Protein AF-0000000066669777 (afdb_homodimer)

Nearest PDB structures (foldseek):
  4wnd-assembly1_A  TM=5.146E-01  e=1.201E-03  Homo sapiens
  5dse-assembly2_C  TM=4.095E-01  e=5.912E-04  Homo sapiens
  5a5b-assembly1_Q  TM=5.653E-01  e=1.405E-02  Saccharomyces cerevisiae
  7t7t-assembly1_A  TM=3.212E-01  e=1.152E-03  Citrus unshiu
  3zpj-assembly1_A  TM=2.318E-01  e=2.222E-02  Thermococcus onnurineus NA1

pLDDT: mean 86.69, std 14.33, range [25.42, 98.75]

InterPro domains:
  IPR001387 Cro/C1-type, helix-turn-helix domain [PS50943] (42-73)
  IPR001387 Cro/C1-type, helix-turn-helix domain [cd00093] (14-67)
  IPR010982 Lambda repressor-like, DNA-binding domain superfamily [G3DSA:1.10.260.40] (5-73)
  IPR010982 Lambda repressor-like, DNA-binding domain superfamily [SSF47413] (9-68)

Organism: Nocardia brasiliensis (strain ATCC 700358 / HUJEG-1) (NCBI:txid1133849)

Secondary structure (DSSP, 8-state):
---HHHHTTT--HHHHHHHHHHHTT--HHHHHHHTT--HHHHHHHHTTSSPPPPHHHHHHHHHHHT-S-THHHH-SS-HHHHHHTS---TTHHHHHHHHH---SSPPPP---HHHHHHHHHHHHHHHHH-SSHHHHHHTTHHHHHHHHHHHHHH--HHHHHHHHHHHHHHHHHHHHHHTTTS-HHHHHHHHHHHHHHHHHHT-HHHHHHHHHHHHHHHHHTT-HHHHHHHHHHHHHHHGGGTTT-HHHHHHHHHHHHHHHHHHHHTT-HHHHHHHHHHHHHHHHHSPTT---TTT--SHHHHHHHHHHHHHHTT-HHHHHHHHTT--GGG---HHHHHHHHHHHHHHHHHTT-HHHHHHHHHHHHHH-HHHHHH-HHHHHHHHHHHHHS-TTTHHHHHHHHHHTT---/---HHHHTTT--HHHHHHHHHHHTT--HHHHHHHTT--HHHHHHHHTTSSPPPPHHHHHHHHHHHT-S-THHHH-SS-HHHHHHTS---TTHHHHHHHHH---SSPPPP---HHHHHHHHHHHHHHHHH-SSHHHHHHTTHHHHHHHHHHHHHH--HHHHHHHHHHHHHHHHHHHHHHTTTS-HHHHHHHHHHHHHHHHHHT-HHHHHHHHHHHHHHHHHTT-HHHHHHHHHHHHHHHGGGTTT-HHHHHHHHHHHHHHHHHHHHTT-HHHHHHHHHHHHHHHHHSPTT---TTT--SHHHHHHHHHHHHHHTT-HHHHHHHHTT--GGG---HHHHHHHHHHHHHHHHHTT-HHHHHHHHHHHHHH-HHHHHH-HHHHHHHHHHHHHS-TTTHHHHHHHHHHTT---

Structure (mmCIF, N/CA/C/O backbone):
data_AF-0000000066669777-model_v1
#
loop_
_entity.id
_entity.type
_entity.pdbx_description
1 polymer 'Helix-turn-helix domain-containing protein'
#
loop_
_atom_site.group_PDB
_atom_site.id
_atom_site.type_symbol
_atom_site.label_atom_id
_atom_site.label_alt_id
_atom_site.label_comp_id
_atom_site.label_asym_id
_atom_site.label_entity_id
_atom_site.label_seq_id
_atom_site.pdbx_PDB_ins_code
_atom_site.Cartn_x
_atom_site.Cartn_y
_atom_site.Cartn_z
_atom_site.occupancy
_atom_site.B_iso_or_equiv
_atom_site.auth_seq_id
_atom_site.auth_comp_id
_atom_site.auth_asym_id
_atom_site.auth_atom_id
_atom_site.pdbx_PDB_model_num
ATOM 1 N N . MET A 1 1 ? -43.781 0.087 17.625 1 25.44 1 MET A N 1
ATOM 2 C CA . MET A 1 1 ? -42.406 0.28 18.062 1 25.44 1 MET A CA 1
ATOM 3 C C . MET A 1 1 ? -41.594 1.016 17.016 1 25.44 1 MET A C 1
ATOM 5 O O . MET A 1 1 ? -41.719 0.732 15.812 1 25.44 1 MET A O 1
ATOM 9 N N . PRO A 1 2 ? -41.094 2.244 17.25 1 32.91 2 PRO A N 1
ATOM 10 C CA . PRO A 1 2 ? -40.531 3.041 16.141 1 32.91 2 PRO A CA 1
ATOM 11 C C . PRO A 1 2 ? -39.469 2.287 15.344 1 32.91 2 PRO A C 1
ATOM 13 O O . PRO A 1 2 ? -38.844 1.383 15.875 1 32.91 2 PRO A O 1
ATOM 16 N N . ASN A 1 3 ? -39.594 2.154 14.125 1 34.84 3 ASN A N 1
ATOM 17 C CA . ASN A 1 3 ? -38.688 1.5 13.188 1 34.84 3 ASN A CA 1
ATOM 18 C C . ASN A 1 3 ? -37.219 1.861 13.461 1 34.84 3 ASN A C 1
ATOM 20 O O . ASN A 1 3 ? -36.875 3.041 13.523 1 34.84 3 ASN A O 1
ATOM 24 N N . PRO A 1 4 ? -36.438 1.028 14.047 1 44.47 4 PRO A N 1
ATOM 25 C CA . PRO A 1 4 ? -35.062 1.267 14.453 1 44.47 4 PRO A CA 1
ATOM 26 C C . PRO A 1 4 ? -34.281 2.131 13.453 1 44.47 4 PRO A C 1
ATOM 28 O O . PRO A 1 4 ? -33.375 2.84 13.836 1 44.47 4 PRO A O 1
ATOM 31 N N . HIS A 1 5 ? -34.531 2.059 12.258 1 47.47 5 HIS A N 1
ATOM 32 C CA . HIS A 1 5 ? -33.938 2.893 11.211 1 47.47 5 HIS A CA 1
ATOM 33 C C . HIS A 1 5 ? -34.281 4.363 11.422 1 47.47 5 HIS A C 1
ATOM 35 O O . HIS A 1 5 ? -33.5 5.246 11.102 1 47.47 5 HIS A O 1
ATOM 41 N N . ASP A 1 6 ? -35.406 4.598 11.961 1 50.78 6 ASP A N 1
ATOM 42 C CA . ASP A 1 6 ? -35.938 5.941 12.172 1 50.78 6 ASP A CA 1
ATOM 43 C C . ASP A 1 6 ? -35.188 6.656 13.289 1 50.78 6 ASP A C 1
ATOM 45 O O . ASP A 1 6 ? -34.969 7.867 13.227 1 50.78 6 ASP A O 1
ATOM 49 N N . GLU A 1 7 ? -34.688 5.973 14.234 1 56.56 7 GLU A N 1
ATOM 50 C CA . GLU A 1 7 ? -34.062 6.578 15.398 1 56.56 7 GLU A CA 1
ATOM 51 C C . GLU A 1 7 ? -32.656 7.062 15.07 1 56.56 7 GLU A C 1
ATOM 53 O O . GLU A 1 7 ? -32.156 8.016 15.68 1 56.56 7 GLU A O 1
ATOM 58 N N . LEU A 1 8 ? -32.062 6.496 14.086 1 57.44 8 LEU A N 1
ATOM 59 C CA . LEU A 1 8 ? -30.672 6.832 13.75 1 57.44 8 LEU A CA 1
ATOM 60 C C . LEU A 1 8 ? -30.625 7.887 12.648 1 57.44 8 LEU A C 1
ATOM 62 O O . LEU A 1 8 ? -29.547 8.352 12.273 1 57.44 8 LEU A O 1
ATOM 66 N N . ALA A 1 9 ? -31.828 8.375 12.336 1 57.28 9 ALA A N 1
ATOM 67 C CA . ALA A 1 9 ? -31.906 9.391 11.289 1 57.28 9 ALA A CA 1
ATOM 68 C C . ALA A 1 9 ? -31.281 10.703 11.758 1 57.28 9 ALA A C 1
ATOM 70 O O . ALA A 1 9 ? -31.547 11.164 12.867 1 57.28 9 ALA A O 1
ATOM 71 N N . GLY A 1 10 ? -30.312 11.258 10.898 1 55.97 10 GLY A N 1
ATOM 72 C CA . GLY A 1 10 ? -29.688 12.531 11.211 1 55.97 10 GLY A CA 1
ATOM 73 C C . GLY A 1 10 ? -28.453 12.391 12.094 1 55.97 10 GLY A C 1
ATOM 74 O O . GLY A 1 10 ? -27.812 13.383 12.43 1 55.97 10 GLY A O 1
ATOM 75 N N . ARG A 1 11 ? -28.109 11.102 12.398 1 65 11 ARG A N 1
ATOM 76 C CA . ARG A 1 11 ? -26.969 10.891 13.289 1 65 11 ARG A CA 1
ATOM 77 C C . ARG A 1 11 ? -25.688 10.688 12.5 1 65 11 ARG A C 1
ATOM 79 O O . ARG A 1 11 ? -25.719 10.156 11.383 1 65 11 ARG A O 1
ATOM 86 N N . SER A 1 12 ? -24.641 11.219 13.062 1 66.88 12 SER A N 1
ATOM 87 C CA . SER A 1 12 ? -23.328 11 12.469 1 66.88 12 SER A CA 1
ATOM 88 C C . SER A 1 12 ? -22.922 9.539 12.562 1 66.88 12 SER A C 1
ATOM 90 O O . SER A 1 12 ? -23.531 8.758 13.297 1 66.88 12 SER A O 1
ATOM 92 N N . ILE A 1 13 ? -21.906 9.133 11.812 1 71.38 13 ILE A N 1
ATOM 93 C CA . ILE A 1 13 ? -21.375 7.777 11.836 1 71.38 13 ILE A CA 1
ATOM 94 C C . ILE A 1 13 ? -20.969 7.41 13.266 1 71.38 13 ILE A C 1
ATOM 96 O O . ILE A 1 13 ? -21.281 6.32 13.742 1 71.38 13 ILE A O 1
ATOM 100 N N . GLY A 1 14 ? -20.297 8.344 13.883 1 75.88 14 GLY A N 1
ATOM 101 C CA . GLY A 1 14 ? -19.891 8.094 15.258 1 75.88 14 GLY A CA 1
ATOM 102 C C . GLY A 1 14 ? -21.062 7.879 16.203 1 75.88 14 GLY A C 1
ATOM 103 O O . GLY A 1 14 ? -21.031 6.961 17.016 1 75.88 14 GLY A O 1
ATOM 104 N N . GLU A 1 15 ? -22.047 8.758 16.031 1 75.81 15 GLU A N 1
ATOM 105 C CA . GLU A 1 15 ? -23.234 8.633 16.875 1 75.81 15 GLU A CA 1
ATOM 106 C C . GLU A 1 15 ? -23.953 7.305 16.609 1 75.81 15 GLU A C 1
ATOM 108 O O . GLU A 1 15 ? -24.453 6.676 17.547 1 75.81 15 GLU A O 1
ATOM 113 N N . ARG A 1 16 ? -23.922 6.992 15.453 1 76.19 16 ARG A N 1
ATOM 114 C CA . ARG A 1 16 ? -24.562 5.73 15.094 1 76.19 16 ARG A CA 1
ATOM 115 C C . ARG A 1 16 ? -23.797 4.543 15.68 1 76.19 16 ARG A C 1
ATOM 117 O O . ARG A 1 16 ? -24.406 3.596 16.188 1 76.19 16 ARG A O 1
ATOM 124 N N . ILE A 1 17 ? -22.547 4.625 15.617 1 81.81 17 ILE A N 1
ATOM 125 C CA . ILE A 1 17 ? -21.719 3.594 16.219 1 81.81 17 ILE A CA 1
ATOM 126 C C . ILE A 1 17 ? -22.016 3.48 17.703 1 81.81 17 ILE A C 1
ATOM 128 O O . ILE A 1 17 ? -22.188 2.377 18.234 1 81.81 17 ILE A O 1
ATOM 132 N N . GLN A 1 18 ? -22.125 4.617 18.234 1 86.12 18 GLN A N 1
ATOM 133 C CA . GLN A 1 18 ? -22.438 4.648 19.672 1 86.12 18 GLN A CA 1
ATOM 134 C C . GLN A 1 18 ? -23.781 4.02 19.969 1 86.12 18 GLN A C 1
ATOM 136 O O . GLN A 1 18 ? -23.922 3.201 20.875 1 86.12 18 GLN A O 1
ATOM 141 N N . MET A 1 19 ? -24.688 4.426 19.234 1 83.94 19 MET A N 1
ATOM 142 C CA . MET A 1 19 ? -26.047 3.947 19.453 1 83.94 19 MET A CA 1
ATOM 143 C C . MET A 1 19 ? -26.141 2.438 19.25 1 83.94 19 MET A C 1
ATOM 145 O O . MET A 1 19 ? -26.766 1.737 20.047 1 83.94 19 MET A O 1
ATOM 149 N N . ILE A 1 20 ? -25.5 2.027 18.297 1 83.88 20 ILE A N 1
ATOM 150 C CA . ILE A 1 20 ? -25.516 0.596 18.016 1 83.88 20 ILE A CA 1
ATOM 151 C C . ILE A 1 20 ? -24.766 -0.159 19.109 1 83.88 20 ILE A C 1
ATOM 153 O O . ILE A 1 20 ? -25.219 -1.199 19.578 1 83.88 20 ILE A O 1
ATOM 157 N N . ARG A 1 21 ? -23.641 0.339 19.438 1 88.25 21 ARG A N 1
ATOM 158 C CA . ARG A 1 21 ? -22.844 -0.26 20.516 1 88.25 21 ARG A CA 1
ATOM 159 C C . ARG A 1 21 ? -23.656 -0.344 21.812 1 88.25 21 ARG A C 1
ATOM 161 O O . ARG A 1 21 ? -23.688 -1.39 22.453 1 88.25 21 ARG A O 1
ATOM 168 N N . THR A 1 22 ? -24.281 0.728 22.109 1 86.94 22 THR A N 1
ATOM 169 C CA . THR A 1 22 ? -25.047 0.794 23.344 1 86.94 22 THR A CA 1
ATOM 170 C C . THR A 1 22 ? -26.266 -0.124 23.266 1 86.94 22 THR A C 1
ATOM 172 O O . THR A 1 22 ? -26.625 -0.764 24.266 1 86.94 22 THR A O 1
ATOM 175 N N . ARG A 1 23 ? -26.875 -0.245 22.156 1 80.31 23 ARG A N 1
ATOM 176 C CA . ARG A 1 23 ? -28.047 -1.102 21.953 1 80.31 23 ARG A CA 1
ATOM 177 C C . ARG A 1 23 ? -27.672 -2.572 22.109 1 80.31 23 ARG A C 1
ATOM 179 O O . ARG A 1 23 ? -28.484 -3.381 22.562 1 80.31 23 ARG A O 1
ATOM 186 N N . THR A 1 24 ? -26.469 -2.84 21.734 1 77.88 24 THR A N 1
ATOM 187 C CA . THR A 1 24 ? -26.047 -4.234 21.766 1 77.88 24 THR A CA 1
ATOM 188 C C . THR A 1 24 ? -25.344 -4.555 23.078 1 77.88 24 THR A C 1
ATOM 190 O O . THR A 1 24 ? -24.844 -5.66 23.266 1 77.88 24 THR A O 1
ATOM 193 N N . GLY A 1 25 ? -25.188 -3.559 23.953 1 80.75 25 GLY A N 1
ATOM 194 C CA . GLY A 1 25 ? -24.656 -3.736 25.297 1 80.75 25 GLY A CA 1
ATOM 195 C C . GLY A 1 25 ? -23.141 -3.902 25.312 1 80.75 25 GLY A C 1
ATOM 196 O O . GLY A 1 25 ? -22.594 -4.453 26.266 1 80.75 25 GLY A O 1
ATOM 197 N N . LYS A 1 26 ? -22.531 -3.557 24.312 1 84.69 26 LYS A N 1
ATOM 198 C CA . LYS A 1 26 ? -21.078 -3.715 24.266 1 84.69 26 LYS A CA 1
ATOM 199 C C . LYS A 1 26 ? -20.375 -2.451 24.734 1 84.69 26 LYS A C 1
ATOM 201 O O . LYS A 1 26 ? -20.844 -1.339 24.484 1 84.69 26 LYS A O 1
ATOM 206 N N . SER A 1 27 ? -19.328 -2.668 25.531 1 86.75 27 SER A N 1
ATOM 207 C CA . SER A 1 27 ? -18.547 -1.527 25.984 1 86.75 27 SER A CA 1
ATOM 208 C C . SER A 1 27 ? -17.609 -1.025 24.891 1 86.75 27 SER A C 1
ATOM 210 O O . SER A 1 27 ? -17.359 -1.732 23.906 1 86.75 27 SER A O 1
ATOM 212 N N . ARG A 1 28 ? -17.172 0.246 25.016 1 87.5 28 ARG A N 1
ATOM 213 C CA . ARG A 1 28 ? -16.188 0.809 24.094 1 87.5 28 ARG A CA 1
ATOM 214 C C . ARG A 1 28 ? -14.922 -0.037 24.047 1 87.5 28 ARG A C 1
ATOM 216 O O . ARG A 1 28 ? -14.336 -0.253 22.984 1 87.5 28 ARG A O 1
ATOM 223 N N . ALA A 1 29 ? -14.602 -0.499 25.203 1 81.56 29 ALA A N 1
ATOM 224 C CA . ALA A 1 29 ? -13.375 -1.284 25.312 1 81.56 29 ALA A CA 1
ATOM 225 C C . ALA A 1 29 ? -13.469 -2.562 24.484 1 81.56 29 ALA A C 1
ATOM 227 O O . ALA A 1 29 ? -12.508 -2.932 23.797 1 81.56 29 ALA A O 1
ATOM 228 N N . VAL A 1 30 ? -14.539 -3.115 24.562 1 77.25 30 VAL A N 1
ATOM 229 C CA . VAL A 1 30 ? -14.742 -4.379 23.859 1 77.25 30 VAL A CA 1
ATOM 230 C C . VAL A 1 30 ? -14.711 -4.148 22.359 1 77.25 30 VAL A C 1
ATOM 232 O O . VAL A 1 30 ? -13.984 -4.836 21.625 1 77.25 30 VAL A O 1
ATOM 235 N N . ILE A 1 31 ? -15.406 -3.205 21.828 1 81.69 31 ILE A N 1
ATOM 236 C CA . ILE A 1 31 ? -15.508 -2.953 20.406 1 81.69 31 ILE A CA 1
ATOM 237 C C . ILE A 1 31 ? -14.164 -2.482 19.859 1 81.69 31 ILE A C 1
ATOM 239 O O . ILE A 1 31 ? -13.695 -2.969 18.828 1 81.69 31 ILE A O 1
ATOM 243 N N . ALA A 1 32 ? -13.648 -1.537 20.562 1 80.94 32 ALA A N 1
ATOM 244 C CA . ALA A 1 32 ? -12.359 -0.993 20.141 1 80.94 32 ALA A CA 1
ATOM 245 C C . ALA A 1 32 ? -11.297 -2.084 20.094 1 80.94 32 ALA A C 1
ATOM 247 O O . ALA A 1 32 ? -10.5 -2.148 19.156 1 80.94 32 ALA A O 1
ATOM 248 N N . GLY A 1 33 ? -11.375 -2.885 21.062 1 71.19 33 GLY A N 1
ATOM 249 C CA . GLY A 1 33 ? -10.453 -4.008 21.109 1 71.19 33 GLY A CA 1
ATOM 250 C C . GLY A 1 33 ? -10.594 -4.934 19.906 1 71.19 33 GLY A C 1
ATOM 251 O O . GLY A 1 33 ? -9.594 -5.371 19.344 1 71.19 33 GLY A O 1
ATOM 252 N N . LEU A 1 34 ? -11.758 -5.172 19.531 1 67 34 LEU A N 1
ATOM 253 C CA . LEU A 1 34 ? -12.055 -6.098 18.438 1 67 34 LEU A CA 1
ATOM 254 C C . LEU A 1 34 ? -11.547 -5.547 17.109 1 67 34 LEU A C 1
ATOM 256 O O . LEU A 1 34 ? -11.305 -6.309 16.172 1 67 34 LEU A O 1
ATOM 260 N N . VAL A 1 35 ? -11.375 -4.266 17.203 1 69.81 35 VAL A N 1
ATOM 261 C CA . VAL A 1 35 ? -10.922 -3.689 15.945 1 69.81 35 VAL A CA 1
ATOM 262 C C . VAL A 1 35 ? -9.5 -3.158 16.094 1 69.81 35 VAL A C 1
ATOM 264 O O . VAL A 1 35 ? -9.031 -2.365 15.273 1 69.81 35 VAL A O 1
ATOM 267 N N . GLY A 1 36 ? -8.914 -3.564 17.219 1 65.12 36 GLY A N 1
ATOM 268 C CA . GLY A 1 36 ? -7.512 -3.262 17.453 1 65.12 36 GLY A CA 1
ATOM 269 C C . GLY A 1 36 ? -7.266 -1.802 17.781 1 65.12 36 GLY A C 1
ATOM 270 O O . GLY A 1 36 ? -6.258 -1.227 17.375 1 65.12 36 GLY A O 1
ATOM 271 N N . ARG A 1 37 ? -8.242 -1.165 18.328 1 72.44 37 ARG A N 1
ATOM 272 C CA . ARG A 1 37 ? -8.141 0.242 18.688 1 72.44 37 ARG A CA 1
ATOM 273 C C . ARG A 1 37 ? -8.375 0.434 20.188 1 72.44 37 ARG A C 1
ATOM 275 O O . ARG A 1 37 ? -8.719 -0.518 20.891 1 72.44 37 ARG A O 1
ATOM 282 N N . SER A 1 38 ? -8.055 1.564 20.688 1 73.5 38 SER A N 1
ATOM 283 C CA . SER A 1 38 ? -8.273 1.898 22.094 1 73.5 38 SER A CA 1
ATOM 284 C C . SER A 1 38 ? -9.703 2.375 22.328 1 73.5 38 SER A C 1
ATOM 286 O O . SER A 1 38 ? -10.375 2.814 21.391 1 73.5 38 SER A O 1
ATOM 288 N N . ASP A 1 39 ? -10.055 2.211 23.656 1 81.75 39 ASP A N 1
ATOM 289 C CA . ASP A 1 39 ? -11.375 2.695 24.047 1 81.75 39 ASP A CA 1
ATOM 290 C C . ASP A 1 39 ? -11.477 4.207 23.859 1 81.75 39 ASP A C 1
ATOM 292 O O . ASP A 1 39 ? -12.531 4.715 23.469 1 81.75 39 ASP A O 1
ATOM 296 N N . VAL A 1 40 ? -10.438 4.855 24.016 1 73.75 40 VAL A N 1
ATOM 297 C CA . VAL A 1 40 ? -10.414 6.305 23.844 1 73.75 40 VAL A CA 1
ATOM 298 C C . VAL A 1 40 ? -10.656 6.641 22.375 1 73.75 40 VAL A C 1
ATOM 300 O O . VAL A 1 40 ? -11.398 7.574 22.047 1 73.75 40 VAL A O 1
ATOM 303 N N . TRP A 1 41 ? -10.117 5.855 21.531 1 77.94 41 TRP A N 1
ATOM 304 C CA . TRP A 1 41 ? -10.297 6.039 20.094 1 77.94 41 TRP A CA 1
ATOM 305 C C . TRP A 1 41 ? -11.773 5.926 19.719 1 77.94 41 TRP A C 1
ATOM 307 O O . TRP A 1 41 ? -12.305 6.781 19 1 77.94 41 TRP A O 1
ATOM 317 N N . LEU A 1 42 ? -12.391 4.883 20.266 1 84.75 42 LEU A N 1
ATOM 318 C CA . LEU A 1 42 ? -13.797 4.676 19.922 1 84.75 42 LEU A CA 1
ATOM 319 C C . LEU A 1 42 ? -14.672 5.766 20.547 1 84.75 42 LEU A C 1
ATOM 321 O O . LEU A 1 42 ? -15.633 6.223 19.922 1 84.75 42 LEU A O 1
ATOM 325 N N . ARG A 1 43 ? -14.344 6.156 21.688 1 82.12 43 ARG A N 1
ATOM 326 C CA . ARG A 1 43 ? -15.055 7.262 22.328 1 82.12 43 ARG A CA 1
ATOM 327 C C . ARG A 1 43 ? -15 8.516 21.469 1 82.12 43 ARG A C 1
ATOM 329 O O . ARG A 1 43 ? -16.016 9.18 21.266 1 82.12 43 ARG A O 1
ATOM 336 N N . ASP A 1 44 ? -13.891 8.727 20.938 1 75.69 44 ASP A N 1
ATOM 337 C CA . ASP A 1 44 ? -13.711 9.93 20.125 1 75.69 44 ASP A CA 1
ATOM 338 C C . ASP A 1 44 ? -14.492 9.844 18.828 1 75.69 44 ASP A C 1
ATOM 340 O O . ASP A 1 44 ? -15.055 10.844 18.359 1 75.69 44 ASP A O 1
ATOM 344 N N . ILE A 1 45 ? -14.477 8.719 18.266 1 75 45 ILE A N 1
ATOM 345 C CA . ILE A 1 45 ? -15.273 8.5 17.062 1 75 45 ILE A CA 1
ATOM 346 C C . ILE A 1 45 ? -16.75 8.703 17.375 1 75 45 ILE A C 1
ATOM 348 O O . ILE A 1 45 ? -17.453 9.406 16.641 1 75 45 ILE A O 1
ATOM 352 N N . GLU A 1 46 ? -17.125 8.117 18.453 1 84.12 46 GLU A N 1
ATOM 353 C CA . GLU A 1 46 ? -18.531 8.156 18.844 1 84.12 46 GLU A CA 1
ATOM 354 C C . GLU A 1 46 ? -18.969 9.578 19.156 1 84.12 46 GLU A C 1
ATOM 356 O O . GLU A 1 46 ? -20.109 9.961 18.859 1 84.12 46 GLU A O 1
ATOM 361 N N . LYS A 1 47 ? -18.078 10.312 19.672 1 75 47 LYS A N 1
ATOM 362 C CA . LYS A 1 47 ? -18.391 11.664 20.125 1 75 47 LYS A CA 1
ATOM 363 C C . LYS A 1 47 ? -18.094 12.688 19.031 1 75 47 LYS A C 1
ATOM 365 O O . LYS A 1 47 ? -18.203 13.898 19.25 1 75 47 LYS A O 1
ATOM 370 N N . GLY A 1 48 ? -17.672 12.188 17.859 1 62.44 48 GLY A N 1
ATOM 371 C CA . GLY A 1 48 ? -17.406 13.078 16.734 1 62.44 48 GLY A CA 1
ATOM 372 C C . GLY A 1 48 ? -16.125 13.883 16.906 1 62.44 48 GLY A C 1
ATOM 373 O O . GLY A 1 48 ? -15.945 14.914 16.266 1 62.44 48 GLY A O 1
ATOM 374 N N . ARG A 1 49 ? -15.398 13.438 17.734 1 57.12 49 ARG A N 1
ATOM 375 C CA . ARG A 1 49 ? -14.141 14.133 18 1 57.12 49 ARG A CA 1
ATOM 376 C C . ARG A 1 49 ? -13.07 13.719 16.984 1 57.12 49 ARG A C 1
ATOM 378 O O . ARG A 1 49 ? -12.062 14.406 16.828 1 57.12 49 ARG A O 1
ATOM 385 N N . SER A 1 50 ? -13.312 12.5 16.438 1 59.25 50 SER A N 1
ATOM 386 C CA . SER A 1 50 ? -12.461 12.008 15.367 1 59.25 50 SER A CA 1
ATOM 387 C C . SER A 1 50 ? -13.266 11.75 14.094 1 59.25 50 SER A C 1
ATOM 389 O O . SER A 1 50 ? -14.469 11.508 14.156 1 59.25 50 SER A O 1
ATOM 391 N N . GLN A 1 51 ? -12.547 11.953 13.023 1 55.06 51 GLN A N 1
ATOM 392 C CA . GLN A 1 51 ? -13.211 11.656 11.758 1 55.06 51 GLN A CA 1
ATOM 393 C C . GLN A 1 51 ? -13.703 10.211 11.727 1 55.06 51 GLN A C 1
ATOM 395 O O . GLN A 1 51 ? -13.102 9.328 12.352 1 55.06 51 GLN A O 1
ATOM 400 N N . ALA A 1 52 ? -14.766 10.094 11.008 1 61.81 52 ALA A N 1
ATOM 401 C CA . ALA A 1 52 ? -15.281 8.742 10.828 1 61.81 52 ALA A CA 1
ATOM 402 C C . ALA A 1 52 ? -14.234 7.836 10.188 1 61.81 52 ALA A C 1
ATOM 404 O O . ALA A 1 52 ? -13.492 8.258 9.297 1 61.81 52 ALA A O 1
ATOM 405 N N . PRO A 1 53 ? -14.164 6.77 10.867 1 62.75 53 PRO A N 1
ATOM 406 C CA . PRO A 1 53 ? -13.188 5.832 10.312 1 62.75 53 PRO A CA 1
ATOM 407 C C . PRO A 1 53 ? -13.414 5.539 8.828 1 62.75 53 PRO A C 1
ATOM 409 O O . PRO A 1 53 ? -14.523 5.742 8.32 1 62.75 53 PRO A O 1
ATOM 412 N N . GLY A 1 54 ? -12.312 5.281 8.125 1 57.12 54 GLY A N 1
ATOM 413 C CA . GLY A 1 54 ? -12.445 4.871 6.738 1 57.12 54 GLY A CA 1
ATOM 414 C C . GLY A 1 54 ? -13.273 3.613 6.562 1 57.12 54 GLY A C 1
ATOM 415 O O . GLY A 1 54 ? -13.68 2.992 7.543 1 57.12 54 GLY A O 1
ATOM 416 N N . LEU A 1 55 ? -13.531 3.33 5.336 1 57.09 55 LEU A N 1
ATOM 417 C CA . LEU A 1 55 ? -14.461 2.256 5.008 1 57.09 55 LEU A CA 1
ATOM 418 C C . LEU A 1 55 ? -14.016 0.939 5.633 1 57.09 55 LEU A C 1
ATOM 420 O O . LEU A 1 55 ? -14.828 0.204 6.199 1 57.09 55 LEU A O 1
ATOM 424 N N . GLU A 1 56 ? -12.75 0.761 5.523 1 59.16 56 GLU A N 1
ATOM 425 C CA . GLU A 1 56 ? -12.25 -0.496 6.07 1 59.16 56 GLU A CA 1
ATOM 426 C C . GLU A 1 56 ? -12.508 -0.586 7.57 1 59.16 56 GLU A C 1
ATOM 428 O O . GLU A 1 56 ? -12.953 -1.623 8.07 1 59.16 56 GLU A O 1
ATOM 433 N N . MET A 1 57 ? -12.211 0.472 8.227 1 66.75 57 MET A N 1
ATOM 434 C CA . MET A 1 57 ? -12.445 0.495 9.664 1 66.75 57 MET A CA 1
ATOM 435 C C . MET A 1 57 ? -13.938 0.471 9.977 1 66.75 57 MET A C 1
ATOM 437 O O . MET A 1 57 ? -14.367 -0.176 10.93 1 66.75 57 MET A O 1
ATOM 441 N N . LEU A 1 58 ? -14.648 1.131 9.125 1 69.75 58 LEU A N 1
ATOM 442 C CA . LEU A 1 58 ? -16.094 1.108 9.344 1 69.75 58 LEU A CA 1
ATOM 443 C C . LEU A 1 58 ? -16.641 -0.303 9.18 1 69.75 58 LEU A C 1
ATOM 445 O O . LEU A 1 58 ? -17.562 -0.708 9.906 1 69.75 58 LEU A O 1
ATOM 449 N N . LEU A 1 59 ? -16.031 -0.893 8.281 1 63.81 59 LEU A N 1
ATOM 450 C CA . LEU A 1 59 ? -16.453 -2.275 8.07 1 63.81 59 LEU A CA 1
ATOM 451 C C . LEU A 1 59 ? -16.094 -3.139 9.273 1 63.81 59 LEU A C 1
ATOM 453 O O . LEU A 1 59 ? -16.906 -3.941 9.734 1 63.81 59 LEU A O 1
ATOM 457 N N . ARG A 1 60 ? -14.93 -2.98 9.805 1 71.25 60 ARG A N 1
ATOM 458 C CA . ARG A 1 60 ? -14.508 -3.713 10.992 1 71.25 60 ARG A CA 1
ATOM 459 C C . ARG A 1 60 ? -15.391 -3.361 12.188 1 71.25 60 ARG A C 1
ATOM 461 O O . ARG A 1 60 ? -15.781 -4.238 12.961 1 71.25 60 ARG A O 1
ATOM 468 N N . LEU A 1 61 ? -15.625 -2.121 12.273 1 75.44 61 LEU A N 1
ATOM 469 C CA . LEU A 1 61 ? -16.5 -1.676 13.344 1 75.44 61 LEU A CA 1
ATOM 470 C C . LEU A 1 61 ? -17.906 -2.275 13.188 1 75.44 61 LEU A C 1
ATOM 472 O O . LEU A 1 61 ? -18.516 -2.693 14.172 1 75.44 61 LEU A O 1
ATOM 476 N N . GLY A 1 62 ? -18.266 -2.225 11.945 1 72.94 62 GLY A N 1
ATOM 477 C CA . GLY A 1 62 ? -19.562 -2.83 11.695 1 72.94 62 GLY A CA 1
ATOM 478 C C . GLY A 1 62 ? -19.641 -4.285 12.125 1 72.94 62 GLY A C 1
ATOM 479 O O . GLY A 1 62 ? -20.609 -4.703 12.758 1 72.94 62 GLY A O 1
ATOM 480 N N . GLN A 1 63 ? -18.641 -4.992 11.828 1 69.44 63 GLN A N 1
ATOM 481 C CA . GLN A 1 63 ? -18.562 -6.395 12.227 1 69.44 63 GLN A CA 1
ATOM 482 C C . GLN A 1 63 ? -18.531 -6.531 13.75 1 69.44 63 GLN A C 1
ATOM 484 O O . GLN A 1 63 ? -19.25 -7.367 14.312 1 69.44 63 GLN A O 1
ATOM 489 N N . ALA A 1 64 ? -17.719 -5.816 14.336 1 74.69 64 ALA A N 1
ATOM 490 C CA . ALA A 1 64 ? -17.594 -5.855 15.789 1 74.69 64 ALA A CA 1
ATOM 491 C C . ALA A 1 64 ? -18.906 -5.5 16.469 1 74.69 64 ALA A C 1
ATOM 493 O O . ALA A 1 64 ? -19.234 -6.027 17.531 1 74.69 64 ALA A O 1
ATOM 494 N N . LEU A 1 65 ? -19.609 -4.664 15.766 1 80.38 65 LEU A N 1
ATOM 495 C CA . LEU A 1 65 ? -20.875 -4.18 16.328 1 80.38 65 LEU A CA 1
ATOM 496 C C . LEU A 1 65 ? -22.031 -5.105 15.945 1 80.38 65 LEU A C 1
ATOM 498 O O . LEU A 1 65 ? -23.125 -4.996 16.5 1 80.38 65 LEU A O 1
ATOM 502 N N . GLY A 1 66 ? -21.703 -5.945 15.039 1 69.94 66 GLY A N 1
ATOM 503 C CA . GLY A 1 66 ? -22.703 -6.914 14.625 1 69.94 66 GLY A CA 1
ATOM 504 C C . GLY A 1 66 ? -23.75 -6.332 13.695 1 69.94 66 GLY A C 1
ATOM 505 O O . GLY A 1 66 ? -24.922 -6.73 13.727 1 69.94 66 GLY A O 1
ATOM 506 N N . VAL A 1 67 ? -23.297 -5.32 13.039 1 69.88 67 VAL A N 1
ATOM 507 C CA . VAL A 1 67 ? -24.281 -4.73 12.125 1 69.88 67 VAL A CA 1
ATOM 508 C C . VAL A 1 67 ? -24.266 -5.492 10.797 1 69.88 67 VAL A C 1
ATOM 510 O O . VAL A 1 67 ? -23.203 -5.926 10.336 1 69.88 67 VAL A O 1
ATOM 513 N N . ARG A 1 68 ? -25.375 -5.781 10.328 1 56.88 68 ARG A N 1
ATOM 514 C CA . ARG A 1 68 ? -25.516 -6.535 9.086 1 56.88 68 ARG A CA 1
ATOM 515 C C . ARG A 1 68 ? -25.375 -5.625 7.871 1 56.88 68 ARG A C 1
ATOM 517 O O . ARG A 1 68 ? -24.953 -6.074 6.801 1 56.88 68 ARG A O 1
ATOM 524 N N . ASP A 1 69 ? -25.75 -4.375 8.047 1 56.03 69 ASP A N 1
ATOM 525 C CA . ASP A 1 69 ? -25.734 -3.32 7.035 1 56.03 69 ASP A CA 1
ATOM 526 C C . ASP A 1 69 ? -24.922 -2.117 7.512 1 56.03 69 ASP A C 1
ATOM 528 O O . ASP A 1 69 ? -25.25 -1.496 8.523 1 56.03 69 ASP A O 1
ATOM 532 N N . LEU A 1 70 ? -23.828 -1.896 6.711 1 62.38 70 LEU A N 1
ATOM 533 C CA . LEU A 1 70 ? -22.938 -0.809 7.125 1 62.38 70 LEU A CA 1
ATOM 534 C C . LEU A 1 70 ? -23.688 0.52 7.141 1 62.38 70 LEU A C 1
ATOM 536 O O . LEU A 1 70 ? -23.281 1.46 7.824 1 62.38 70 LEU A O 1
ATOM 540 N N . THR A 1 71 ? -24.781 0.521 6.367 1 60.5 71 THR A N 1
ATOM 541 C CA . THR A 1 71 ? -25.562 1.749 6.359 1 60.5 71 THR A CA 1
ATOM 542 C C . THR A 1 71 ? -26.125 2.039 7.742 1 60.5 71 THR A C 1
ATOM 544 O O . THR A 1 71 ? -26.531 3.168 8.031 1 60.5 71 THR A O 1
ATOM 547 N N . GLU A 1 72 ? -26.297 1.021 8.477 1 68.88 72 GLU A N 1
ATOM 548 C CA . GLU A 1 72 ? -26.703 1.257 9.859 1 68.88 72 GLU A CA 1
ATOM 549 C C . GLU A 1 72 ? -25.703 2.164 10.578 1 68.88 72 GLU A C 1
ATOM 551 O O . GLU A 1 72 ? -26.078 2.916 11.477 1 68.88 72 GLU A O 1
ATOM 556 N N . ILE A 1 73 ? -24.5 1.959 10.203 1 69.12 73 ILE A N 1
ATOM 557 C CA . ILE A 1 73 ? -23.438 2.762 10.805 1 69.12 73 ILE A CA 1
ATOM 558 C C . ILE A 1 73 ? -23.281 4.062 10.023 1 69.12 73 ILE A C 1
ATOM 560 O O . ILE A 1 73 ? -23.125 5.137 10.609 1 69.12 73 ILE A O 1
ATOM 564 N N . THR A 1 74 ? -23.297 3.955 8.789 1 62.38 74 THR A N 1
ATOM 565 C CA . THR A 1 74 ? -22.938 5.098 7.953 1 62.38 74 THR A CA 1
ATOM 566 C C . THR A 1 74 ? -24.172 5.969 7.672 1 62.38 74 THR A C 1
ATOM 568 O O . THR A 1 74 ? -24.031 7.125 7.273 1 62.38 74 THR A O 1
ATOM 571 N N . GLY A 1 75 ? -25.5 5.551 8.164 1 52.41 75 GLY A N 1
ATOM 572 C CA . GLY A 1 75 ? -26.719 6.234 7.754 1 52.41 75 GLY A CA 1
ATOM 573 C C . GLY A 1 75 ? -26.906 6.266 6.246 1 52.41 75 GLY A C 1
ATOM 574 O O . GLY A 1 75 ? -26.234 5.531 5.52 1 52.41 75 GLY A O 1
ATOM 575 N N . ASP A 1 76 ? -28.125 6.867 5.957 1 44.78 76 ASP A N 1
ATOM 576 C CA . ASP A 1 76 ? -28.312 7.145 4.535 1 44.78 76 ASP A CA 1
ATOM 577 C C . ASP A 1 76 ? -27.141 7.934 3.969 1 44.78 76 ASP A C 1
ATOM 579 O O . ASP A 1 76 ? -27.109 8.25 2.777 1 44.78 76 ASP A O 1
ATOM 583 N N . HIS A 1 77 ? -26.469 8.508 4.805 1 40.41 77 HIS A N 1
ATOM 584 C CA . HIS A 1 77 ? -25.344 9.336 4.402 1 40.41 77 HIS A CA 1
ATOM 585 C C . HIS A 1 77 ? -24.344 8.539 3.562 1 40.41 77 HIS A C 1
ATOM 587 O O . HIS A 1 77 ? -24.141 7.352 3.807 1 40.41 77 HIS A O 1
ATOM 593 N N . GLU A 1 78 ? -23.953 8.992 2.404 1 39.84 78 GLU A N 1
ATOM 594 C CA . GLU A 1 78 ? -23.266 8.461 1.224 1 39.84 78 GLU A CA 1
ATOM 595 C C . GLU A 1 78 ? -21.953 7.785 1.598 1 39.84 78 GLU A C 1
ATOM 597 O O . GLU A 1 78 ? -21.016 8.445 2.053 1 39.84 78 GLU A O 1
ATOM 602 N N . LEU A 1 79 ? -21.922 6.762 2.365 1 42.41 79 LEU A N 1
ATOM 603 C CA . LEU A 1 79 ? -20.734 5.934 2.273 1 42.41 79 LEU A CA 1
ATOM 604 C C . LEU A 1 79 ? -19.859 6.359 1.093 1 42.41 79 LEU A C 1
ATOM 606 O O . LEU A 1 79 ? -18.625 6.359 1.188 1 42.41 79 LEU A O 1
ATOM 610 N N . LEU A 1 80 ? -20.656 6.582 -0.005 1 39.97 80 LEU A N 1
ATOM 611 C CA . LEU A 1 80 ? -20.094 7.066 -1.26 1 39.97 80 LEU A CA 1
ATOM 612 C C . LEU A 1 80 ? -19.422 8.422 -1.069 1 39.97 80 LEU A C 1
ATOM 614 O O . LEU A 1 80 ? -18.438 8.742 -1.74 1 39.97 80 LEU A O 1
ATOM 618 N N . VAL A 1 81 ? -19.969 9.273 -0.285 1 37.72 81 VAL A N 1
ATOM 619 C CA . VAL A 1 81 ? -19.453 10.625 -0.107 1 37.72 81 VAL A CA 1
ATOM 620 C C . VAL A 1 81 ? -18.062 10.562 0.525 1 37.72 81 VAL A C 1
ATOM 622 O O . VAL A 1 81 ? -17.156 11.305 0.126 1 37.72 81 VAL A O 1
ATOM 625 N N . GLY A 1 82 ? -17.906 9.906 1.589 1 40.31 82 GLY A N 1
ATOM 626 C CA . GLY A 1 82 ? -16.562 9.805 2.145 1 40.31 82 GLY A CA 1
ATOM 627 C C . GLY A 1 82 ? -15.547 9.289 1.149 1 40.31 82 GLY A C 1
ATOM 628 O O . GLY A 1 82 ? -14.398 9.734 1.147 1 40.31 82 GLY A O 1
ATOM 629 N N . LEU A 1 83 ? -15.883 8.164 0.453 1 43.06 83 LEU A N 1
ATOM 630 C CA . LEU A 1 83 ? -15.039 7.605 -0.599 1 43.06 83 LEU A CA 1
ATOM 631 C C . LEU A 1 83 ? -14.867 8.602 -1.74 1 43.06 83 LEU A C 1
ATOM 633 O O . LEU A 1 83 ? -13.812 8.641 -2.381 1 43.06 83 LEU A O 1
ATOM 637 N N . SER A 1 84 ? -16.078 9.305 -2.129 1 40.69 84 SER A N 1
ATOM 638 C CA . SER A 1 84 ? -16.078 10.328 -3.172 1 40.69 84 SER A CA 1
ATOM 639 C C . SER A 1 84 ? -15.141 11.477 -2.807 1 40.69 84 SER A C 1
ATOM 641 O O . SER A 1 84 ? -14.844 12.328 -3.643 1 40.69 84 SER A O 1
ATOM 643 N N . ARG A 1 85 ? -14.836 11.562 -1.488 1 46.91 85 ARG A N 1
ATOM 644 C CA . ARG A 1 85 ? -14.211 12.82 -1.1 1 46.91 85 ARG A CA 1
ATOM 645 C C . ARG A 1 85 ? -12.734 12.844 -1.502 1 46.91 85 ARG A C 1
ATOM 647 O O . ARG A 1 85 ? -12.055 13.852 -1.305 1 46.91 85 ARG A O 1
ATOM 654 N N . ARG A 1 86 ? -12.281 11.703 -1.968 1 54.81 86 ARG A N 1
ATOM 655 C CA . ARG A 1 86 ? -10.938 11.977 -2.459 1 54.81 86 ARG A CA 1
ATOM 656 C C . ARG A 1 86 ? -10.977 12.586 -3.857 1 54.81 86 ARG A C 1
ATOM 658 O O . ARG A 1 86 ? -11.594 12.023 -4.766 1 54.81 86 ARG A O 1
ATOM 665 N N . ALA A 1 87 ? -10.75 13.898 -3.949 1 57.28 87 ALA A N 1
ATOM 666 C CA . ALA A 1 87 ? -10.57 14.562 -5.234 1 57.28 87 ALA A CA 1
ATOM 667 C C . ALA A 1 87 ? -9.406 13.953 -6.016 1 57.28 87 ALA A C 1
ATOM 669 O O . ALA A 1 87 ? -8.312 13.781 -5.48 1 57.28 87 ALA A O 1
ATOM 670 N N . GLY A 1 88 ? -9.742 12.945 -6.934 1 71.94 88 GLY A N 1
ATOM 671 C CA . GLY A 1 88 ? -8.664 12.578 -7.84 1 71.94 88 GLY A CA 1
ATOM 672 C C . GLY A 1 88 ? -7.91 13.773 -8.391 1 71.94 88 GLY A C 1
ATOM 673 O O . GLY A 1 88 ? -8.289 14.922 -8.148 1 71.94 88 GLY A O 1
ATOM 674 N N . HIS A 1 89 ? -6.703 13.727 -8.656 1 87.69 89 HIS A N 1
ATOM 675 C CA . HIS A 1 89 ? -5.926 14.742 -9.352 1 87.69 89 HIS A CA 1
ATOM 676 C C . HIS A 1 89 ? -5.309 14.188 -10.633 1 87.69 89 HIS A C 1
ATOM 678 O O . HIS A 1 89 ? -4.836 13.047 -10.656 1 87.69 89 HIS A O 1
ATOM 684 N N . PRO A 1 90 ? -5.301 14.938 -11.68 1 89.5 90 PRO A N 1
ATOM 685 C CA . PRO A 1 90 ? -4.863 14.445 -12.984 1 89.5 90 PRO A CA 1
ATOM 686 C C . PRO A 1 90 ? -3.41 13.984 -12.992 1 89.5 90 PRO A C 1
ATOM 688 O O . PRO A 1 90 ? -3 13.227 -13.875 1 89.5 90 PRO A O 1
ATOM 691 N N . VAL A 1 91 ? -2.645 14.391 -12.008 1 93.5 91 VAL A N 1
ATOM 692 C CA . VAL A 1 91 ? -1.22 14.07 -12.008 1 93.5 91 VAL A CA 1
ATOM 693 C C . VAL A 1 91 ? -1.004 12.672 -11.438 1 93.5 91 VAL A C 1
ATOM 695 O O . VAL A 1 91 ? 0.077 12.094 -11.586 1 93.5 91 VAL A O 1
ATOM 698 N N . VAL A 1 92 ? -1.944 12.07 -10.812 1 91.31 92 VAL A N 1
ATOM 699 C CA . VAL A 1 92 ? -1.777 10.875 -9.992 1 91.31 92 VAL A CA 1
ATOM 700 C C . VAL A 1 92 ? -1.411 9.688 -10.875 1 91.31 92 VAL A C 1
ATOM 702 O O . VAL A 1 92 ? -0.465 8.953 -10.578 1 91.31 92 VAL A O 1
ATOM 705 N N . PRO A 1 93 ? -2.018 9.492 -12.07 1 88.06 93 PRO A N 1
ATOM 706 C CA . PRO A 1 93 ? -1.727 8.297 -12.859 1 88.06 93 PRO A CA 1
ATOM 707 C C . PRO A 1 93 ? -0.274 8.234 -13.328 1 88.06 93 PRO A C 1
ATOM 709 O O . PRO A 1 93 ? 0.362 7.184 -13.242 1 88.06 93 PRO A O 1
ATOM 712 N N . ALA A 1 94 ? 0.241 9.32 -13.766 1 93.81 94 ALA A N 1
ATOM 713 C CA . ALA A 1 94 ? 1.614 9.344 -14.258 1 93.81 94 ALA A CA 1
ATOM 714 C C . ALA A 1 94 ? 2.609 9.102 -13.133 1 93.81 94 ALA A C 1
ATOM 716 O O . ALA A 1 94 ? 3.619 8.422 -13.312 1 93.81 94 ALA A O 1
ATOM 717 N N . ILE A 1 95 ? 2.336 9.672 -11.969 1 96.81 95 ILE A N 1
ATOM 718 C CA . ILE A 1 95 ? 3.195 9.477 -10.805 1 96.81 95 ILE A CA 1
ATOM 719 C C . ILE A 1 95 ? 3.135 8.016 -10.367 1 96.81 95 ILE A C 1
ATOM 721 O O . ILE A 1 95 ? 4.164 7.406 -10.07 1 96.81 95 ILE A O 1
ATOM 725 N N . ARG A 1 96 ? 1.925 7.469 -10.391 1 92.06 96 ARG A N 1
ATOM 726 C CA . ARG A 1 96 ? 1.742 6.059 -10.055 1 92.06 96 ARG A CA 1
ATOM 727 C C . ARG A 1 96 ? 2.58 5.164 -10.969 1 92.06 96 ARG A C 1
ATOM 729 O O . ARG A 1 96 ? 3.299 4.285 -10.484 1 92.06 96 ARG A O 1
ATOM 736 N N . GLU A 1 97 ? 2.508 5.391 -12.227 1 91.5 97 GLU A N 1
ATOM 737 C CA . GLU A 1 97 ? 3.246 4.59 -13.195 1 91.5 97 GLU A CA 1
ATOM 738 C C . GLU A 1 97 ? 4.75 4.668 -12.945 1 91.5 97 GLU A C 1
ATOM 740 O O . GLU A 1 97 ? 5.441 3.648 -12.977 1 91.5 97 GLU A O 1
ATOM 745 N N . ALA A 1 98 ? 5.219 5.809 -12.672 1 96.25 98 ALA A N 1
ATOM 746 C CA . ALA A 1 98 ? 6.652 5.996 -12.445 1 96.25 98 ALA A CA 1
ATOM 747 C C . ALA A 1 98 ? 7.113 5.25 -11.203 1 96.25 98 ALA A C 1
ATOM 749 O O . ALA A 1 98 ? 8.211 4.688 -11.18 1 96.25 98 ALA A O 1
ATOM 750 N N . ILE A 1 99 ? 6.289 5.277 -10.188 1 95.69 99 ILE A N 1
ATOM 751 C CA . ILE A 1 99 ? 6.652 4.66 -8.914 1 95.69 99 ILE A CA 1
ATOM 752 C C . ILE A 1 99 ? 6.551 3.141 -9.031 1 95.69 99 ILE A C 1
ATOM 754 O O . ILE A 1 99 ? 7.449 2.418 -8.602 1 95.69 99 ILE A O 1
ATOM 758 N N . GLU A 1 100 ? 5.535 2.609 -9.688 1 90.62 100 GLU A N 1
ATOM 759 C CA . GLU A 1 100 ? 5.191 1.19 -9.625 1 90.62 100 GLU A CA 1
ATOM 760 C C . GLU A 1 100 ? 5.84 0.418 -10.773 1 90.62 100 GLU A C 1
ATOM 762 O O . GLU A 1 100 ? 5.902 -0.813 -10.742 1 90.62 100 GLU A O 1
ATOM 767 N N . SER A 1 101 ? 6.332 1.159 -11.766 1 89.88 101 SER A N 1
ATOM 768 C CA . SER A 1 101 ? 6.895 0.471 -12.922 1 89.88 101 SER A CA 1
ATOM 769 C C . SER A 1 101 ? 8.117 -0.357 -12.539 1 89.88 101 SER A C 1
ATOM 771 O O . SER A 1 101 ? 8.781 -0.06 -11.547 1 89.88 101 SER A O 1
ATOM 773 N N . VAL A 1 102 ? 8.312 -1.467 -13.227 1 90.38 102 VAL A N 1
ATOM 774 C CA . VAL A 1 102 ? 9.453 -2.359 -13.031 1 90.38 102 VAL A CA 1
ATOM 775 C C . VAL A 1 102 ? 10.32 -2.367 -14.289 1 90.38 102 VAL A C 1
ATOM 777 O O . VAL A 1 102 ? 9.805 -2.502 -15.406 1 90.38 102 VAL A O 1
ATOM 780 N N . ASP A 1 103 ? 11.562 -2.107 -14.109 1 86.19 103 ASP A N 1
ATOM 781 C CA . ASP A 1 103 ? 12.539 -2.203 -15.188 1 86.19 103 ASP A CA 1
ATOM 782 C C . ASP A 1 103 ? 13.57 -3.293 -14.898 1 86.19 103 ASP A C 1
ATOM 784 O O . ASP A 1 103 ? 14.477 -3.102 -14.086 1 86.19 103 ASP A O 1
ATOM 788 N N . LEU A 1 104 ? 13.461 -4.418 -15.625 1 88.56 104 LEU A N 1
ATOM 789 C CA . LEU A 1 104 ? 14.289 -5.586 -15.336 1 88.56 104 LEU A CA 1
ATOM 790 C C . LEU A 1 104 ? 15.672 -5.449 -15.977 1 88.56 104 LEU A C 1
ATOM 792 O O . LEU A 1 104 ? 16.609 -6.168 -15.609 1 88.56 104 LEU A O 1
ATOM 796 N N . ALA A 1 105 ? 15.797 -4.574 -16.953 1 84 105 ALA A N 1
ATOM 797 C CA . ALA A 1 105 ? 17.062 -4.363 -17.641 1 84 105 ALA A CA 1
ATOM 798 C C . ALA A 1 105 ? 17.312 -2.881 -17.906 1 84 105 ALA A C 1
ATOM 800 O O . ALA A 1 105 ? 17.25 -2.422 -19.047 1 84 105 ALA A O 1
ATOM 801 N N . PRO A 1 106 ? 17.719 -2.23 -16.812 1 76.62 106 PRO A N 1
ATOM 802 C CA . PRO A 1 106 ? 17.891 -0.789 -17 1 76.62 106 PRO A CA 1
ATOM 803 C C . PRO A 1 106 ? 19.125 -0.445 -17.828 1 76.62 106 PRO A C 1
ATOM 805 O O . PRO A 1 106 ? 20.156 -1.127 -17.719 1 76.62 106 PRO A O 1
ATOM 808 N N . VAL A 1 107 ? 18.875 0.512 -18.641 1 80.88 107 VAL A N 1
ATOM 809 C CA . VAL A 1 107 ? 20.016 1.043 -19.391 1 80.88 107 VAL A CA 1
ATOM 810 C C . VAL A 1 107 ? 20.812 2.002 -18.516 1 80.88 107 VAL A C 1
ATOM 812 O O . VAL A 1 107 ? 20.266 2.578 -17.562 1 80.88 107 VAL A O 1
ATOM 815 N N . ALA A 1 108 ? 22.094 2.152 -18.797 1 83.56 108 ALA A N 1
ATOM 816 C CA . ALA A 1 108 ? 22.953 3.025 -18.016 1 83.56 108 ALA A CA 1
ATOM 817 C C . ALA A 1 108 ? 22.422 4.457 -18 1 83.56 108 ALA A C 1
ATOM 819 O O . ALA A 1 108 ? 21.984 4.973 -19.031 1 83.56 108 ALA A O 1
ATOM 820 N N . SER A 1 109 ? 22.453 5.004 -16.812 1 77.06 109 SER A N 1
ATOM 821 C CA . SER A 1 109 ? 21.922 6.355 -16.641 1 77.06 109 SER A CA 1
ATOM 822 C C . SER A 1 109 ? 22.922 7.398 -17.125 1 77.06 109 SER A C 1
ATOM 824 O O . SER A 1 109 ? 24.078 7.402 -16.719 1 77.06 109 SER A O 1
ATOM 826 N N . PRO A 1 110 ? 22.422 8.195 -17.953 1 80.62 110 PRO A N 1
ATOM 827 C CA . PRO A 1 110 ? 23.312 9.281 -18.391 1 80.62 110 PRO A CA 1
ATOM 828 C C . PRO A 1 110 ? 23.281 10.484 -17.453 1 80.62 110 PRO A C 1
ATOM 830 O O . PRO A 1 110 ? 24.062 11.43 -17.625 1 80.62 110 PRO A O 1
ATOM 833 N N . ILE A 1 111 ? 22.609 10.328 -16.312 1 86.38 111 ILE A N 1
ATOM 834 C CA . ILE A 1 111 ? 22.344 11.555 -15.57 1 86.38 111 ILE A CA 1
ATOM 835 C C . ILE A 1 111 ? 23.359 11.719 -14.453 1 86.38 111 ILE A C 1
ATOM 837 O O . ILE A 1 111 ? 23.656 10.766 -13.727 1 86.38 111 ILE A O 1
ATOM 841 N N . ASP A 1 112 ? 23.828 12.945 -14.352 1 94 112 ASP A N 1
ATOM 842 C CA . ASP A 1 112 ? 24.656 13.367 -13.234 1 94 112 ASP A CA 1
ATOM 843 C C . ASP A 1 112 ? 23.844 13.516 -11.953 1 94 112 ASP A C 1
ATOM 845 O O . ASP A 1 112 ? 22.859 14.258 -11.922 1 94 112 ASP A O 1
ATOM 849 N N . PRO A 1 113 ? 24.281 12.797 -10.914 1 95.88 113 PRO A N 1
ATOM 850 C CA . PRO A 1 113 ? 23.516 12.852 -9.664 1 95.88 113 PRO A CA 1
ATOM 851 C C . PRO A 1 113 ? 23.344 14.273 -9.133 1 95.88 113 PRO A C 1
ATOM 853 O O . PRO A 1 113 ? 22.312 14.586 -8.539 1 95.88 113 PRO A O 1
ATOM 856 N N . THR A 1 114 ? 24.312 15.109 -9.32 1 95.94 114 THR A N 1
ATOM 857 C CA . THR A 1 114 ? 24.219 16.5 -8.875 1 95.94 114 THR A CA 1
ATOM 858 C C . THR A 1 114 ? 23.141 17.234 -9.68 1 95.94 114 THR A C 1
ATOM 860 O O . THR A 1 114 ? 22.422 18.062 -9.133 1 95.94 114 THR A O 1
ATOM 863 N N . GLU A 1 115 ? 23.125 16.938 -10.898 1 96.94 115 GLU A N 1
ATOM 864 C CA . GLU A 1 115 ? 22.078 17.516 -11.734 1 96.94 115 GLU A CA 1
ATOM 865 C C . GLU A 1 115 ? 20.703 17.016 -11.312 1 96.94 115 GLU A C 1
ATOM 867 O O . GLU A 1 115 ? 19.734 17.797 -11.297 1 96.94 115 GLU A O 1
ATOM 872 N N . LEU A 1 116 ? 20.594 15.75 -11.047 1 97.56 116 LEU A N 1
ATOM 873 C CA . LEU A 1 116 ? 19.344 15.188 -10.562 1 97.56 116 LEU A CA 1
ATOM 874 C C . LEU A 1 116 ? 18.875 15.891 -9.289 1 97.56 116 LEU A C 1
ATOM 876 O O . LEU A 1 116 ? 17.703 16.25 -9.156 1 97.56 116 LEU A O 1
ATOM 880 N N . GLN A 1 117 ? 19.828 16.141 -8.406 1 97.25 117 GLN A N 1
ATOM 881 C CA . GLN A 1 117 ? 19.516 16.828 -7.16 1 97.25 117 GLN A CA 1
ATOM 882 C C . GLN A 1 117 ? 19 18.234 -7.426 1 97.25 117 GLN A C 1
ATOM 884 O O . GLN A 1 117 ? 18.047 18.672 -6.797 1 97.25 117 GLN A O 1
ATOM 889 N N . ALA A 1 118 ? 19.641 18.891 -8.305 1 97.62 118 ALA A N 1
ATOM 890 C CA . ALA A 1 118 ? 19.234 20.25 -8.648 1 97.62 118 ALA A CA 1
ATOM 891 C C . ALA A 1 118 ? 17.812 20.266 -9.203 1 97.62 118 ALA A C 1
ATOM 893 O O . ALA A 1 118 ? 17.031 21.172 -8.914 1 97.62 118 ALA A O 1
ATOM 894 N N . ARG A 1 119 ? 17.469 19.312 -10.008 1 98 119 ARG A N 1
ATOM 895 C CA . ARG A 1 119 ? 16.125 19.203 -10.578 1 98 119 ARG A CA 1
ATOM 896 C C . ARG A 1 119 ? 15.094 18.938 -9.492 1 98 119 ARG A C 1
ATOM 898 O O . ARG A 1 119 ? 13.992 19.484 -9.531 1 98 119 ARG A O 1
ATOM 905 N N . VAL A 1 120 ? 15.43 18.094 -8.547 1 98.38 120 VAL A N 1
ATOM 906 C CA . VAL A 1 120 ? 14.539 17.797 -7.426 1 98.38 120 VAL A CA 1
ATOM 907 C C . VAL A 1 120 ? 14.336 19.062 -6.59 1 98.38 120 VAL A C 1
ATOM 909 O O . VAL A 1 120 ? 13.211 19.391 -6.199 1 98.38 120 VAL A O 1
ATOM 912 N N . ASP A 1 121 ? 15.422 19.812 -6.348 1 97.25 121 ASP A N 1
ATOM 913 C CA . ASP A 1 121 ? 15.336 21.078 -5.609 1 97.25 121 ASP A CA 1
ATOM 914 C C . ASP A 1 121 ? 14.406 22.062 -6.316 1 97.25 121 ASP A C 1
ATOM 916 O O . ASP A 1 121 ? 13.641 22.766 -5.664 1 97.25 121 ASP A O 1
ATOM 920 N N . ARG A 1 122 ? 14.469 22.078 -7.582 1 97.94 122 ARG A N 1
ATOM 921 C CA . ARG A 1 122 ? 13.602 22.953 -8.359 1 97.94 122 ARG A CA 1
ATOM 922 C C . ARG A 1 122 ? 12.141 22.547 -8.227 1 97.94 122 ARG A C 1
ATOM 924 O O . ARG A 1 122 ? 11.266 23.406 -8.117 1 97.94 122 ARG A O 1
ATOM 931 N N . ALA A 1 123 ? 11.891 21.297 -8.242 1 98.5 123 ALA A N 1
ATOM 932 C CA . ALA A 1 123 ? 10.523 20.812 -8.078 1 98.5 123 ALA A CA 1
ATOM 933 C C . ALA A 1 123 ? 9.969 21.203 -6.711 1 98.5 123 ALA A C 1
ATOM 935 O O . ALA A 1 123 ? 8.812 21.625 -6.602 1 98.5 123 ALA A O 1
ATOM 936 N N . TRP A 1 124 ? 10.773 21.078 -5.703 1 97.81 124 TRP A N 1
ATOM 937 C CA . TRP A 1 124 ? 10.359 21.484 -4.363 1 97.81 124 TRP A CA 1
ATOM 938 C C . TRP A 1 124 ? 10.102 22.984 -4.301 1 97.81 124 TRP A C 1
ATOM 940 O O . TRP A 1 124 ? 9.148 23.438 -3.656 1 97.81 124 TRP A O 1
ATOM 950 N N . ALA A 1 125 ? 10.961 23.75 -4.93 1 97 125 ALA A N 1
ATOM 951 C CA . ALA A 1 125 ? 10.75 25.188 -4.98 1 97 125 ALA A CA 1
ATOM 952 C C . ALA A 1 125 ? 9.414 25.531 -5.633 1 97 125 ALA A C 1
ATOM 954 O O . ALA A 1 125 ? 8.68 26.406 -5.156 1 97 125 ALA A O 1
ATOM 955 N N . ILE A 1 126 ? 9.094 24.828 -6.641 1 98 126 ILE A N 1
ATOM 956 C CA . ILE A 1 126 ? 7.832 25.047 -7.348 1 98 126 ILE A CA 1
ATOM 957 C C . ILE A 1 126 ? 6.664 24.641 -6.445 1 98 126 ILE A C 1
ATOM 959 O O . ILE A 1 126 ? 5.648 25.344 -6.387 1 98 126 ILE A O 1
ATOM 963 N N . TRP A 1 127 ? 6.785 23.578 -5.766 1 97.69 127 TRP A N 1
ATOM 964 C CA . TRP A 1 127 ? 5.777 23.156 -4.805 1 97.69 127 TRP A CA 1
ATOM 965 C C . TRP A 1 127 ? 5.441 24.266 -3.83 1 97.69 127 TRP A C 1
ATOM 967 O O . TRP A 1 127 ? 4.273 24.5 -3.508 1 97.69 127 TRP A O 1
ATOM 977 N N . HIS A 1 128 ? 6.43 25 -3.387 1 96.38 128 HIS A N 1
ATOM 978 C CA . HIS A 1 128 ? 6.238 26.016 -2.354 1 96.38 128 HIS A CA 1
ATOM 979 C C . HIS A 1 128 ? 5.75 27.328 -2.951 1 96.38 128 HIS A C 1
ATOM 981 O O . HIS A 1 128 ? 5.059 28.094 -2.283 1 96.38 128 HIS A O 1
ATOM 987 N N . ARG A 1 129 ? 5.973 27.562 -4.191 1 95.94 129 ARG A N 1
ATOM 988 C CA . ARG A 1 129 ? 5.75 28.906 -4.715 1 95.94 129 ARG A CA 1
ATOM 989 C C . ARG A 1 129 ? 4.504 28.938 -5.598 1 95.94 129 ARG A C 1
ATOM 991 O O . ARG A 1 129 ? 3.906 30 -5.781 1 95.94 129 ARG A O 1
ATOM 998 N N . SER A 1 130 ? 4.145 27.828 -6.078 1 97.06 130 SER A N 1
ATOM 999 C CA . SER A 1 130 ? 3.061 27.781 -7.055 1 97.06 130 SER A CA 1
ATOM 1000 C C . SER A 1 130 ? 1.702 27.906 -6.371 1 97.06 130 SER A C 1
ATOM 1002 O O . SER A 1 130 ? 1.514 27.422 -5.254 1 97.06 130 SER A O 1
ATOM 1004 N N . LYS A 1 131 ? 0.753 28.484 -7.074 1 96.06 131 LYS A N 1
ATOM 1005 C CA . LYS A 1 131 ? -0.636 28.531 -6.629 1 96.06 131 LYS A CA 1
ATOM 1006 C C . LYS A 1 131 ? -1.352 27.219 -6.918 1 96.06 131 LYS A C 1
ATOM 1008 O O . LYS A 1 131 ? -2.43 26.953 -6.379 1 96.06 131 LYS A O 1
ATOM 1013 N N . THR A 1 132 ? -0.753 26.469 -7.848 1 97.12 132 THR A N 1
ATOM 1014 C CA . THR A 1 132 ? -1.212 25.125 -8.156 1 97.12 132 THR A CA 1
ATOM 1015 C C . THR A 1 132 ? -0.094 24.109 -7.938 1 97.12 132 THR A C 1
ATOM 1017 O O . THR A 1 132 ? 0.344 23.438 -8.883 1 97.12 132 THR A O 1
ATOM 1020 N N . PRO A 1 133 ? 0.271 23.969 -6.723 1 97.12 133 PRO A N 1
ATOM 1021 C CA . PRO A 1 133 ? 1.484 23.219 -6.41 1 97.12 133 PRO A CA 1
ATOM 1022 C C . PRO A 1 133 ? 1.41 21.766 -6.879 1 97.12 133 PRO A C 1
ATOM 1024 O O . PRO A 1 133 ? 2.398 21.219 -7.383 1 97.12 133 PRO A O 1
ATOM 1027 N N . ARG A 1 134 ? 0.313 21.109 -6.805 1 96.62 134 ARG A N 1
ATOM 1028 C CA . ARG A 1 134 ? 0.202 19.719 -7.203 1 96.62 134 ARG A CA 1
ATOM 1029 C C . ARG A 1 134 ? 0.339 19.562 -8.719 1 96.62 134 ARG A C 1
ATOM 1031 O O . ARG A 1 134 ? 1.075 18.703 -9.195 1 96.62 134 ARG A O 1
ATOM 1038 N N . ALA A 1 135 ? -0.363 20.438 -9.406 1 97.12 135 ALA A N 1
ATOM 1039 C CA . ALA A 1 135 ? -0.287 20.391 -10.867 1 97.12 135 ALA A CA 1
ATOM 1040 C C . ALA A 1 135 ? 1.134 20.656 -11.352 1 97.12 135 ALA A C 1
ATOM 1042 O O . ALA A 1 135 ? 1.67 19.906 -12.172 1 97.12 135 ALA A O 1
ATOM 1043 N N . ASP A 1 136 ? 1.742 21.688 -10.789 1 98.12 136 ASP A N 1
ATOM 1044 C CA . ASP A 1 136 ? 3.014 22.188 -11.305 1 98.12 136 ASP A CA 1
ATOM 1045 C C . ASP A 1 136 ? 4.172 21.297 -10.867 1 98.12 136 ASP A C 1
ATOM 1047 O O . ASP A 1 136 ? 4.953 20.828 -11.703 1 98.12 136 ASP A O 1
ATOM 1051 N N . ALA A 1 137 ? 4.32 21.047 -9.633 1 98.06 137 ALA A N 1
ATOM 1052 C CA . ALA A 1 137 ? 5.395 20.188 -9.148 1 98.06 137 ALA A CA 1
ATOM 1053 C C . ALA A 1 137 ? 5.141 18.734 -9.523 1 98.06 137 ALA A C 1
ATOM 1055 O O . ALA A 1 137 ? 6.078 18 -9.836 1 98.06 137 ALA A O 1
ATOM 1056 N N . GLY A 1 138 ? 3.85 18.297 -9.508 1 98.06 138 GLY A N 1
ATOM 1057 C CA . GLY A 1 138 ? 3.484 16.922 -9.836 1 98.06 138 GLY A CA 1
ATOM 1058 C C . GLY A 1 138 ? 3.859 16.531 -11.258 1 98.06 138 GLY A C 1
ATOM 1059 O O . GLY A 1 138 ? 4.195 15.383 -11.523 1 98.06 138 GLY A O 1
ATOM 1060 N N . ALA A 1 139 ? 3.812 17.438 -12.141 1 97.88 139 ALA A N 1
ATOM 1061 C CA . ALA A 1 139 ? 4.125 17.188 -13.547 1 97.88 139 ALA A CA 1
ATOM 1062 C C . ALA A 1 139 ? 5.594 16.828 -13.727 1 97.88 139 ALA A C 1
ATOM 1064 O O . ALA A 1 139 ? 5.961 16.156 -14.695 1 97.88 139 ALA A O 1
ATOM 1065 N N . MET A 1 140 ? 6.43 17.156 -12.789 1 98.38 140 MET A N 1
ATOM 1066 C CA . MET A 1 140 ? 7.871 16.938 -12.891 1 98.38 140 MET A CA 1
ATOM 1067 C C . MET A 1 140 ? 8.266 15.586 -12.312 1 98.38 140 MET A C 1
ATOM 1069 O O . MET A 1 140 ? 9.344 15.062 -12.609 1 98.38 140 MET A O 1
ATOM 1073 N N . LEU A 1 141 ? 7.449 15.016 -11.508 1 98.62 141 LEU A N 1
ATOM 1074 C CA . LEU A 1 141 ? 7.84 13.922 -10.625 1 98.62 141 LEU A CA 1
ATOM 1075 C C . LEU A 1 141 ? 8.055 12.641 -11.422 1 98.62 141 LEU A C 1
ATOM 1077 O O . LEU A 1 141 ? 9 11.891 -11.156 1 98.62 141 LEU A O 1
ATOM 1081 N N . PRO A 1 142 ? 7.191 12.328 -12.484 1 98.06 142 PRO A N 1
ATOM 1082 C CA . PRO A 1 142 ? 7.395 11.055 -13.188 1 98.06 142 PRO A CA 1
ATOM 1083 C C . PRO A 1 142 ? 8.805 10.93 -13.773 1 98.06 142 PRO A C 1
ATOM 1085 O O . PRO A 1 142 ? 9.461 9.898 -13.586 1 98.06 142 PRO A O 1
ATOM 1088 N N . GLU A 1 143 ? 9.289 11.945 -14.383 1 97.5 143 GLU A N 1
ATOM 1089 C CA . GLU A 1 143 ? 10.625 11.906 -14.984 1 97.5 143 GLU A CA 1
ATOM 1090 C C . GLU A 1 143 ? 11.711 11.867 -13.906 1 97.5 143 GLU A C 1
ATOM 1092 O O . GLU A 1 143 ? 12.695 11.141 -14.047 1 97.5 143 GLU A O 1
ATOM 1097 N N . LEU A 1 144 ? 11.562 12.656 -12.852 1 98.25 144 LEU A N 1
ATOM 1098 C CA . LEU A 1 144 ? 12.531 12.672 -11.758 1 98.25 144 LEU A CA 1
ATOM 1099 C C . LEU A 1 144 ? 12.672 11.289 -11.125 1 98.25 144 LEU A C 1
ATOM 1101 O O . LEU A 1 144 ? 13.781 10.844 -10.828 1 98.25 144 LEU A O 1
ATOM 1105 N N . ILE A 1 145 ? 11.523 10.609 -10.953 1 98 145 ILE A N 1
ATOM 1106 C CA . ILE A 1 145 ? 11.516 9.289 -10.336 1 98 145 ILE A CA 1
ATOM 1107 C C . ILE A 1 145 ? 12.195 8.281 -11.258 1 98 145 ILE A C 1
ATOM 1109 O O . ILE A 1 145 ? 13.07 7.523 -10.82 1 98 145 ILE A O 1
ATOM 1113 N N . ARG A 1 146 ? 11.844 8.281 -12.555 1 95.88 146 ARG A N 1
ATOM 1114 C CA . ARG A 1 146 ? 12.43 7.344 -13.5 1 95.88 146 ARG A CA 1
ATOM 1115 C C . ARG A 1 146 ? 13.945 7.539 -13.602 1 95.88 146 ARG A C 1
ATOM 1117 O O . ARG A 1 146 ? 14.703 6.57 -13.555 1 95.88 146 ARG A O 1
ATOM 1124 N N . ASP A 1 147 ? 14.367 8.766 -13.695 1 96.5 147 ASP A N 1
ATOM 1125 C CA . ASP A 1 147 ? 15.789 9.078 -13.789 1 96.5 147 ASP A CA 1
ATOM 1126 C C . ASP A 1 147 ? 16.516 8.695 -12.508 1 96.5 147 ASP A C 1
ATOM 1128 O O . ASP A 1 147 ? 17.625 8.148 -12.555 1 96.5 147 ASP A O 1
ATOM 1132 N N . GLY A 1 148 ? 15.914 9.078 -11.383 1 97.38 148 GLY A N 1
ATOM 1133 C CA . GLY A 1 148 ? 16.516 8.742 -10.109 1 97.38 148 GLY A CA 1
ATOM 1134 C C . GLY A 1 148 ? 16.688 7.246 -9.906 1 97.38 148 GLY A C 1
ATOM 1135 O O . GLY A 1 148 ? 17.734 6.785 -9.461 1 97.38 148 GLY A O 1
ATOM 1136 N N . ARG A 1 149 ? 15.625 6.492 -10.219 1 95.38 149 ARG A N 1
ATOM 1137 C CA . ARG A 1 149 ? 15.68 5.039 -10.086 1 95.38 149 ARG A CA 1
ATOM 1138 C C . ARG A 1 149 ? 16.766 4.445 -10.984 1 95.38 149 ARG A C 1
ATOM 1140 O O . ARG A 1 149 ? 17.516 3.564 -10.555 1 95.38 149 ARG A O 1
ATOM 1147 N N . ARG A 1 150 ? 16.859 4.902 -12.219 1 94.06 150 ARG A N 1
ATOM 1148 C CA . ARG A 1 150 ? 17.891 4.438 -13.141 1 94.06 150 ARG A CA 1
ATOM 1149 C C . ARG A 1 150 ? 19.281 4.758 -12.617 1 94.06 150 ARG A C 1
ATOM 1151 O O . ARG A 1 150 ? 20.188 3.914 -12.664 1 94.06 150 ARG A O 1
ATOM 1158 N N . ALA A 1 151 ? 19.469 5.941 -12.125 1 95.62 151 ALA A N 1
ATOM 1159 C CA . ALA A 1 151 ? 20.766 6.367 -11.594 1 95.62 151 ALA A CA 1
ATOM 1160 C C . ALA A 1 151 ? 21.188 5.492 -10.414 1 95.62 151 ALA A C 1
ATOM 1162 O O . ALA A 1 151 ? 22.328 5.004 -10.375 1 95.62 151 ALA A O 1
ATOM 1163 N N . VAL A 1 152 ? 20.281 5.277 -9.5 1 94.31 152 VAL A N 1
ATOM 1164 C CA . VAL A 1 152 ? 20.594 4.492 -8.312 1 94.31 152 VAL A CA 1
ATOM 1165 C C . VAL A 1 152 ? 20.938 3.059 -8.711 1 94.31 152 VAL A C 1
ATOM 1167 O O . VAL A 1 152 ? 21.812 2.428 -8.102 1 94.31 152 VAL A O 1
ATOM 1170 N N . ARG A 1 153 ? 20.281 2.59 -9.734 1 90.94 153 ARG A N 1
ATOM 1171 C CA . ARG A 1 153 ? 20.469 1.217 -10.188 1 90.94 153 ARG A CA 1
ATOM 1172 C C . ARG A 1 153 ? 21.797 1.053 -10.906 1 90.94 153 ARG A C 1
ATOM 1174 O O . ARG A 1 153 ? 22.406 -0.023 -10.867 1 90.94 153 ARG A O 1
ATOM 1181 N N . THR A 1 154 ? 22.297 2.08 -11.562 1 91.56 154 THR A N 1
ATOM 1182 C CA . THR A 1 154 ? 23.406 1.88 -12.492 1 91.56 154 THR A CA 1
ATOM 1183 C C . THR A 1 154 ? 24.672 2.543 -11.969 1 91.56 154 THR A C 1
ATOM 1185 O O . THR A 1 154 ? 25.781 2.23 -12.422 1 91.56 154 THR A O 1
ATOM 1188 N N . LEU A 1 155 ? 24.547 3.465 -11.047 1 91.88 155 LEU A N 1
ATOM 1189 C CA . LEU A 1 155 ? 25.719 4.133 -10.492 1 91.88 155 LEU A CA 1
ATOM 1190 C C . LEU A 1 155 ? 26.234 3.395 -9.266 1 91.88 155 LEU A C 1
ATOM 1192 O O . LEU A 1 155 ? 25.562 2.512 -8.734 1 91.88 155 LEU A O 1
ATOM 1196 N N . ASP A 1 156 ? 27.484 3.777 -8.859 1 88.62 156 ASP A N 1
ATOM 1197 C CA . ASP A 1 156 ? 28.109 3.141 -7.699 1 88.62 156 ASP A CA 1
ATOM 1198 C C . ASP A 1 156 ? 28.719 4.18 -6.77 1 88.62 156 ASP A C 1
ATOM 1200 O O . ASP A 1 156 ? 28.828 5.355 -7.125 1 88.62 156 ASP A O 1
ATOM 1204 N N . GLY A 1 157 ? 29.078 3.742 -5.531 1 89.5 157 GLY A N 1
ATOM 1205 C CA . GLY A 1 157 ? 29.828 4.574 -4.602 1 89.5 157 GLY A CA 1
ATOM 1206 C C . GLY A 1 157 ? 29.094 5.844 -4.215 1 89.5 157 GLY A C 1
ATOM 1207 O O . GLY A 1 157 ? 27.891 5.816 -3.953 1 89.5 157 GLY A O 1
ATOM 1208 N N . GLN A 1 158 ? 29.828 6.902 -4.199 1 93.31 158 GLN A N 1
ATOM 1209 C CA . GLN A 1 158 ? 29.297 8.18 -3.736 1 93.31 158 GLN A CA 1
ATOM 1210 C C . GLN A 1 158 ? 28.266 8.734 -4.719 1 93.31 158 GLN A C 1
ATOM 1212 O O . GLN A 1 158 ? 27.297 9.367 -4.312 1 93.31 158 GLN A O 1
ATOM 1217 N N . GLU A 1 159 ? 28.484 8.469 -6 1 94.69 159 GLU A N 1
ATOM 1218 C CA . GLU A 1 159 ? 27.531 8.922 -7 1 94.69 159 GLU A CA 1
ATOM 1219 C C . GLU A 1 159 ? 26.172 8.266 -6.797 1 94.69 159 GLU A C 1
ATOM 1221 O O . GLU A 1 159 ? 25.125 8.914 -6.926 1 94.69 159 GLU A O 1
ATOM 1226 N N . ARG A 1 160 ? 26.188 7.012 -6.461 1 93.94 160 ARG A N 1
ATOM 1227 C CA . ARG A 1 160 ? 24.953 6.293 -6.172 1 93.94 160 ARG A CA 1
ATOM 1228 C C . ARG A 1 160 ? 24.266 6.855 -4.93 1 93.94 160 ARG A C 1
ATOM 1230 O O . ARG A 1 160 ? 23.047 7.035 -4.918 1 93.94 160 ARG A O 1
ATOM 1237 N N . ARG A 1 161 ? 25.062 7.176 -3.943 1 95.25 161 ARG A N 1
ATOM 1238 C CA . ARG A 1 161 ? 24.516 7.723 -2.703 1 95.25 161 ARG A CA 1
ATOM 1239 C C . ARG A 1 161 ? 23.875 9.086 -2.941 1 95.25 161 ARG A C 1
ATOM 1241 O O . ARG A 1 161 ? 22.797 9.367 -2.418 1 95.25 161 ARG A O 1
ATOM 1248 N N . THR A 1 162 ? 24.547 9.859 -3.754 1 97.12 162 THR A N 1
ATOM 1249 C CA . THR A 1 162 ? 24 11.18 -4.086 1 97.12 162 THR A CA 1
ATOM 1250 C C . THR A 1 162 ? 22.719 11.047 -4.883 1 97.12 162 THR A C 1
ATOM 1252 O O . THR A 1 162 ? 21.75 11.766 -4.625 1 97.12 162 THR A O 1
ATOM 1255 N N . ALA A 1 163 ? 22.688 10.125 -5.82 1 97.62 163 ALA A N 1
ATOM 1256 C CA . ALA A 1 163 ? 21.484 9.867 -6.598 1 97.62 163 ALA A CA 1
ATOM 1257 C C . ALA A 1 163 ? 20.344 9.375 -5.703 1 97.62 163 ALA A C 1
ATOM 1259 O O . ALA A 1 163 ? 19.188 9.75 -5.895 1 97.62 163 ALA A O 1
ATOM 1260 N N . ALA A 1 164 ? 20.703 8.562 -4.766 1 97.56 164 ALA A N 1
ATOM 1261 C CA . ALA A 1 164 ? 19.719 8.016 -3.842 1 97.56 164 ALA A CA 1
ATOM 1262 C C . ALA A 1 164 ? 19.109 9.117 -2.975 1 97.56 164 ALA A C 1
ATOM 1264 O O . ALA A 1 164 ? 17.906 9.117 -2.709 1 97.56 164 ALA A O 1
ATOM 1265 N N . ALA A 1 165 ? 19.922 10.023 -2.533 1 98 165 ALA A N 1
ATOM 1266 C CA . ALA A 1 165 ? 19.422 11.164 -1.766 1 98 165 ALA A CA 1
ATOM 1267 C C . ALA A 1 165 ? 18.453 12.008 -2.598 1 98 165 ALA A C 1
ATOM 1269 O O . ALA A 1 165 ? 17.391 12.406 -2.115 1 98 165 ALA A O 1
ATOM 1270 N N . ALA A 1 166 ? 18.844 12.227 -3.832 1 98.31 166 ALA A N 1
ATOM 1271 C CA . ALA A 1 166 ? 17.984 12.977 -4.738 1 98.31 166 ALA A CA 1
ATOM 1272 C C . ALA A 1 166 ? 16.656 12.242 -4.973 1 98.31 166 ALA A C 1
ATOM 1274 O O . ALA A 1 166 ? 15.594 12.852 -4.945 1 98.31 166 ALA A O 1
ATOM 1275 N N . LEU A 1 167 ? 16.75 10.938 -5.195 1 98.38 167 LEU A N 1
ATOM 1276 C CA . LEU A 1 167 ? 15.555 10.117 -5.414 1 98.38 167 LEU A CA 1
ATOM 1277 C C . LEU A 1 167 ? 14.648 10.141 -4.188 1 98.38 167 LEU A C 1
ATOM 1279 O O . LEU A 1 167 ? 13.43 10.195 -4.316 1 98.38 167 LEU A O 1
ATOM 1283 N N . SER A 1 168 ? 15.25 10.07 -3.002 1 98.5 168 SER A N 1
ATOM 1284 C CA . SER A 1 168 ? 14.477 10.195 -1.77 1 98.5 168 SER A CA 1
ATOM 1285 C C . SER A 1 168 ? 13.703 11.508 -1.734 1 98.5 168 SER A C 1
ATOM 1287 O O . SER A 1 168 ? 12.531 11.531 -1.344 1 98.5 168 SER A O 1
ATOM 1289 N N . GLY A 1 169 ? 14.375 12.57 -2.166 1 98.56 169 GLY A N 1
ATOM 1290 C CA . GLY A 1 169 ? 13.703 13.859 -2.23 1 98.56 169 GLY A CA 1
ATOM 1291 C C . GLY A 1 169 ? 12.539 13.883 -3.199 1 98.56 169 GLY A C 1
ATOM 1292 O O . GLY A 1 169 ? 11.508 14.5 -2.924 1 98.56 169 GLY A O 1
ATOM 1293 N N . ALA A 1 170 ? 12.688 13.188 -4.305 1 98.75 170 ALA A N 1
ATOM 1294 C CA . ALA A 1 170 ? 11.609 13.102 -5.281 1 98.75 170 ALA A CA 1
ATOM 1295 C C . ALA A 1 170 ? 10.422 12.328 -4.715 1 98.75 170 ALA A C 1
ATOM 1297 O O . ALA A 1 170 ? 9.266 12.711 -4.914 1 98.75 170 ALA A O 1
ATOM 1298 N N . TYR A 1 171 ? 10.695 11.25 -4.02 1 98.69 171 TYR A N 1
ATOM 1299 C CA . TYR A 1 171 ? 9.625 10.477 -3.395 1 98.69 171 TYR A CA 1
ATOM 1300 C C . TYR A 1 171 ? 8.961 11.266 -2.273 1 98.69 171 TYR A C 1
ATOM 1302 O O . TYR A 1 171 ? 7.75 11.164 -2.068 1 98.69 171 TYR A O 1
ATOM 1310 N N . ALA A 1 172 ? 9.727 12.016 -1.528 1 98.56 172 ALA A N 1
ATOM 1311 C CA . ALA A 1 172 ? 9.172 12.875 -0.488 1 98.56 172 ALA A CA 1
ATOM 1312 C C . ALA A 1 172 ? 8.164 13.859 -1.072 1 98.56 172 ALA A C 1
ATOM 1314 O O . ALA A 1 172 ? 7.062 14.016 -0.544 1 98.56 172 ALA A O 1
ATOM 1315 N N . LEU A 1 173 ? 8.609 14.484 -2.137 1 98.69 173 LEU A N 1
ATOM 1316 C CA . LEU A 1 173 ? 7.711 15.43 -2.795 1 98.69 173 LEU A CA 1
ATOM 1317 C C . LEU A 1 173 ? 6.48 14.711 -3.348 1 98.69 173 LEU A C 1
ATOM 1319 O O . LEU A 1 173 ? 5.375 15.25 -3.318 1 98.69 173 LEU A O 1
ATOM 1323 N N . SER A 1 174 ? 6.668 13.484 -3.857 1 98.56 174 SER A N 1
ATOM 1324 C CA . SER A 1 174 ? 5.539 12.688 -4.34 1 98.56 174 SER A CA 1
ATOM 1325 C C . SER A 1 174 ? 4.52 12.453 -3.23 1 98.56 174 SER A C 1
ATOM 1327 O O . SER A 1 174 ? 3.311 12.5 -3.473 1 98.56 174 SER A O 1
ATOM 1329 N N . GLU A 1 175 ? 5.055 12.141 -2.082 1 97.38 175 GLU A N 1
ATOM 1330 C CA . GLU A 1 175 ? 4.152 11.953 -0.948 1 97.38 175 GLU A CA 1
ATOM 1331 C C . GLU A 1 175 ? 3.311 13.203 -0.708 1 97.38 175 GLU A C 1
ATOM 1333 O O . GLU A 1 175 ? 2.104 13.117 -0.478 1 97.38 175 GLU A O 1
ATOM 1338 N N . GLN A 1 176 ? 3.9 14.422 -0.749 1 97.06 176 GLN A N 1
ATOM 1339 C CA . GLN A 1 176 ? 3.16 15.664 -0.568 1 97.06 176 GLN A CA 1
ATOM 1340 C C . GLN A 1 176 ? 2.1 15.836 -1.652 1 97.06 176 GLN A C 1
ATOM 1342 O O . GLN A 1 176 ? 0.953 16.188 -1.357 1 97.06 176 GLN A O 1
ATOM 1347 N N . VAL A 1 177 ? 2.445 15.57 -2.871 1 97.25 177 VAL A N 1
ATOM 1348 C CA . VAL A 1 177 ? 1.567 15.758 -4.02 1 97.25 177 VAL A CA 1
ATOM 1349 C C . VAL A 1 177 ? 0.407 14.766 -3.955 1 97.25 177 VAL A C 1
ATOM 1351 O O . VAL A 1 177 ? -0.732 15.117 -4.273 1 97.25 177 VAL A O 1
ATOM 1354 N N . LEU A 1 178 ? 0.697 13.586 -3.498 1 94.25 178 LEU A N 1
ATOM 1355 C CA . LEU A 1 178 ? -0.275 12.5 -3.537 1 94.25 178 LEU A CA 1
ATOM 1356 C C . LEU A 1 178 ? -1.201 12.555 -2.326 1 94.25 178 LEU A C 1
ATOM 1358 O O . LEU A 1 178 ? -2.275 11.953 -2.332 1 94.25 178 LEU A O 1
ATOM 1362 N N . ALA A 1 179 ? -0.755 13.219 -1.321 1 91.19 179 ALA A N 1
ATOM 1363 C CA . ALA A 1 179 ? -1.561 13.297 -0.105 1 91.19 179 ALA A CA 1
ATOM 1364 C C . ALA A 1 179 ? -2.986 13.742 -0.415 1 91.19 179 ALA A C 1
ATOM 1366 O O . ALA A 1 179 ? -3.191 14.727 -1.13 1 91.19 179 ALA A O 1
ATOM 1367 N N . TRP A 1 180 ? -3.986 12.961 -0.01 1 82.56 180 TRP A N 1
ATOM 1368 C CA . TRP A 1 180 ? -5.422 13.219 -0.039 1 82.56 180 TRP A CA 1
ATOM 1369 C C . TRP A 1 180 ? -5.988 13 -1.438 1 82.56 180 TRP A C 1
ATOM 1371 O O . TRP A 1 180 ? -7.207 12.969 -1.623 1 82.56 180 TRP A O 1
ATOM 1381 N N . VAL A 1 181 ? -5.125 12.898 -2.441 1 86 181 VAL A N 1
ATOM 1382 C CA . VAL A 1 181 ? -5.695 12.789 -3.781 1 86 181 VAL A CA 1
ATOM 1383 C C . VAL A 1 181 ? -5.418 11.398 -4.348 1 86 181 VAL A C 1
ATOM 1385 O O . VAL A 1 181 ? -5.926 11.047 -5.414 1 86 181 VAL A O 1
ATOM 1388 N N . ALA A 1 182 ? -4.562 10.648 -3.707 1 83.75 182 ALA A N 1
ATOM 1389 C CA . ALA A 1 182 ? -4.262 9.281 -4.117 1 83.75 182 ALA A CA 1
ATOM 1390 C C . ALA A 1 182 ? -4.746 8.281 -3.074 1 83.75 182 ALA A C 1
ATOM 1392 O O . ALA A 1 182 ? -5.07 8.656 -1.944 1 83.75 182 ALA A O 1
ATOM 1393 N N . ASP A 1 183 ? -4.805 7.031 -3.5 1 74.94 183 ASP A N 1
ATOM 1394 C CA . ASP A 1 183 ? -5.191 5.973 -2.572 1 74.94 183 ASP A CA 1
ATOM 1395 C C . ASP A 1 183 ? -4.066 5.672 -1.583 1 74.94 183 ASP A C 1
ATOM 1397 O O . ASP A 1 183 ? -2.91 6.023 -1.823 1 74.94 183 ASP A O 1
ATOM 1401 N N . ALA A 1 184 ? -4.434 5.047 -0.475 1 75.94 184 ALA A N 1
ATOM 1402 C CA . ALA A 1 184 ? -3.512 4.801 0.63 1 75.94 184 ALA A CA 1
ATOM 1403 C C . ALA A 1 184 ? -2.336 3.938 0.181 1 75.94 184 ALA A C 1
ATOM 1405 O O . ALA A 1 184 ? -1.186 4.219 0.523 1 75.94 184 ALA A O 1
ATOM 1406 N N . PRO A 1 185 ? -2.486 2.893 -0.653 1 77.69 185 PRO A N 1
ATOM 1407 C CA . PRO A 1 185 ? -1.352 2.066 -1.071 1 77.69 185 PRO A CA 1
ATOM 1408 C C . PRO A 1 185 ? -0.282 2.863 -1.814 1 77.69 185 PRO A C 1
ATOM 1410 O O . PRO A 1 185 ? 0.912 2.688 -1.561 1 77.69 185 PRO A O 1
ATOM 1413 N N . LEU A 1 186 ? -0.726 3.715 -2.721 1 86.81 186 LEU A N 1
ATOM 1414 C CA . LEU A 1 186 ? 0.241 4.512 -3.469 1 86.81 186 LEU A CA 1
ATOM 1415 C C . LEU A 1 186 ? 0.972 5.484 -2.547 1 86.81 186 LEU A C 1
ATOM 1417 O O . LEU A 1 186 ? 2.18 5.691 -2.691 1 86.81 186 LEU A O 1
ATOM 1421 N N . LEU A 1 187 ? 0.232 6.102 -1.638 1 88.94 187 LEU A N 1
ATOM 1422 C CA . LEU A 1 187 ? 0.837 7.016 -0.675 1 88.94 187 LEU A CA 1
ATOM 1423 C C . LEU A 1 187 ? 1.871 6.293 0.184 1 88.94 187 LEU A C 1
ATOM 1425 O O . LEU A 1 187 ? 2.98 6.797 0.38 1 88.94 187 LEU A O 1
ATOM 1429 N N . TRP A 1 188 ? 1.552 5.102 0.648 1 87.94 188 TRP A N 1
ATOM 1430 C CA . TRP A 1 188 ? 2.457 4.285 1.449 1 87.94 188 TRP A CA 1
ATOM 1431 C C . TRP A 1 188 ? 3.703 3.91 0.652 1 87.94 188 TRP A C 1
ATOM 1433 O O . TRP A 1 188 ? 4.816 3.936 1.179 1 87.94 188 TRP A O 1
ATOM 1443 N N . LEU A 1 189 ? 3.451 3.555 -0.539 1 92.88 189 LEU A N 1
ATOM 1444 C CA . LEU A 1 189 ? 4.562 3.146 -1.388 1 92.88 189 LEU A CA 1
ATOM 1445 C C . LEU A 1 189 ? 5.539 4.301 -1.604 1 92.88 189 LEU A C 1
ATOM 1447 O O . LEU A 1 189 ? 6.754 4.109 -1.552 1 92.88 189 LEU A O 1
ATOM 1451 N N . ALA A 1 190 ? 5.016 5.496 -1.842 1 95.69 190 ALA A N 1
ATOM 1452 C CA . ALA A 1 190 ? 5.871 6.668 -2.02 1 95.69 190 ALA A CA 1
ATOM 1453 C C . ALA A 1 190 ? 6.719 6.922 -0.777 1 95.69 190 ALA A C 1
ATOM 1455 O O . ALA A 1 190 ? 7.922 7.176 -0.879 1 95.69 190 ALA A O 1
ATOM 1456 N N . ALA A 1 191 ? 6.098 6.852 0.358 1 96.25 191 ALA A N 1
ATOM 1457 C CA . ALA A 1 191 ? 6.805 7.074 1.617 1 96.25 191 ALA A CA 1
ATOM 1458 C C . ALA A 1 191 ? 7.84 5.98 1.867 1 96.25 191 ALA A C 1
ATOM 1460 O O . ALA A 1 191 ? 8.961 6.262 2.301 1 96.25 191 ALA A O 1
ATOM 1461 N N . ASP A 1 192 ? 7.457 4.766 1.577 1 95.31 192 ASP A N 1
ATOM 1462 C CA . ASP A 1 192 ? 8.359 3.633 1.771 1 95.31 192 ASP A CA 1
ATOM 1463 C C . ASP A 1 192 ? 9.57 3.732 0.851 1 95.31 192 ASP A C 1
ATOM 1465 O O . ASP A 1 192 ? 10.703 3.469 1.274 1 95.31 192 ASP A O 1
ATOM 1469 N N . ARG A 1 193 ? 9.336 4.059 -0.405 1 96.88 193 ARG A N 1
ATOM 1470 C CA . ARG A 1 193 ? 10.422 4.23 -1.362 1 96.88 193 ARG A CA 1
ATOM 1471 C C . ARG A 1 193 ? 11.32 5.395 -0.964 1 96.88 193 ARG A C 1
ATOM 1473 O O . ARG A 1 193 ? 12.531 5.359 -1.2 1 96.88 193 ARG A O 1
ATOM 1480 N N . CYS A 1 194 ? 10.719 6.391 -0.4 1 98.12 194 CYS A N 1
ATOM 1481 C CA . CYS A 1 194 ? 11.5 7.512 0.123 1 98.12 194 CYS A CA 1
ATOM 1482 C C . CYS A 1 194 ? 12.508 7.035 1.163 1 98.12 194 CYS A C 1
ATOM 1484 O O . CYS A 1 194 ? 13.695 7.344 1.069 1 98.12 194 CYS A O 1
ATOM 1486 N N . MET A 1 195 ? 12.031 6.234 2.08 1 96.88 195 MET A N 1
ATOM 1487 C CA . MET A 1 195 ? 12.898 5.723 3.139 1 96.88 195 MET A CA 1
ATOM 1488 C C . MET A 1 195 ? 13.938 4.758 2.574 1 96.88 195 MET A C 1
ATOM 1490 O O . MET A 1 195 ? 15.109 4.801 2.963 1 96.88 195 MET A O 1
ATOM 1494 N N . SER A 1 196 ? 13.539 3.902 1.653 1 95.06 196 SER A N 1
ATOM 1495 C CA . SER A 1 196 ? 14.469 2.957 1.044 1 95.06 196 SER A CA 1
ATOM 1496 C C . SER A 1 196 ? 15.617 3.68 0.348 1 95.06 196 SER A C 1
ATOM 1498 O O . SER A 1 196 ? 16.781 3.295 0.493 1 95.06 196 SER A O 1
ATOM 1500 N N . ALA A 1 197 ? 15.281 4.703 -0.392 1 97.06 197 ALA A N 1
ATOM 1501 C CA . ALA A 1 197 ? 16.312 5.504 -1.048 1 97.06 197 ALA A CA 1
ATOM 1502 C C . ALA A 1 197 ? 17.203 6.195 -0.022 1 97.06 197 ALA A C 1
ATOM 1504 O O . ALA A 1 197 ? 18.422 6.281 -0.204 1 97.06 197 ALA A O 1
ATOM 1505 N N . ALA A 1 198 ? 16.594 6.676 1.044 1 97.75 198 ALA A N 1
ATOM 1506 C CA . ALA A 1 198 ? 17.359 7.324 2.109 1 97.75 198 ALA A CA 1
ATOM 1507 C C . ALA A 1 198 ? 18.344 6.355 2.754 1 97.75 198 ALA A C 1
ATOM 1509 O O . ALA A 1 198 ? 19.453 6.738 3.113 1 97.75 198 ALA A O 1
ATOM 1510 N N . GLU A 1 199 ? 17.938 5.125 2.91 1 94 199 GLU A N 1
ATOM 1511 C CA . GLU A 1 199 ? 18.797 4.102 3.498 1 94 199 GLU A CA 1
ATOM 1512 C C . GLU A 1 199 ? 20 3.824 2.609 1 94 199 GLU A C 1
ATOM 1514 O O . GLU A 1 199 ? 21.094 3.533 3.109 1 94 199 GLU A O 1
ATOM 1519 N N . ILE A 1 200 ? 19.828 3.93 1.309 1 92.44 200 ILE A N 1
ATOM 1520 C CA . ILE A 1 200 ? 20.922 3.768 0.37 1 92.44 200 ILE A CA 1
ATOM 1521 C C . ILE A 1 200 ? 21.859 4.973 0.459 1 92.44 200 ILE A C 1
ATOM 1523 O O . ILE A 1 200 ? 23.078 4.82 0.44 1 92.44 200 ILE A O 1
ATOM 1527 N N . ALA A 1 201 ? 21.281 6.141 0.543 1 95.12 201 ALA A N 1
ATOM 1528 C CA . ALA A 1 201 ? 22.094 7.344 0.704 1 95.12 201 ALA A CA 1
ATOM 1529 C C . ALA A 1 201 ? 22.906 7.285 1.997 1 95.12 201 ALA A C 1
ATOM 1531 O O . ALA A 1 201 ? 24.062 7.707 2.031 1 95.12 201 ALA A O 1
ATOM 1532 N N . ASP A 1 202 ? 22.219 6.789 3.025 1 92.44 202 ASP A N 1
ATOM 1533 C CA . ASP A 1 202 ? 22.812 6.492 4.328 1 92.44 202 ASP A CA 1
ATOM 1534 C C . ASP A 1 202 ? 23.422 7.742 4.949 1 92.44 202 ASP A C 1
ATOM 1536 O O . ASP A 1 202 ? 24.562 7.707 5.426 1 92.44 202 ASP A O 1
ATOM 1540 N N . GLU A 1 203 ? 22.766 8.836 4.824 1 94.06 203 GLU A N 1
ATOM 1541 C CA . GLU A 1 203 ? 23.094 10.094 5.5 1 94.06 203 GLU A CA 1
ATOM 1542 C C . GLU A 1 203 ? 22.031 10.461 6.527 1 94.06 203 GLU A C 1
ATOM 1544 O O . GLU A 1 203 ? 20.828 10.336 6.262 1 94.06 203 GLU A O 1
ATOM 1549 N N . PRO A 1 204 ? 22.469 10.906 7.664 1 94.88 204 PRO A N 1
ATOM 1550 C CA . PRO A 1 204 ? 21.516 11.195 8.734 1 94.88 204 PRO A CA 1
ATOM 1551 C C . PRO A 1 204 ? 20.438 12.203 8.312 1 94.88 204 PRO A C 1
ATOM 1553 O O . PRO A 1 204 ? 19.266 12.039 8.648 1 94.88 204 PRO A O 1
ATOM 1556 N N . ILE A 1 205 ? 20.812 13.195 7.586 1 95.19 205 ILE A N 1
ATOM 1557 C CA . ILE A 1 205 ? 19.859 14.234 7.184 1 95.19 205 ILE A CA 1
ATOM 1558 C C . ILE A 1 205 ? 18.812 13.633 6.258 1 95.19 205 ILE A C 1
ATOM 1560 O O . ILE A 1 205 ? 17.609 13.922 6.398 1 95.19 205 ILE A O 1
ATOM 1564 N N . THR A 1 206 ? 19.281 12.781 5.281 1 96.56 206 THR A N 1
ATOM 1565 C CA . THR A 1 206 ? 18.359 12.148 4.352 1 96.56 206 THR A CA 1
ATOM 1566 C C . THR A 1 206 ? 17.438 11.164 5.078 1 96.56 206 THR A C 1
ATOM 1568 O O . THR A 1 206 ? 16.234 11.102 4.801 1 96.56 206 THR A O 1
ATOM 1571 N N . LEU A 1 207 ? 17.984 10.469 6.02 1 97.19 207 LEU A N 1
ATOM 1572 C CA . LEU A 1 207 ? 17.219 9.516 6.809 1 97.19 207 LEU A CA 1
ATOM 1573 C C . LEU A 1 207 ? 16.172 10.227 7.66 1 97.19 207 LEU A C 1
ATOM 1575 O O . LEU A 1 207 ? 15.023 9.781 7.742 1 97.19 207 LEU A O 1
ATOM 1579 N N . ALA A 1 208 ? 16.562 11.289 8.281 1 97.56 208 ALA A N 1
ATOM 1580 C CA . ALA A 1 208 ? 15.625 12.055 9.102 1 97.56 208 ALA A CA 1
ATOM 1581 C C . ALA A 1 208 ? 14.516 12.664 8.25 1 97.56 208 ALA A C 1
ATOM 1583 O O . ALA A 1 208 ? 13.352 12.664 8.641 1 97.56 208 ALA A O 1
ATOM 1584 N N . GLY A 1 209 ? 14.906 13.188 7.109 1 97.62 209 GLY A N 1
ATOM 1585 C CA . GLY A 1 209 ? 13.906 13.688 6.184 1 97.62 209 GLY A CA 1
ATOM 1586 C C . GLY A 1 209 ? 12.906 12.625 5.766 1 97.62 209 GLY A C 1
ATOM 1587 O O . GLY A 1 209 ? 11.695 12.883 5.738 1 97.62 209 GLY A O 1
ATOM 1588 N N . ALA A 1 210 ? 13.391 11.461 5.414 1 98.12 210 ALA A N 1
ATOM 1589 C CA . ALA A 1 210 ? 12.516 10.352 5.043 1 98.12 210 ALA A CA 1
ATOM 1590 C C . ALA A 1 210 ? 11.617 9.945 6.207 1 98.12 210 ALA A C 1
ATOM 1592 O O . ALA A 1 210 ? 10.461 9.562 6.004 1 98.12 210 ALA A O 1
ATOM 1593 N N . SER A 1 211 ? 12.125 10.008 7.422 1 97.81 211 SER A N 1
ATOM 1594 C CA . SER A 1 211 ? 11.328 9.711 8.609 1 97.81 211 SER A CA 1
ATOM 1595 C C . SER A 1 211 ? 10.172 10.695 8.758 1 97.81 211 SER A C 1
ATOM 1597 O O . SER A 1 211 ? 9.07 10.312 9.156 1 97.81 211 SER A O 1
ATOM 1599 N N . TRP A 1 212 ? 10.477 11.938 8.477 1 97.62 212 TRP A N 1
ATOM 1600 C CA . TRP A 1 212 ? 9.445 12.969 8.469 1 97.62 212 TRP A CA 1
ATOM 1601 C C . TRP A 1 212 ? 8.328 12.617 7.492 1 97.62 212 TRP A C 1
ATOM 1603 O O . TRP A 1 212 ? 7.148 12.711 7.828 1 97.62 212 TRP A O 1
ATOM 1613 N N . VAL A 1 213 ? 8.664 12.102 6.359 1 97.81 213 VAL A N 1
ATOM 1614 C CA . VAL A 1 213 ? 7.723 11.75 5.297 1 97.81 213 VAL A CA 1
ATOM 1615 C C . VAL A 1 213 ? 6.926 10.516 5.707 1 97.81 213 VAL A C 1
ATOM 1617 O O . VAL A 1 213 ? 5.695 10.508 5.621 1 97.81 213 VAL A O 1
ATOM 1620 N N . VAL A 1 214 ? 7.633 9.453 6.129 1 97.25 214 VAL A N 1
ATOM 1621 C CA . VAL A 1 214 ? 6.969 8.227 6.562 1 97.25 214 VAL A CA 1
ATOM 1622 C C . VAL A 1 214 ? 6.035 8.531 7.734 1 97.25 214 VAL A C 1
ATOM 1624 O O . VAL A 1 214 ? 4.918 8.016 7.793 1 97.25 214 VAL A O 1
ATOM 1627 N N . GLY A 1 215 ? 6.504 9.359 8.648 1 96.31 215 GLY A N 1
ATOM 1628 C CA . GLY A 1 215 ? 5.68 9.773 9.773 1 96.31 215 GLY A CA 1
ATOM 1629 C C . GLY A 1 215 ? 4.379 10.422 9.352 1 96.31 215 GLY A C 1
ATOM 1630 O O . GLY A 1 215 ? 3.334 10.188 9.969 1 96.31 215 GLY A O 1
ATOM 1631 N N . ASN A 1 216 ? 4.41 11.266 8.344 1 95.69 216 ASN A N 1
ATOM 1632 C CA . ASN A 1 216 ? 3.199 11.891 7.812 1 95.69 216 ASN A CA 1
ATOM 1633 C C . ASN A 1 216 ? 2.182 10.844 7.367 1 95.69 216 ASN A C 1
ATOM 1635 O O . ASN A 1 216 ? 0.995 10.953 7.68 1 95.69 216 ASN A O 1
ATOM 1639 N N . VAL A 1 217 ? 2.646 9.875 6.691 1 92.12 217 VAL A N 1
ATOM 1640 C CA . VAL A 1 217 ? 1.763 8.859 6.129 1 92.12 217 VAL A CA 1
ATOM 1641 C C . VAL A 1 217 ? 1.198 7.992 7.25 1 92.12 217 VAL A C 1
ATOM 1643 O O . VAL A 1 217 ? 0.008 7.668 7.254 1 92.12 217 VAL A O 1
ATOM 1646 N N . TRP A 1 218 ? 2.086 7.605 8.195 1 89.69 218 TRP A N 1
ATOM 1647 C CA . TRP A 1 218 ? 1.626 6.809 9.328 1 89.69 218 TRP A CA 1
ATOM 1648 C C . TRP A 1 218 ? 0.579 7.566 10.141 1 89.69 218 TRP A C 1
ATOM 1650 O O . TRP A 1 218 ? -0.462 7.012 10.492 1 89.69 218 TRP A O 1
ATOM 1660 N N . ARG A 1 219 ? 0.812 8.805 10.352 1 88.69 219 ARG A N 1
ATOM 1661 C CA . ARG A 1 219 ? -0.164 9.609 11.078 1 88.69 219 ARG A CA 1
ATOM 1662 C C . ARG A 1 219 ? -1.49 9.672 10.328 1 88.69 219 ARG A C 1
ATOM 1664 O O . ARG A 1 219 ? -2.557 9.547 10.938 1 88.69 219 ARG A O 1
ATOM 1671 N N . ALA A 1 220 ? -1.429 9.836 9.039 1 79.75 220 ALA A N 1
ATOM 1672 C CA . ALA A 1 220 ? -2.617 9.984 8.203 1 79.75 220 ALA A CA 1
ATOM 1673 C C . ALA A 1 220 ? -3.377 8.664 8.086 1 79.75 220 ALA A C 1
ATOM 1675 O O . ALA A 1 220 ? -4.547 8.648 7.691 1 79.75 220 ALA A O 1
ATOM 1676 N N . THR A 1 221 ? -2.705 7.594 8.414 1 71.31 221 THR A N 1
ATOM 1677 C CA . THR A 1 221 ? -3.332 6.285 8.281 1 71.31 221 THR A CA 1
ATOM 1678 C C . THR A 1 221 ? -3.512 5.629 9.641 1 71.31 221 THR A C 1
ATOM 1680 O O . THR A 1 221 ? -3.412 4.406 9.773 1 71.31 221 THR A O 1
ATOM 1683 N N . SER A 1 222 ? -3.537 6.441 10.711 1 71.25 222 SER A N 1
ATOM 1684 C CA . SER A 1 222 ? -3.939 6.074 12.062 1 71.25 222 SER A CA 1
ATOM 1685 C C . SER A 1 222 ? -2.836 5.297 12.773 1 71.25 222 SER A C 1
ATOM 1687 O O . SER A 1 222 ? -3.117 4.391 13.562 1 71.25 222 SER A O 1
ATOM 1689 N N . ARG A 1 223 ? -1.718 5.492 12.422 1 82.31 223 ARG A N 1
ATOM 1690 C CA . ARG A 1 223 ? -0.555 4.938 13.109 1 82.31 223 ARG A CA 1
ATOM 1691 C C . ARG A 1 223 ? 0.241 6.031 13.812 1 82.31 223 ARG A C 1
ATOM 1693 O O . ARG A 1 223 ? 1.454 6.145 13.617 1 82.31 223 ARG A O 1
ATOM 1700 N N . GLU A 1 224 ? -0.434 6.758 14.656 1 87.31 224 GLU A N 1
ATOM 1701 C CA . GLU A 1 224 ? 0.112 7.961 15.281 1 87.31 224 GLU A CA 1
ATOM 1702 C C . GLU A 1 224 ? 1.25 7.617 16.234 1 87.31 224 GLU A C 1
ATOM 1704 O O . GLU A 1 224 ? 2.268 8.312 16.281 1 87.31 224 GLU A O 1
ATOM 1709 N N . GLU A 1 225 ? 1.071 6.535 17.031 1 89.44 225 GLU A N 1
ATOM 1710 C CA . GLU A 1 225 ? 2.105 6.172 17.984 1 89.44 225 GLU A CA 1
ATOM 1711 C C . GLU A 1 225 ? 3.424 5.852 17.281 1 89.44 225 GLU A C 1
ATOM 1713 O O . GLU A 1 225 ? 4.484 6.312 17.719 1 89.44 225 GLU A O 1
ATOM 1718 N N . GLU A 1 226 ? 3.305 5.051 16.234 1 90.81 226 GLU A N 1
ATOM 1719 C CA . GLU A 1 226 ? 4.492 4.703 15.453 1 90.81 226 GLU A CA 1
ATOM 1720 C C . GLU A 1 226 ? 5.105 5.938 14.797 1 90.81 226 GLU A C 1
ATOM 1722 O O . GLU A 1 226 ? 6.328 6.082 14.758 1 90.81 226 GLU A O 1
ATOM 1727 N N . ALA A 1 227 ? 4.277 6.797 14.297 1 94.69 227 ALA A N 1
ATOM 1728 C CA . ALA A 1 227 ? 4.742 8.039 13.695 1 94.69 227 ALA A CA 1
ATOM 1729 C C . ALA A 1 227 ? 5.508 8.891 14.703 1 94.69 227 ALA A C 1
ATOM 1731 O O . ALA A 1 227 ? 6.578 9.422 14.398 1 94.69 227 ALA A O 1
ATOM 1732 N N . TYR A 1 228 ? 4.93 9.023 15.914 1 96.12 228 TYR A N 1
ATOM 1733 C CA . TYR A 1 228 ? 5.559 9.805 16.969 1 96.12 228 TYR A CA 1
ATOM 1734 C C . TYR A 1 228 ? 6.93 9.234 17.312 1 96.12 228 TYR A C 1
ATOM 1736 O O . TYR A 1 228 ? 7.918 9.977 17.391 1 96.12 228 TYR A O 1
ATOM 1744 N N . ARG A 1 229 ? 7.008 7.938 17.484 1 95.62 229 ARG A N 1
ATOM 1745 C CA . ARG A 1 229 ? 8.266 7.281 17.844 1 95.62 229 ARG A CA 1
ATOM 1746 C C . ARG A 1 229 ? 9.305 7.457 16.75 1 95.62 229 ARG A C 1
ATOM 1748 O O . ARG A 1 229 ? 10.469 7.742 17.031 1 95.62 229 ARG A O 1
ATOM 1755 N N . LEU A 1 230 ? 8.914 7.27 15.531 1 96.75 230 LEU A N 1
ATOM 1756 C CA . LEU A 1 230 ? 9.836 7.395 14.406 1 96.75 230 LEU A CA 1
ATOM 1757 C C . LEU A 1 230 ? 10.422 8.805 14.344 1 96.75 230 LEU A C 1
ATOM 1759 O O . LEU A 1 230 ? 11.625 8.969 14.094 1 96.75 230 LEU A O 1
ATOM 1763 N N . THR A 1 231 ? 9.609 9.805 14.508 1 96.44 231 THR A N 1
ATOM 1764 C CA . THR A 1 231 ? 10.102 11.18 14.461 1 96.44 231 THR A CA 1
ATOM 1765 C C . THR A 1 231 ? 11.023 11.461 15.641 1 96.44 231 THR A C 1
ATOM 1767 O O . THR A 1 231 ? 11.977 12.234 15.523 1 96.44 231 THR A O 1
ATOM 1770 N N . GLN A 1 232 ? 10.711 10.844 16.781 1 96.56 232 GLN A N 1
ATOM 1771 C CA . GLN A 1 232 ? 11.617 10.969 17.922 1 96.56 232 GLN A CA 1
ATOM 1772 C C . GLN A 1 232 ? 12.969 10.336 17.609 1 96.56 232 GLN A C 1
ATOM 1774 O O . GLN A 1 232 ? 14.016 10.875 17.984 1 96.56 232 GLN A O 1
ATOM 1779 N N . ASP A 1 233 ? 12.945 9.211 16.984 1 96.94 233 ASP A N 1
ATOM 1780 C CA . ASP A 1 233 ? 14.188 8.562 16.562 1 96.94 233 ASP A CA 1
ATOM 1781 C C . ASP A 1 233 ? 14.977 9.453 15.609 1 96.94 233 ASP A C 1
ATOM 1783 O O . ASP A 1 233 ? 16.203 9.5 15.664 1 96.94 233 ASP A O 1
ATOM 1787 N N . ALA A 1 234 ? 14.297 10.133 14.719 1 97.62 234 ALA A N 1
ATOM 1788 C CA . ALA A 1 234 ? 14.938 11.039 13.773 1 97.62 234 ALA A CA 1
ATOM 1789 C C . ALA A 1 234 ? 15.594 12.211 14.492 1 97.62 234 ALA A C 1
ATOM 1791 O O . ALA A 1 234 ? 16.703 12.625 14.141 1 97.62 234 ALA A O 1
ATOM 1792 N N . VAL A 1 235 ? 14.891 12.758 15.477 1 97.5 235 VAL A N 1
ATOM 1793 C CA . VAL A 1 235 ? 15.438 13.828 16.297 1 97.5 235 VAL A CA 1
ATOM 1794 C C . VAL A 1 235 ? 16.75 13.367 16.938 1 97.5 235 VAL A C 1
ATOM 1796 O O . VAL A 1 235 ? 17.766 14.07 16.875 1 97.5 235 VAL A O 1
ATOM 1799 N N . ALA A 1 236 ? 16.719 12.195 17.547 1 97 236 ALA A N 1
ATOM 1800 C CA . ALA A 1 236 ? 17.906 11.648 18.203 1 97 236 ALA A CA 1
ATOM 1801 C C . ALA A 1 236 ? 19.047 11.461 17.203 1 97 236 ALA A C 1
ATOM 1803 O O . ALA A 1 236 ? 20.203 11.719 17.516 1 97 236 ALA A O 1
ATOM 1804 N N . LEU A 1 237 ? 18.719 11.055 16.031 1 96.56 237 LEU A N 1
ATOM 1805 C CA . LEU A 1 237 ? 19.688 10.812 14.969 1 96.56 237 LEU A CA 1
ATOM 1806 C C . LEU A 1 237 ? 20.406 12.109 14.586 1 96.56 237 LEU A C 1
ATOM 1808 O O . LEU A 1 237 ? 21.594 12.094 14.234 1 96.56 237 LEU A O 1
ATOM 1812 N N . LEU A 1 238 ? 19.734 13.234 14.68 1 97 238 LEU A N 1
ATOM 1813 C CA . LEU A 1 238 ? 20.25 14.508 14.203 1 97 238 LEU A CA 1
ATOM 1814 C C . LEU A 1 238 ? 21.031 15.219 15.305 1 97 238 LEU A C 1
ATOM 1816 O O . LEU A 1 238 ? 21.797 16.141 15.031 1 97 238 LEU A O 1
ATOM 1820 N N . GLU A 1 239 ? 20.938 14.844 16.531 1 96.38 239 GLU A N 1
ATOM 1821 C CA . GLU A 1 239 ? 21.453 15.555 17.703 1 96.38 239 GLU A CA 1
ATOM 1822 C C . GLU A 1 239 ? 22.953 15.781 17.578 1 96.38 239 GLU A C 1
ATOM 1824 O O . GLU A 1 239 ? 23.438 16.891 17.812 1 96.38 239 GLU A O 1
ATOM 1829 N N . PRO A 1 240 ? 23.734 14.766 17.141 1 95.69 240 PRO A N 1
ATOM 1830 C CA . PRO A 1 240 ? 25.188 14.953 17.062 1 95.69 240 PRO A CA 1
ATOM 1831 C C . PRO A 1 240 ? 25.594 15.992 16.016 1 95.69 240 PRO A C 1
ATOM 1833 O O . PRO A 1 240 ? 26.734 16.484 16.047 1 95.69 240 PRO A O 1
ATOM 1836 N N . ARG A 1 241 ? 24.672 16.391 15.203 1 95 241 ARG A N 1
ATOM 1837 C CA . ARG A 1 241 ? 25.031 17.25 14.078 1 95 241 ARG A CA 1
ATOM 1838 C C . ARG A 1 241 ? 24.516 18.672 14.297 1 95 241 ARG A C 1
ATOM 1840 O O . ARG A 1 241 ? 24.766 19.547 13.469 1 95 241 ARG A O 1
ATOM 1847 N N . LEU A 1 242 ? 23.922 18.969 15.328 1 94.06 242 LEU A N 1
ATOM 1848 C CA . LEU A 1 242 ? 23.234 20.25 15.539 1 94.06 242 LEU A CA 1
ATOM 1849 C C . LEU A 1 242 ? 24.25 21.375 15.695 1 94.06 242 LEU A C 1
ATOM 1851 O O . LEU A 1 242 ? 23.953 22.531 15.359 1 94.06 242 LEU A O 1
ATOM 1855 N N . ALA A 1 243 ? 25.375 21.047 16.125 1 91.62 243 ALA A N 1
ATOM 1856 C CA . ALA A 1 243 ? 26.359 22.094 16.422 1 91.62 243 ALA A CA 1
ATOM 1857 C C . ALA A 1 243 ? 26.953 22.656 15.133 1 91.62 243 ALA A C 1
ATOM 1859 O O . ALA A 1 243 ? 27.344 23.828 15.086 1 91.62 243 ALA A O 1
ATOM 1860 N N . SER A 1 244 ? 26.938 21.906 14.047 1 90.38 244 SER A N 1
ATOM 1861 C CA . SER A 1 244 ? 27.75 22.328 12.906 1 90.38 244 SER A CA 1
ATOM 1862 C C . SER A 1 244 ? 26.922 22.359 11.625 1 90.38 244 SER A C 1
ATOM 1864 O O . SER A 1 244 ? 27.406 22.766 10.57 1 90.38 244 SER A O 1
ATOM 1866 N N . ASP A 1 245 ? 25.641 21.984 11.664 1 91.69 245 ASP A N 1
ATOM 1867 C CA . ASP A 1 245 ? 24.875 21.797 10.438 1 91.69 245 ASP A CA 1
ATOM 1868 C C . ASP A 1 245 ? 23.5 22.438 10.539 1 91.69 245 ASP A C 1
ATOM 1870 O O . ASP A 1 245 ? 22.594 21.906 11.172 1 91.69 245 ASP A O 1
ATOM 1874 N N . SER A 1 246 ? 23.328 23.484 9.789 1 91.88 246 SER A N 1
ATOM 1875 C CA . SER A 1 246 ? 22.078 24.25 9.844 1 91.88 246 SER A CA 1
ATOM 1876 C C . SER A 1 246 ? 20.922 23.453 9.25 1 91.88 246 SER A C 1
ATOM 1878 O O . SER A 1 246 ? 19.781 23.594 9.68 1 91.88 246 SER A O 1
ATOM 1880 N N . GLU A 1 247 ? 21.219 22.625 8.32 1 91.81 247 GLU A N 1
ATOM 1881 C CA . GLU A 1 247 ? 20.172 21.781 7.758 1 91.81 247 GLU A CA 1
ATOM 1882 C C . GLU A 1 247 ? 19.656 20.781 8.789 1 91.81 247 GLU A C 1
ATOM 1884 O O . GLU A 1 247 ? 18.453 20.5 8.859 1 91.81 247 GLU A O 1
ATOM 1889 N N . ALA A 1 248 ? 20.609 20.234 9.547 1 94.56 248 ALA A N 1
ATOM 1890 C CA . ALA A 1 248 ? 20.234 19.328 10.633 1 94.56 248 ALA A CA 1
ATOM 1891 C C . ALA A 1 248 ? 19.391 20.047 11.68 1 94.56 248 ALA A C 1
ATOM 1893 O O . ALA A 1 248 ? 18.422 19.484 12.195 1 94.56 248 ALA A O 1
ATOM 1894 N N . GLN A 1 249 ? 19.766 21.266 11.953 1 95.31 249 GLN A N 1
ATOM 1895 C CA . GLN A 1 249 ? 19 22.062 12.906 1 95.31 249 GLN A CA 1
ATOM 1896 C C . GLN A 1 249 ? 17.578 22.281 12.414 1 95.31 249 GLN A C 1
ATOM 1898 O O . GLN A 1 249 ? 16.625 22.078 13.172 1 95.31 249 GLN A O 1
ATOM 1903 N N . ALA A 1 250 ? 17.453 22.641 11.164 1 94.94 250 ALA A N 1
ATOM 1904 C CA . ALA A 1 250 ? 16.125 22.891 10.578 1 94.94 250 ALA A CA 1
ATOM 1905 C C . ALA A 1 250 ? 15.273 21.625 10.602 1 94.94 250 ALA A C 1
ATOM 1907 O O . ALA A 1 250 ? 14.102 21.672 10.992 1 94.94 250 ALA A O 1
ATOM 1908 N N . LEU A 1 251 ? 15.844 20.547 10.195 1 95.94 251 LEU A N 1
ATOM 1909 C CA . LEU A 1 251 ? 15.094 19.297 10.148 1 95.94 251 LEU A CA 1
ATOM 1910 C C . LEU A 1 251 ? 14.773 18.812 11.555 1 95.94 251 LEU A C 1
ATOM 1912 O O . LEU A 1 251 ? 13.711 18.219 11.781 1 95.94 251 LEU A O 1
ATOM 1916 N N . TRP A 1 252 ? 15.695 19 12.492 1 96.88 252 TRP A N 1
ATOM 1917 C CA . TRP A 1 252 ? 15.438 18.688 13.898 1 96.88 252 TRP A CA 1
ATOM 1918 C C . TRP A 1 252 ? 14.211 19.438 14.406 1 96.88 252 TRP A C 1
ATOM 1920 O O . TRP A 1 252 ? 13.328 18.828 15.023 1 96.88 252 TRP A O 1
ATOM 1930 N N . GLY A 1 253 ? 14.141 20.688 14.164 1 96.56 253 GLY A N 1
ATOM 1931 C CA . GLY A 1 253 ? 12.969 21.484 14.516 1 96.56 253 GLY A CA 1
ATOM 1932 C C . GLY A 1 253 ? 11.695 21.016 13.828 1 96.56 253 GLY A C 1
ATOM 1933 O O . GLY A 1 253 ? 10.648 20.906 14.461 1 96.56 253 GLY A O 1
ATOM 1934 N N . ALA A 1 254 ? 11.805 20.734 12.516 1 96.75 254 ALA A N 1
ATOM 1935 C CA . ALA A 1 254 ? 10.656 20.266 11.75 1 96.75 254 ALA A CA 1
ATOM 1936 C C . ALA A 1 254 ? 10.117 18.953 12.32 1 96.75 254 ALA A C 1
ATOM 1938 O O . ALA A 1 254 ? 8.906 18.734 12.352 1 96.75 254 ALA A O 1
ATOM 1939 N N . CYS A 1 255 ? 11.023 18.031 12.711 1 97.75 255 CYS A N 1
ATOM 1940 C CA . CYS A 1 255 ? 10.609 16.766 13.305 1 97.75 255 CYS A CA 1
ATOM 1941 C C . CYS A 1 255 ? 9.898 16.984 14.633 1 97.75 255 CYS A C 1
ATOM 1943 O O . CYS A 1 255 ? 8.945 16.266 14.953 1 97.75 255 CYS A O 1
ATOM 1945 N N . HIS A 1 256 ? 10.32 17.969 15.391 1 97.88 256 HIS A N 1
ATOM 1946 C CA . HIS A 1 256 ? 9.625 18.297 16.625 1 97.88 256 HIS A CA 1
ATOM 1947 C C . HIS A 1 256 ? 8.219 18.828 16.344 1 97.88 256 HIS A C 1
ATOM 1949 O O . HIS A 1 256 ? 7.273 18.484 17.062 1 97.88 256 HIS A O 1
ATOM 1955 N N . LEU A 1 257 ? 8.125 19.672 15.352 1 97.19 257 LEU A N 1
ATOM 1956 C CA . LEU A 1 257 ? 6.801 20.156 14.984 1 97.19 257 LEU A CA 1
ATOM 1957 C C . LEU A 1 257 ? 5.906 19 14.539 1 97.19 257 LEU A C 1
ATOM 1959 O O . LEU A 1 257 ? 4.727 18.953 14.898 1 97.19 257 LEU A O 1
ATOM 1963 N N . HIS A 1 258 ? 6.48 18.109 13.742 1 97.12 258 HIS A N 1
ATOM 1964 C CA . HIS A 1 258 ? 5.77 16.922 13.312 1 97.12 258 HIS A CA 1
ATOM 1965 C C . HIS A 1 258 ? 5.27 16.109 14.508 1 97.12 258 HIS A C 1
ATOM 1967 O O . HIS A 1 258 ? 4.105 15.719 14.555 1 97.12 258 HIS A O 1
ATOM 1973 N N . SER A 1 259 ? 6.156 15.898 15.5 1 97.25 259 SER A N 1
ATOM 1974 C CA . SER A 1 259 ? 5.801 15.172 16.703 1 97.25 259 SER A CA 1
ATOM 1975 C C . SER A 1 259 ? 4.715 15.898 17.5 1 97.25 259 SER A C 1
ATOM 1977 O O . SER A 1 259 ? 3.852 15.258 18.109 1 97.25 259 SER A O 1
ATOM 1979 N N . ALA A 1 260 ? 4.762 17.172 17.469 1 97.69 260 ALA A N 1
ATOM 1980 C CA . ALA A 1 260 ? 3.787 17.969 18.203 1 97.69 260 ALA A CA 1
ATOM 1981 C C . ALA A 1 260 ? 2.383 17.766 17.641 1 97.69 260 ALA A C 1
ATOM 1983 O O . ALA A 1 260 ? 1.432 17.547 18.391 1 97.69 260 ALA A O 1
ATOM 1984 N N . ILE A 1 261 ? 2.293 17.844 16.344 1 96.5 261 ILE A N 1
ATOM 1985 C CA . ILE A 1 261 ? 1.002 17.656 15.688 1 96.5 261 ILE A CA 1
ATOM 1986 C C . ILE A 1 261 ? 0.494 16.234 15.984 1 96.5 261 ILE A C 1
ATOM 1988 O O . ILE A 1 261 ? -0.688 16.047 16.266 1 96.5 261 ILE A O 1
ATOM 1992 N N . THR A 1 262 ? 1.391 15.281 15.867 1 94.88 262 THR A N 1
ATOM 1993 C CA . THR A 1 262 ? 1.027 13.891 16.109 1 94.88 262 THR A CA 1
ATOM 1994 C C . THR A 1 262 ? 0.561 13.695 17.547 1 94.88 262 THR A C 1
ATOM 1996 O O . THR A 1 262 ? -0.456 13.039 17.797 1 94.88 262 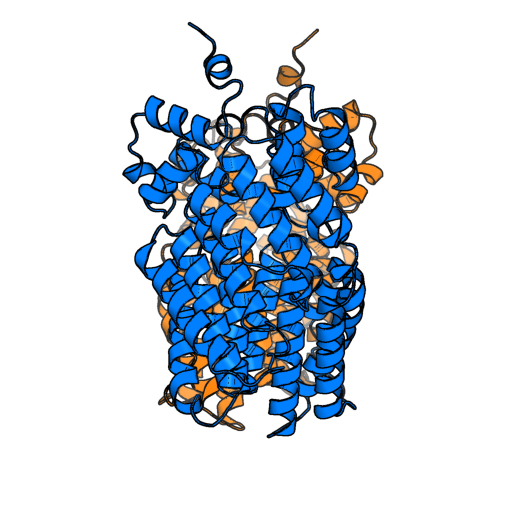THR A O 1
ATOM 1999 N N . ALA A 1 263 ? 1.275 14.25 18.5 1 95.25 263 ALA A N 1
ATOM 2000 C CA . ALA A 1 263 ? 0.906 14.18 19.906 1 95.25 263 ALA A CA 1
ATOM 2001 C C . ALA A 1 263 ? -0.447 14.836 20.156 1 95.25 263 ALA A C 1
ATOM 2003 O O . ALA A 1 263 ? -1.261 14.328 20.938 1 95.25 263 ALA A O 1
ATOM 2004 N N . ALA A 1 264 ? -0.672 15.953 19.531 1 92.75 264 ALA A N 1
ATOM 2005 C CA . ALA A 1 264 ? -1.952 16.641 19.672 1 92.75 264 ALA A CA 1
ATOM 2006 C C . ALA A 1 264 ? -3.104 15.766 19.188 1 92.75 264 ALA A C 1
ATOM 2008 O O . ALA A 1 264 ? -4.148 15.688 19.828 1 92.75 264 ALA A O 1
ATOM 2009 N N . LYS A 1 265 ? -2.869 15.141 18.078 1 86.5 265 LYS A N 1
ATOM 2010 C CA . LYS A 1 265 ? -3.885 14.25 17.516 1 86.5 265 LYS A CA 1
ATOM 2011 C C . LYS A 1 265 ? -4.188 13.102 18.484 1 86.5 265 LYS A C 1
ATOM 2013 O O . LYS A 1 265 ? -5.32 12.625 18.547 1 86.5 265 LYS A O 1
ATOM 2018 N N . MET A 1 266 ? -3.156 12.742 19.234 1 83.81 266 MET A N 1
ATOM 2019 C CA . MET A 1 266 ? -3.312 11.656 20.203 1 83.81 266 MET A CA 1
ATOM 2020 C C . MET A 1 266 ? -3.83 12.18 21.531 1 83.81 266 MET A C 1
ATOM 2022 O O . MET A 1 266 ? -3.994 11.414 22.484 1 83.81 266 MET A O 1
ATOM 2026 N N . GLY A 1 267 ? -3.977 13.508 21.688 1 84.94 267 GLY A N 1
ATOM 2027 C CA . GLY A 1 267 ? -4.496 14.117 22.906 1 84.94 267 GLY A CA 1
ATOM 2028 C C . GLY A 1 267 ? -3.436 14.32 23.969 1 84.94 267 GLY A C 1
ATOM 2029 O O . GLY A 1 267 ? -3.758 14.602 25.125 1 84.94 267 GLY A O 1
ATOM 2030 N N . ARG A 1 268 ? -2.285 14.094 23.625 1 93.06 268 ARG A N 1
ATOM 2031 C CA . ARG A 1 268 ? -1.186 14.297 24.562 1 93.06 268 ARG A CA 1
ATOM 2032 C C . ARG A 1 268 ? -0.73 15.75 24.562 1 93.06 268 ARG A C 1
ATOM 2034 O O . ARG A 1 268 ? 0.339 16.078 24.047 1 93.06 268 ARG A O 1
ATOM 2041 N N . GLU A 1 269 ? -1.416 16.547 25.234 1 93.25 269 GLU A N 1
ATOM 2042 C CA . GLU A 1 269 ? -1.231 17.984 25.219 1 93.25 269 GLU A CA 1
ATOM 2043 C C . GLU A 1 269 ? 0.176 18.375 25.656 1 93.25 269 GLU A C 1
ATOM 2045 O O . GLU A 1 269 ? 0.833 19.203 25.031 1 93.25 269 GLU A O 1
ATOM 2050 N N . GLY A 1 270 ? 0.602 17.797 26.719 1 96.81 270 GLY A N 1
ATOM 2051 C CA . GLY A 1 270 ? 1.931 18.109 27.219 1 96.81 270 GLY A CA 1
ATOM 2052 C C . GLY A 1 270 ? 3.025 17.875 26.203 1 96.81 270 GLY A C 1
ATOM 2053 O O . GLY A 1 270 ? 3.859 18.75 25.969 1 96.81 270 GLY A O 1
ATOM 2054 N N . ASP A 1 271 ? 3.014 16.672 25.594 1 96.56 271 ASP A N 1
ATOM 2055 C CA . ASP A 1 271 ? 3.984 16.328 24.562 1 96.56 271 ASP A CA 1
ATOM 2056 C C . ASP A 1 271 ? 3.883 17.281 23.375 1 96.56 271 ASP A C 1
ATOM 2058 O O . ASP A 1 271 ? 4.902 17.672 22.797 1 96.56 271 ASP A O 1
ATOM 2062 N N . ALA A 1 272 ? 2.688 17.609 22.984 1 97.25 272 ALA A N 1
ATOM 2063 C CA . ALA A 1 272 ? 2.457 18.5 21.844 1 97.25 272 ALA A CA 1
ATOM 2064 C C . ALA A 1 272 ? 3.068 19.875 22.078 1 97.25 272 ALA A C 1
ATOM 2066 O O . ALA A 1 272 ? 3.838 20.375 21.25 1 97.25 272 ALA A O 1
ATOM 2067 N N . LEU A 1 273 ? 2.764 20.469 23.234 1 97 273 LEU A N 1
ATOM 2068 C CA . LEU A 1 273 ? 3.229 21.812 23.531 1 97 273 LEU A CA 1
ATOM 2069 C C . LEU A 1 273 ? 4.738 21.828 23.75 1 97 273 LEU A C 1
ATOM 2071 O O . LEU A 1 273 ? 5.41 22.797 23.375 1 97 273 LEU A O 1
ATOM 2075 N N . ARG A 1 274 ? 5.27 20.797 24.344 1 97.31 274 ARG A N 1
ATOM 2076 C CA . ARG A 1 274 ? 6.719 20.688 24.484 1 97.31 274 ARG A CA 1
ATOM 2077 C C . ARG A 1 274 ? 7.402 20.641 23.125 1 97.31 274 ARG A C 1
ATOM 2079 O O . ARG A 1 274 ? 8.461 21.25 22.938 1 97.31 274 ARG A O 1
ATOM 2086 N N . GLY A 1 275 ? 6.863 19.859 22.219 1 97.75 275 GLY A N 1
ATOM 2087 C CA . GLY A 1 275 ? 7.398 19.812 20.875 1 97.75 275 GLY A CA 1
ATOM 2088 C C . GLY A 1 275 ? 7.414 21.172 20.188 1 97.75 275 GLY A C 1
ATOM 2089 O O . GLY A 1 275 ? 8.398 21.531 19.547 1 97.75 275 GLY A O 1
ATOM 2090 N N . VAL A 1 276 ? 6.363 21.938 20.328 1 97.19 276 VAL A N 1
ATOM 2091 C CA . VAL A 1 276 ? 6.273 23.281 19.75 1 97.19 276 VAL A CA 1
ATOM 2092 C C . VAL A 1 276 ? 7.348 24.172 20.359 1 97.19 276 VAL A C 1
ATOM 2094 O O . VAL A 1 276 ? 8.031 24.906 19.656 1 97.19 276 VAL A O 1
ATOM 2097 N N . ASP A 1 277 ? 7.48 24.062 21.656 1 97.19 277 ASP A N 1
ATOM 2098 C CA . ASP A 1 277 ? 8.453 24.906 22.359 1 97.19 277 ASP A CA 1
ATOM 2099 C C . ASP A 1 277 ? 9.875 24.609 21.875 1 97.19 277 ASP A C 1
ATOM 2101 O O . ASP A 1 277 ? 10.664 25.516 21.656 1 97.19 277 ASP A O 1
ATOM 2105 N N . GLN A 1 278 ? 10.195 23.359 21.797 1 97 278 GLN A N 1
ATOM 2106 C CA . GLN A 1 278 ? 11.508 22.953 21.312 1 97 278 GLN A CA 1
ATOM 2107 C C . GLN A 1 278 ? 11.766 23.453 19.906 1 97 278 GLN A C 1
ATOM 2109 O O . GLN A 1 278 ? 12.852 23.969 19.594 1 97 278 GLN A O 1
ATOM 2114 N N . ALA A 1 279 ? 10.789 23.344 19.062 1 96.88 279 ALA A N 1
ATOM 2115 C CA . ALA A 1 279 ? 10.914 23.781 17.688 1 96.88 279 ALA A CA 1
ATOM 2116 C C . ALA A 1 279 ? 11.086 25.297 17.609 1 96.88 279 ALA A C 1
ATOM 2118 O O . ALA A 1 279 ? 11.906 25.797 16.844 1 96.88 279 ALA A O 1
ATOM 2119 N N . LEU A 1 280 ? 10.297 26.016 18.375 1 95 280 LEU A N 1
ATOM 2120 C CA . LEU A 1 280 ? 10.398 27.484 18.391 1 95 280 LEU A CA 1
ATOM 2121 C C . LEU A 1 280 ? 11.773 27.922 18.891 1 95 280 LEU A C 1
ATOM 2123 O O . LEU A 1 280 ? 12.344 28.875 18.359 1 95 280 LEU A O 1
ATOM 2127 N N . GLY A 1 281 ? 12.266 27.281 19.953 1 95.75 281 GLY A N 1
ATOM 2128 C CA . GLY A 1 281 ? 13.617 27.562 20.422 1 95.75 281 GLY A CA 1
ATOM 2129 C C . GLY A 1 281 ? 14.664 27.391 19.328 1 95.75 281 GLY A C 1
ATOM 2130 O O . GLY A 1 281 ? 15.523 28.266 19.156 1 95.75 281 GLY A O 1
ATOM 2131 N N . MET A 1 282 ? 14.555 26.344 18.562 1 95.62 282 MET A N 1
ATOM 2132 C CA . MET A 1 282 ? 15.477 26.078 17.469 1 95.62 282 MET A CA 1
ATOM 2133 C C . MET A 1 282 ? 15.312 27.109 16.359 1 95.62 282 MET A C 1
ATOM 2135 O O . MET A 1 282 ? 16.297 27.578 15.789 1 95.62 282 MET A O 1
ATOM 2139 N N . ALA A 1 283 ? 14.094 27.438 16.016 1 93.69 283 ALA A N 1
ATOM 2140 C CA . ALA A 1 283 ? 13.812 28.391 14.938 1 93.69 283 ALA A CA 1
ATOM 2141 C C . ALA A 1 283 ? 14.453 29.75 15.219 1 93.69 283 ALA A C 1
ATOM 2143 O O . ALA A 1 283 ? 14.977 30.391 14.312 1 93.69 283 ALA A O 1
ATOM 2144 N N . ARG A 1 284 ? 14.445 30.125 16.422 1 92.31 284 ARG A N 1
ATOM 2145 C CA . ARG A 1 284 ? 15 31.406 16.812 1 92.31 284 ARG A CA 1
ATOM 2146 C C . ARG A 1 284 ? 16.531 31.391 16.75 1 92.31 284 ARG A C 1
ATOM 2148 O O . ARG A 1 284 ? 17.156 32.438 16.531 1 92.31 284 ARG A O 1
ATOM 2155 N N . ALA A 1 285 ? 17.078 30.25 16.906 1 91.75 285 ALA A N 1
ATOM 2156 C CA . ALA A 1 285 ? 18.531 30.109 16.906 1 91.75 285 ALA A CA 1
ATOM 2157 C C . ALA A 1 285 ? 19.062 29.984 15.484 1 91.75 285 ALA A C 1
ATOM 2159 O O . ALA A 1 285 ? 20.25 30.188 15.242 1 91.75 285 ALA A O 1
ATOM 2160 N N . LEU A 1 286 ? 18.203 29.656 14.547 1 91.06 286 LEU A N 1
ATOM 2161 C CA . LEU A 1 286 ? 18.625 29.453 13.164 1 91.06 286 LEU A CA 1
ATOM 2162 C C . LEU A 1 286 ? 18.922 30.797 12.5 1 91.06 286 LEU A C 1
ATOM 2164 O O . LEU A 1 286 ? 18.25 31.797 12.758 1 91.06 286 LEU A O 1
ATOM 2168 N N . PRO A 1 287 ? 20.016 30.781 11.688 1 83.81 287 PRO A N 1
ATOM 2169 C CA . PRO A 1 287 ? 20.25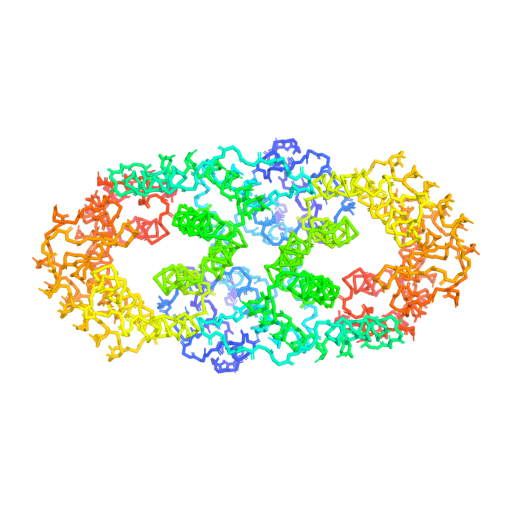 32 10.922 1 83.81 287 PRO A CA 1
ATOM 2170 C C . PRO A 1 287 ? 19.062 32.406 10.062 1 83.81 287 PRO A C 1
ATOM 2172 O O . PRO A 1 287 ? 18.344 31.562 9.547 1 83.81 287 PRO A O 1
ATOM 2175 N N . ALA A 1 288 ? 18.969 33.719 9.891 1 76.19 288 ALA A N 1
ATOM 2176 C CA . ALA A 1 288 ? 17.875 34.25 9.086 1 76.19 288 ALA A CA 1
ATOM 2177 C C . ALA A 1 288 ? 17.938 33.719 7.656 1 76.19 288 ALA A C 1
ATOM 2179 O O . ALA A 1 288 ? 19.016 33.625 7.066 1 76.19 288 ALA A O 1
ATOM 2180 N N . GLY A 1 289 ? 16.953 33.219 7.199 1 72.25 289 GLY A N 1
ATOM 2181 C CA . GLY A 1 289 ? 16.891 32.781 5.816 1 72.25 289 GLY A CA 1
ATOM 2182 C C . GLY A 1 289 ? 17.125 31.297 5.66 1 72.25 289 GLY A C 1
ATOM 2183 O O . GLY A 1 289 ? 16.969 30.75 4.57 1 72.25 289 GLY A O 1
ATOM 2184 N N . SER A 1 290 ? 17.578 30.703 6.695 1 77.25 290 SER A N 1
ATOM 2185 C CA . SER A 1 290 ? 17.828 29.266 6.613 1 77.25 290 SER A CA 1
ATOM 2186 C C . SER A 1 290 ? 16.516 28.484 6.582 1 77.25 290 SER A C 1
ATOM 2188 O O . SER A 1 290 ? 15.57 28.828 7.285 1 77.25 290 SER A O 1
ATOM 2190 N N . ALA A 1 291 ? 16.422 27.688 5.434 1 78.88 291 ALA A N 1
ATOM 2191 C CA . ALA A 1 291 ? 15.234 26.844 5.387 1 78.88 291 ALA A CA 1
ATOM 2192 C C . ALA A 1 291 ? 15.539 25.516 4.719 1 78.88 291 ALA A C 1
ATOM 2194 O O . ALA A 1 291 ? 16.281 25.453 3.729 1 78.88 291 ALA A O 1
ATOM 2195 N N . HIS A 1 292 ? 15.164 24.516 5.441 1 85.31 292 HIS A N 1
ATOM 2196 C CA . HIS A 1 292 ? 15.219 23.219 4.762 1 85.31 292 HIS A CA 1
ATOM 2197 C C . HIS A 1 292 ? 14.328 23.203 3.527 1 85.31 292 HIS A C 1
ATOM 2199 O O . HIS A 1 292 ? 13.18 23.656 3.58 1 85.31 292 HIS A O 1
ATOM 2205 N N . PRO A 1 293 ? 14.797 22.719 2.457 1 87.12 293 PRO A N 1
ATOM 2206 C CA . PRO A 1 293 ? 14.062 22.859 1.194 1 87.12 293 PRO A CA 1
ATOM 2207 C C . PRO A 1 293 ? 12.703 22.156 1.221 1 87.12 293 PRO A C 1
ATOM 2209 O O . PRO A 1 293 ? 11.789 22.578 0.504 1 87.12 293 PRO A O 1
ATOM 2212 N N . TRP A 1 294 ? 12.523 21.109 2.002 1 92.88 294 TRP A N 1
ATOM 2213 C CA . TRP A 1 294 ? 11.258 20.375 2.037 1 92.88 294 TRP A CA 1
ATOM 2214 C C . TRP A 1 294 ? 10.273 21.031 3.004 1 92.88 294 TRP A C 1
ATOM 2216 O O . TRP A 1 294 ? 9.125 21.297 2.645 1 92.88 294 TRP A O 1
ATOM 2226 N N . THR A 1 295 ? 10.773 21.328 4.164 1 91.81 295 THR A N 1
ATOM 2227 C CA . THR A 1 295 ? 9.883 21.672 5.273 1 91.81 295 THR A CA 1
ATOM 2228 C C . THR A 1 295 ? 9.758 23.188 5.422 1 91.81 295 THR A C 1
ATOM 2230 O O . THR A 1 295 ? 8.82 23.672 6.051 1 91.81 295 THR A O 1
ATOM 2233 N N . LEU A 1 296 ? 10.82 23.953 4.973 1 90.88 296 LEU A N 1
ATOM 2234 C CA . LEU A 1 296 ? 10.914 25.406 5.133 1 90.88 296 LEU A CA 1
ATOM 2235 C C . LEU A 1 296 ? 10.758 25.797 6.598 1 90.88 296 LEU A C 1
ATOM 2237 O O . LEU A 1 296 ? 10.047 26.75 6.914 1 90.88 296 LEU A O 1
ATOM 2241 N N . PHE A 1 297 ? 11.398 24.984 7.41 1 93.62 297 PHE A N 1
ATOM 2242 C CA . PHE A 1 297 ? 11.336 25.234 8.844 1 93.62 297 PHE A CA 1
ATOM 2243 C C . PHE A 1 297 ? 11.914 26.609 9.188 1 93.62 297 PHE A C 1
ATOM 2245 O O . PHE A 1 297 ? 12.977 26.984 8.688 1 93.62 297 PHE A O 1
ATOM 2252 N N . GLY A 1 298 ? 11.273 27.25 10.062 1 91.19 298 GLY A N 1
ATOM 2253 C CA . GLY A 1 298 ? 11.594 28.562 10.594 1 91.19 298 GLY A CA 1
ATOM 2254 C C . GLY A 1 298 ? 10.562 29.094 11.578 1 91.19 298 GLY A C 1
ATOM 2255 O O . GLY A 1 298 ? 9.656 28.359 11.977 1 91.19 298 GLY A O 1
ATOM 2256 N N . THR A 1 299 ? 10.688 30.281 11.906 1 89.38 299 THR A N 1
ATOM 2257 C CA . THR A 1 299 ? 9.812 30.859 12.922 1 89.38 299 THR A CA 1
ATOM 2258 C C . THR A 1 299 ? 8.375 30.922 12.422 1 89.38 299 THR A C 1
ATOM 2260 O O . THR A 1 299 ? 7.441 30.547 13.141 1 89.38 299 THR A O 1
ATOM 2263 N N . ALA A 1 300 ? 8.227 31.344 11.211 1 88.5 300 ALA A N 1
ATOM 2264 C CA . ALA A 1 300 ? 6.875 31.438 10.656 1 88.5 300 ALA A CA 1
ATOM 2265 C C . ALA A 1 300 ? 6.195 30.078 10.609 1 88.5 300 ALA A C 1
ATOM 2267 O O . ALA A 1 300 ? 5.023 29.953 10.969 1 88.5 300 ALA A O 1
ATOM 2268 N N . ASN A 1 301 ? 6.867 29.109 10.141 1 90 301 ASN A N 1
ATOM 2269 C CA . ASN A 1 301 ? 6.332 27.75 10.07 1 90 301 ASN A CA 1
ATOM 2270 C C . ASN A 1 301 ? 5.996 27.219 11.461 1 90 301 ASN A C 1
ATOM 2272 O O . ASN A 1 301 ? 4.98 26.531 11.641 1 90 301 ASN A O 1
ATOM 2276 N N . ALA A 1 302 ? 6.879 27.453 12.414 1 92.12 302 ALA A N 1
ATOM 2277 C CA . ALA A 1 302 ? 6.648 27 13.789 1 92.12 302 ALA A CA 1
ATOM 2278 C C . ALA A 1 302 ? 5.414 27.656 14.383 1 92.12 302 ALA A C 1
ATOM 2280 O O . ALA A 1 302 ? 4.613 27 15.055 1 92.12 302 ALA A O 1
ATOM 2281 N N . ASP A 1 303 ? 5.273 28.922 14.125 1 91.88 303 ASP A N 1
ATOM 2282 C CA . ASP A 1 303 ? 4.102 29.656 14.609 1 91.88 303 ASP A CA 1
ATOM 2283 C C . ASP A 1 303 ? 2.818 29.094 14 1 91.88 303 ASP A C 1
ATOM 2285 O O . ASP A 1 303 ? 1.825 28.891 14.703 1 91.88 303 ASP A O 1
ATOM 2289 N N . MET A 1 304 ? 2.896 28.859 12.797 1 91.69 304 MET A N 1
ATOM 2290 C CA . MET A 1 304 ? 1.727 28.312 12.117 1 91.69 304 MET A CA 1
ATOM 2291 C C . MET A 1 304 ? 1.37 26.938 12.68 1 91.69 304 MET A C 1
ATOM 2293 O O . MET A 1 304 ? 0.193 26.625 12.867 1 91.69 304 MET A O 1
ATOM 2297 N N . THR A 1 305 ? 2.402 26.125 12.812 1 93.62 305 THR A N 1
ATOM 2298 C CA . THR A 1 305 ? 2.17 24.781 13.32 1 93.62 305 THR A CA 1
ATOM 2299 C C . THR A 1 305 ? 1.597 24.828 14.734 1 93.62 305 THR A C 1
ATOM 2301 O O . THR A 1 305 ? 0.79 23.984 15.117 1 93.62 305 THR A O 1
ATOM 2304 N N . SER A 1 306 ? 1.968 25.875 15.492 1 95 306 SER A N 1
ATOM 2305 C CA . SER A 1 306 ? 1.403 26.047 16.828 1 95 306 SER A CA 1
ATOM 2306 C C . SER A 1 306 ? -0.11 26.234 16.766 1 95 306 SER A C 1
ATOM 2308 O O . SER A 1 306 ? -0.835 25.688 17.609 1 95 306 SER A O 1
ATOM 2310 N N . VAL A 1 307 ? -0.561 26.969 15.805 1 95.31 307 VAL A N 1
ATOM 2311 C CA . VAL A 1 307 ? -1.995 27.141 15.609 1 95.31 307 VAL A CA 1
ATOM 2312 C C . VAL A 1 307 ? -2.652 25.797 15.32 1 95.31 307 VAL A C 1
ATOM 2314 O O . VAL A 1 307 ? -3.67 25.453 15.922 1 95.31 307 VAL A O 1
ATOM 2317 N N . SER A 1 308 ? -2.02 25.062 14.461 1 95 308 SER A N 1
ATOM 2318 C CA . SER A 1 308 ? -2.541 23.75 14.094 1 95 308 SER A CA 1
ATOM 2319 C C . SER A 1 308 ? -2.637 22.844 15.305 1 95 308 SER A C 1
ATOM 2321 O O . SER A 1 308 ? -3.619 22.109 15.461 1 95 308 SER A O 1
ATOM 2323 N N . VAL A 1 309 ? -1.626 22.828 16.125 1 96.31 309 VAL A N 1
ATOM 2324 C CA . VAL A 1 309 ? -1.571 21.984 17.312 1 96.31 309 VAL A CA 1
ATOM 2325 C C . VAL A 1 309 ? -2.717 22.359 18.25 1 96.31 309 VAL A C 1
ATOM 2327 O O . VAL A 1 309 ? -3.408 21.469 18.766 1 96.31 309 VAL A O 1
ATOM 2330 N N . LEU A 1 310 ? -2.98 23.609 18.422 1 96 310 LEU A N 1
ATOM 2331 C CA . LEU A 1 310 ? -4.02 24.078 19.328 1 96 310 LEU A CA 1
ATOM 2332 C C . LEU A 1 310 ? -5.406 23.734 18.797 1 96 310 LEU A C 1
ATOM 2334 O O . LEU A 1 310 ? -6.297 23.375 19.562 1 96 310 LEU A O 1
ATOM 2338 N N . VAL A 1 311 ? -5.539 23.859 17.516 1 93.56 311 VAL A N 1
ATOM 2339 C CA . VAL A 1 311 ? -6.809 23.469 16.906 1 93.56 311 VAL A CA 1
ATOM 2340 C C . VAL A 1 311 ? -7.035 21.969 17.094 1 93.56 311 VAL A C 1
ATOM 2342 O O . VAL A 1 311 ? -8.141 21.531 17.438 1 93.56 311 VAL A O 1
ATOM 2345 N N . GLU A 1 312 ? -5.957 21.172 16.891 1 89 312 GLU A N 1
ATOM 2346 C CA . GLU A 1 312 ? -6.051 19.734 17.062 1 89 312 GLU A CA 1
ATOM 2347 C C . GLU A 1 312 ? -6.395 19.375 18.5 1 89 312 GLU A C 1
ATOM 2349 O O . GLU A 1 312 ? -7.094 18.391 18.75 1 89 312 GLU A O 1
ATOM 2354 N N . LEU A 1 313 ? -5.98 20.219 19.422 1 89.69 313 LEU A N 1
ATOM 2355 C CA . LEU A 1 313 ? -6.242 20.016 20.844 1 89.69 313 LEU A CA 1
ATOM 2356 C C . LEU A 1 313 ? -7.609 20.578 21.234 1 89.69 313 LEU A C 1
ATOM 2358 O O . LEU A 1 313 ? -8 20.516 22.406 1 89.69 313 LEU A O 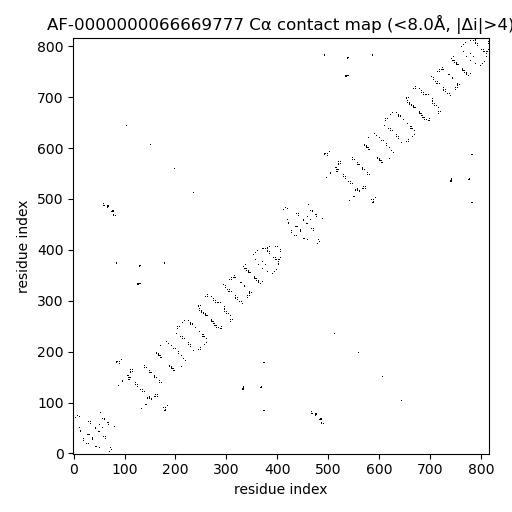1
ATOM 2362 N N . ARG A 1 314 ? -8.297 21.203 20.312 1 87.75 314 ARG A N 1
ATOM 2363 C CA . ARG A 1 314 ? -9.625 21.781 20.5 1 87.75 314 ARG A CA 1
ATOM 2364 C C . ARG A 1 314 ? -9.57 22.969 21.469 1 87.75 314 ARG A C 1
ATOM 2366 O O . ARG A 1 314 ? -10.445 23.109 22.312 1 87.75 314 ARG A O 1
ATOM 2373 N N . LYS A 1 315 ? -8.562 23.562 21.406 1 93.44 315 LYS A N 1
ATOM 2374 C CA . LYS A 1 315 ? -8.398 24.812 22.156 1 93.44 315 LYS A CA 1
ATOM 2375 C C . LYS A 1 315 ? -8.516 26.016 21.219 1 93.44 315 LYS A C 1
ATOM 2377 O O . LYS A 1 315 ? -7.551 26.766 21.031 1 93.44 315 LYS A O 1
ATOM 2382 N N . SER A 1 316 ? -9.711 26.172 20.75 1 93.06 316 SER A N 1
ATOM 2383 C CA . SER A 1 316 ? -9.977 27.109 19.672 1 93.06 316 SER A CA 1
ATOM 2384 C C . SER A 1 316 ? -9.656 28.547 20.094 1 93.06 316 SER A C 1
ATOM 2386 O O . SER A 1 316 ? -9.141 29.328 19.312 1 93.06 316 SER A O 1
ATOM 2388 N N . GLY A 1 317 ? -10.008 28.922 21.281 1 94.69 317 GLY A N 1
ATOM 2389 C CA . GLY A 1 317 ? -9.672 30.266 21.75 1 94.69 317 GLY A CA 1
ATOM 2390 C C . GLY A 1 317 ? -8.18 30.547 21.703 1 94.69 317 GLY A C 1
ATOM 2391 O O . GLY A 1 317 ? -7.762 31.562 21.141 1 94.69 317 GLY A O 1
ATOM 2392 N N . ASN A 1 318 ? -7.402 29.641 22.266 1 95.44 318 ASN A N 1
ATOM 2393 C CA . ASN A 1 318 ? -5.949 29.75 22.234 1 95.44 318 ASN A CA 1
ATOM 2394 C C . ASN A 1 318 ? -5.418 29.75 20.797 1 95.44 318 ASN A C 1
ATOM 2396 O O . ASN A 1 318 ? -4.445 30.453 20.5 1 95.44 318 ASN A O 1
ATOM 2400 N N . ALA A 1 319 ? -5.98 28.922 19.953 1 95.88 319 ALA A N 1
ATOM 2401 C CA . ALA A 1 319 ? -5.562 28.828 18.562 1 95.88 319 ALA A CA 1
ATOM 2402 C C . ALA A 1 319 ? -5.746 30.156 17.828 1 95.88 319 ALA A C 1
ATOM 2404 O O . ALA A 1 319 ? -4.844 30.609 17.125 1 95.88 319 ALA A O 1
ATOM 2405 N N . LEU A 1 320 ? -6.898 30.75 18.016 1 95.88 320 LEU A N 1
ATOM 2406 C CA . LEU A 1 320 ? -7.199 32.031 17.359 1 95.88 320 LEU A CA 1
ATOM 2407 C C . LEU A 1 320 ? -6.328 33.156 17.922 1 95.88 320 LEU A C 1
ATOM 2409 O O . LEU A 1 320 ? -5.934 34.062 17.188 1 95.88 320 LEU A O 1
ATOM 2413 N N . GLU A 1 321 ? -6.086 33.094 19.188 1 95.62 321 GLU A N 1
ATOM 2414 C CA . GLU A 1 321 ? -5.152 34.062 19.781 1 95.62 321 GLU A CA 1
ATOM 2415 C C . GLU A 1 321 ? -3.752 33.875 19.188 1 95.62 321 GLU A C 1
ATOM 2417 O O . GLU A 1 321 ? -3.107 34.875 18.828 1 95.62 321 GLU A O 1
ATOM 2422 N N . ALA A 1 322 ? -3.238 32.688 19.141 1 94.19 322 ALA A N 1
ATOM 2423 C CA . ALA A 1 322 ? -1.931 32.375 18.562 1 94.19 322 ALA A CA 1
ATOM 2424 C C . ALA A 1 322 ? -1.864 32.844 17.094 1 94.19 322 ALA A C 1
ATOM 2426 O O . ALA A 1 322 ? -0.817 33.281 16.625 1 94.19 322 ALA A O 1
ATOM 2427 N N . ALA A 1 323 ? -2.934 32.688 16.391 1 94.12 323 ALA A N 1
ATOM 2428 C CA . ALA A 1 323 ? -3.002 33.031 14.969 1 94.12 323 ALA A CA 1
ATOM 2429 C C . ALA A 1 323 ? -2.771 34.531 14.766 1 94.12 323 ALA A C 1
ATOM 2431 O O . ALA A 1 323 ? -2.279 34.969 13.719 1 94.12 323 ALA A O 1
ATOM 2432 N N . THR A 1 324 ? -3.131 35.344 15.734 1 91.75 324 THR A N 1
ATOM 2433 C CA . THR A 1 324 ? -2.965 36.781 15.625 1 91.75 324 THR A CA 1
ATOM 2434 C C . THR A 1 324 ? -1.485 37.156 15.555 1 91.75 324 THR A C 1
ATOM 2436 O O . THR A 1 324 ? -1.131 38.219 15.062 1 91.75 324 THR A O 1
ATOM 2439 N N . ALA A 1 325 ? -0.694 36.281 16.016 1 87.38 325 ALA A N 1
ATOM 2440 C CA . ALA A 1 325 ? 0.743 36.531 16.031 1 87.38 325 ALA A CA 1
ATOM 2441 C C . ALA A 1 325 ? 1.398 36.094 14.734 1 87.38 325 ALA A C 1
ATOM 2443 O O . ALA A 1 325 ? 2.557 36.406 14.469 1 87.38 325 ALA A O 1
ATOM 2444 N N . VAL A 1 326 ? 0.699 35.344 13.891 1 90.62 326 VAL A N 1
ATOM 2445 C CA . VAL A 1 326 ? 1.26 34.812 12.664 1 90.62 326 VAL A CA 1
ATOM 2446 C C . VAL A 1 326 ? 1.109 35.812 11.531 1 90.62 326 VAL A C 1
ATOM 2448 O O . VAL A 1 326 ? 0.025 36.375 11.32 1 90.62 326 VAL A O 1
ATOM 2451 N N . ASP A 1 327 ? 2.18 36.094 10.867 1 89.62 327 ASP A N 1
ATOM 2452 C CA . ASP A 1 327 ? 2.137 36.844 9.625 1 89.62 327 ASP A CA 1
ATOM 2453 C C . ASP A 1 327 ? 2.082 35.938 8.414 1 89.62 327 ASP A C 1
ATOM 2455 O O . ASP A 1 327 ? 3.107 35.375 7.988 1 89.62 327 ASP A O 1
ATOM 2459 N N . PRO A 1 328 ? 0.923 35.75 7.801 1 86.19 328 PRO A N 1
ATOM 2460 C CA . PRO A 1 328 ? 0.802 34.812 6.688 1 86.19 328 PRO A CA 1
ATOM 2461 C C . PRO A 1 328 ? 1.75 35.125 5.535 1 86.19 328 PRO A C 1
ATOM 2463 O O . PRO A 1 328 ? 2.197 34.219 4.828 1 86.19 328 PRO A O 1
ATOM 2466 N N . ASP A 1 329 ? 2.111 36.375 5.359 1 84.75 329 ASP A N 1
ATOM 2467 C CA . ASP A 1 329 ? 2.971 36.781 4.25 1 84.75 329 ASP A CA 1
ATOM 2468 C C . ASP A 1 329 ? 4.422 36.375 4.512 1 84.75 329 ASP A C 1
ATOM 2470 O O . ASP A 1 329 ? 5.238 36.375 3.588 1 84.75 329 ASP A O 1
ATOM 2474 N N . ALA A 1 330 ? 4.711 36.125 5.73 1 85.06 330 ALA A N 1
ATOM 2475 C CA . ALA A 1 330 ? 6.062 35.719 6.09 1 85.06 330 ALA A CA 1
ATOM 2476 C C . ALA A 1 330 ? 6.25 34.219 5.852 1 85.06 330 ALA A C 1
ATOM 2478 O O . ALA A 1 330 ? 7.379 33.719 5.844 1 85.06 330 ALA A O 1
ATOM 2479 N N . VAL A 1 331 ? 5.199 33.5 5.578 1 84.31 331 VAL A N 1
ATOM 2480 C CA . VAL A 1 331 ? 5.281 32.062 5.277 1 84.31 331 VAL A CA 1
ATOM 2481 C C . VAL A 1 331 ? 5.691 31.875 3.82 1 84.31 331 VAL A C 1
ATOM 2483 O O . VAL A 1 331 ? 4.957 32.25 2.904 1 84.31 331 VAL A O 1
ATOM 2486 N N . PRO A 1 332 ? 6.77 31.328 3.637 1 85.12 332 PRO A N 1
ATOM 2487 C CA . PRO A 1 332 ? 7.301 31.281 2.273 1 85.12 332 PRO A CA 1
ATOM 2488 C C . PRO A 1 332 ? 6.547 30.312 1.374 1 85.12 332 PRO A C 1
ATOM 2490 O O . PRO A 1 332 ? 6.617 30.406 0.147 1 85.12 332 PRO A O 1
ATOM 2493 N N . SER A 1 333 ? 5.832 29.422 1.844 1 93.06 333 SER A N 1
ATOM 2494 C CA . SER A 1 333 ? 5.113 28.438 1.052 1 93.06 333 SER A CA 1
ATOM 2495 C C . SER A 1 333 ? 3.656 28.844 0.851 1 93.06 333 SER A C 1
ATOM 2497 O O . SER A 1 333 ? 2.936 29.078 1.819 1 93.06 333 SER A O 1
ATOM 2499 N N . VAL A 1 334 ? 3.232 28.875 -0.367 1 94.88 334 VAL A N 1
ATOM 2500 C CA . VAL A 1 334 ? 1.857 29.234 -0.703 1 94.88 334 VAL A CA 1
ATOM 2501 C C . VAL A 1 334 ? 0.898 28.203 -0.112 1 94.88 334 VAL A C 1
ATOM 2503 O O . VAL A 1 334 ? -0.118 28.562 0.486 1 94.88 334 VAL A O 1
ATOM 2506 N N . ASP A 1 335 ? 1.275 27 -0.286 1 93.88 335 ASP A N 1
ATOM 2507 C CA . ASP A 1 335 ? 0.448 25.922 0.253 1 93.88 335 ASP A CA 1
ATOM 2508 C C . ASP A 1 335 ? 0.302 26.047 1.768 1 93.88 335 ASP A C 1
ATOM 2510 O O . ASP A 1 335 ? -0.792 25.875 2.309 1 93.88 335 ASP A O 1
ATOM 2514 N N . ARG A 1 336 ? 1.355 26.344 2.439 1 92.31 336 ARG A N 1
ATOM 2515 C CA . ARG A 1 336 ? 1.326 26.453 3.893 1 92.31 336 ARG A CA 1
ATOM 2516 C C . ARG A 1 336 ? 0.556 27.703 4.328 1 92.31 336 ARG A C 1
ATOM 2518 O O . ARG A 1 336 ? -0.105 27.688 5.367 1 92.31 336 ARG A O 1
ATOM 2525 N N . ARG A 1 337 ? 0.656 28.75 3.559 1 94.06 337 ARG A N 1
ATOM 2526 C CA . ARG A 1 337 ? -0.143 29.938 3.834 1 94.06 337 ARG A CA 1
ATOM 2527 C C . ARG A 1 337 ? -1.634 29.625 3.771 1 94.06 337 ARG A C 1
ATOM 2529 O O . ARG A 1 337 ? -2.402 30.062 4.633 1 94.06 337 ARG A O 1
ATOM 2536 N N . ALA A 1 338 ? -1.975 28.906 2.787 1 95.69 338 ALA A N 1
ATOM 2537 C CA . ALA A 1 338 ? -3.371 28.484 2.674 1 95.69 338 ALA A CA 1
ATOM 2538 C C . ALA A 1 338 ? -3.785 27.625 3.861 1 95.69 338 ALA A C 1
ATOM 2540 O O . ALA A 1 338 ? -4.887 27.781 4.395 1 95.69 338 ALA A O 1
ATOM 2541 N N . ARG A 1 339 ? -2.918 26.812 4.293 1 93.12 339 ARG A N 1
ATOM 2542 C CA . ARG A 1 339 ? -3.215 25.875 5.375 1 93.12 339 ARG A CA 1
ATOM 2543 C C . ARG A 1 339 ? -3.398 26.609 6.695 1 93.12 339 ARG A C 1
ATOM 2545 O O . ARG A 1 339 ? -4.195 26.203 7.539 1 93.12 339 ARG A O 1
ATOM 2552 N N . VAL A 1 340 ? -2.631 27.656 6.922 1 92.94 340 VAL A N 1
ATOM 2553 C CA . VAL A 1 340 ? -2.809 28.422 8.148 1 92.94 340 VAL A CA 1
ATOM 2554 C C . VAL A 1 340 ? -4.227 28.984 8.211 1 92.94 340 VAL A C 1
ATOM 2556 O O . VAL A 1 340 ? -4.887 28.922 9.25 1 92.94 340 VAL A O 1
ATOM 2559 N N . TRP A 1 341 ? -4.684 29.469 7.137 1 96.06 341 TRP A N 1
ATOM 2560 C CA . TRP A 1 341 ? -6.031 30.031 7.09 1 96.06 341 TRP A CA 1
ATOM 2561 C C . TRP A 1 341 ? -7.078 28.938 7.27 1 96.06 341 TRP A C 1
ATOM 2563 O O . TRP A 1 341 ? -8.133 29.172 7.859 1 96.06 341 TRP A O 1
ATOM 2573 N N . LEU A 1 342 ? -6.73 27.828 6.75 1 96.19 342 LEU A N 1
ATOM 2574 C CA . LEU A 1 342 ? -7.633 26.719 6.984 1 96.19 342 LEU A CA 1
ATOM 2575 C C . LEU A 1 342 ? -7.719 26.391 8.477 1 96.19 342 LEU A C 1
ATOM 2577 O O . LEU A 1 342 ? -8.805 26.125 8.992 1 96.19 342 LEU A O 1
ATOM 2581 N N . GLU A 1 343 ? -6.578 26.375 9.125 1 95.06 343 GLU A N 1
ATOM 2582 C CA . GLU A 1 343 ? -6.566 26.094 10.555 1 95.06 343 GLU A CA 1
ATOM 2583 C C . GLU A 1 343 ? -7.32 27.172 11.336 1 95.06 343 GLU A C 1
ATOM 2585 O O . GLU A 1 343 ? -8.023 26.859 12.297 1 95.06 343 GLU A O 1
ATOM 2590 N N . VAL A 1 344 ? -7.199 28.375 10.938 1 96.38 344 VAL A N 1
ATOM 2591 C CA . VAL A 1 344 ? -7.949 29.469 11.539 1 96.38 344 VAL A CA 1
ATOM 2592 C C . VAL A 1 344 ? -9.445 29.25 11.328 1 96.38 344 VAL A C 1
ATOM 2594 O O . VAL A 1 344 ? -10.242 29.406 12.266 1 96.38 344 VAL A O 1
ATOM 2597 N N . ALA A 1 345 ? -9.797 28.906 10.18 1 97.25 345 ALA A N 1
ATOM 2598 C CA . ALA A 1 345 ? -11.195 28.625 9.875 1 97.25 345 ALA A CA 1
ATOM 2599 C C . ALA A 1 345 ? -11.742 27.516 10.781 1 97.25 345 ALA A C 1
ATOM 2601 O O . ALA A 1 345 ? -12.859 27.609 11.281 1 97.25 345 ALA A O 1
ATOM 2602 N N . ARG A 1 346 ? -10.961 26.531 10.898 1 94.44 346 ARG A N 1
ATOM 2603 C CA . ARG A 1 346 ? -11.359 25.438 11.766 1 94.44 346 ARG A CA 1
ATOM 2604 C C . ARG A 1 346 ? -11.492 25.891 13.211 1 94.44 346 ARG A C 1
ATOM 2606 O O . ARG A 1 346 ? -12.375 25.438 13.945 1 94.44 346 ARG A O 1
ATOM 2613 N N . GLY A 1 347 ? -10.586 26.781 13.648 1 95.19 347 GLY A N 1
ATOM 2614 C CA . GLY A 1 347 ? -10.719 27.375 14.969 1 95.19 347 GLY A CA 1
ATOM 2615 C C . GLY A 1 347 ? -12.047 28.078 15.172 1 95.19 347 GLY A C 1
ATOM 2616 O O . GLY A 1 347 ? -12.711 27.891 16.188 1 95.19 347 GLY A O 1
ATOM 2617 N N . TYR A 1 348 ? -12.477 28.859 14.188 1 96.81 348 TYR A N 1
ATOM 2618 C CA . TYR A 1 348 ? -13.758 29.547 14.227 1 96.81 348 TYR A CA 1
ATOM 2619 C C . TYR A 1 348 ? -14.914 28.547 14.234 1 96.81 348 TYR A C 1
ATOM 2621 O O . TYR A 1 348 ? -15.898 28.75 14.953 1 96.81 348 TYR A O 1
ATOM 2629 N N . GLU A 1 349 ? -14.742 27.562 13.398 1 93.69 349 GLU A N 1
ATOM 2630 C CA . GLU A 1 349 ? -15.781 26.531 13.344 1 93.69 349 GLU A CA 1
ATOM 2631 C C . GLU A 1 349 ? -15.992 25.875 14.703 1 93.69 349 GLU A C 1
ATOM 2633 O O . GLU A 1 349 ? -17.125 25.609 15.094 1 93.69 349 GLU A O 1
ATOM 2638 N N . GLN A 1 350 ? -14.945 25.609 15.391 1 89.12 350 GLN A N 1
ATOM 2639 C CA . GLN A 1 350 ? -15.016 24.969 16.703 1 89.12 350 GLN A CA 1
ATOM 2640 C C . GLN A 1 350 ? -15.75 25.859 17.703 1 89.12 350 GLN A C 1
ATOM 2642 O O . GLN A 1 350 ? -16.344 25.359 18.656 1 89.12 350 GLN A O 1
ATOM 2647 N N . GLN A 1 351 ? -15.797 27.141 17.453 1 94.12 351 GLN A N 1
ATOM 2648 C CA . GLN A 1 351 ? -16.516 28.094 18.297 1 94.12 351 GLN A CA 1
ATOM 2649 C C . GLN A 1 351 ? -17.906 28.375 17.719 1 94.12 351 GLN A C 1
ATOM 2651 O O . GLN A 1 351 ? -18.625 29.266 18.219 1 94.12 351 GLN A O 1
ATOM 2656 N N . ARG A 1 352 ? -18.203 27.797 16.609 1 91.31 352 ARG A N 1
ATOM 2657 C CA . ARG A 1 352 ? -19.453 27.984 15.883 1 91.31 352 ARG A CA 1
ATOM 2658 C C . ARG A 1 352 ? -19.609 29.422 15.398 1 91.31 352 ARG A C 1
ATOM 2660 O O . ARG A 1 352 ? -20.719 29.953 15.352 1 91.31 352 ARG A O 1
ATOM 2667 N N . ASP A 1 353 ? -18.516 30 15.281 1 95.81 353 ASP A N 1
ATOM 2668 C CA . ASP A 1 353 ? -18.469 31.297 14.609 1 95.81 353 ASP A CA 1
ATOM 2669 C C . ASP A 1 353 ? -18.391 31.125 13.094 1 95.81 353 ASP A C 1
ATOM 2671 O O . ASP A 1 353 ? -17.312 31.203 12.516 1 95.81 353 ASP A O 1
ATOM 2675 N N . TRP A 1 354 ? -19.516 31.094 12.477 1 94.62 354 TRP A N 1
ATOM 2676 C CA . TRP A 1 354 ? -19.609 30.734 11.062 1 94.62 354 TRP A CA 1
ATOM 2677 C C . TRP A 1 354 ? -19.172 31.875 10.164 1 94.62 354 TRP A C 1
ATOM 2679 O O . TRP A 1 354 ? -18.641 31.641 9.078 1 94.62 354 TRP A O 1
ATOM 2689 N N . ILE A 1 355 ? -19.375 33.062 10.617 1 95.81 355 ILE A N 1
ATOM 2690 C CA . ILE A 1 355 ? -18.922 34.219 9.852 1 95.81 355 ILE A CA 1
ATOM 2691 C C . ILE A 1 355 ? -17.406 34.219 9.742 1 95.81 355 ILE A C 1
ATOM 2693 O O . ILE A 1 355 ? -16.844 34.375 8.656 1 95.81 355 ILE A O 1
ATOM 2697 N N . GLY A 1 356 ? -16.75 34 10.898 1 97.06 356 GLY A N 1
ATOM 2698 C CA . GLY A 1 356 ? -15.297 33.875 10.891 1 97.06 356 GLY A CA 1
ATOM 2699 C C . GLY A 1 356 ? -14.789 32.719 10.062 1 97.06 356 GLY A C 1
ATOM 2700 O O . GLY A 1 356 ? -13.805 32.844 9.336 1 97.06 356 GLY A O 1
ATOM 2701 N N . ALA A 1 357 ? -15.445 31.609 10.141 1 97.38 357 ALA A N 1
ATOM 2702 C CA . ALA A 1 357 ? -15.047 30.391 9.43 1 97.38 357 ALA A CA 1
ATOM 2703 C C . ALA A 1 357 ? -15.117 30.594 7.922 1 97.38 357 ALA A C 1
ATOM 2705 O O . ALA A 1 357 ? -14.18 30.234 7.195 1 97.38 357 ALA A O 1
ATOM 2706 N N . VAL A 1 358 ? -16.188 31.156 7.469 1 97 358 VAL A N 1
ATOM 2707 C CA . VAL A 1 358 ? -16.359 31.375 6.035 1 97 358 VAL A CA 1
ATOM 2708 C C . VAL A 1 358 ? -15.305 32.344 5.535 1 97 358 VAL A C 1
ATOM 2710 O O . VAL A 1 358 ? -14.719 32.156 4.469 1 97 358 VAL A O 1
ATOM 2713 N N . GLY A 1 359 ? -15.125 33.438 6.281 1 97.5 359 GLY A N 1
ATOM 2714 C CA . GLY A 1 359 ? -14.125 34.406 5.902 1 97.5 359 GLY A CA 1
ATOM 2715 C C . GLY A 1 359 ? -12.727 33.812 5.793 1 97.5 359 GLY A C 1
ATOM 2716 O O . GLY A 1 359 ? -12.023 34.062 4.812 1 97.5 359 GLY A O 1
ATOM 2717 N N . ALA A 1 360 ? -12.336 33.062 6.766 1 97.69 360 ALA A N 1
ATOM 2718 C CA . ALA A 1 360 ? -11.008 32.438 6.793 1 97.69 360 ALA A CA 1
ATOM 2719 C C . ALA A 1 360 ? -10.859 31.422 5.672 1 97.69 360 ALA A C 1
ATOM 2721 O O . ALA A 1 360 ? -9.828 31.359 5.004 1 97.69 360 ALA A O 1
ATOM 2722 N N . LEU A 1 361 ? -11.828 30.578 5.441 1 97.62 361 LEU A N 1
ATOM 2723 C CA . LEU A 1 361 ? -11.758 29.578 4.391 1 97.62 361 LEU A CA 1
ATOM 2724 C C . LEU A 1 361 ? -11.719 30.219 3.014 1 97.62 361 LEU A C 1
ATOM 2726 O O . LEU A 1 361 ? -11.047 29.719 2.107 1 97.62 361 LEU A O 1
ATOM 2730 N N . LYS A 1 362 ? -12.492 31.312 2.84 1 97.75 362 LYS A N 1
ATOM 2731 C CA . LYS A 1 362 ? -12.438 32.094 1.6 1 97.75 362 LYS A CA 1
ATOM 2732 C C . LYS A 1 362 ? -11.031 32.594 1.332 1 97.75 362 LYS A C 1
ATOM 2734 O O . LYS A 1 362 ? -10.547 32.562 0.198 1 97.75 362 LYS A O 1
ATOM 2739 N N . THR A 1 363 ? -10.453 33.125 2.367 1 97.31 363 THR A N 1
ATOM 2740 C CA . THR A 1 363 ? -9.086 33.625 2.246 1 97.31 363 THR A CA 1
ATOM 2741 C C . THR A 1 363 ? -8.141 32.5 1.876 1 97.31 363 THR A C 1
ATOM 2743 O O . THR A 1 363 ? -7.293 32.625 0.992 1 97.31 363 THR A O 1
ATOM 2746 N N . ALA A 1 364 ? -8.227 31.312 2.555 1 97.5 364 ALA A N 1
ATOM 2747 C CA . ALA A 1 364 ? -7.41 30.141 2.242 1 97.5 364 ALA A CA 1
ATOM 2748 C C . ALA A 1 364 ? -7.551 29.75 0.774 1 97.5 364 ALA A C 1
ATOM 2750 O O . ALA A 1 364 ? -6.551 29.5 0.093 1 97.5 364 ALA A O 1
ATOM 2751 N N . THR A 1 365 ? -8.805 29.719 0.316 1 97.44 365 THR A N 1
ATOM 2752 C CA . THR A 1 365 ? -9.102 29.344 -1.061 1 97.44 365 THR A CA 1
ATOM 2753 C C . THR A 1 365 ? -8.523 30.359 -2.037 1 97.44 365 THR A C 1
ATOM 2755 O O . THR A 1 365 ? -8.07 30 -3.127 1 97.44 365 THR A O 1
ATOM 2758 N N . GLY A 1 366 ? -8.562 31.609 -1.641 1 96.94 366 GLY A N 1
ATOM 2759 C CA . GLY A 1 366 ? -7.965 32.656 -2.449 1 96.94 366 GLY A CA 1
ATOM 2760 C C . GLY A 1 366 ? -6.461 32.531 -2.59 1 96.94 366 GLY A C 1
ATOM 2761 O O . GLY A 1 366 ? -5.891 32.875 -3.623 1 96.94 366 GLY A O 1
ATOM 2762 N N . VAL A 1 367 ? -5.82 32 -1.594 1 96.31 367 VAL A N 1
ATOM 2763 C CA . VAL A 1 367 ? -4.375 31.797 -1.616 1 96.31 367 VAL A CA 1
ATOM 2764 C C . VAL A 1 367 ? -4.035 30.656 -2.568 1 96.31 367 VAL A C 1
ATOM 2766 O O . VAL A 1 367 ? -3.164 30.797 -3.43 1 96.31 367 VAL A O 1
ATOM 2769 N N . SER A 1 368 ? -4.758 29.547 -2.453 1 97 368 SER A N 1
ATOM 2770 C CA . SER A 1 368 ? -4.598 28.406 -3.348 1 97 368 SER A CA 1
ATOM 2771 C C . SER A 1 368 ? -5.879 27.578 -3.434 1 97 368 SER A C 1
ATOM 2773 O O . SER A 1 368 ? -6.156 26.766 -2.555 1 97 368 SER A O 1
ATOM 2775 N N . ALA A 1 369 ? -6.52 27.734 -4.465 1 96.06 369 ALA A N 1
ATOM 2776 C CA . ALA A 1 369 ? -7.766 27.016 -4.684 1 96.06 369 ALA A CA 1
ATOM 2777 C C . ALA A 1 369 ? -7.512 25.516 -4.828 1 96.06 369 ALA A C 1
ATOM 2779 O O . ALA A 1 369 ? -8.273 24.688 -4.316 1 96.06 369 ALA A O 1
ATOM 2780 N N . GLU A 1 370 ? -6.453 25.156 -5.457 1 95.25 370 GLU A N 1
ATOM 2781 C CA . GLU A 1 370 ? -6.125 23.75 -5.648 1 95.25 370 GLU A CA 1
ATOM 2782 C C . GLU A 1 370 ? -5.867 23.062 -4.312 1 95.25 370 GLU A C 1
ATOM 2784 O O . GLU A 1 370 ? -6.41 21.984 -4.051 1 95.25 370 GLU A O 1
ATOM 2789 N N . SER A 1 371 ? -5.027 23.703 -3.463 1 95.31 371 SER A N 1
ATOM 2790 C CA . SER A 1 371 ? -4.699 23.109 -2.174 1 95.31 371 SER A CA 1
ATOM 2791 C C . SER A 1 371 ? -5.953 22.891 -1.333 1 95.31 371 SER A C 1
ATOM 2793 O O . SER A 1 371 ? -6.105 21.844 -0.7 1 95.31 371 SER A O 1
ATOM 2795 N N . MET A 1 372 ? -6.852 23.828 -1.381 1 94.5 372 MET A N 1
ATOM 2796 C CA . MET A 1 372 ? -8.055 23.75 -0.559 1 94.5 372 MET A CA 1
ATOM 2797 C C . MET A 1 372 ? -9.047 22.75 -1.142 1 94.5 372 MET A C 1
ATOM 2799 O O . MET A 1 372 ? -9.75 22.062 -0.399 1 94.5 372 MET A O 1
ATOM 2803 N N . SER A 1 373 ? -9.055 22.641 -2.441 1 91.88 373 SER A N 1
ATOM 2804 C CA . SER A 1 373 ? -9.961 21.703 -3.08 1 91.88 373 SER A CA 1
ATOM 2805 C C . SER A 1 373 ? -9.508 20.266 -2.852 1 91.88 373 SER A C 1
ATOM 2807 O O . SER A 1 373 ? -10.328 19.344 -2.84 1 91.88 373 SER A O 1
ATOM 2809 N N . CYS A 1 374 ? -8.258 20.094 -2.629 1 89.5 374 CYS A N 1
ATOM 2810 C CA . CYS A 1 374 ? -7.711 18.75 -2.451 1 89.5 374 CYS A CA 1
ATOM 2811 C C . CYS A 1 374 ? -7.727 18.344 -0.981 1 89.5 374 CYS A C 1
ATOM 2813 O O . CYS A 1 374 ? -7.699 17.156 -0.659 1 89.5 374 CYS A O 1
ATOM 2815 N N . HIS A 1 375 ? -7.789 19.281 -0.104 1 89.75 375 HIS A N 1
ATOM 2816 C CA . HIS A 1 375 ? -7.691 19.031 1.328 1 89.75 375 HIS A CA 1
ATOM 2817 C C . HIS A 1 375 ? -9.039 18.625 1.908 1 89.75 375 HIS A C 1
ATOM 2819 O O . HIS A 1 375 ? -10 19.391 1.864 1 89.75 375 HIS A O 1
ATOM 2825 N N . PRO A 1 376 ? -9.141 17.484 2.52 1 82.75 376 PRO A N 1
ATOM 2826 C CA . PRO A 1 376 ? -10.438 17 3.002 1 82.75 376 PRO A CA 1
ATOM 2827 C C . PRO A 1 376 ? -11.039 17.906 4.082 1 82.75 376 PRO A C 1
ATOM 2829 O O . PRO A 1 376 ? -12.258 18.094 4.117 1 82.75 376 PRO A O 1
ATOM 2832 N N . LEU A 1 377 ? -10.25 18.453 4.938 1 85.06 377 LEU A N 1
ATOM 2833 C CA . LEU A 1 377 ? -10.773 19.297 6 1 85.06 377 LEU A CA 1
ATOM 2834 C C . LEU A 1 377 ? -11.398 20.562 5.422 1 85.06 377 LEU A C 1
ATOM 2836 O O . LEU A 1 377 ? -12.375 21.094 5.965 1 85.06 377 LEU A O 1
ATOM 2840 N N . SER A 1 378 ? -10.789 21.031 4.379 1 90.94 378 SER A N 1
ATOM 2841 C CA . SER A 1 378 ? -11.352 22.188 3.691 1 90.94 378 SER A CA 1
ATOM 2842 C C . SER A 1 378 ? -12.703 21.875 3.076 1 90.94 378 SER A C 1
ATOM 2844 O O . SER A 1 378 ? -13.672 22.609 3.264 1 90.94 378 SER A O 1
ATOM 2846 N N . ARG A 1 379 ? -12.766 20.812 2.42 1 84.81 379 ARG A N 1
ATOM 2847 C CA . ARG A 1 379 ? -14.008 20.406 1.776 1 84.81 379 ARG A CA 1
ATOM 2848 C C . ARG A 1 379 ? -15.094 20.125 2.811 1 84.81 379 ARG A C 1
ATOM 2850 O O . ARG A 1 379 ? -16.25 20.516 2.625 1 84.81 379 ARG A O 1
ATOM 2857 N N . ASN A 1 380 ? -14.688 19.484 3.854 1 80.25 380 ASN A N 1
ATOM 2858 C CA . ASN A 1 380 ? -15.641 19.203 4.922 1 80.25 380 ASN A CA 1
ATOM 2859 C C . ASN A 1 380 ? -16.172 20.484 5.555 1 80.25 380 ASN A C 1
ATOM 2861 O O . ASN A 1 380 ? -17.359 20.594 5.859 1 80.25 380 ASN A O 1
ATOM 2865 N N . LEU A 1 381 ? -15.297 21.344 5.77 1 88 381 LEU A N 1
ATOM 2866 C CA . LEU A 1 381 ? -15.695 22.609 6.371 1 88 381 LEU A CA 1
ATOM 2867 C C . LEU A 1 381 ? -16.641 23.375 5.445 1 88 381 LEU A C 1
ATOM 2869 O O . LEU A 1 381 ? -17.609 23.984 5.91 1 88 381 LEU A O 1
ATOM 2873 N N . ALA A 1 382 ? -16.375 23.375 4.184 1 88.62 382 ALA A N 1
ATOM 2874 C CA . ALA A 1 382 ? -17.266 24.031 3.221 1 88.62 382 ALA A CA 1
ATOM 2875 C C . ALA A 1 382 ? -18.656 23.422 3.277 1 88.62 382 ALA A C 1
ATOM 2877 O O . ALA A 1 382 ? -19.656 24.156 3.254 1 88.62 382 ALA A O 1
ATOM 2878 N N . ALA A 1 383 ? -18.672 22.156 3.344 1 80.88 383 ALA A N 1
ATOM 2879 C CA . ALA A 1 383 ? -19.953 21.484 3.455 1 80.88 383 ALA A CA 1
ATOM 2880 C C . ALA A 1 383 ? -20.672 21.859 4.746 1 80.88 383 ALA A C 1
ATOM 2882 O O . ALA A 1 383 ? -21.891 22.078 4.754 1 80.88 383 ALA A O 1
ATOM 2883 N N . GLU A 1 384 ? -19.953 21.938 5.809 1 81.31 384 GLU A N 1
ATOM 2884 C CA . GLU A 1 384 ? -20.484 22.297 7.113 1 81.31 384 GLU A CA 1
ATOM 2885 C C . GLU A 1 384 ? -21.062 23.719 7.102 1 81.31 384 GLU A C 1
ATOM 2887 O O . GLU A 1 384 ? -22.078 23.984 7.727 1 81.31 384 GLU A O 1
ATOM 2892 N N . LEU A 1 385 ? -20.438 24.562 6.445 1 88.88 385 LEU A N 1
ATOM 2893 C CA . LEU A 1 385 ? -20.875 25.953 6.352 1 88.88 385 LEU A CA 1
ATOM 2894 C C . LEU A 1 385 ? -22.219 26.062 5.625 1 88.88 385 LEU A C 1
ATOM 2896 O O . LEU A 1 385 ? -23.062 26.875 5.992 1 88.88 385 LEU A O 1
ATOM 2900 N N . VAL A 1 386 ? -22.375 25.234 4.664 1 83.31 386 VAL A N 1
ATOM 2901 C CA . VAL A 1 386 ? -23.641 25.234 3.92 1 83.31 386 VAL A CA 1
ATOM 2902 C C . VAL A 1 386 ? -24.75 24.672 4.797 1 83.31 386 VAL A C 1
ATOM 2904 O O . VAL A 1 386 ? -25.875 25.203 4.793 1 83.31 386 VAL A O 1
ATOM 2907 N N . THR A 1 387 ? -24.391 23.719 5.516 1 79.56 387 THR A N 1
ATOM 2908 C CA . THR A 1 387 ? -25.391 23 6.293 1 79.56 387 THR A CA 1
ATOM 2909 C C . THR A 1 387 ? -25.734 23.766 7.566 1 79.56 387 THR A C 1
ATOM 2911 O O . THR A 1 387 ? -26.906 23.844 7.949 1 79.56 387 THR A O 1
ATOM 2914 N N . ASN A 1 388 ? -24.766 24.453 8.188 1 82.88 388 ASN A N 1
ATOM 2915 C CA . ASN A 1 388 ? -24.984 24.969 9.539 1 82.88 388 ASN A CA 1
ATOM 2916 C C . ASN A 1 388 ? -24.734 26.469 9.617 1 82.88 388 ASN A C 1
ATOM 2918 O O . ASN A 1 388 ? -24.984 27.094 10.641 1 82.88 388 ASN A O 1
ATOM 2922 N N . GLY A 1 389 ? -24.234 27.062 8.633 1 87.25 389 GLY A N 1
ATOM 2923 C CA . GLY A 1 389 ? -23.766 28.438 8.68 1 87.25 389 GLY A CA 1
ATOM 2924 C C . GLY A 1 389 ? -24.906 29.438 8.867 1 87.25 389 GLY A C 1
ATOM 2925 O O . GLY A 1 389 ? -24.672 30.547 9.359 1 87.25 389 GLY A O 1
ATOM 2926 N N . GLY A 1 390 ? -26.172 29.016 8.461 1 88.56 390 GLY A N 1
ATOM 2927 C CA . GLY A 1 390 ? -27.297 29.938 8.578 1 88.56 390 GLY A CA 1
ATOM 2928 C C . GLY A 1 390 ? -27.438 30.844 7.375 1 88.56 390 GLY A C 1
ATOM 2929 O O . GLY A 1 390 ? -26.656 30.766 6.426 1 88.56 390 GLY A O 1
ATOM 2930 N N . ARG A 1 391 ? -28.391 31.734 7.414 1 89.69 391 ARG A N 1
ATOM 2931 C CA . ARG A 1 391 ? -28.781 32.562 6.273 1 89.69 391 ARG A CA 1
ATOM 2932 C C . ARG A 1 391 ? -27.75 33.625 5.988 1 89.69 391 ARG A C 1
ATOM 2934 O O . ARG A 1 391 ? -27.531 34 4.832 1 89.69 391 ARG A O 1
ATOM 2941 N N . MET A 1 392 ? -27.109 34.094 7.016 1 91.12 392 MET A N 1
ATOM 2942 C CA . MET A 1 392 ? -26.172 35.188 6.898 1 91.12 392 MET A CA 1
ATOM 2943 C C . MET A 1 392 ? -25 34.812 6.004 1 91.12 392 MET A C 1
ATOM 2945 O O . MET A 1 392 ? -24.453 35.656 5.293 1 91.12 392 MET A O 1
ATOM 2949 N N . VAL A 1 393 ? -24.531 33.531 6.043 1 93 393 VAL A N 1
ATOM 2950 C CA . VAL A 1 393 ? -23.344 33.156 5.289 1 93 393 VAL A CA 1
ATOM 2951 C C . VAL A 1 393 ? -23.734 32.188 4.168 1 93 393 VAL A C 1
ATOM 2953 O O . VAL A 1 393 ? -22.859 31.672 3.469 1 93 393 VAL A O 1
ATOM 2956 N N . GLU A 1 394 ? -24.938 32 3.959 1 91.12 394 GLU A N 1
ATOM 2957 C CA . GLU A 1 394 ? -25.453 30.969 3.057 1 91.12 394 GLU A CA 1
ATOM 2958 C C . GLU A 1 394 ? -24.891 31.156 1.648 1 91.12 394 GLU A C 1
ATOM 2960 O O . GLU A 1 394 ? -24.391 30.203 1.047 1 91.12 394 GLU A O 1
ATOM 2965 N N . ARG A 1 395 ? -25 32.344 1.128 1 92.75 395 ARG A N 1
ATOM 2966 C CA . ARG A 1 395 ? -24.547 32.594 -0.236 1 92.75 395 ARG A CA 1
ATOM 2967 C C . ARG A 1 395 ? -23.062 32.312 -0.378 1 92.75 395 ARG A C 1
ATOM 2969 O O . ARG A 1 395 ? -22.641 31.625 -1.298 1 92.75 395 ARG A O 1
ATOM 2976 N N . ASP A 1 396 ? -22.297 32.906 0.536 1 94.12 396 ASP A N 1
ATOM 2977 C CA . ASP A 1 396 ? -20.844 32.688 0.498 1 94.12 396 ASP A CA 1
ATOM 2978 C C . ASP A 1 396 ? -20.484 31.219 0.689 1 94.12 396 ASP A C 1
ATOM 2980 O O . ASP A 1 396 ? -19.562 30.719 0.048 1 94.12 396 ASP A O 1
ATOM 2984 N N . ALA A 1 397 ? -21.172 30.578 1.54 1 92.69 397 ALA A N 1
ATOM 2985 C CA . ALA A 1 397 ? -20.938 29.156 1.809 1 92.69 397 ALA A CA 1
ATOM 2986 C C . ALA A 1 397 ? -21.188 28.312 0.562 1 92.69 397 ALA A C 1
ATOM 2988 O O . ALA A 1 397 ? -20.391 27.422 0.242 1 92.69 397 ALA A O 1
ATOM 2989 N N . ARG A 1 398 ? -22.172 28.609 -0.143 1 89.81 398 ARG A N 1
ATOM 2990 C CA . ARG A 1 398 ? -22.516 27.859 -1.342 1 89.81 398 ARG A CA 1
ATOM 2991 C C . ARG A 1 398 ? -21.5 28.094 -2.451 1 89.81 398 ARG A C 1
ATOM 2993 O O . ARG A 1 398 ? -21.141 27.172 -3.176 1 89.81 398 ARG A O 1
ATOM 3000 N N . VAL A 1 399 ? -21.109 29.328 -2.564 1 92.81 399 VAL A N 1
ATOM 3001 C CA . VAL A 1 399 ? -20.094 29.656 -3.564 1 92.81 399 VAL A CA 1
ATOM 3002 C C . VAL A 1 399 ? -18.797 28.922 -3.262 1 92.81 399 VAL A C 1
ATOM 3004 O O . VAL A 1 399 ? -18.188 28.328 -4.156 1 92.81 399 VAL A O 1
ATOM 3007 N N . LEU A 1 400 ? -18.406 28.906 -2.01 1 93.88 400 LEU A N 1
ATOM 3008 C CA . LEU A 1 400 ? -17.188 28.234 -1.588 1 93.88 400 LEU A CA 1
ATOM 3009 C C . LEU A 1 400 ? -17.281 26.734 -1.811 1 93.88 400 LEU A C 1
ATOM 3011 O O . LEU A 1 400 ? -16.328 26.109 -2.266 1 93.88 400 LEU A O 1
ATOM 3015 N N . ALA A 1 401 ? -18.375 26.188 -1.463 1 87.81 401 ALA A N 1
ATOM 3016 C CA . ALA A 1 401 ? -18.594 24.75 -1.676 1 87.81 401 ALA A CA 1
ATOM 3017 C C . ALA A 1 401 ? -18.469 24.391 -3.152 1 87.81 401 ALA A C 1
ATOM 3019 O O . ALA A 1 401 ? -17.828 23.391 -3.5 1 87.81 401 ALA A O 1
ATOM 3020 N N . GLY A 1 402 ? -19.031 25.203 -3.982 1 87.25 402 GLY A N 1
ATOM 3021 C CA . GLY A 1 402 ? -18.891 25 -5.414 1 87.25 402 GLY A CA 1
ATOM 3022 C C . GLY A 1 402 ? -17.469 25.078 -5.898 1 87.25 402 GLY A C 1
ATOM 3023 O O . GLY A 1 402 ? -17.031 24.234 -6.699 1 87.25 402 GLY A O 1
ATOM 3024 N N . GLN A 1 403 ? -16.781 26.047 -5.371 1 91 403 GLN A N 1
ATOM 3025 C CA . GLN A 1 403 ? -15.391 26.234 -5.746 1 91 403 GLN A CA 1
ATOM 3026 C C . GLN A 1 403 ? -14.539 25.031 -5.312 1 91 403 GLN A C 1
ATOM 3028 O O . GLN A 1 403 ? -13.57 24.688 -5.984 1 91 403 GLN A O 1
ATOM 3033 N N . LEU A 1 404 ? -14.938 24.422 -4.23 1 89.5 404 LEU A N 1
ATOM 3034 C CA . LEU A 1 404 ? -14.133 23.359 -3.654 1 89.5 404 LEU A CA 1
ATOM 3035 C C . LEU A 1 404 ? -14.664 21.984 -4.078 1 89.5 404 LEU A C 1
ATOM 3037 O O . LEU A 1 404 ? -14.188 20.953 -3.596 1 89.5 404 LEU A O 1
ATOM 3041 N N . GLY A 1 405 ? -15.656 22.016 -4.949 1 79.19 405 GLY A N 1
ATOM 3042 C CA . GLY A 1 405 ? -16.156 20.797 -5.535 1 79.19 405 GLY A CA 1
ATOM 3043 C C . GLY A 1 405 ? -17.047 20 -4.594 1 79.19 405 GLY A C 1
ATOM 3044 O O . GLY A 1 405 ? -17.094 18.766 -4.652 1 79.19 405 GLY A O 1
ATOM 3045 N N . VAL A 1 406 ? -17.594 20.656 -3.709 1 74.88 406 VAL A N 1
ATOM 3046 C CA . VAL A 1 406 ? -18.5 20.031 -2.752 1 74.88 406 VAL A CA 1
ATOM 3047 C C . VAL A 1 406 ? -19.938 20.281 -3.164 1 74.88 406 VAL A C 1
ATOM 3049 O O . VAL A 1 406 ? -20.297 21.375 -3.578 1 74.88 406 VAL A O 1
ATOM 3052 N N . THR A 1 407 ? -20.688 19.172 -3.533 1 60.31 407 THR A N 1
ATOM 3053 C CA . THR A 1 407 ? -22.078 19.375 -3.912 1 60.31 407 THR A CA 1
ATOM 3054 C C . THR A 1 407 ? -22.906 19.859 -2.721 1 60.31 407 THR A C 1
ATOM 3056 O O . THR A 1 407 ? -22.781 19.312 -1.618 1 60.31 407 THR A O 1
ATOM 3059 N N . ALA A 1 408 ? -23.484 21 -2.9 1 51.28 408 ALA A N 1
ATOM 3060 C CA . ALA A 1 408 ? -24.391 21.641 -1.948 1 51.28 408 ALA A CA 1
ATOM 3061 C C . ALA A 1 408 ? -25.766 20.984 -1.979 1 51.28 408 ALA A C 1
ATOM 3063 O O . ALA A 1 408 ? -26.203 20.5 -3.021 1 51.28 408 ALA A O 1
ATOM 3064 N N . MET B 1 1 ? -46.906 0.588 -6.098 1 25.42 1 MET B N 1
ATOM 3065 C CA . MET B 1 1 ? -45.688 0.345 -6.891 1 25.42 1 MET B CA 1
ATOM 3066 C C . MET B 1 1 ? -44.656 -0.426 -6.082 1 25.42 1 MET B C 1
ATOM 3068 O O . MET B 1 1 ? -44.469 -0.156 -4.895 1 25.42 1 MET B O 1
ATOM 3072 N N . PRO B 1 2 ? -44.25 -1.67 -6.422 1 31.39 2 PRO B N 1
ATOM 3073 C CA . PRO B 1 2 ? -43.438 -2.475 -5.508 1 31.39 2 PRO B CA 1
ATOM 3074 C C . PRO B 1 2 ? -42.188 -1.733 -5.02 1 31.39 2 PRO B C 1
ATOM 3076 O O . PRO B 1 2 ? -41.688 -0.838 -5.703 1 31.39 2 PRO B O 1
ATOM 3079 N N . ASN B 1 3 ? -42 -1.588 -3.779 1 34.53 3 ASN B N 1
ATOM 3080 C CA . ASN B 1 3 ? -40.875 -0.946 -3.121 1 34.53 3 ASN B CA 1
ATOM 3081 C C . ASN B 1 3 ? -39.531 -1.344 -3.77 1 34.53 3 ASN B C 1
ATOM 3083 O O . ASN B 1 3 ? -39.25 -2.533 -3.916 1 34.53 3 ASN B O 1
ATOM 3087 N N . PRO B 1 4 ? -38.938 -0.526 -4.566 1 43.69 4 PRO B N 1
ATOM 3088 C CA . PRO B 1 4 ? -37.688 -0.797 -5.32 1 43.69 4 PRO B CA 1
ATOM 3089 C C . PRO B 1 4 ? -36.719 -1.668 -4.547 1 43.69 4 PRO B C 1
ATOM 3091 O O . PRO B 1 4 ? -35.906 -2.365 -5.152 1 43.69 4 PRO B O 1
ATOM 3094 N N . HIS B 1 5 ? -36.625 -1.602 -3.324 1 46.5 5 HIS B N 1
ATOM 3095 C CA . HIS B 1 5 ? -35.781 -2.436 -2.461 1 46.5 5 HIS B CA 1
ATOM 3096 C C . HIS B 1 5 ? -36.188 -3.904 -2.568 1 46.5 5 HIS B C 1
ATOM 3098 O O . HIS B 1 5 ? -35.344 -4.793 -2.451 1 46.5 5 HIS B O 1
ATOM 3104 N N . ASP B 1 6 ? -37.406 -4.156 -2.834 1 50.66 6 ASP B N 1
ATOM 3105 C CA . ASP B 1 6 ? -37.969 -5.504 -2.904 1 50.66 6 ASP B CA 1
ATOM 3106 C C . ASP B 1 6 ? -37.5 -6.23 -4.164 1 50.66 6 ASP B C 1
ATOM 3108 O O . ASP B 1 6 ? -37.281 -7.441 -4.148 1 50.66 6 ASP B O 1
ATOM 3112 N N . GLU B 1 7 ? -37.281 -5.598 -5.246 1 56.41 7 GLU B N 1
ATOM 3113 C CA . GLU B 1 7 ? -36.938 -6.23 -6.516 1 56.41 7 GLU B CA 1
ATOM 3114 C C . GLU B 1 7 ? -35.5 -6.699 -6.523 1 56.41 7 GLU B C 1
ATOM 3116 O O . GLU B 1 7 ? -35.156 -7.652 -7.227 1 56.41 7 GLU B O 1
ATOM 3121 N N . LEU B 1 8 ? -34.719 -6.105 -5.738 1 58.06 8 LEU B N 1
ATOM 3122 C CA . LEU B 1 8 ? -33.281 -6.41 -5.727 1 58.06 8 LEU B CA 1
ATOM 3123 C C . LEU B 1 8 ? -32.969 -7.445 -4.652 1 58.06 8 LEU B C 1
ATOM 3125 O O . LEU B 1 8 ? -31.812 -7.898 -4.543 1 58.06 8 LEU B O 1
ATOM 3129 N N . ALA B 1 9 ? -34.094 -7.918 -4.035 1 55.19 9 ALA B N 1
ATOM 3130 C CA . ALA B 1 9 ? -33.938 -8.938 -3 1 55.19 9 ALA B CA 1
ATOM 3131 C C . ALA B 1 9 ? -33.469 -10.258 -3.6 1 55.19 9 ALA B C 1
ATOM 3133 O O . ALA B 1 9 ? -34.031 -10.711 -4.609 1 55.19 9 ALA B O 1
ATOM 3134 N N . GLY B 1 10 ? -32.25 -10.82 -3.029 1 57.19 10 GLY B N 1
ATOM 3135 C CA . GLY B 1 10 ? -31.734 -12.102 -3.467 1 57.19 10 GLY B CA 1
ATOM 3136 C C . GLY B 1 10 ? -30.766 -11.984 -4.629 1 57.19 10 GLY B C 1
ATOM 3137 O O . GLY B 1 10 ? -30.234 -12.992 -5.094 1 57.19 10 GLY B O 1
ATOM 3138 N N . ARG B 1 11 ? -30.531 -10.773 -5.023 1 64.62 11 ARG B N 1
ATOM 3139 C CA . ARG B 1 11 ? -29.656 -10.594 -6.176 1 64.62 11 ARG B CA 1
ATOM 3140 C C . ARG B 1 11 ? -28.203 -10.383 -5.742 1 64.62 11 ARG B C 1
ATOM 3142 O O . ARG B 1 11 ? -27.953 -9.836 -4.668 1 64.62 11 ARG B O 1
ATOM 3149 N N . SER B 1 12 ? -27.344 -10.938 -6.57 1 66.19 12 SER B N 1
ATOM 3150 C CA . SER B 1 12 ? -25.906 -10.727 -6.332 1 66.19 12 SER B CA 1
ATOM 3151 C C . SER B 1 12 ? -25.531 -9.266 -6.535 1 66.19 12 SER B C 1
ATOM 3153 O O . SER B 1 12 ? -26.297 -8.492 -7.098 1 66.19 12 SER B O 1
ATOM 3155 N N . ILE B 1 13 ? -24.375 -8.906 -6.062 1 70.88 13 ILE B N 1
ATOM 3156 C CA . ILE B 1 13 ? -23.859 -7.551 -6.234 1 70.88 13 ILE B CA 1
ATOM 3157 C C . ILE B 1 13 ? -23.812 -7.199 -7.723 1 70.88 13 ILE B C 1
ATOM 3159 O O . ILE B 1 13 ? -24.234 -6.109 -8.117 1 70.88 13 ILE B O 1
ATOM 3163 N N . GLY B 1 14 ? -23.344 -8.141 -8.461 1 75.88 14 GLY B N 1
ATOM 3164 C CA . GLY B 1 14 ? -23.297 -7.91 -9.898 1 75.88 14 GLY B CA 1
ATOM 3165 C C . GLY B 1 14 ? -24.672 -7.684 -10.508 1 75.88 14 GLY B C 1
ATOM 3166 O O . GLY B 1 14 ? -24.844 -6.773 -11.32 1 75.88 14 GLY B O 1
ATOM 3167 N N . GLU B 1 15 ? -25.562 -8.547 -10.102 1 75.31 15 GLU B N 1
ATOM 3168 C CA . GLU B 1 15 ? -26.922 -8.406 -10.602 1 75.31 15 GLU B CA 1
ATOM 3169 C C . GLU B 1 15 ? -27.531 -7.074 -10.18 1 75.31 15 GLU B C 1
ATOM 3171 O O . GLU B 1 15 ? -28.266 -6.445 -10.961 1 75.31 15 GLU B O 1
ATOM 3176 N N . ARG B 1 16 ? -27.203 -6.746 -9.07 1 75.19 16 ARG B N 1
ATOM 3177 C CA . ARG B 1 16 ? -27.719 -5.473 -8.578 1 75.19 16 ARG B CA 1
ATOM 3178 C C . ARG B 1 16 ? -27.125 -4.301 -9.352 1 75.19 16 ARG B C 1
ATOM 3180 O O . ARG B 1 16 ? -27.828 -3.35 -9.688 1 75.19 16 ARG B O 1
ATOM 3187 N N . ILE B 1 17 ? -25.922 -4.406 -9.609 1 81.62 17 ILE B N 1
ATOM 3188 C CA . ILE B 1 17 ? -25.25 -3.391 -10.414 1 81.62 17 ILE B CA 1
ATOM 3189 C C . ILE B 1 17 ? -25.922 -3.287 -11.781 1 81.62 17 ILE B C 1
ATOM 3191 O O . ILE B 1 17 ? -26.203 -2.186 -12.25 1 81.62 17 ILE B O 1
ATOM 3195 N N . GLN B 1 18 ? -26.172 -4.434 -12.266 1 85.81 18 GLN B N 1
ATOM 3196 C CA . GLN B 1 18 ? -26.828 -4.473 -13.562 1 85.81 18 GLN B CA 1
ATOM 3197 C C . GLN B 1 18 ? -28.203 -3.82 -13.508 1 85.81 18 GLN B C 1
ATOM 3199 O O . GLN B 1 18 ? -28.547 -3.01 -14.375 1 85.81 18 GLN B O 1
ATOM 3204 N N . MET B 1 19 ? -28.875 -4.211 -12.57 1 83.5 19 MET B N 1
ATOM 3205 C CA . MET B 1 19 ? -30.234 -3.715 -12.438 1 83.5 19 MET B CA 1
ATOM 3206 C C . MET B 1 19 ? -30.25 -2.203 -12.242 1 83.5 19 MET B C 1
ATOM 3208 O O . MET B 1 19 ? -31.062 -1.498 -12.852 1 83.5 19 MET B O 1
ATOM 3212 N N . ILE B 1 20 ? -29.375 -1.783 -11.484 1 83.5 20 ILE B N 1
ATOM 3213 C CA . ILE B 1 20 ? -29.312 -0.35 -11.219 1 83.5 20 ILE B CA 1
ATOM 3214 C C . ILE B 1 20 ? -28.859 0.385 -12.484 1 83.5 20 ILE B C 1
ATOM 3216 O O . ILE B 1 20 ? -29.422 1.426 -12.836 1 83.5 20 ILE B O 1
ATOM 3220 N N . ARG B 1 21 ? -27.859 -0.142 -13.086 1 88.25 21 ARG B N 1
ATOM 3221 C CA . ARG B 1 21 ? -27.375 0.438 -14.328 1 88.25 21 ARG B CA 1
ATOM 3222 C C . ARG B 1 21 ? -28.484 0.522 -15.375 1 88.25 21 ARG B C 1
ATOM 3224 O O . ARG B 1 21 ? -28.656 1.562 -16 1 88.25 21 ARG B O 1
ATOM 3231 N N . THR B 1 22 ? -29.172 -0.546 -15.492 1 86.81 22 THR B N 1
ATOM 3232 C CA . THR B 1 22 ? -30.234 -0.609 -16.484 1 86.81 22 THR B CA 1
ATOM 3233 C C . THR B 1 22 ? -31.391 0.326 -16.125 1 86.81 22 THR B C 1
ATOM 3235 O O . THR B 1 22 ? -31.984 0.961 -17 1 86.81 22 THR B O 1
ATOM 3238 N N . ARG B 1 23 ? -31.672 0.454 -14.883 1 80.06 23 ARG B N 1
ATOM 3239 C CA . ARG B 1 23 ? -32.75 1.325 -14.406 1 80.06 23 ARG B CA 1
ATOM 3240 C C . ARG B 1 23 ? -32.406 2.791 -14.656 1 80.06 23 ARG B C 1
ATOM 3242 O O . ARG B 1 23 ? -33.312 3.604 -14.906 1 80.06 23 ARG B O 1
ATOM 3249 N N . THR B 1 24 ? -31.156 3.053 -14.609 1 77.62 24 THR B N 1
ATOM 3250 C CA . THR B 1 24 ? -30.734 4.441 -14.773 1 77.62 24 THR B CA 1
ATOM 3251 C C . THR B 1 24 ? -30.406 4.73 -16.234 1 77.62 24 THR B C 1
ATOM 3253 O O . THR B 1 24 ? -29.938 5.828 -16.562 1 77.62 24 THR B O 1
ATOM 3256 N N . GLY B 1 25 ? -30.484 3.713 -17.109 1 80.38 25 GLY B N 1
ATOM 3257 C CA . GLY B 1 25 ? -30.312 3.861 -18.531 1 80.38 25 GLY B CA 1
ATOM 3258 C C . GLY B 1 25 ? -28.859 4.008 -18.953 1 80.38 25 GLY B C 1
ATOM 3259 O O . GLY B 1 25 ? -28.547 4.535 -20.016 1 80.38 25 GLY B O 1
ATOM 3260 N N . LYS B 1 26 ? -28.016 3.678 -18.141 1 84.62 26 LYS B N 1
ATOM 3261 C CA . LYS B 1 26 ? -26.594 3.811 -18.453 1 84.62 26 LYS B CA 1
ATOM 3262 C C . LYS B 1 26 ? -26.047 2.531 -19.078 1 84.62 26 LYS B C 1
ATOM 3264 O O . LYS B 1 26 ? -26.453 1.429 -18.703 1 84.62 26 LYS B O 1
ATOM 3269 N N . SER B 1 27 ? -25.25 2.705 -20.109 1 86.94 27 SER B N 1
ATOM 3270 C CA . SER B 1 27 ? -24.609 1.547 -20.734 1 86.94 27 SER B CA 1
ATOM 3271 C C . SER B 1 27 ? -23.438 1.043 -19.906 1 86.94 27 SER B C 1
ATOM 3273 O O . SER B 1 27 ? -22.922 1.758 -19.047 1 86.94 27 SER B O 1
ATOM 3275 N N . ARG B 1 28 ? -23.062 -0.23 -20.125 1 87.75 28 ARG B N 1
ATOM 3276 C CA . ARG B 1 28 ? -21.891 -0.801 -19.484 1 87.75 28 ARG B CA 1
ATOM 3277 C C . ARG B 1 28 ? -20.641 0.027 -19.781 1 87.75 28 ARG B C 1
ATOM 3279 O O . ARG B 1 28 ? -19.797 0.244 -18.906 1 87.75 28 ARG B O 1
ATOM 3286 N N . ALA B 1 29 ? -20.609 0.464 -21 1 81.62 29 ALA B N 1
ATOM 3287 C CA . ALA B 1 29 ? -19.453 1.226 -21.422 1 81.62 29 ALA B CA 1
ATOM 3288 C C . ALA B 1 29 ? -19.297 2.512 -20.625 1 81.62 29 ALA B C 1
ATOM 3290 O O . ALA B 1 29 ? -18.188 2.869 -20.203 1 81.62 29 ALA B O 1
ATOM 3291 N N . VAL B 1 30 ? -20.344 3.08 -20.422 1 77.19 30 VAL B N 1
ATOM 3292 C CA . VAL B 1 30 ? -20.344 4.355 -19.719 1 77.19 30 VAL B CA 1
ATOM 3293 C C . VAL B 1 30 ? -19.922 4.137 -18.266 1 77.19 30 VAL B C 1
ATOM 3295 O O . VAL B 1 30 ? -19.031 4.82 -17.766 1 77.19 30 VAL B O 1
ATOM 3298 N N . ILE B 1 31 ? -20.484 3.207 -17.562 1 81.88 31 ILE B N 1
ATOM 3299 C CA . ILE B 1 31 ? -20.219 2.971 -16.141 1 81.88 31 ILE B CA 1
ATOM 3300 C C . ILE B 1 31 ? -18.797 2.482 -15.961 1 81.88 31 ILE B C 1
ATOM 3302 O O . ILE B 1 31 ? -18.062 2.971 -15.094 1 81.88 31 ILE B O 1
ATOM 3306 N N . ALA B 1 32 ? -18.5 1.532 -16.766 1 81 32 ALA B N 1
ATOM 3307 C CA . ALA B 1 32 ? -17.141 0.972 -16.688 1 81 32 ALA B CA 1
ATOM 3308 C C . ALA B 1 32 ? -16.094 2.045 -16.938 1 81 32 ALA B C 1
ATOM 3310 O O . ALA B 1 32 ? -15.086 2.104 -16.219 1 81 32 ALA B O 1
ATOM 3311 N N . GLY B 1 33 ? -16.406 2.83 -17.859 1 71.69 33 GLY B N 1
ATOM 3312 C CA . GLY B 1 33 ? -15.508 3.936 -18.141 1 71.69 33 GLY B CA 1
ATOM 3313 C C . GLY B 1 33 ? -15.328 4.875 -16.953 1 71.69 33 GLY B C 1
ATOM 3314 O O . GLY B 1 33 ? -14.211 5.301 -16.672 1 71.69 33 GLY B O 1
ATOM 3315 N N . LEU B 1 34 ? -16.344 5.133 -16.297 1 66.88 34 LEU B N 1
ATOM 3316 C CA . LEU B 1 34 ? -16.328 6.074 -15.18 1 66.88 34 LEU B CA 1
ATOM 3317 C C . LEU B 1 34 ? -15.516 5.527 -14.016 1 66.88 34 LEU B C 1
ATOM 3319 O O . LEU B 1 34 ? -15.031 6.293 -13.172 1 66.88 34 LEU B O 1
ATOM 3323 N N . VAL B 1 35 ? -15.391 4.242 -14.141 1 70.25 35 VAL B N 1
ATOM 3324 C CA . VAL B 1 35 ? -14.633 3.67 -13.031 1 70.25 35 VAL B CA 1
ATOM 3325 C C . VAL B 1 35 ? -13.312 3.109 -13.539 1 70.25 35 VAL B C 1
ATOM 3327 O O . VAL B 1 35 ? -12.656 2.318 -12.859 1 70.25 35 VAL B O 1
ATOM 3330 N N . GLY B 1 36 ? -13.023 3.498 -14.773 1 65 36 GLY B N 1
ATOM 3331 C CA . GLY B 1 36 ? -11.734 3.17 -15.359 1 65 36 GLY B CA 1
ATOM 3332 C C . GLY B 1 36 ? -11.602 1.705 -15.727 1 65 36 GLY B C 1
ATOM 3333 O O . GLY B 1 36 ? -10.531 1.118 -15.578 1 65 36 GLY B O 1
ATOM 3334 N N . ARG B 1 37 ? -12.695 1.086 -15.984 1 73 37 ARG B N 1
ATOM 3335 C CA . ARG B 1 37 ? -12.703 -0.325 -16.359 1 73 37 ARG B CA 1
ATOM 3336 C C . ARG B 1 37 ? -13.328 -0.524 -17.734 1 73 37 ARG B C 1
ATOM 3338 O O . ARG B 1 37 ? -13.836 0.424 -18.344 1 73 37 ARG B O 1
ATOM 3345 N N . SER B 1 38 ? -13.164 -1.672 -18.281 1 73.62 38 SER B N 1
ATOM 3346 C CA . SER B 1 38 ? -13.75 -2.016 -19.562 1 73.62 38 SER B CA 1
ATOM 3347 C C . SER B 1 38 ? -15.195 -2.469 -19.422 1 73.62 38 SER B C 1
ATOM 3349 O O . SER B 1 38 ? -15.617 -2.887 -18.328 1 73.62 38 SER B O 1
ATOM 3351 N N . ASP B 1 39 ? -15.875 -2.32 -20.625 1 82.06 39 ASP B N 1
ATOM 3352 C CA . ASP B 1 39 ? -17.266 -2.787 -20.656 1 82.06 39 ASP B CA 1
ATOM 3353 C C . ASP B 1 39 ? -17.344 -4.293 -20.422 1 82.06 39 ASP B C 1
ATOM 3355 O O . ASP B 1 39 ? -18.266 -4.781 -19.766 1 82.06 39 ASP B O 1
ATOM 3359 N N . VAL B 1 40 ? -16.375 -4.957 -20.844 1 73.88 40 VAL B N 1
ATOM 3360 C CA . VAL B 1 40 ? -16.328 -6.402 -20.656 1 73.88 40 VAL B CA 1
ATOM 3361 C C . VAL B 1 40 ? -16.188 -6.723 -19.156 1 73.88 40 VAL B C 1
ATOM 3363 O O . VAL B 1 40 ? -16.844 -7.641 -18.656 1 73.88 40 VAL B O 1
ATOM 3366 N N . TRP B 1 41 ? -15.422 -5.934 -18.5 1 77.81 41 TRP B N 1
ATOM 3367 C CA . TRP B 1 41 ? -15.227 -6.102 -17.062 1 77.81 41 TRP B CA 1
ATOM 3368 C C . TRP B 1 41 ? -16.547 -5.957 -16.312 1 77.81 41 TRP B C 1
ATOM 3370 O O . TRP B 1 41 ? -16.891 -6.801 -15.484 1 77.81 41 TRP B O 1
ATOM 3380 N N . LEU B 1 42 ? -17.281 -4.91 -16.703 1 84.44 42 LEU B N 1
ATOM 3381 C CA . LEU B 1 42 ? -18.547 -4.676 -16.016 1 84.44 42 LEU B CA 1
ATOM 3382 C C . LEU B 1 42 ? -19.562 -5.758 -16.375 1 84.44 42 LEU B C 1
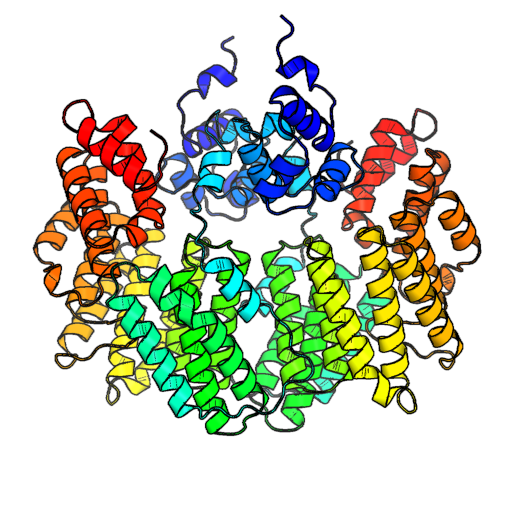ATOM 3384 O O . LEU B 1 42 ? -20.344 -6.191 -15.516 1 84.44 42 LEU B O 1
ATOM 3388 N N . ARG B 1 43 ? -19.562 -6.168 -17.547 1 82.25 43 ARG B N 1
ATOM 3389 C CA . ARG B 1 43 ? -20.422 -7.266 -17.969 1 82.25 43 ARG B CA 1
ATOM 3390 C C . ARG B 1 43 ? -20.156 -8.516 -17.141 1 82.25 43 ARG B C 1
ATOM 3392 O O . ARG B 1 43 ? -21.094 -9.164 -16.672 1 82.25 43 ARG B O 1
ATOM 3399 N N . ASP B 1 44 ? -18.969 -8.711 -16.922 1 75.75 44 ASP B N 1
ATOM 3400 C CA . ASP B 1 44 ? -18.594 -9.922 -16.188 1 75.75 44 ASP B CA 1
ATOM 3401 C C . ASP B 1 44 ? -19.016 -9.812 -14.727 1 75.75 44 ASP B C 1
ATOM 3403 O O . ASP B 1 44 ? -19.453 -10.797 -14.125 1 75.75 44 ASP B O 1
ATOM 3407 N N . ILE B 1 45 ? -18.844 -8.68 -14.18 1 74.44 45 ILE B N 1
ATOM 3408 C CA . ILE B 1 45 ? -19.297 -8.438 -12.812 1 74.44 45 ILE B CA 1
ATOM 3409 C C . ILE B 1 45 ? -20.797 -8.617 -12.734 1 74.44 45 ILE B C 1
ATOM 3411 O O . ILE B 1 45 ? -21.297 -9.305 -11.844 1 74.44 45 ILE B O 1
ATOM 3415 N N . GLU B 1 46 ? -21.422 -8.031 -13.68 1 84.38 46 GLU B N 1
ATOM 3416 C CA . GLU B 1 46 ? -22.891 -8.047 -13.695 1 84.38 46 GLU B CA 1
ATOM 3417 C C . GLU B 1 46 ? -23.422 -9.461 -13.867 1 84.38 46 GLU B C 1
ATOM 3419 O O . GLU B 1 46 ? -24.453 -9.82 -13.289 1 84.38 46 GLU B O 1
ATOM 3424 N N . LYS B 1 47 ? -22.703 -10.211 -14.594 1 74.88 47 LYS B N 1
ATOM 3425 C CA . LYS B 1 47 ? -23.141 -11.562 -14.922 1 74.88 47 LYS B CA 1
ATOM 3426 C C . LYS B 1 47 ? -22.578 -12.578 -13.938 1 74.88 47 LYS B C 1
ATOM 3428 O O . LYS B 1 47 ? -22.766 -13.789 -14.109 1 74.88 47 LYS B O 1
ATOM 3433 N N . GLY B 1 48 ? -21.875 -12.078 -12.922 1 62.72 48 GLY B N 1
ATOM 3434 C CA . GLY B 1 48 ? -21.344 -12.961 -11.898 1 62.72 48 GLY B CA 1
ATOM 3435 C C . GLY B 1 48 ? -20.172 -13.789 -12.375 1 62.72 48 GLY B C 1
ATOM 3436 O O . GLY B 1 48 ? -19.844 -14.82 -11.789 1 62.72 48 GLY B O 1
ATOM 3437 N N . ARG B 1 49 ? -19.672 -13.367 -13.398 1 56.94 49 ARG B N 1
ATOM 3438 C CA . ARG B 1 49 ? -18.531 -14.086 -13.961 1 56.94 49 ARG B CA 1
ATOM 3439 C C . ARG B 1 49 ? -17.234 -13.688 -13.273 1 56.94 49 ARG B C 1
ATOM 3441 O O . ARG B 1 49 ? -16.219 -14.383 -13.375 1 56.94 49 ARG B O 1
ATOM 3448 N N . SER B 1 50 ? -17.312 -12.453 -12.68 1 59.06 50 SER B N 1
ATOM 3449 C CA . SER B 1 50 ? -16.203 -11.977 -11.867 1 59.06 50 SER B CA 1
ATOM 3450 C C . SER B 1 50 ? -16.641 -11.695 -10.438 1 59.06 50 SER B C 1
ATOM 3452 O O . SER B 1 50 ? -17.812 -11.43 -10.18 1 59.06 50 SER B O 1
ATOM 3454 N N . GLN B 1 51 ? -15.664 -11.883 -9.586 1 54.78 51 GLN B N 1
ATOM 3455 C CA . GLN B 1 51 ? -15.969 -11.562 -8.195 1 54.78 51 GLN B CA 1
ATOM 3456 C C . GLN B 1 51 ? -16.422 -10.109 -8.055 1 54.78 51 GLN B C 1
ATOM 3458 O O . GLN B 1 51 ? -16 -9.242 -8.828 1 54.78 51 GLN B O 1
ATOM 3463 N N . ALA B 1 52 ? -17.266 -9.977 -7.102 1 61.25 52 ALA B N 1
ATOM 3464 C CA . ALA B 1 52 ? -17.703 -8.609 -6.809 1 61.25 52 ALA B CA 1
ATOM 3465 C C . ALA B 1 52 ? -16.531 -7.711 -6.477 1 61.25 52 ALA B C 1
ATOM 3467 O O . ALA B 1 52 ? -15.586 -8.133 -5.793 1 61.25 52 ALA B O 1
ATOM 3468 N N . PRO B 1 53 ? -16.609 -6.652 -7.172 1 62.47 53 PRO B N 1
ATOM 3469 C CA . PRO B 1 53 ? -15.508 -5.723 -6.898 1 62.47 53 PRO B CA 1
ATOM 3470 C C . PRO B 1 53 ? -15.352 -5.414 -5.41 1 62.47 53 PRO B C 1
ATOM 3472 O O . PRO B 1 53 ? -16.297 -5.59 -4.637 1 62.47 53 PRO B O 1
ATOM 3475 N N . GLY B 1 54 ? -14.109 -5.172 -5.023 1 57.16 54 GLY B N 1
ATOM 3476 C CA . GLY B 1 54 ? -13.867 -4.754 -3.652 1 57.16 54 GLY B CA 1
ATOM 3477 C C . GLY B 1 54 ? -14.609 -3.48 -3.281 1 57.16 54 GLY B C 1
ATOM 3478 O O . GLY B 1 54 ? -15.25 -2.857 -4.129 1 57.16 54 GLY B O 1
ATOM 3479 N N . LEU B 1 55 ? -14.539 -3.191 -2.029 1 56.62 55 LEU B N 1
ATOM 3480 C CA . LEU B 1 55 ? -15.344 -2.098 -1.488 1 56.62 55 LEU B CA 1
ATOM 3481 C C . LEU B 1 55 ? -15.047 -0.795 -2.227 1 56.62 55 LEU B C 1
ATOM 3483 O O . LEU B 1 55 ? -15.969 -0.056 -2.576 1 56.62 55 LEU B O 1
ATOM 3487 N N . GLU B 1 56 ? -13.812 -0.643 -2.445 1 58.94 56 GLU B N 1
ATOM 3488 C CA . GLU B 1 56 ? -13.445 0.602 -3.119 1 58.94 56 GLU B CA 1
ATOM 3489 C C . GLU B 1 56 ? -14.086 0.685 -4.504 1 58.94 56 GLU B C 1
ATOM 3491 O O . GLU B 1 56 ? -14.625 1.725 -4.883 1 58.94 56 GLU B O 1
ATOM 3496 N N . MET B 1 57 ? -13.977 -0.378 -5.195 1 66.94 57 MET B N 1
ATOM 3497 C CA . MET B 1 57 ? -14.578 -0.41 -6.527 1 66.94 57 MET B CA 1
ATOM 3498 C C . MET B 1 57 ? -16.094 -0.365 -6.441 1 66.94 57 MET B C 1
ATOM 3500 O O . MET B 1 57 ? -16.75 0.281 -7.266 1 66.94 57 MET B O 1
ATOM 3504 N N . LEU B 1 58 ? -16.578 -1.01 -5.441 1 69.62 58 LEU B N 1
ATOM 3505 C CA . LEU B 1 58 ? -18.016 -0.968 -5.281 1 69.62 58 LEU B CA 1
ATOM 3506 C C . LEU B 1 58 ? -18.5 0.452 -4.992 1 69.62 58 LEU B C 1
ATOM 3508 O O . LEU B 1 58 ? -19.562 0.866 -5.469 1 69.62 58 LEU B O 1
ATOM 3512 N N . LEU B 1 59 ? -17.656 1.038 -4.281 1 63.25 59 LEU B N 1
ATOM 3513 C CA . LEU B 1 59 ? -17.984 2.428 -3.988 1 63.25 59 LEU B CA 1
ATOM 3514 C C . LEU B 1 59 ? -17.922 3.279 -5.254 1 63.25 59 LEU B C 1
ATOM 3516 O O . LEU B 1 59 ? -18.828 4.086 -5.5 1 63.25 59 LEU B O 1
ATOM 3520 N N . ARG B 1 60 ? -16.953 3.107 -6.059 1 70.94 60 ARG B N 1
ATOM 3521 C CA . ARG B 1 60 ? -16.844 3.828 -7.324 1 70.94 60 ARG B CA 1
ATOM 3522 C C . ARG B 1 60 ? -18 3.48 -8.25 1 70.94 60 ARG B C 1
ATOM 3524 O O . ARG B 1 60 ? -18.562 4.363 -8.906 1 70.94 60 ARG B O 1
ATOM 3531 N N . LEU B 1 61 ? -18.266 2.25 -8.266 1 75.56 61 LEU B N 1
ATOM 3532 C CA . LEU B 1 61 ? -19.406 1.81 -9.07 1 75.56 61 LEU B CA 1
ATOM 3533 C C . LEU B 1 61 ? -20.703 2.43 -8.57 1 75.56 61 LEU B C 1
ATOM 3535 O O . LEU B 1 61 ? -21.547 2.852 -9.367 1 75.56 61 LEU B O 1
ATOM 3539 N N . GLY B 1 62 ? -20.734 2.385 -7.27 1 72.69 62 GLY B N 1
ATOM 3540 C CA . GLY B 1 62 ? -21.922 3.01 -6.703 1 72.69 62 GLY B CA 1
ATOM 3541 C C . GLY B 1 62 ? -22.078 4.465 -7.109 1 72.69 62 GLY B C 1
ATOM 3542 O O . GLY B 1 62 ? -23.172 4.895 -7.473 1 72.69 62 GLY B O 1
ATOM 3543 N N . GLN B 1 63 ? -21.031 5.168 -7.078 1 69.25 63 GLN B N 1
ATOM 3544 C CA . GLN B 1 63 ? -21.031 6.562 -7.5 1 69.25 63 GLN B CA 1
ATOM 3545 C C . GLN B 1 63 ? -21.391 6.691 -8.977 1 69.25 63 GLN B C 1
ATOM 3547 O O . GLN B 1 63 ? -22.219 7.531 -9.352 1 69.25 63 GLN B O 1
ATOM 3552 N N . ALA B 1 64 ? -20.766 5.949 -9.758 1 74.94 64 ALA B N 1
ATOM 3553 C CA . ALA B 1 64 ? -21.016 5.977 -11.195 1 74.94 64 ALA B CA 1
ATOM 3554 C C . ALA B 1 64 ? -22.484 5.637 -11.5 1 74.94 64 ALA B C 1
ATOM 3556 O O . ALA B 1 64 ? -23.062 6.164 -12.453 1 74.94 64 ALA B O 1
ATOM 3557 N N . LEU B 1 65 ? -22.984 4.828 -10.633 1 80.44 65 LEU B N 1
ATOM 3558 C CA . LEU B 1 65 ? -24.359 4.363 -10.844 1 80.44 65 LEU B CA 1
ATOM 3559 C C . LEU B 1 65 ? -25.359 5.309 -10.188 1 80.44 65 LEU B C 1
ATOM 3561 O O . LEU B 1 65 ? -26.562 5.211 -10.438 1 80.44 65 LEU B O 1
ATOM 3565 N N . GLY B 1 66 ? -24.781 6.141 -9.383 1 69.31 66 GLY B N 1
ATOM 3566 C CA . GLY B 1 66 ? -25.641 7.125 -8.734 1 69.31 66 GLY B CA 1
ATOM 3567 C C . GLY B 1 66 ? -26.422 6.566 -7.562 1 69.31 66 GLY B C 1
ATOM 3568 O O . GLY B 1 66 ? -27.547 6.988 -7.301 1 69.31 66 GLY B O 1
ATOM 3569 N N . VAL B 1 67 ? -25.844 5.551 -7.051 1 69.56 67 VAL B N 1
ATOM 3570 C CA . VAL B 1 67 ? -26.578 4.992 -5.91 1 69.56 67 VAL B CA 1
ATOM 3571 C C . VAL B 1 67 ? -26.219 5.773 -4.645 1 69.56 67 VAL B C 1
ATOM 3573 O O . VAL B 1 67 ? -25.078 6.203 -4.469 1 69.56 67 VAL B O 1
ATOM 3576 N N . ARG B 1 68 ? -27.172 6.023 -3.912 1 56.97 68 ARG B N 1
ATOM 3577 C CA . ARG B 1 68 ? -26.984 6.801 -2.691 1 56.97 68 ARG B CA 1
ATOM 3578 C C . ARG B 1 68 ? -26.547 5.914 -1.534 1 56.97 68 ARG B C 1
ATOM 3580 O O . ARG B 1 68 ? -25.875 6.383 -0.607 1 56.97 68 ARG B O 1
ATOM 3587 N N . ASP B 1 69 ? -26.953 4.676 -1.557 1 56.72 69 ASP B N 1
ATOM 3588 C CA . ASP B 1 69 ? -26.688 3.633 -0.573 1 56.72 69 ASP B CA 1
ATOM 3589 C C . ASP B 1 69 ? -26.031 2.418 -1.229 1 56.72 69 ASP B C 1
ATOM 3591 O O . ASP B 1 69 ? -26.625 1.788 -2.109 1 56.72 69 ASP B O 1
ATOM 3595 N N . LEU B 1 70 ? -24.766 2.225 -0.762 1 61.84 70 LEU B N 1
ATOM 3596 C CA . LEU B 1 70 ? -24.031 1.12 -1.37 1 61.84 70 LEU B CA 1
ATOM 3597 C C . LEU B 1 70 ? -24.781 -0.198 -1.176 1 61.84 70 LEU B C 1
ATOM 3599 O O . LEU B 1 70 ? -24.578 -1.149 -1.934 1 61.84 70 LEU B O 1
ATOM 3603 N N . THR B 1 71 ? -25.641 -0.204 -0.179 1 60.25 71 THR B N 1
ATOM 3604 C CA . THR B 1 71 ? -26.422 -1.421 0.041 1 60.25 71 THR B CA 1
ATOM 3605 C C . THR B 1 71 ? -27.312 -1.709 -1.154 1 60.25 71 THR B C 1
ATOM 3607 O O . THR B 1 71 ? -27.797 -2.834 -1.321 1 60.25 71 THR B O 1
ATOM 3610 N N . GLU B 1 72 ? -27.641 -0.682 -1.823 1 68.69 72 GLU B N 1
ATOM 3611 C CA . GLU B 1 72 ? -28.391 -0.925 -3.055 1 68.69 72 GLU B CA 1
ATOM 3612 C C . GLU B 1 72 ? -27.625 -1.852 -3.992 1 68.69 72 GLU B C 1
ATOM 3614 O O . GLU B 1 72 ? -28.219 -2.605 -4.758 1 68.69 72 GLU B O 1
ATOM 3619 N N . ILE B 1 73 ? -26.375 -1.655 -3.945 1 68.81 73 ILE B N 1
ATOM 3620 C CA . ILE B 1 73 ? -25.516 -2.479 -4.785 1 68.81 73 ILE B CA 1
ATOM 3621 C C . ILE B 1 73 ? -25.156 -3.771 -4.051 1 68.81 73 ILE B C 1
ATOM 3623 O O . ILE B 1 73 ? -25.172 -4.852 -4.645 1 68.81 73 ILE B O 1
ATOM 3627 N N . THR B 1 74 ? -24.891 -3.648 -2.861 1 62.16 74 THR B N 1
ATOM 3628 C CA . THR B 1 74 ? -24.344 -4.789 -2.133 1 62.16 74 THR B CA 1
ATOM 3629 C C . THR B 1 74 ? -25.469 -5.637 -1.537 1 62.16 74 THR B C 1
ATOM 3631 O O . THR B 1 74 ? -25.25 -6.793 -1.173 1 62.16 74 THR B O 1
ATOM 3634 N N . GLY B 1 75 ? -26.891 -5.18 -1.707 1 52.47 75 GLY B N 1
ATOM 3635 C CA . GLY B 1 75 ? -27.969 -5.836 -0.989 1 52.47 75 GLY B CA 1
ATOM 3636 C C . GLY B 1 75 ? -27.766 -5.836 0.515 1 52.47 75 GLY B C 1
ATOM 3637 O O . GLY B 1 75 ? -26.922 -5.113 1.034 1 52.47 75 GLY B O 1
ATOM 3638 N N . ASP B 1 76 ? -28.906 -6.406 1.12 1 44.34 76 ASP B N 1
ATOM 3639 C CA . ASP B 1 76 ? -28.75 -6.656 2.549 1 44.34 76 ASP B CA 1
ATOM 3640 C C . ASP B 1 76 ? -27.469 -7.445 2.83 1 44.34 76 ASP B C 1
ATOM 3642 O O . ASP B 1 76 ? -27.156 -7.742 3.984 1 44.34 76 ASP B O 1
ATOM 3646 N N . HIS B 1 77 ? -27.047 -8.062 1.835 1 40.41 77 HIS B N 1
ATOM 3647 C CA . HIS B 1 77 ? -25.859 -8.898 1.957 1 40.41 77 HIS B CA 1
ATOM 3648 C C . HIS B 1 77 ? -24.672 -8.094 2.482 1 40.41 77 HIS B C 1
ATOM 3650 O O . HIS B 1 77 ? -24.516 -6.918 2.152 1 40.41 77 HIS B O 1
ATOM 3656 N N . GLU B 1 78 ? -23.984 -8.531 3.508 1 39.53 78 GLU B N 1
ATOM 3657 C CA . GLU B 1 78 ? -23.016 -7.996 4.469 1 39.53 78 GLU B CA 1
ATOM 3658 C C . GLU B 1 78 ? -21.844 -7.348 3.762 1 39.53 78 GLU B C 1
ATOM 3660 O O . GLU B 1 78 ? -21.078 -8.023 3.074 1 39.53 78 GLU B O 1
ATOM 3665 N N . LEU B 1 79 ? -21.969 -6.34 2.984 1 42.16 79 LEU B N 1
ATOM 3666 C CA . LEU B 1 79 ? -20.766 -5.551 2.771 1 42.16 79 LEU B CA 1
ATOM 3667 C C . LEU B 1 79 ? -19.641 -6.012 3.697 1 42.16 79 LEU B C 1
ATOM 3669 O O . LEU B 1 79 ? -18.484 -6.039 3.299 1 42.16 79 LEU B O 1
ATOM 3673 N N . LEU B 1 80 ? -20.141 -6.258 4.961 1 39.69 80 LEU B N 1
ATOM 3674 C CA . LEU B 1 80 ? -19.312 -6.789 6.031 1 39.69 80 LEU B CA 1
ATOM 3675 C C . LEU B 1 80 ? -18.781 -8.172 5.668 1 39.69 80 LEU B C 1
ATOM 3677 O O . LEU B 1 80 ? -17.672 -8.539 6.07 1 39.69 80 LEU B O 1
ATOM 3681 N N . VAL B 1 81 ? -19.531 -9 5.035 1 37.53 81 VAL B N 1
ATOM 3682 C CA . VAL B 1 81 ? -19.125 -10.375 4.73 1 37.53 81 VAL B CA 1
ATOM 3683 C C . VAL B 1 81 ? -17.938 -10.375 3.775 1 37.53 81 VAL B C 1
ATOM 3685 O O . VAL B 1 81 ? -17 -11.164 3.936 1 37.53 81 VAL B O 1
ATOM 3688 N N . GLY B 1 82 ? -18.016 -9.711 2.701 1 40.53 82 GLY B N 1
ATOM 3689 C CA . GLY B 1 82 ? -16.844 -9.664 1.846 1 40.53 82 GLY B CA 1
ATOM 3690 C C . GLY B 1 82 ? -15.594 -9.211 2.574 1 40.53 82 GLY B C 1
ATOM 3691 O O . GLY B 1 82 ? -14.5 -9.711 2.311 1 40.53 82 GLY B O 1
ATOM 3692 N N . LEU B 1 83 ? -15.703 -8.102 3.338 1 43.25 83 LEU B N 1
ATOM 3693 C CA . LEU B 1 83 ? -14.617 -7.621 4.188 1 43.25 83 LEU B CA 1
ATOM 3694 C C . LEU B 1 83 ? -14.242 -8.664 5.238 1 43.25 83 LEU B C 1
ATOM 3696 O O . LEU B 1 83 ? -13.078 -8.773 5.629 1 43.25 83 LEU B O 1
ATOM 3700 N N . SER B 1 84 ? -15.43 -9.305 5.906 1 40.44 84 SER B N 1
ATOM 3701 C CA . SER B 1 84 ? -15.203 -10.359 6.891 1 40.44 84 SER B CA 1
ATOM 3702 C C . SER B 1 84 ? -14.438 -11.523 6.285 1 40.44 84 SER B C 1
ATOM 3704 O O . SER B 1 84 ? -14.023 -12.445 7 1 40.44 84 SER B O 1
ATOM 3706 N N . ARG B 1 85 ? -14.516 -11.578 4.945 1 45.78 85 ARG B N 1
ATOM 3707 C CA . ARG B 1 85 ? -14 -12.812 4.363 1 45.78 85 ARG B CA 1
ATOM 3708 C C . ARG B 1 85 ? -12.477 -12.852 4.422 1 45.78 85 ARG B C 1
ATOM 3710 O O . ARG B 1 85 ? -11.859 -13.867 4.09 1 45.78 85 ARG B O 1
ATOM 3717 N N . ARG B 1 86 ? -11.859 -11.797 4.656 1 54.09 86 ARG B N 1
ATOM 3718 C CA . ARG B 1 86 ? -10.438 -12.078 4.82 1 54.09 86 ARG B CA 1
ATOM 3719 C C . ARG B 1 86 ? -10.156 -12.703 6.184 1 54.09 86 ARG B C 1
ATOM 3721 O O . ARG B 1 86 ? -10.516 -12.141 7.219 1 54.09 86 ARG B O 1
ATOM 3728 N N . ALA B 1 87 ? -9.969 -14.031 6.199 1 58.09 87 ALA B N 1
ATOM 3729 C CA . ALA B 1 87 ? -9.508 -14.719 7.402 1 58.09 87 ALA B CA 1
ATOM 3730 C C . ALA B 1 87 ? -8.172 -14.141 7.883 1 58.09 87 ALA B C 1
ATOM 3732 O O . ALA B 1 87 ? -7.25 -13.953 7.086 1 58.09 87 ALA B O 1
ATOM 3733 N N . GLY B 1 88 ? -8.266 -13.172 8.859 1 72.25 88 GLY B N 1
ATOM 3734 C CA . GLY B 1 88 ? -6.988 -12.828 9.469 1 72.25 88 GLY B CA 1
ATOM 3735 C C . GLY B 1 88 ? -6.16 -14.039 9.852 1 72.25 88 GLY B C 1
ATOM 3736 O O . GLY B 1 88 ? -6.625 -15.172 9.742 1 72.25 88 GLY B O 1
ATOM 3737 N N . HIS B 1 89 ? -4.918 -14.039 9.836 1 87.94 89 HIS B N 1
ATOM 3738 C CA . HIS B 1 89 ? -4.023 -15.078 10.344 1 87.94 89 HIS B CA 1
ATOM 3739 C C . HIS B 1 89 ? -3.109 -14.539 11.438 1 87.94 89 HIS B C 1
ATOM 3741 O O . HIS B 1 89 ? -2.617 -13.406 11.336 1 87.94 89 HIS B O 1
ATOM 3747 N N . PRO B 1 90 ? -2.869 -15.297 12.453 1 89.56 90 PRO B N 1
ATOM 3748 C CA . PRO B 1 90 ? -2.125 -14.812 13.617 1 89.56 90 PRO B CA 1
ATOM 3749 C C . PRO B 1 90 ? -0.698 -14.391 13.273 1 89.56 90 PRO B C 1
ATOM 3751 O O . PRO B 1 90 ? -0.068 -13.656 14.039 1 89.56 90 PRO B O 1
ATOM 3754 N N . VAL B 1 91 ? -0.193 -14.82 12.148 1 93.62 91 VAL B N 1
ATOM 3755 C CA . VAL B 1 91 ? 1.199 -14.547 11.812 1 93.62 91 VAL B CA 1
ATOM 3756 C C . VAL B 1 91 ? 1.315 -13.148 11.211 1 93.62 91 VAL B C 1
ATOM 3758 O O . VAL B 1 91 ? 2.416 -12.602 11.094 1 93.62 91 VAL B O 1
ATOM 3761 N N . VAL B 1 92 ? 0.274 -12.523 10.812 1 91.44 92 VAL B N 1
ATOM 3762 C CA . VAL B 1 92 ? 0.277 -11.328 9.977 1 91.44 92 VAL B CA 1
ATOM 3763 C C . VAL B 1 92 ? 0.877 -10.156 10.742 1 91.44 92 VAL B C 1
ATOM 3765 O O . VAL B 1 92 ? 1.748 -9.445 10.227 1 91.44 92 VAL B O 1
ATOM 3768 N N . PRO B 1 93 ? 0.574 -9.945 12.039 1 88.06 93 PRO B N 1
ATOM 3769 C CA . PRO B 1 93 ? 1.076 -8.758 12.734 1 88.06 93 PRO B CA 1
ATOM 3770 C C . PRO B 1 93 ? 2.6 -8.742 12.844 1 88.06 93 PRO B C 1
ATOM 3772 O O . PRO B 1 93 ? 3.229 -7.703 12.609 1 88.06 93 PRO B O 1
ATOM 3775 N N . ALA B 1 94 ? 3.174 -9.836 13.156 1 94 94 ALA B N 1
ATOM 3776 C CA . ALA B 1 94 ? 4.625 -9.898 13.312 1 94 94 ALA B CA 1
ATOM 3777 C C . ALA B 1 94 ? 5.332 -9.688 11.977 1 94 94 ALA B C 1
ATOM 3779 O O . ALA B 1 94 ? 6.375 -9.031 11.914 1 94 94 ALA B O 1
ATOM 3780 N N . ILE B 1 95 ? 4.777 -10.25 10.922 1 96.88 95 ILE B N 1
ATOM 3781 C CA . ILE B 1 95 ? 5.344 -10.07 9.586 1 96.88 95 ILE B CA 1
ATOM 3782 C C . ILE B 1 95 ? 5.219 -8.609 9.164 1 96.88 95 ILE B C 1
ATOM 3784 O O . ILE B 1 95 ? 6.168 -8.031 8.625 1 96.88 95 ILE B O 1
ATOM 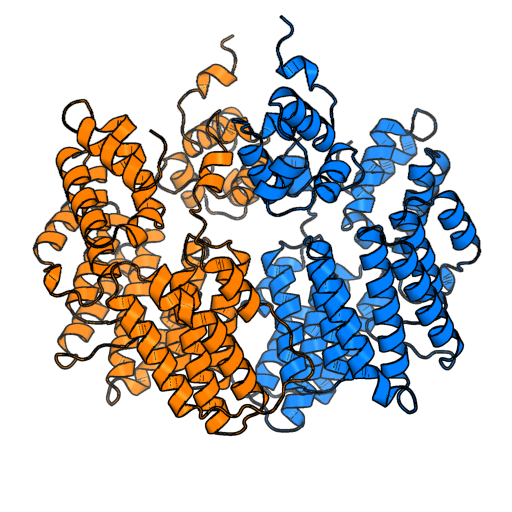3788 N N . ARG B 1 96 ? 4.062 -8.031 9.469 1 92.19 96 ARG B N 1
ATOM 3789 C CA . ARG B 1 96 ? 3.846 -6.613 9.18 1 92.19 96 ARG B CA 1
ATOM 3790 C C . ARG B 1 96 ? 4.902 -5.75 9.859 1 92.19 96 ARG B C 1
ATOM 3792 O O . ARG B 1 96 ? 5.512 -4.891 9.219 1 92.19 96 ARG B O 1
ATOM 3799 N N . GLU B 1 97 ? 5.121 -5.973 11.109 1 91.56 97 GLU B N 1
ATOM 3800 C CA . GLU B 1 97 ? 6.094 -5.199 11.875 1 91.56 97 GLU B CA 1
ATOM 3801 C C . GLU B 1 97 ? 7.492 -5.32 11.273 1 91.56 97 GLU B C 1
ATOM 3803 O O . GLU B 1 97 ? 8.203 -4.324 11.133 1 91.56 97 GLU B O 1
ATOM 3808 N N . ALA B 1 98 ? 7.855 -6.477 10.898 1 96.31 98 ALA B N 1
ATOM 3809 C CA . ALA B 1 98 ? 9.188 -6.707 10.344 1 96.31 98 ALA B CA 1
ATOM 3810 C C . ALA B 1 98 ? 9.359 -5.965 9.023 1 96.31 98 ALA B C 1
ATOM 3812 O O . ALA B 1 98 ? 10.438 -5.434 8.734 1 96.31 98 ALA B O 1
ATOM 3813 N N . ILE B 1 99 ? 8.328 -5.957 8.234 1 95.81 99 ILE B N 1
ATOM 3814 C CA . ILE B 1 99 ? 8.391 -5.344 6.914 1 95.81 99 ILE B CA 1
ATOM 3815 C C . ILE B 1 99 ? 8.367 -3.822 7.047 1 95.81 99 ILE B C 1
ATOM 3817 O O . ILE B 1 99 ? 9.148 -3.119 6.41 1 95.81 99 ILE B O 1
ATOM 3821 N N . GLU B 1 100 ? 7.547 -3.264 7.918 1 90.69 100 GLU B N 1
ATOM 3822 C CA . GLU B 1 100 ? 7.242 -1.837 7.934 1 90.69 100 GLU B CA 1
ATOM 3823 C C . GLU B 1 100 ? 8.164 -1.085 8.891 1 90.69 100 GLU B C 1
ATOM 3825 O O . GLU B 1 100 ? 8.25 0.144 8.844 1 90.69 100 GLU B O 1
ATOM 3830 N N . SER B 1 101 ? 8.852 -1.843 9.75 1 90 101 SER B N 1
ATOM 3831 C CA . SER B 1 101 ? 9.695 -1.178 10.734 1 90 101 SER B CA 1
ATOM 3832 C C . SER B 1 101 ? 10.812 -0.385 10.07 1 90 101 SER B C 1
ATOM 3834 O O . SER B 1 101 ? 11.219 -0.699 8.953 1 90 101 SER B O 1
ATOM 3836 N N . VAL B 1 102 ? 11.203 0.706 10.695 1 90.56 102 VAL B N 1
ATOM 3837 C CA . VAL B 1 102 ? 12.289 1.562 10.242 1 90.56 102 VAL B CA 1
ATOM 3838 C C . VAL B 1 102 ? 13.43 1.538 11.25 1 90.56 102 VAL B C 1
ATOM 3840 O O . VAL B 1 102 ? 13.203 1.683 12.453 1 90.56 102 VAL B O 1
ATOM 3843 N N . ASP B 1 103 ? 14.586 1.251 10.789 1 86.62 103 ASP B N 1
ATOM 3844 C CA . ASP B 1 103 ? 15.797 1.312 11.602 1 86.62 103 ASP B CA 1
ATOM 3845 C C . ASP B 1 103 ? 16.766 2.369 11.07 1 86.62 103 ASP B C 1
ATOM 3847 O O . ASP B 1 103 ? 17.438 2.148 10.062 1 86.62 103 ASP B O 1
ATOM 3851 N N . LEU B 1 104 ? 16.875 3.49 11.797 1 88.81 104 LEU B N 1
ATOM 3852 C CA . LEU B 1 104 ? 17.641 4.629 11.305 1 88.81 104 LEU B CA 1
ATOM 3853 C C . LEU B 1 104 ? 19.125 4.449 11.602 1 88.81 104 LEU B C 1
ATOM 3855 O O . LEU B 1 104 ? 19.969 5.141 11.016 1 88.81 104 LEU B O 1
ATOM 3859 N N . ALA B 1 105 ? 19.453 3.564 12.531 1 84.12 105 ALA B N 1
ATOM 3860 C CA . ALA B 1 105 ? 20.844 3.32 12.906 1 84.12 105 ALA B CA 1
ATOM 3861 C C . ALA B 1 105 ?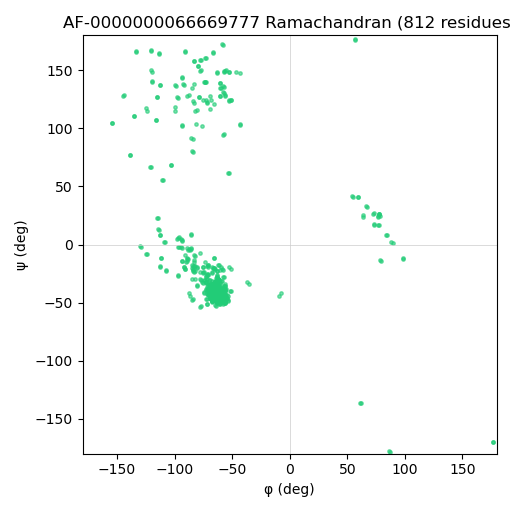 21.109 1.828 13.102 1 84.12 105 ALA B C 1
ATOM 3863 O O . ALA B 1 105 ? 21.297 1.368 14.227 1 84.12 105 ALA B O 1
ATOM 3864 N N . PRO B 1 106 ? 21.219 1.178 11.93 1 77.12 106 PRO B N 1
ATOM 3865 C CA . PRO B 1 106 ? 21.375 -0.269 12.078 1 77.12 106 PRO B CA 1
ATOM 3866 C C . PRO B 1 106 ? 22.766 -0.653 12.578 1 77.12 106 PRO B C 1
ATOM 3868 O O . PRO B 1 106 ? 23.766 -0.005 12.227 1 77.12 106 PRO B O 1
ATOM 3871 N N . VAL B 1 107 ? 22.703 -1.61 13.445 1 81.06 107 VAL B N 1
ATOM 3872 C CA . VAL B 1 107 ? 23.969 -2.176 13.906 1 81.06 107 VAL B CA 1
ATOM 3873 C C . VAL B 1 107 ? 24.5 -3.156 12.859 1 81.06 107 VAL B C 1
ATOM 3875 O O . VAL B 1 107 ? 23.734 -3.717 12.078 1 81.06 107 VAL B O 1
ATOM 3878 N N . ALA B 1 108 ? 25.797 -3.338 12.836 1 83.56 108 ALA B N 1
ATOM 3879 C CA . ALA B 1 108 ? 26.422 -4.234 11.867 1 83.56 108 ALA B CA 1
ATOM 3880 C C . ALA B 1 108 ? 25.859 -5.648 11.992 1 83.56 108 ALA B C 1
ATOM 3882 O O . ALA B 1 108 ? 25.672 -6.152 13.102 1 83.56 108 ALA B O 1
ATOM 3883 N N . SER B 1 109 ? 25.594 -6.199 10.828 1 77.38 109 SER B N 1
ATOM 3884 C CA . SER B 1 109 ? 25 -7.531 10.797 1 77.38 109 SER B CA 1
ATOM 3885 C C . SER B 1 109 ? 26.062 -8.609 11.039 1 77.38 109 SER B C 1
ATOM 3887 O O . SER B 1 109 ? 27.078 -8.648 10.359 1 77.38 109 SER B O 1
ATOM 3889 N N . PRO B 1 110 ? 25.75 -9.398 11.977 1 81.06 110 PRO B N 1
ATOM 3890 C CA . PRO B 1 110 ? 26.688 -10.508 12.195 1 81.06 110 PRO B CA 1
ATOM 3891 C C . PRO B 1 110 ? 26.391 -11.703 11.289 1 81.06 110 PRO B C 1
ATOM 3893 O O . PRO B 1 110 ? 27.156 -12.672 11.281 1 81.06 110 PRO B O 1
ATOM 3896 N N . ILE B 1 111 ? 25.5 -11.516 10.352 1 86.56 111 ILE B N 1
ATOM 3897 C CA . ILE B 1 111 ? 25.016 -12.727 9.695 1 86.56 111 ILE B CA 1
ATOM 3898 C C . ILE B 1 111 ? 25.734 -12.922 8.359 1 86.56 111 ILE B C 1
ATOM 3900 O O . ILE B 1 111 ? 25.875 -11.969 7.59 1 86.56 111 ILE B O 1
ATOM 3904 N N . ASP B 1 112 ? 26.094 -14.164 8.148 1 94.06 112 ASP B N 1
ATOM 3905 C CA . ASP B 1 112 ? 26.641 -14.602 6.867 1 94.06 112 ASP B CA 1
ATOM 3906 C C . ASP B 1 112 ? 25.531 -14.719 5.82 1 94.06 112 ASP B C 1
ATOM 3908 O O . ASP B 1 112 ? 24.547 -15.43 6.027 1 94.06 112 ASP B O 1
ATOM 3912 N N . PRO B 1 113 ? 25.719 -14.016 4.711 1 95.94 113 PRO B N 1
ATOM 3913 C CA . PRO B 1 113 ? 24.688 -14.039 3.682 1 95.94 113 PRO B CA 1
ATOM 3914 C C . PRO B 1 113 ? 24.344 -15.453 3.211 1 95.94 113 PRO B C 1
ATOM 3916 O O . PRO B 1 113 ? 23.188 -15.734 2.877 1 95.94 113 PRO B O 1
ATOM 3919 N N . THR B 1 114 ? 25.312 -16.312 3.152 1 96 114 THR B N 1
ATOM 3920 C CA . THR B 1 114 ? 25.062 -17.703 2.752 1 96 114 THR B CA 1
ATOM 3921 C C . THR B 1 114 ? 24.203 -18.406 3.783 1 96 114 THR B C 1
ATOM 3923 O O . THR B 1 114 ? 23.328 -19.219 3.428 1 96 114 THR B O 1
ATOM 3926 N N . GLU B 1 115 ? 24.484 -18.125 4.977 1 97 115 GLU B N 1
ATOM 3927 C CA . GLU B 1 115 ? 23.656 -18.672 6.039 1 97 115 GLU B CA 1
ATOM 3928 C C . GLU B 1 115 ? 22.219 -18.141 5.953 1 97 115 GLU B C 1
ATOM 3930 O O . GLU B 1 115 ? 21.266 -18.891 6.168 1 97 115 GLU B O 1
ATOM 3935 N N . LEU B 1 116 ? 22.094 -16.859 5.719 1 97.62 116 LEU B N 1
ATOM 3936 C CA . LEU B 1 116 ? 20.781 -16.266 5.551 1 97.62 116 LEU B CA 1
ATOM 3937 C C . LEU B 1 116 ? 20.016 -16.953 4.426 1 97.62 116 LEU B C 1
ATOM 3939 O O . LEU B 1 116 ? 18.828 -17.266 4.578 1 97.62 116 LEU B O 1
ATOM 3943 N N . GLN B 1 117 ? 20.719 -17.203 3.342 1 97.25 117 GLN B N 1
ATOM 3944 C CA . GLN B 1 117 ? 20.109 -17.891 2.203 1 97.25 117 GLN B CA 1
ATOM 3945 C C . GLN B 1 117 ? 19.625 -19.281 2.584 1 97.25 117 GLN B C 1
ATOM 3947 O O . GLN B 1 117 ? 18.531 -19.688 2.207 1 97.25 117 GLN B O 1
ATOM 3952 N N . ALA B 1 118 ? 20.422 -19.953 3.291 1 97.62 118 ALA B N 1
ATOM 3953 C CA . ALA B 1 118 ? 20.062 -21.297 3.727 1 97.62 118 ALA B CA 1
ATOM 3954 C C . ALA B 1 118 ? 18.828 -21.281 4.609 1 97.62 118 ALA B C 1
ATOM 3956 O O . ALA B 1 118 ? 17.969 -22.156 4.512 1 97.62 118 ALA B O 1
ATOM 3957 N N . ARG B 1 119 ? 18.719 -20.312 5.465 1 98 119 ARG B N 1
ATOM 3958 C CA . ARG B 1 119 ? 17.547 -20.188 6.336 1 98 119 ARG B CA 1
ATOM 3959 C C . ARG B 1 119 ? 16.297 -19.875 5.527 1 98 119 ARG B C 1
ATOM 3961 O O . ARG B 1 119 ? 15.219 -20.391 5.824 1 98 119 ARG B O 1
ATOM 3968 N N . VAL B 1 120 ? 16.422 -19.031 4.527 1 98.38 120 VAL B N 1
ATOM 3969 C CA . VAL B 1 120 ? 15.297 -18.719 3.654 1 98.38 120 VAL B CA 1
ATOM 3970 C C . VAL B 1 120 ? 14.867 -19.969 2.889 1 98.38 120 VAL B C 1
ATOM 3972 O O . VAL B 1 120 ? 13.672 -20.25 2.777 1 98.38 120 VAL B O 1
ATOM 3975 N N . ASP B 1 121 ? 15.844 -20.734 2.398 1 97.25 121 ASP B N 1
ATOM 3976 C CA . ASP B 1 121 ? 15.547 -22 1.705 1 97.25 121 ASP B CA 1
ATOM 3977 C C . ASP B 1 121 ? 14.789 -22.953 2.613 1 97.25 121 ASP B C 1
ATOM 3979 O O . ASP B 1 121 ? 13.859 -23.641 2.166 1 97.25 121 ASP B O 1
ATOM 3983 N N . ARG B 1 122 ? 15.141 -22.984 3.824 1 97.94 122 ARG B N 1
ATOM 3984 C CA . ARG B 1 122 ? 14.461 -23.844 4.789 1 97.94 122 ARG B CA 1
ATOM 3985 C C . ARG B 1 122 ? 13.023 -23.391 4.996 1 97.94 122 ARG B C 1
ATOM 3987 O O . ARG B 1 122 ? 12.117 -24.219 5.105 1 97.94 122 ARG B O 1
ATOM 3994 N N . ALA B 1 123 ? 12.82 -22.125 5.086 1 98.56 123 ALA B N 1
ATOM 3995 C CA . ALA B 1 123 ? 11.461 -21.609 5.246 1 98.56 123 ALA B CA 1
ATOM 3996 C C . ALA B 1 123 ? 10.586 -21.969 4.051 1 98.56 123 ALA B C 1
ATOM 3998 O O . ALA B 1 123 ? 9.43 -22.359 4.219 1 98.56 123 ALA B O 1
ATOM 3999 N N . TRP B 1 124 ? 11.141 -21.859 2.877 1 97.88 124 TRP B N 1
ATOM 4000 C CA . TRP B 1 124 ? 10.406 -22.25 1.676 1 97.88 124 TRP B CA 1
ATOM 4001 C C . TRP B 1 124 ? 10.102 -23.75 1.685 1 97.88 124 TRP B C 1
ATOM 4003 O O . TRP B 1 124 ? 9.008 -24.172 1.285 1 97.88 124 TRP B O 1
ATOM 4013 N N . ALA B 1 125 ? 11.062 -24.547 2.094 1 97.06 125 ALA B N 1
ATOM 4014 C CA . ALA B 1 125 ? 10.82 -25.984 2.199 1 97.06 125 ALA B CA 1
ATOM 4015 C C . ALA B 1 125 ? 9.672 -26.281 3.152 1 97.06 125 ALA B C 1
ATOM 4017 O O . ALA B 1 125 ? 8.82 -27.125 2.865 1 97.06 125 ALA B O 1
ATOM 4018 N N . ILE B 1 126 ? 9.625 -25.578 4.203 1 98 126 ILE B N 1
ATOM 4019 C CA . ILE B 1 126 ? 8.562 -25.75 5.188 1 98 126 ILE B CA 1
ATOM 4020 C C . ILE B 1 126 ? 7.227 -25.328 4.586 1 98 126 ILE B C 1
ATOM 4022 O O . ILE B 1 126 ? 6.211 -26 4.766 1 98 126 ILE B O 1
ATOM 4026 N N . TRP B 1 127 ? 7.207 -24.25 3.898 1 97.75 127 TRP B N 1
ATOM 4027 C CA . TRP B 1 127 ? 6.012 -23.797 3.201 1 97.75 127 TRP B CA 1
ATOM 4028 C C . TRP B 1 127 ? 5.422 -24.906 2.336 1 97.75 127 TRP B C 1
ATOM 4030 O O . TRP B 1 127 ? 4.203 -25.094 2.307 1 97.75 127 TRP B O 1
ATOM 4040 N N . HIS B 1 128 ? 6.254 -25.656 1.681 1 96.38 128 HIS B N 1
ATOM 4041 C CA . HIS B 1 128 ? 5.797 -26.656 0.726 1 96.38 128 HIS B CA 1
ATOM 4042 C C . HIS B 1 128 ? 5.426 -27.953 1.43 1 96.38 128 HIS B C 1
ATOM 4044 O O . HIS B 1 128 ? 4.574 -28.703 0.949 1 96.38 128 HIS B O 1
ATOM 4050 N N . ARG B 1 129 ? 5.93 -28.203 2.578 1 96.06 129 ARG B N 1
ATOM 4051 C CA . ARG B 1 129 ? 5.797 -29.531 3.148 1 96.06 129 ARG B CA 1
ATOM 4052 C C . ARG B 1 129 ? 4.797 -29.547 4.301 1 96.06 129 ARG B C 1
ATOM 4054 O O . ARG B 1 129 ? 4.238 -30.594 4.637 1 96.06 129 ARG B O 1
ATOM 4061 N N . SER B 1 130 ? 4.609 -28.422 4.848 1 97.12 130 SER B N 1
ATOM 4062 C CA . SER B 1 130 ? 3.783 -28.344 6.047 1 97.12 130 SER B CA 1
ATOM 4063 C C . SER B 1 130 ? 2.299 -28.438 5.703 1 97.12 130 SER B C 1
ATOM 4065 O O . SER B 1 130 ? 1.867 -27.938 4.664 1 97.12 130 SER B O 1
ATOM 4067 N N . LYS B 1 131 ? 1.523 -28.984 6.621 1 96.12 131 LYS B N 1
ATOM 4068 C CA . LYS B 1 131 ? 0.067 -28.984 6.516 1 96.12 131 LYS B CA 1
ATOM 4069 C C . LYS B 1 131 ? -0.52 -27.656 6.961 1 96.12 131 LYS B C 1
ATOM 4071 O O . LYS B 1 131 ? -1.686 -27.359 6.688 1 96.12 131 LYS B O 1
ATOM 4076 N N . THR B 1 132 ? 0.293 -26.938 7.727 1 97.12 132 THR B N 1
ATOM 4077 C CA . THR B 1 132 ? -0.04 -25.578 8.133 1 97.12 132 THR B CA 1
ATOM 4078 C C . THR B 1 132 ? 1.023 -24.594 7.652 1 97.12 132 THR B C 1
ATOM 4080 O O . THR B 1 132 ? 1.69 -23.938 8.461 1 97.12 132 THR B O 1
ATOM 4083 N N . PRO B 1 133 ? 1.099 -24.453 6.375 1 97.12 133 PRO B N 1
ATOM 4084 C CA . PRO B 1 133 ? 2.225 -23.719 5.781 1 97.12 133 PRO B CA 1
ATOM 4085 C C . PRO B 1 133 ? 2.307 -22.281 6.25 1 97.12 133 PRO B C 1
ATOM 4087 O O . PRO B 1 133 ? 3.4 -21.766 6.504 1 97.12 133 PRO B O 1
ATOM 4090 N N . ARG B 1 134 ? 1.254 -21.594 6.43 1 96.62 134 ARG B N 1
ATOM 4091 C CA . ARG B 1 134 ? 1.279 -20.188 6.84 1 96.62 134 ARG B CA 1
ATOM 4092 C C . ARG B 1 134 ? 1.774 -20.047 8.273 1 96.62 134 ARG B C 1
ATOM 4094 O O . ARG B 1 134 ? 2.625 -19.203 8.562 1 96.62 134 ARG B O 1
ATOM 4101 N N . ALA B 1 135 ? 1.227 -20.906 9.117 1 97.19 135 ALA B N 1
ATOM 4102 C CA . ALA B 1 135 ? 1.649 -20.859 10.516 1 97.19 135 ALA B CA 1
ATOM 4103 C C . ALA B 1 135 ? 3.137 -21.172 10.648 1 97.19 135 ALA B C 1
ATOM 4105 O O . ALA B 1 135 ? 3.875 -20.453 11.312 1 97.19 135 ALA B O 1
ATOM 4106 N N . ASP B 1 136 ? 3.562 -22.234 9.961 1 98.19 136 ASP B N 1
ATOM 4107 C CA . ASP B 1 136 ? 4.906 -22.781 10.164 1 98.19 136 ASP B CA 1
ATOM 4108 C C . ASP B 1 136 ? 5.953 -21.922 9.461 1 98.19 136 ASP B C 1
ATOM 4110 O O . ASP B 1 136 ? 6.922 -21.484 10.086 1 98.19 136 ASP B O 1
ATOM 4114 N N . ALA B 1 137 ? 5.809 -21.656 8.234 1 98.12 137 ALA B N 1
ATOM 4115 C CA . ALA B 1 137 ? 6.762 -20.828 7.5 1 98.12 137 ALA B CA 1
ATOM 4116 C C . ALA B 1 137 ? 6.648 -19.375 7.918 1 98.12 137 ALA B C 1
ATOM 4118 O O . ALA B 1 137 ? 7.656 -18.656 8 1 98.12 137 ALA B O 1
ATOM 4119 N N . GLY B 1 138 ? 5.402 -18.891 8.203 1 98.12 138 GLY B N 1
ATOM 4120 C CA . GLY B 1 138 ? 5.168 -17.516 8.609 1 98.12 138 GLY B CA 1
ATOM 4121 C C . GLY B 1 138 ? 5.883 -17.141 9.898 1 98.12 138 GLY B C 1
ATOM 4122 O O . GLY B 1 138 ? 6.305 -16 10.07 1 98.12 138 GLY B O 1
ATOM 4123 N N . ALA B 1 139 ? 6.02 -18.062 10.766 1 97.88 139 ALA B N 1
ATOM 4124 C CA . ALA B 1 139 ? 6.66 -17.828 12.055 1 97.88 139 ALA B CA 1
ATOM 4125 C C . ALA B 1 139 ? 8.141 -17.5 11.883 1 97.88 139 ALA B C 1
ATOM 4127 O O . ALA B 1 139 ? 8.75 -16.859 12.734 1 97.88 139 ALA B O 1
ATOM 4128 N N . MET B 1 140 ? 8.719 -17.844 10.766 1 98.38 140 MET B N 1
ATOM 4129 C CA . MET B 1 140 ? 10.148 -17.672 10.531 1 98.38 140 MET B CA 1
ATOM 4130 C C . MET B 1 140 ? 10.43 -16.328 9.867 1 98.38 140 MET B C 1
ATOM 4132 O O . MET B 1 140 ? 11.555 -15.836 9.906 1 98.38 140 MET B O 1
ATOM 4136 N N . LEU B 1 141 ? 9.469 -15.742 9.281 1 98.62 141 LEU B N 1
ATOM 4137 C CA . LEU B 1 141 ? 9.672 -14.656 8.328 1 98.62 141 LEU B CA 1
ATOM 4138 C C . LEU B 1 141 ? 10.102 -13.375 9.039 1 98.62 141 LEU B C 1
ATOM 4140 O O . LEU B 1 141 ? 10.984 -12.656 8.555 1 98.62 141 LEU B O 1
ATOM 4144 N N . PRO B 1 142 ? 9.531 -13.047 10.281 1 98.12 142 PRO B N 1
ATOM 4145 C CA . PRO B 1 142 ? 9.938 -11.789 10.914 1 98.12 142 PRO B CA 1
ATOM 4146 C C . PRO B 1 142 ? 11.445 -11.703 11.148 1 98.12 142 PRO B C 1
ATOM 4148 O O . PRO B 1 142 ? 12.07 -10.695 10.805 1 98.12 142 PRO B O 1
ATOM 4151 N N . GLU B 1 143 ? 12.031 -12.734 11.633 1 97.56 143 GLU B N 1
ATOM 4152 C CA . GLU B 1 143 ? 13.469 -12.742 11.891 1 97.56 143 GLU B CA 1
ATOM 4153 C C . GLU B 1 143 ? 14.266 -12.734 10.594 1 97.56 143 GLU B C 1
ATOM 4155 O O . GLU B 1 143 ? 15.273 -12.031 10.492 1 97.56 143 GLU B O 1
ATOM 4160 N N . LEU B 1 144 ? 13.859 -13.508 9.602 1 98.31 144 LEU B N 1
ATOM 4161 C CA . LEU B 1 144 ? 14.539 -13.547 8.312 1 98.31 144 LEU B CA 1
ATOM 4162 C C . LEU B 1 144 ? 14.562 -12.172 7.664 1 98.31 144 LEU B C 1
ATOM 4164 O O . LEU B 1 144 ? 15.586 -11.758 7.113 1 98.31 144 LEU B O 1
ATOM 4168 N N . ILE B 1 145 ? 13.43 -11.453 7.77 1 98.06 145 ILE B N 1
ATOM 4169 C CA . ILE B 1 145 ? 13.312 -10.133 7.164 1 98.06 145 ILE B CA 1
ATOM 4170 C C . ILE B 1 145 ? 14.219 -9.148 7.891 1 98.06 145 ILE B C 1
ATOM 4172 O O . ILE B 1 145 ? 14.984 -8.422 7.258 1 98.06 145 ILE B O 1
ATOM 4176 N N . ARG B 1 146 ? 14.188 -9.141 9.234 1 95.94 146 ARG B N 1
ATOM 4177 C CA . ARG B 1 146 ? 15.016 -8.227 10.016 1 95.94 146 ARG B CA 1
ATOM 4178 C C . ARG B 1 146 ? 16.5 -8.461 9.75 1 95.94 146 ARG B C 1
ATOM 4180 O O . ARG B 1 146 ? 17.25 -7.52 9.523 1 95.94 146 ARG B O 1
ATOM 4187 N N . ASP B 1 147 ? 16.875 -9.711 9.742 1 96.56 147 ASP B N 1
ATOM 4188 C CA . ASP B 1 147 ? 18.281 -10.062 9.5 1 96.56 147 ASP B CA 1
ATOM 4189 C C . ASP B 1 147 ? 18.688 -9.703 8.078 1 96.56 147 ASP B C 1
ATOM 4191 O O . ASP B 1 147 ? 19.797 -9.18 7.863 1 96.56 147 ASP B O 1
ATOM 4195 N N . GLY B 1 148 ? 17.828 -10.055 7.137 1 97.44 148 GLY B N 1
ATOM 4196 C CA . GLY B 1 148 ? 18.125 -9.727 5.75 1 97.44 148 GLY B CA 1
ATOM 4197 C C . GLY B 1 148 ? 18.281 -8.242 5.508 1 97.44 148 GLY B C 1
ATOM 4198 O O . GLY B 1 148 ? 19.203 -7.805 4.824 1 97.44 148 GLY B O 1
ATOM 4199 N N . ARG B 1 149 ? 17.359 -7.457 6.062 1 95.5 149 ARG B N 1
ATOM 4200 C CA . ARG B 1 149 ? 17.406 -6.004 5.918 1 95.5 149 ARG B CA 1
ATOM 4201 C C . ARG B 1 149 ? 18.688 -5.445 6.527 1 95.5 149 ARG B C 1
ATOM 4203 O O . ARG B 1 149 ? 19.344 -4.586 5.93 1 95.5 149 ARG B O 1
ATOM 4210 N N . ARG B 1 150 ? 19.062 -5.91 7.707 1 94.06 150 ARG B N 1
ATOM 4211 C CA . ARG B 1 150 ? 20.297 -5.477 8.359 1 94.06 150 ARG B CA 1
ATOM 4212 C C . ARG B 1 150 ? 21.516 -5.836 7.52 1 94.06 150 ARG B C 1
ATOM 4214 O O . ARG B 1 150 ? 22.422 -5.02 7.352 1 94.06 150 ARG B O 1
ATOM 4221 N N . ALA B 1 151 ? 21.547 -7.031 6.996 1 95.69 151 ALA B N 1
ATOM 4222 C CA . ALA B 1 151 ? 22.672 -7.488 6.18 1 95.69 151 ALA B CA 1
ATOM 4223 C C . ALA B 1 151 ? 22.828 -6.625 4.934 1 95.69 151 ALA B C 1
ATOM 4225 O O . ALA B 1 151 ? 23.938 -6.168 4.621 1 95.69 151 ALA B O 1
ATOM 4226 N N . VAL B 1 152 ? 21.734 -6.375 4.262 1 94.44 152 VAL B N 1
ATOM 4227 C CA . VAL B 1 152 ? 21.781 -5.598 3.025 1 94.44 152 VAL B CA 1
ATOM 4228 C C . VAL B 1 152 ? 22.25 -4.176 3.328 1 94.44 152 VAL B C 1
ATOM 4230 O O . VAL B 1 152 ? 22.969 -3.566 2.527 1 94.44 152 VAL B O 1
ATOM 4233 N N . ARG B 1 153 ? 21.875 -3.693 4.473 1 90.88 153 ARG B N 1
ATOM 4234 C CA . ARG B 1 153 ? 22.203 -2.326 4.867 1 90.88 153 ARG B CA 1
ATOM 4235 C C . ARG B 1 153 ? 23.672 -2.203 5.242 1 90.88 153 ARG B C 1
ATOM 4237 O O . ARG B 1 153 ? 24.281 -1.145 5.062 1 90.88 153 ARG B O 1
ATOM 4244 N N . THR B 1 154 ? 24.281 -3.264 5.758 1 91.5 154 THR B N 1
ATOM 4245 C CA . THR B 1 154 ? 25.578 -3.1 6.398 1 91.5 154 THR B CA 1
ATOM 4246 C C . THR B 1 154 ? 26.672 -3.799 5.59 1 91.5 154 THR B C 1
ATOM 4248 O O . THR B 1 154 ? 27.859 -3.52 5.77 1 91.5 154 THR B O 1
ATOM 4251 N N . LEU B 1 155 ? 26.297 -4.707 4.738 1 92 155 LEU B N 1
ATOM 4252 C CA . LEU B 1 155 ? 27.281 -5.41 3.926 1 92 155 LEU B CA 1
ATOM 4253 C C . LEU B 1 155 ? 27.516 -4.684 2.605 1 92 155 LEU B C 1
ATOM 4255 O O . LEU B 1 155 ? 26.75 -3.785 2.242 1 92 155 LEU B O 1
ATOM 4259 N N . ASP B 1 156 ? 28.625 -5.094 1.926 1 88.56 156 ASP B N 1
ATOM 4260 C CA . ASP B 1 156 ? 28.969 -4.473 0.649 1 88.56 156 ASP B CA 1
ATOM 4261 C C . ASP B 1 156 ? 29.328 -5.527 -0.398 1 88.56 156 ASP B C 1
ATOM 4263 O O . ASP B 1 156 ? 29.469 -6.707 -0.074 1 88.56 156 ASP B O 1
ATOM 4267 N N . GLY B 1 157 ? 29.375 -5.094 -1.695 1 89.69 157 GLY B N 1
ATOM 4268 C CA . GLY B 1 157 ? 29.859 -5.941 -2.775 1 89.69 157 GLY B CA 1
ATOM 4269 C C . GLY B 1 157 ? 29.016 -7.191 -2.971 1 89.69 157 GLY B C 1
ATOM 4270 O O . GLY B 1 157 ? 27.797 -7.129 -2.938 1 89.69 157 GLY B O 1
ATOM 4271 N N . GLN B 1 158 ? 29.703 -8.258 -3.152 1 93.31 158 GLN B N 1
ATOM 4272 C CA . GLN B 1 158 ? 29.047 -9.523 -3.473 1 93.31 158 GLN B CA 1
ATOM 4273 C C . GLN B 1 158 ? 28.266 -10.047 -2.273 1 93.31 158 GLN B C 1
ATOM 4275 O O . GLN B 1 158 ? 27.203 -10.656 -2.436 1 93.31 158 GLN B O 1
ATOM 4280 N N . GLU B 1 159 ? 28.781 -9.805 -1.083 1 94.81 159 GLU B N 1
ATOM 4281 C CA . GLU B 1 159 ? 28.078 -10.234 0.12 1 94.81 159 GLU B CA 1
ATOM 4282 C C . GLU B 1 159 ? 26.719 -9.531 0.241 1 94.81 159 GLU B C 1
ATOM 4284 O O . GLU B 1 159 ? 25.719 -10.156 0.616 1 94.81 159 GLU B O 1
ATOM 4289 N N . ARG B 1 160 ? 26.703 -8.273 -0.092 1 94 160 ARG B N 1
ATOM 4290 C CA . ARG B 1 160 ? 25.453 -7.52 -0.083 1 94 160 ARG B CA 1
ATOM 4291 C C . ARG B 1 160 ? 24.469 -8.062 -1.121 1 94 160 ARG B C 1
ATOM 4293 O O . ARG B 1 160 ? 23.281 -8.203 -0.843 1 94 160 ARG B O 1
ATOM 4300 N N . ARG B 1 161 ? 25.016 -8.391 -2.266 1 95.38 161 ARG B N 1
ATOM 4301 C CA . ARG B 1 161 ? 24.172 -8.922 -3.338 1 95.38 161 ARG B CA 1
ATOM 4302 C C . ARG B 1 161 ? 23.562 -10.266 -2.949 1 95.38 161 ARG B C 1
ATOM 4304 O O . ARG B 1 161 ? 22.391 -10.516 -3.201 1 95.38 161 ARG B O 1
ATOM 4311 N N . THR B 1 162 ? 24.375 -11.055 -2.32 1 97.19 162 THR B N 1
ATOM 4312 C CA . THR B 1 162 ? 23.891 -12.359 -1.867 1 97.19 162 THR B CA 1
ATOM 4313 C C . THR B 1 162 ? 22.828 -12.195 -0.787 1 97.19 162 THR B C 1
ATOM 4315 O O . THR B 1 162 ? 21.812 -12.883 -0.809 1 97.19 162 THR B O 1
ATOM 4318 N N . ALA B 1 163 ? 23.078 -11.281 0.124 1 97.69 163 ALA B N 1
ATOM 4319 C CA . ALA B 1 163 ? 22.094 -10.992 1.166 1 97.69 163 ALA B CA 1
ATOM 4320 C C . ALA B 1 163 ? 20.797 -10.461 0.564 1 97.69 163 ALA B C 1
ATOM 4322 O O . ALA B 1 163 ? 19.703 -10.812 1.023 1 97.69 163 ALA B O 1
ATOM 4323 N N . ALA B 1 164 ? 20.938 -9.656 -0.433 1 97.62 164 ALA B N 1
ATOM 4324 C CA . ALA B 1 164 ? 19.766 -9.078 -1.097 1 97.62 164 ALA B CA 1
ATOM 4325 C C . ALA B 1 164 ? 18.938 -10.156 -1.791 1 97.62 164 ALA B C 1
ATOM 4327 O O . ALA B 1 164 ? 17.703 -10.125 -1.765 1 97.62 164 ALA B O 1
ATOM 4328 N N . ALA B 1 165 ? 19.594 -11.078 -2.404 1 98.06 165 ALA B N 1
ATOM 4329 C CA . ALA B 1 165 ? 18.906 -12.203 -3.027 1 98.06 165 ALA B CA 1
ATOM 4330 C C . ALA B 1 165 ? 18.141 -13.016 -1.988 1 98.06 165 ALA B C 1
ATOM 4332 O O . ALA B 1 165 ? 16.984 -13.391 -2.207 1 98.06 165 ALA B O 1
ATOM 4333 N N . ALA B 1 166 ? 18.797 -13.258 -0.882 1 98.38 166 ALA B N 1
ATOM 4334 C CA . ALA B 1 166 ? 18.156 -13.984 0.204 1 98.38 166 ALA B CA 1
ATOM 4335 C C . ALA B 1 166 ? 16.953 -13.211 0.738 1 98.38 166 ALA B C 1
ATOM 4337 O O . ALA B 1 166 ? 15.883 -13.797 0.969 1 98.38 166 ALA B O 1
ATOM 4338 N N . LEU B 1 167 ? 17.109 -11.914 0.933 1 98.44 167 LEU B N 1
ATOM 4339 C CA . LEU B 1 167 ? 16.031 -11.062 1.424 1 98.44 167 LEU B CA 1
ATOM 4340 C C . LEU B 1 167 ? 14.867 -11.055 0.445 1 98.44 167 LEU B C 1
ATOM 4342 O O . LEU B 1 167 ? 13.703 -11.078 0.859 1 98.44 167 LEU B O 1
ATOM 4346 N N . SER B 1 168 ? 15.18 -10.992 -0.846 1 98.5 168 SER B N 1
ATOM 4347 C CA . SER B 1 168 ? 14.133 -11.094 -1.861 1 98.5 168 SER B CA 1
ATOM 4348 C C . SER B 1 168 ? 13.336 -12.383 -1.707 1 98.5 168 SER B C 1
ATOM 4350 O O . SER B 1 168 ? 12.109 -12.375 -1.812 1 98.5 168 SER B O 1
ATOM 4352 N N . GLY B 1 169 ? 14.055 -13.461 -1.445 1 98.56 169 GLY B N 1
ATOM 4353 C CA . GLY B 1 169 ? 13.391 -14.734 -1.218 1 98.56 169 GLY B CA 1
ATOM 4354 C C . GLY B 1 169 ? 12.484 -14.719 -0.002 1 98.56 169 GLY B C 1
ATOM 4355 O O . GLY B 1 169 ? 11.391 -15.305 -0.025 1 98.56 169 GLY B O 1
ATOM 4356 N N . ALA B 1 170 ? 12.914 -14.047 1.036 1 98.75 170 ALA B N 1
ATOM 4357 C CA . ALA B 1 170 ? 12.094 -13.922 2.24 1 98.75 170 ALA B CA 1
ATOM 4358 C C . ALA B 1 170 ? 10.828 -13.117 1.964 1 98.75 170 ALA B C 1
ATOM 4360 O O . ALA B 1 170 ? 9.742 -13.477 2.424 1 98.75 170 ALA B O 1
ATOM 4361 N N . TYR B 1 171 ? 10.961 -12.047 1.227 1 98.69 171 TYR B N 1
ATOM 4362 C CA . TYR B 1 171 ? 9.797 -11.234 0.866 1 98.69 171 TYR B CA 1
ATOM 4363 C C . TYR B 1 171 ? 8.867 -12.008 -0.065 1 98.69 171 TYR B C 1
ATOM 4365 O O . TYR B 1 171 ? 7.648 -11.867 0.018 1 98.69 171 TYR B O 1
ATOM 4373 N N . ALA B 1 172 ? 9.406 -12.766 -0.962 1 98.56 172 ALA B N 1
ATOM 4374 C CA . ALA B 1 172 ? 8.594 -13.609 -1.84 1 98.56 172 ALA B CA 1
ATOM 4375 C C . ALA B 1 172 ? 7.73 -14.57 -1.03 1 98.56 172 ALA B C 1
ATOM 4377 O O . ALA B 1 172 ? 6.527 -14.695 -1.283 1 98.56 172 ALA B O 1
ATOM 4378 N N . LEU B 1 173 ? 8.398 -15.211 -0.101 1 98.69 173 LEU B N 1
ATOM 4379 C CA . LEU B 1 173 ? 7.648 -16.125 0.755 1 98.69 173 LEU B CA 1
ATOM 4380 C C . LEU B 1 173 ? 6.605 -15.375 1.576 1 98.69 173 LEU B C 1
ATOM 4382 O O . LEU B 1 173 ? 5.508 -15.883 1.809 1 98.69 173 LEU B O 1
ATOM 4386 N N . SER B 1 174 ? 6.941 -14.156 2.025 1 98.56 174 SER B N 1
ATOM 4387 C CA . SER B 1 174 ? 5.984 -13.336 2.754 1 98.56 174 SER B CA 1
ATOM 4388 C C . SER B 1 174 ? 4.738 -13.062 1.917 1 98.56 174 SER B C 1
ATOM 4390 O O . SER B 1 174 ? 3.619 -13.078 2.436 1 98.56 174 SER B O 1
ATOM 4392 N N . GLU B 1 175 ? 5 -12.758 0.679 1 97.38 175 GLU B N 1
ATOM 4393 C CA . GLU B 1 175 ? 3.859 -12.555 -0.21 1 97.38 175 GLU B CA 1
ATOM 4394 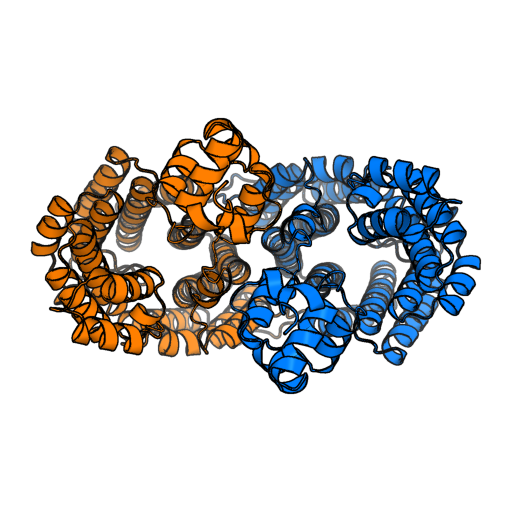C C . GLU B 1 175 ? 2.949 -13.781 -0.238 1 97.38 175 GLU B C 1
ATOM 4396 O O . GLU B 1 175 ? 1.726 -13.648 -0.176 1 97.38 175 GLU B O 1
ATOM 4401 N N . GLN B 1 176 ? 3.498 -15 -0.333 1 97.12 176 GLN B N 1
ATOM 4402 C CA . GLN B 1 176 ? 2.701 -16.219 -0.325 1 97.12 176 GLN B CA 1
ATOM 4403 C C . GLN B 1 176 ? 1.923 -16.359 0.98 1 97.12 176 GLN B C 1
ATOM 4405 O O . GLN B 1 176 ? 0.728 -16.672 0.967 1 97.12 176 GLN B O 1
ATOM 4410 N N . VAL B 1 177 ? 2.559 -16.109 2.082 1 97.25 177 VAL B N 1
ATOM 4411 C CA . VAL B 1 177 ? 1.974 -16.281 3.408 1 97.25 177 VAL B CA 1
ATOM 4412 C C . VAL B 1 177 ? 0.858 -15.258 3.613 1 97.25 177 VAL B C 1
ATOM 4414 O O . VAL B 1 177 ? -0.182 -15.57 4.195 1 97.25 177 VAL B O 1
ATOM 4417 N N . LEU B 1 178 ? 1.067 -14.086 3.094 1 94.19 178 LEU B N 1
ATOM 4418 C CA . LEU B 1 178 ? 0.164 -12.969 3.355 1 94.19 178 LEU B CA 1
ATOM 4419 C C . LEU B 1 178 ? -1.024 -13 2.4 1 94.19 178 LEU B C 1
ATOM 4421 O O . LEU B 1 178 ? -2.049 -12.359 2.658 1 94.19 178 LEU B O 1
ATOM 4425 N N . ALA B 1 179 ? -0.851 -13.664 1.329 1 91.06 179 ALA B N 1
ATOM 4426 C CA . ALA B 1 179 ? -1.921 -13.711 0.336 1 91.06 179 ALA B CA 1
ATOM 4427 C C . ALA B 1 179 ? -3.244 -14.117 0.975 1 91.06 179 ALA B C 1
ATOM 4429 O O . ALA B 1 179 ? -3.305 -15.094 1.725 1 91.06 179 ALA B O 1
ATOM 4430 N N . TRP B 1 180 ? -4.285 -13.305 0.812 1 82.56 180 TRP B N 1
ATOM 4431 C CA . TRP B 1 180 ? -5.684 -13.523 1.179 1 82.56 180 TRP B CA 1
ATOM 4432 C C . TRP B 1 180 ? -5.898 -13.281 2.67 1 82.56 180 TRP B C 1
ATOM 4434 O O . TRP B 1 180 ? -7.039 -13.227 3.137 1 82.56 180 TRP B O 1
ATOM 4444 N N . VAL B 1 181 ? -4.812 -13.219 3.438 1 86.06 181 VAL B N 1
ATOM 4445 C CA . VAL B 1 181 ? -5.047 -13.094 4.871 1 86.06 181 VAL B CA 1
ATOM 4446 C C . VAL B 1 181 ? -4.605 -11.711 5.352 1 86.06 181 VAL B C 1
ATOM 4448 O O . VAL B 1 181 ? -4.832 -11.352 6.512 1 86.06 181 VAL B O 1
ATOM 4451 N N . ALA B 1 182 ? -3.908 -10.992 4.512 1 83.81 182 ALA B N 1
ATOM 4452 C CA . ALA B 1 182 ? -3.48 -9.633 4.832 1 83.81 182 ALA B CA 1
ATOM 4453 C C . ALA B 1 182 ? -4.168 -8.617 3.928 1 83.81 182 ALA B C 1
ATOM 4455 O O . ALA B 1 182 ? -4.762 -8.984 2.908 1 83.81 182 ALA B O 1
ATOM 4456 N N . ASP B 1 183 ? -4.102 -7.371 4.355 1 75.06 183 ASP B N 1
ATOM 4457 C CA . ASP B 1 183 ? -4.668 -6.301 3.539 1 75.06 183 ASP B CA 1
ATOM 4458 C C . ASP B 1 183 ? -3.799 -6.027 2.312 1 75.06 183 ASP B C 1
ATOM 4460 O O . ASP B 1 183 ? -2.627 -6.41 2.275 1 75.06 183 ASP B O 1
ATOM 4464 N N . ALA B 1 184 ? -4.391 -5.387 1.317 1 76.19 184 ALA B N 1
ATOM 4465 C CA . ALA B 1 184 ? -3.746 -5.164 0.025 1 76.19 184 ALA B CA 1
ATOM 4466 C C . ALA B 1 184 ? -2.475 -4.336 0.18 1 76.19 184 ALA B C 1
ATOM 4468 O O . ALA B 1 184 ? -1.445 -4.645 -0.425 1 76.19 184 ALA B O 1
ATOM 4469 N N . PRO B 1 185 ? -2.398 -3.281 1.022 1 77.56 185 PRO B N 1
ATOM 4470 C CA . PRO B 1 185 ? -1.175 -2.488 1.156 1 77.56 185 PRO B CA 1
ATOM 4471 C C . PRO B 1 185 ? 0.017 -3.318 1.63 1 77.56 185 PRO B C 1
ATOM 4473 O O . PRO B 1 185 ? 1.123 -3.174 1.103 1 77.56 185 PRO B O 1
ATOM 4476 N N . LEU B 1 186 ? -0.223 -4.168 2.617 1 86.56 186 LEU B N 1
ATOM 4477 C CA . LEU B 1 186 ? 0.872 -4.996 3.117 1 86.56 186 LEU B CA 1
ATOM 4478 C C . LEU B 1 186 ? 1.339 -5.98 2.053 1 86.56 186 LEU B C 1
ATOM 4480 O O . LEU B 1 186 ? 2.539 -6.223 1.906 1 86.56 186 LEU B O 1
ATOM 4484 N N . LEU B 1 187 ? 0.398 -6.57 1.352 1 89 187 LEU B N 1
ATOM 4485 C CA . LEU B 1 187 ? 0.734 -7.5 0.278 1 89 187 LEU B CA 1
ATOM 4486 C C . LEU B 1 187 ? 1.554 -6.805 -0.804 1 89 187 LEU B C 1
ATOM 4488 O O . LEU B 1 187 ? 2.57 -7.336 -1.256 1 89 187 LEU B O 1
ATOM 4492 N N . TRP B 1 188 ? 1.156 -5.605 -1.187 1 87.88 188 TRP B N 1
ATOM 4493 C CA . TRP B 1 188 ? 1.871 -4.812 -2.182 1 87.88 188 TRP B CA 1
ATOM 4494 C C . TRP B 1 188 ? 3.279 -4.48 -1.702 1 87.88 188 TRP B C 1
ATOM 4496 O O . TRP B 1 188 ? 4.238 -4.539 -2.479 1 87.88 188 TRP B O 1
ATOM 4506 N N . LEU B 1 189 ? 3.322 -4.117 -0.485 1 92.81 189 LEU B N 1
ATOM 4507 C CA . LEU B 1 189 ? 4.617 -3.744 0.077 1 92.81 189 LEU B CA 1
ATOM 4508 C C . LEU B 1 189 ? 5.578 -4.926 0.06 1 92.81 189 LEU B C 1
ATOM 4510 O O . LEU B 1 189 ? 6.754 -4.773 -0.281 1 92.81 189 LEU B O 1
ATOM 4514 N N . ALA B 1 190 ? 5.09 -6.102 0.422 1 95.69 190 ALA B N 1
ATOM 4515 C CA . ALA B 1 190 ? 5.93 -7.297 0.4 1 95.69 190 ALA B CA 1
ATOM 4516 C C . ALA B 1 190 ? 6.453 -7.574 -1.007 1 95.69 190 ALA B C 1
ATOM 4518 O O . ALA B 1 190 ? 7.637 -7.859 -1.19 1 95.69 190 ALA B O 1
ATOM 4519 N N . ALA B 1 191 ? 5.59 -7.488 -1.964 1 96.25 191 ALA B N 1
ATOM 4520 C CA . ALA B 1 191 ? 5.973 -7.73 -3.352 1 96.25 191 ALA B CA 1
ATOM 4521 C C . ALA B 1 191 ? 6.949 -6.664 -3.846 1 96.25 191 ALA B C 1
ATOM 4523 O O . ALA B 1 191 ? 7.93 -6.98 -4.527 1 96.25 191 ALA B O 1
ATOM 4524 N N . ASP B 1 192 ? 6.676 -5.453 -3.484 1 95.31 192 ASP B N 1
ATOM 4525 C CA . ASP B 1 192 ? 7.539 -4.344 -3.891 1 95.31 192 ASP B CA 1
ATOM 4526 C C . ASP B 1 192 ? 8.93 -4.484 -3.285 1 95.31 192 ASP B C 1
ATOM 4528 O O . ASP B 1 192 ? 9.938 -4.258 -3.965 1 95.31 192 ASP B O 1
ATOM 4532 N N . ARG B 1 193 ? 8.984 -4.793 -2.004 1 96.94 193 ARG B N 1
ATOM 4533 C CA . ARG B 1 193 ? 10.266 -4.996 -1.329 1 96.94 193 ARG B CA 1
ATOM 4534 C C . ARG B 1 193 ? 11.016 -6.184 -1.924 1 96.94 193 ARG B C 1
ATOM 4536 O O . ARG B 1 193 ? 12.242 -6.184 -1.983 1 96.94 193 ARG B O 1
ATOM 4543 N N . CYS B 1 194 ? 10.273 -7.172 -2.318 1 98.19 194 CYS B N 1
ATOM 4544 C CA . CYS B 1 194 ? 10.875 -8.312 -3.004 1 98.19 194 CYS B CA 1
ATOM 4545 C C . CYS B 1 194 ? 11.617 -7.863 -4.258 1 98.19 194 CYS B C 1
ATOM 4547 O O . CYS B 1 194 ? 12.789 -8.203 -4.445 1 98.19 194 CYS B O 1
ATOM 4549 N N . MET B 1 195 ? 10.961 -7.043 -5.043 1 97 195 MET B N 1
ATOM 4550 C CA . MET B 1 195 ? 11.57 -6.559 -6.281 1 97 195 MET B CA 1
ATOM 4551 C C . MET B 1 195 ? 12.734 -5.625 -5.98 1 97 195 MET B C 1
ATOM 4553 O O . MET B 1 195 ? 13.781 -5.703 -6.633 1 97 195 MET B O 1
ATOM 4557 N N . SER B 1 196 ? 12.594 -4.758 -5 1 95.06 196 SER B N 1
ATOM 4558 C CA . SER B 1 196 ? 13.664 -3.844 -4.633 1 95.06 196 SER B CA 1
ATOM 4559 C C . SER B 1 196 ? 14.922 -4.602 -4.227 1 95.06 196 SER B C 1
ATOM 4561 O O . SER B 1 196 ? 16.031 -4.25 -4.645 1 95.06 196 SER B O 1
ATOM 4563 N N . ALA B 1 197 ? 14.742 -5.617 -3.418 1 97.06 197 ALA B N 1
ATOM 4564 C CA . ALA B 1 197 ? 15.875 -6.445 -3.021 1 97.06 197 ALA B CA 1
ATOM 4565 C C . ALA B 1 197 ? 16.484 -7.16 -4.227 1 97.06 197 ALA B C 1
ATOM 4567 O O . ALA B 1 197 ? 17.703 -7.281 -4.336 1 97.06 197 ALA B O 1
ATOM 4568 N N . ALA B 1 198 ? 15.625 -7.625 -5.117 1 97.81 198 ALA B N 1
ATOM 4569 C CA . ALA B 1 198 ? 16.094 -8.297 -6.328 1 97.81 198 ALA B CA 1
ATOM 4570 C C . ALA B 1 198 ? 16.938 -7.352 -7.191 1 97.81 198 ALA B C 1
ATOM 4572 O O . ALA B 1 198 ? 17.922 -7.766 -7.801 1 97.81 198 ALA B O 1
ATOM 4573 N N . GLU B 1 199 ? 16.531 -6.113 -7.25 1 94.06 199 GLU B N 1
ATOM 4574 C CA . GLU B 1 199 ? 17.25 -5.117 -8.031 1 94.06 199 GLU B CA 1
ATOM 4575 C C . GLU B 1 199 ? 18.656 -4.879 -7.453 1 94.06 199 GLU B C 1
ATOM 4577 O O . GLU B 1 199 ? 19.594 -4.617 -8.195 1 94.06 199 GLU B O 1
ATOM 4582 N N . ILE B 1 200 ? 18.781 -4.98 -6.145 1 92.44 200 ILE B N 1
ATOM 4583 C CA . ILE B 1 200 ? 20.078 -4.855 -5.492 1 92.44 200 ILE B CA 1
ATOM 4584 C C . ILE B 1 200 ? 20.922 -6.09 -5.793 1 92.44 200 ILE B C 1
ATOM 4586 O O . ILE B 1 200 ? 22.125 -5.973 -6.07 1 92.44 200 ILE B O 1
ATOM 4590 N N . ALA B 1 201 ? 20.312 -7.242 -5.734 1 95.19 201 ALA B N 1
ATOM 4591 C CA . ALA B 1 201 ? 21.031 -8.469 -6.078 1 95.19 201 ALA B CA 1
ATOM 4592 C C . ALA B 1 201 ? 21.516 -8.43 -7.523 1 95.19 201 ALA B C 1
ATOM 4594 O O . ALA B 1 201 ? 22.609 -8.883 -7.828 1 95.19 201 ALA B O 1
ATOM 4595 N N . ASP B 1 202 ? 20.609 -7.91 -8.367 1 92.44 202 ASP B N 1
ATOM 4596 C CA . ASP B 1 202 ? 20.875 -7.629 -9.766 1 92.44 202 ASP B CA 1
ATOM 4597 C C . ASP B 1 202 ? 21.297 -8.898 -10.516 1 92.44 202 ASP B C 1
ATOM 4599 O O . ASP B 1 202 ? 22.297 -8.898 -11.242 1 92.44 202 ASP B O 1
ATOM 4603 N N . GLU B 1 203 ? 20.656 -9.969 -10.234 1 94.12 203 GLU B N 1
ATOM 4604 C CA . GLU B 1 203 ? 20.781 -11.227 -10.961 1 94.12 203 GLU B CA 1
ATOM 4605 C C . GLU B 1 203 ? 19.484 -11.562 -11.703 1 94.12 203 GLU B C 1
ATOM 4607 O O . GLU B 1 203 ? 18.391 -11.406 -11.156 1 94.12 203 GLU B O 1
ATOM 4612 N N . PRO B 1 204 ? 19.641 -12.008 -12.914 1 94.88 204 PRO B N 1
ATOM 4613 C CA . PRO B 1 204 ? 18.438 -12.266 -13.727 1 94.88 204 PRO B CA 1
ATOM 4614 C C . PRO B 1 204 ? 17.469 -13.242 -13.062 1 94.88 204 PRO B C 1
ATOM 4616 O O . PRO B 1 204 ? 16.25 -13.039 -13.109 1 94.88 204 PRO B O 1
ATOM 4619 N N . ILE B 1 205 ? 17.969 -14.25 -12.445 1 95.19 205 ILE B N 1
ATOM 4620 C CA . ILE B 1 205 ? 17.109 -15.258 -11.828 1 95.19 205 ILE B CA 1
ATOM 4621 C C . ILE B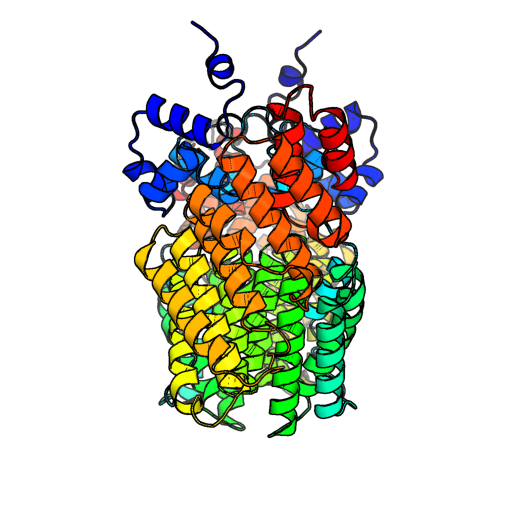 1 205 ? 16.328 -14.633 -10.68 1 95.19 205 ILE B C 1
ATOM 4623 O O . ILE B 1 205 ? 15.125 -14.875 -10.539 1 95.19 205 ILE B O 1
ATOM 4627 N N . THR B 1 206 ? 17.047 -13.805 -9.844 1 96.56 206 THR B N 1
ATOM 4628 C CA . THR B 1 206 ? 16.391 -13.148 -8.719 1 96.56 206 THR B CA 1
ATOM 4629 C C . THR B 1 206 ? 15.359 -12.133 -9.219 1 96.56 206 THR B C 1
ATOM 4631 O O . THR B 1 206 ? 14.258 -12.039 -8.672 1 96.56 206 THR B O 1
ATOM 4634 N N . LEU B 1 207 ? 15.68 -11.445 -10.258 1 97.19 207 LEU B N 1
ATOM 4635 C CA . LEU B 1 207 ? 14.773 -10.461 -10.844 1 97.19 207 LEU B CA 1
ATOM 4636 C C . LEU B 1 207 ? 13.539 -11.141 -11.43 1 97.19 207 LEU B C 1
ATOM 4638 O O . LEU B 1 207 ? 12.414 -10.672 -11.234 1 97.19 207 LEU B O 1
ATOM 4642 N N . ALA B 1 208 ? 13.742 -12.211 -12.117 1 97.56 208 ALA B N 1
ATOM 4643 C CA . ALA B 1 208 ? 12.625 -12.953 -12.688 1 97.56 208 ALA B CA 1
ATOM 4644 C C . ALA B 1 208 ? 11.734 -13.523 -11.594 1 97.56 208 ALA B C 1
ATOM 4646 O O . ALA B 1 208 ? 10.5 -13.492 -11.703 1 97.56 208 ALA B O 1
ATOM 4647 N N . GLY B 1 209 ? 12.359 -14.07 -10.578 1 97.62 209 GLY B N 1
ATOM 4648 C CA . GLY B 1 209 ? 11.586 -14.539 -9.438 1 97.62 209 GLY B CA 1
ATOM 4649 C C . GLY B 1 209 ? 10.75 -13.453 -8.797 1 97.62 209 GLY B C 1
ATOM 4650 O O . GLY B 1 209 ? 9.57 -13.672 -8.484 1 97.62 209 GLY B O 1
ATOM 4651 N N . ALA B 1 210 ? 11.336 -12.305 -8.586 1 98.12 210 ALA B N 1
ATOM 4652 C CA . ALA B 1 210 ? 10.609 -11.172 -8.016 1 98.12 210 ALA B CA 1
ATOM 4653 C C . ALA B 1 210 ? 9.477 -10.734 -8.938 1 98.12 210 ALA B C 1
ATOM 4655 O O . ALA B 1 210 ? 8.414 -10.312 -8.469 1 98.12 210 ALA B O 1
ATOM 4656 N N . SER B 1 211 ? 9.68 -10.797 -10.234 1 97.81 211 SER B N 1
ATOM 4657 C CA . SER B 1 211 ? 8.633 -10.469 -11.195 1 97.81 211 SER B CA 1
ATOM 4658 C C . SER B 1 211 ? 7.445 -11.422 -11.062 1 97.81 211 SER B C 1
ATOM 4660 O O . SER B 1 211 ? 6.293 -11.008 -11.195 1 97.81 211 SER B O 1
ATOM 4662 N N . TRP B 1 212 ? 7.777 -12.68 -10.867 1 97.69 212 TRP B N 1
ATOM 4663 C CA . TRP B 1 212 ? 6.746 -13.68 -10.617 1 97.69 212 TRP B CA 1
ATOM 4664 C C . TRP B 1 212 ? 5.902 -13.297 -9.406 1 97.69 212 TRP B C 1
ATOM 4666 O O . TRP B 1 212 ? 4.672 -13.344 -9.453 1 97.69 212 TRP B O 1
ATOM 4676 N N . VAL B 1 213 ? 6.508 -12.797 -8.375 1 97.81 213 VAL B N 1
ATOM 4677 C CA . VAL B 1 213 ? 5.859 -12.422 -7.129 1 97.81 213 VAL B CA 1
ATOM 4678 C C . VAL B 1 213 ? 5.02 -11.164 -7.344 1 97.81 213 VAL B C 1
ATOM 4680 O O . VAL B 1 213 ? 3.842 -11.125 -6.977 1 97.81 213 VAL B O 1
ATOM 4683 N N . VAL B 1 214 ? 5.637 -10.117 -7.922 1 97.19 214 VAL B N 1
ATOM 4684 C CA . VAL B 1 214 ? 4.926 -8.867 -8.188 1 97.19 214 VAL B CA 1
ATOM 4685 C C . VAL B 1 214 ? 3.734 -9.141 -9.109 1 97.19 214 VAL B C 1
ATOM 4687 O O . VAL B 1 214 ? 2.646 -8.594 -8.898 1 97.19 214 VAL B O 1
ATOM 4690 N N . GLY B 1 215 ? 3.951 -9.969 -10.109 1 96.38 215 GLY B N 1
ATOM 4691 C CA . GLY B 1 215 ? 2.873 -10.352 -11.008 1 96.38 215 GLY B CA 1
ATOM 4692 C C . GLY B 1 215 ? 1.69 -10.977 -10.289 1 96.38 215 GLY B C 1
ATOM 4693 O O . GLY B 1 215 ? 0.538 -10.719 -10.633 1 96.38 215 GLY B O 1
ATOM 4694 N N . ASN B 1 216 ? 1.941 -11.828 -9.312 1 95.75 216 ASN B N 1
ATOM 4695 C CA . ASN B 1 216 ? 0.875 -12.414 -8.508 1 95.75 216 ASN B CA 1
ATOM 4696 C C . ASN B 1 216 ? 0.019 -11.344 -7.844 1 95.75 216 ASN B C 1
ATOM 4698 O O . ASN B 1 216 ? -1.21 -11.422 -7.871 1 95.75 216 ASN B O 1
ATOM 4702 N N . VAL B 1 217 ? 0.662 -10.398 -7.289 1 92.12 217 VAL B N 1
ATOM 4703 C CA . VAL B 1 217 ? -0.036 -9.359 -6.535 1 92.12 217 VAL B CA 1
ATOM 4704 C C . VAL B 1 217 ? -0.824 -8.469 -7.492 1 92.12 217 VAL B C 1
ATOM 4706 O O . VAL B 1 217 ? -1.974 -8.109 -7.219 1 92.12 217 VAL B O 1
ATOM 4709 N N . TRP B 1 218 ? -0.184 -8.102 -8.617 1 89.56 218 TRP B N 1
ATOM 4710 C CA . TRP B 1 218 ? -0.874 -7.285 -9.609 1 89.56 218 TRP B CA 1
ATOM 4711 C C . TRP B 1 218 ? -2.104 -8.008 -10.148 1 89.56 218 TRP B C 1
ATOM 4713 O O . TRP B 1 218 ? -3.184 -7.418 -10.25 1 89.56 218 TRP B O 1
ATOM 4723 N N . ARG B 1 219 ? -1.963 -9.242 -10.414 1 88.69 219 ARG B N 1
ATOM 4724 C CA . ARG B 1 219 ? -3.104 -10.016 -10.891 1 88.69 219 ARG B CA 1
ATOM 4725 C C . ARG B 1 219 ? -4.219 -10.047 -9.852 1 88.69 219 ARG B C 1
ATOM 4727 O O . ARG B 1 219 ? -5.395 -9.883 -10.188 1 88.69 219 ARG B O 1
ATOM 4734 N N . ALA B 1 220 ? -3.861 -10.227 -8.609 1 79.81 220 ALA B N 1
ATOM 4735 C CA . ALA B 1 220 ? -4.824 -10.344 -7.516 1 79.81 220 ALA B CA 1
ATOM 4736 C C . ALA B 1 220 ? -5.496 -9.008 -7.227 1 79.81 220 ALA B C 1
ATOM 4738 O O . ALA B 1 220 ? -6.535 -8.961 -6.566 1 79.81 220 ALA B O 1
ATOM 4739 N N . THR B 1 221 ? -4.887 -7.938 -7.707 1 71.25 221 THR B N 1
ATOM 4740 C CA . THR B 1 221 ? -5.43 -6.613 -7.43 1 71.25 221 THR B CA 1
ATOM 4741 C C . THR B 1 221 ? -5.906 -5.941 -8.711 1 71.25 221 THR B C 1
ATOM 4743 O O . THR B 1 221 ? -5.805 -4.723 -8.859 1 71.25 221 THR B O 1
ATOM 4746 N N . SER B 1 222 ? -6.207 -6.758 -9.742 1 71.56 222 SER B N 1
ATOM 4747 C CA . SER B 1 222 ? -6.906 -6.371 -10.961 1 71.56 222 SER B CA 1
ATOM 4748 C C . SER B 1 222 ? -5.977 -5.621 -11.914 1 71.56 222 SER B C 1
ATOM 4750 O O . SER B 1 222 ? -6.406 -4.703 -12.617 1 71.56 222 SER B O 1
ATOM 4752 N N . ARG B 1 223 ? -4.82 -5.844 -11.836 1 82.31 223 ARG B N 1
ATOM 4753 C CA . ARG B 1 223 ? -3.832 -5.32 -12.773 1 82.31 223 ARG B CA 1
ATOM 4754 C C . ARG B 1 223 ? -3.258 -6.434 -13.641 1 82.31 223 ARG B C 1
ATOM 4756 O O . ARG B 1 223 ? -2.037 -6.582 -13.75 1 82.31 223 ARG B O 1
ATOM 4763 N N . GLU B 1 224 ? -4.137 -7.141 -14.305 1 87.25 224 GLU B N 1
ATOM 4764 C CA . GLU B 1 224 ? -3.791 -8.359 -15.039 1 87.25 224 GLU B CA 1
ATOM 4765 C C . GLU B 1 224 ? -2.9 -8.047 -16.234 1 87.25 224 GLU B C 1
ATOM 4767 O O . GLU B 1 224 ? -1.94 -8.766 -16.516 1 87.25 224 GLU B O 1
ATOM 4772 N N . GLU B 1 225 ? -3.23 -6.953 -16.953 1 89.56 225 GLU B N 1
ATOM 4773 C CA . GLU B 1 225 ? -2.441 -6.617 -18.141 1 89.56 225 GLU B CA 1
ATOM 4774 C C . GLU B 1 225 ? -0.986 -6.34 -17.781 1 89.56 225 GLU B C 1
ATOM 4776 O O . GLU B 1 225 ? -0.07 -6.836 -18.438 1 89.56 225 GLU B O 1
ATOM 4781 N N . GLU B 1 226 ? -0.828 -5.539 -16.719 1 90.88 226 GLU B N 1
ATOM 4782 C CA . GLU B 1 226 ? 0.52 -5.23 -16.25 1 90.88 226 GLU B CA 1
ATOM 4783 C C . GLU B 1 226 ? 1.231 -6.484 -15.758 1 90.88 226 GLU B C 1
ATOM 4785 O O . GLU B 1 226 ? 2.426 -6.668 -16 1 90.88 226 GLU B O 1
ATOM 4790 N N . ALA B 1 227 ? 0.518 -7.32 -15.062 1 94.69 227 ALA B N 1
ATOM 4791 C CA . ALA B 1 227 ? 1.075 -8.586 -14.578 1 94.69 227 ALA B CA 1
ATOM 4792 C C . ALA B 1 227 ? 1.555 -9.453 -15.742 1 94.69 227 ALA B C 1
ATOM 4794 O O . ALA B 1 227 ? 2.65 -10.016 -15.688 1 94.69 227 ALA B O 1
ATOM 4795 N N . TYR B 1 228 ? 0.703 -9.57 -16.766 1 96.19 228 TYR B N 1
ATOM 4796 C CA . TYR B 1 228 ? 1.044 -10.359 -17.953 1 96.19 228 TYR B CA 1
ATOM 4797 C C . TYR B 1 228 ? 2.309 -9.836 -18.609 1 96.19 228 TYR B C 1
ATOM 4799 O O . TYR B 1 228 ? 3.229 -10.602 -18.906 1 96.19 228 TYR B O 1
ATOM 4807 N N . ARG B 1 229 ? 2.385 -8.539 -18.812 1 95.75 229 ARG B N 1
ATOM 4808 C CA . ARG B 1 229 ? 3.537 -7.918 -19.453 1 95.75 229 ARG B CA 1
ATOM 4809 C C . ARG B 1 229 ? 4.805 -8.125 -18.641 1 95.75 229 ARG B C 1
ATOM 4811 O O . ARG B 1 229 ? 5.859 -8.445 -19.188 1 95.75 229 ARG B O 1
ATOM 4818 N N . LEU B 1 230 ? 4.719 -7.922 -17.359 1 96.75 230 LEU B N 1
ATOM 4819 C CA . LEU B 1 230 ? 5.875 -8.086 -16.484 1 96.75 230 LEU B CA 1
ATOM 4820 C C . LEU B 1 230 ? 6.422 -9.508 -16.562 1 96.75 230 LEU B C 1
ATOM 4822 O O . LEU B 1 230 ? 7.641 -9.703 -16.609 1 96.75 230 LEU B O 1
ATOM 4826 N N . THR B 1 231 ? 5.555 -10.484 -16.516 1 96.5 231 THR B N 1
ATOM 4827 C CA . THR B 1 231 ? 5.996 -11.875 -16.578 1 96.5 231 THR B CA 1
ATOM 4828 C C . THR B 1 231 ? 6.598 -12.188 -17.953 1 96.5 231 THR B C 1
ATOM 4830 O O . THR B 1 231 ? 7.531 -12.984 -18.062 1 96.5 231 THR B O 1
ATOM 4833 N N . GLN B 1 232 ? 6.051 -11.547 -18.984 1 96.62 232 GLN B N 1
ATOM 4834 C CA . GLN B 1 232 ? 6.66 -11.695 -20.312 1 96.62 232 GLN B CA 1
ATOM 4835 C C . GLN B 1 232 ? 8.062 -11.102 -20.328 1 96.62 232 GLN B C 1
ATOM 4837 O O . GLN B 1 232 ? 8.977 -11.68 -20.938 1 96.62 232 GLN B O 1
ATOM 4842 N N . ASP B 1 233 ? 8.227 -9.992 -19.719 1 96.88 233 ASP B N 1
ATOM 4843 C CA . ASP B 1 233 ? 9.555 -9.391 -19.609 1 96.88 233 ASP B CA 1
ATOM 4844 C C . ASP B 1 233 ? 10.516 -10.305 -18.859 1 96.88 233 ASP B C 1
ATOM 4846 O O . ASP B 1 233 ? 11.695 -10.391 -19.203 1 96.88 233 ASP B O 1
ATOM 4850 N N . ALA B 1 234 ? 10.047 -10.969 -17.828 1 97.62 234 ALA B N 1
ATOM 4851 C CA . ALA B 1 234 ? 10.867 -11.898 -17.062 1 97.62 234 ALA B CA 1
ATOM 4852 C C . ALA B 1 234 ? 11.297 -13.086 -17.922 1 97.62 234 ALA B C 1
ATOM 4854 O O . ALA B 1 234 ? 12.445 -13.531 -17.844 1 97.62 234 ALA B O 1
ATOM 4855 N N . VAL B 1 235 ? 10.367 -13.602 -18.703 1 97.5 235 VAL B N 1
ATOM 4856 C CA . VAL B 1 235 ? 10.664 -14.688 -19.641 1 97.5 235 VAL B CA 1
ATOM 4857 C C . VAL B 1 235 ? 11.797 -14.266 -20.578 1 97.5 235 VAL B C 1
ATOM 4859 O O . VAL B 1 235 ? 12.773 -14.992 -20.75 1 97.5 235 VAL B O 1
ATOM 4862 N N . ALA B 1 236 ? 11.656 -13.094 -21.156 1 97 236 ALA B N 1
ATOM 4863 C CA . ALA B 1 236 ? 12.664 -12.57 -22.062 1 97 236 ALA B CA 1
ATOM 4864 C C . ALA B 1 236 ? 14.016 -12.43 -21.375 1 97 236 ALA B C 1
ATOM 4866 O O . ALA B 1 236 ? 15.062 -12.719 -21.953 1 97 236 ALA B O 1
ATOM 4867 N N . LEU B 1 237 ? 14 -12.008 -20.156 1 96.56 237 LEU B N 1
ATOM 4868 C CA . LEU B 1 237 ? 15.203 -11.805 -19.359 1 96.56 237 LEU B CA 1
ATOM 4869 C C . LEU B 1 237 ? 15.945 -13.117 -19.156 1 96.56 237 LEU B C 1
ATOM 4871 O O . LEU B 1 237 ? 17.172 -13.141 -19.094 1 96.56 237 LEU B O 1
ATOM 4875 N N . LEU B 1 238 ? 15.227 -14.219 -19.078 1 96.94 238 LEU B N 1
ATOM 4876 C CA . LEU B 1 238 ? 15.805 -15.516 -18.734 1 96.94 238 LEU B CA 1
ATOM 4877 C C . LEU B 1 238 ? 16.281 -16.25 -19.984 1 96.94 238 LEU B C 1
ATOM 4879 O O . LEU B 1 238 ? 17.062 -17.203 -19.891 1 96.94 238 LEU B O 1
ATOM 4883 N N . GLU B 1 239 ? 15.914 -15.867 -21.156 1 96.44 239 GLU B N 1
ATOM 4884 C CA . GLU B 1 239 ? 16.125 -16.594 -22.406 1 96.44 239 GLU B CA 1
ATOM 4885 C C . GLU B 1 239 ? 17.594 -16.859 -22.656 1 96.44 239 GLU B C 1
ATOM 4887 O O . GLU B 1 239 ? 17.984 -17.984 -22.969 1 96.44 239 GLU B O 1
ATOM 4892 N N . PRO B 1 240 ? 18.484 -15.859 -22.422 1 95.69 240 PRO B N 1
ATOM 4893 C CA . PRO B 1 240 ? 19.906 -16.094 -22.688 1 95.69 240 PRO B CA 1
ATOM 4894 C C . PRO B 1 240 ? 20.531 -17.141 -21.766 1 95.69 240 PRO B C 1
ATOM 4896 O O . PRO B 1 240 ? 21.609 -17.656 -22.047 1 95.69 240 PRO B O 1
ATOM 4899 N N . ARG B 1 241 ? 19.797 -17.5 -20.75 1 95 241 ARG B N 1
ATOM 4900 C CA . ARG B 1 241 ? 20.391 -18.375 -19.734 1 95 241 ARG B CA 1
ATOM 4901 C C . ARG B 1 241 ? 19.812 -19.781 -19.812 1 95 241 ARG B C 1
ATOM 4903 O O . ARG B 1 241 ? 20.219 -20.672 -19.062 1 95 241 ARG B O 1
ATOM 4910 N N . LEU B 1 242 ? 18.969 -20.078 -20.688 1 94 242 LEU B N 1
ATOM 4911 C CA . LEU B 1 242 ? 18.219 -21.328 -20.719 1 94 242 LEU B CA 1
ATOM 4912 C C . LEU B 1 242 ? 19.125 -22.484 -21.109 1 94 242 LEU B C 1
ATOM 4914 O O . LEU B 1 242 ? 18.891 -23.625 -20.688 1 94 242 LEU B O 1
ATOM 4918 N N . ALA B 1 243 ? 20.109 -22.188 -21.797 1 91.62 243 ALA B N 1
ATOM 4919 C CA . ALA B 1 243 ? 20.969 -23.25 -22.312 1 91.62 243 ALA B CA 1
ATOM 4920 C C . ALA B 1 243 ? 21.844 -23.828 -21.203 1 91.62 243 ALA B C 1
ATOM 4922 O O . ALA B 1 243 ? 22.203 -25 -21.234 1 91.62 243 ALA B O 1
ATOM 4923 N N . SER B 1 244 ? 22.109 -23.094 -20.141 1 90.5 244 SER B N 1
ATOM 4924 C CA . SER B 1 244 ? 23.156 -23.547 -19.219 1 90.5 244 SER B CA 1
ATOM 4925 C C . SER B 1 244 ? 22.656 -23.547 -17.781 1 90.5 244 SER B C 1
ATOM 4927 O O . SER B 1 244 ? 23.391 -23.953 -16.875 1 90.5 244 SER B O 1
ATOM 4929 N N . ASP B 1 245 ? 21.422 -23.141 -17.516 1 91.62 245 ASP B N 1
ATOM 4930 C CA . ASP B 1 245 ? 20.984 -22.922 -16.141 1 91.62 245 ASP B CA 1
ATOM 4931 C C . ASP B 1 245 ? 19.609 -23.531 -15.914 1 91.62 245 ASP B C 1
ATOM 4933 O O . ASP B 1 245 ? 18.594 -22.969 -16.328 1 91.62 245 ASP B O 1
ATOM 4937 N N . SER B 1 246 ? 19.594 -24.578 -15.133 1 91.81 246 SER B N 1
ATOM 4938 C CA . SER B 1 246 ? 18.359 -25.312 -14.891 1 91.81 246 SER B CA 1
ATOM 4939 C C . SER B 1 246 ? 17.391 -24.484 -14.039 1 91.81 246 SER B C 1
ATOM 4941 O O . SER B 1 246 ? 16.172 -24.594 -14.188 1 91.81 246 SER B O 1
ATOM 4943 N N . GLU B 1 247 ? 17.906 -23.672 -13.203 1 91.69 247 GLU B N 1
ATOM 4944 C CA . GLU B 1 247 ? 17.047 -22.797 -12.414 1 91.69 247 GLU B CA 1
ATOM 4945 C C . GLU B 1 247 ? 16.344 -21.781 -13.305 1 91.69 247 GLU B C 1
ATOM 4947 O O . GLU B 1 247 ? 15.172 -21.469 -13.086 1 91.69 247 GLU B O 1
ATOM 4952 N N . ALA B 1 248 ? 17.094 -21.266 -14.266 1 94.5 248 ALA B N 1
ATOM 4953 C CA . ALA B 1 248 ? 16.5 -20.344 -15.234 1 94.5 248 ALA B CA 1
ATOM 4954 C C . ALA B 1 248 ? 15.414 -21.031 -16.047 1 94.5 248 ALA B C 1
ATOM 4956 O O . ALA B 1 248 ? 14.367 -20.438 -16.328 1 94.5 248 ALA B O 1
ATOM 4957 N N . GLN B 1 249 ? 15.688 -22.25 -16.391 1 95.38 249 GLN B N 1
ATOM 4958 C CA . GLN B 1 249 ? 14.695 -23.031 -17.141 1 95.38 249 GLN B CA 1
ATOM 4959 C C . GLN B 1 249 ? 13.414 -23.203 -16.328 1 95.38 249 GLN B C 1
ATOM 4961 O O . GLN B 1 249 ? 12.312 -22.969 -16.844 1 95.38 249 GLN B O 1
ATOM 4966 N N . ALA B 1 250 ? 13.578 -23.562 -15.086 1 94.94 250 ALA B N 1
ATOM 4967 C CA . ALA B 1 250 ? 12.43 -23.781 -14.211 1 94.94 250 ALA B CA 1
ATOM 4968 C C . ALA B 1 250 ? 11.625 -22.484 -14.031 1 94.94 250 ALA B C 1
ATOM 4970 O O . ALA B 1 250 ? 10.398 -22.5 -14.133 1 94.94 250 ALA B O 1
ATOM 4971 N N . LEU B 1 251 ? 12.312 -21.422 -13.766 1 95.88 251 LEU B N 1
ATOM 4972 C CA . LEU B 1 251 ? 11.633 -20.156 -13.547 1 95.88 251 LEU B CA 1
ATOM 4973 C C . LEU B 1 251 ? 10.992 -19.656 -14.844 1 95.88 251 LEU B C 1
ATOM 4975 O O . LEU B 1 251 ? 9.93 -19.031 -14.82 1 95.88 251 LEU B O 1
ATOM 4979 N N . TRP B 1 252 ? 11.672 -19.875 -15.977 1 96.94 252 TRP B N 1
ATOM 4980 C CA . TRP B 1 252 ? 11.102 -19.547 -17.281 1 96.94 252 TRP B CA 1
ATOM 4981 C C . TRP B 1 252 ? 9.766 -20.25 -17.484 1 96.94 252 TRP B C 1
ATOM 4983 O O . TRP B 1 252 ? 8.781 -19.625 -17.875 1 96.94 252 TRP B O 1
ATOM 4993 N N . GLY B 1 253 ? 9.719 -21.516 -17.219 1 96.62 253 GLY B N 1
ATOM 4994 C CA . GLY B 1 253 ? 8.477 -22.266 -17.281 1 96.62 253 GLY B CA 1
ATOM 4995 C C . GLY B 1 253 ? 7.422 -21.766 -16.312 1 96.62 253 GLY B C 1
ATOM 4996 O O . GLY B 1 253 ? 6.25 -21.625 -16.688 1 96.62 253 GLY B O 1
ATOM 4997 N N . ALA B 1 254 ? 7.832 -21.5 -15.07 1 96.75 254 ALA B N 1
ATOM 4998 C CA . ALA B 1 254 ? 6.914 -20.984 -14.047 1 96.75 254 ALA B CA 1
ATOM 4999 C C . ALA B 1 254 ? 6.297 -19.656 -14.477 1 96.75 254 ALA B C 1
ATOM 5001 O O . ALA B 1 254 ? 5.113 -19.406 -14.234 1 96.75 254 ALA B O 1
ATOM 5002 N N . CYS B 1 255 ? 7.102 -18.766 -15.078 1 97.75 255 CYS B N 1
ATOM 5003 C CA . CYS B 1 255 ? 6.602 -17.484 -15.562 1 97.75 255 CYS B CA 1
ATOM 5004 C C . CYS B 1 255 ? 5.594 -17.672 -16.688 1 97.75 255 CYS B C 1
ATOM 5006 O O . CYS B 1 255 ? 4.605 -16.938 -16.781 1 97.75 255 CYS B O 1
ATOM 5008 N N . HIS B 1 256 ? 5.793 -18.672 -17.516 1 97.88 256 HIS B N 1
ATOM 5009 C CA . HIS B 1 256 ? 4.816 -18.984 -18.562 1 97.88 256 HIS B CA 1
ATOM 5010 C C . HIS B 1 256 ? 3.504 -19.469 -17.953 1 97.88 256 HIS B C 1
ATOM 5012 O O . HIS B 1 256 ? 2.424 -19.109 -18.422 1 97.88 256 HIS B O 1
ATOM 5018 N N . LEU B 1 257 ? 3.623 -20.312 -16.969 1 97.25 257 LEU B N 1
ATOM 5019 C CA . LEU B 1 257 ? 2.41 -20.75 -16.281 1 97.25 257 LEU B CA 1
ATOM 5020 C C . LEU B 1 257 ? 1.678 -19.578 -15.648 1 97.25 257 LEU B C 1
ATOM 5022 O O . LEU B 1 257 ? 0.449 -19.5 -15.719 1 97.25 257 LEU B O 1
ATOM 5026 N N . HIS B 1 258 ? 2.457 -18.719 -15.016 1 97.19 258 HIS B N 1
ATOM 5027 C CA . HIS B 1 258 ? 1.9 -17.5 -14.43 1 97.19 258 HIS B CA 1
ATOM 5028 C C . HIS B 1 258 ? 1.155 -16.672 -15.484 1 97.19 258 HIS B C 1
ATOM 5030 O O . HIS B 1 258 ? 0.024 -16.25 -15.25 1 97.19 258 HIS B O 1
ATOM 5036 N N . SER B 1 259 ? 1.777 -16.469 -16.656 1 97.31 259 SER B N 1
ATOM 5037 C CA . SER B 1 259 ? 1.168 -15.727 -17.75 1 97.31 259 SER B CA 1
ATOM 5038 C C . SER B 1 259 ? -0.093 -16.422 -18.25 1 97.31 259 SER B C 1
ATOM 5040 O O . SER B 1 259 ? -1.059 -15.758 -18.641 1 97.31 259 SER B O 1
ATOM 5042 N N . ALA B 1 260 ? -0.066 -17.688 -18.234 1 97.75 260 ALA B N 1
ATOM 5043 C CA . ALA B 1 260 ? -1.208 -18.469 -18.703 1 97.75 260 ALA B CA 1
ATOM 5044 C C . ALA B 1 260 ? -2.434 -18.234 -17.828 1 97.75 260 ALA B C 1
ATOM 5046 O O . ALA B 1 260 ? -3.529 -17.984 -18.344 1 97.75 260 ALA B O 1
ATOM 5047 N N . ILE B 1 261 ? -2.217 -18.312 -16.547 1 96.56 261 ILE B N 1
ATOM 5048 C CA . ILE B 1 261 ? -3.312 -18.078 -15.609 1 96.56 261 ILE B CA 1
ATOM 5049 C C . ILE B 1 261 ? -3.834 -16.656 -15.773 1 96.56 261 ILE B C 1
ATOM 5051 O O . ILE B 1 261 ? -5.047 -16.422 -15.781 1 96.56 261 ILE B O 1
ATOM 5055 N N . THR B 1 262 ? -2.914 -15.719 -15.883 1 94.81 262 THR B N 1
ATOM 5056 C CA . THR B 1 262 ? -3.285 -14.32 -16.031 1 94.81 262 THR B CA 1
ATOM 5057 C C . THR B 1 262 ? -4.074 -14.102 -17.328 1 94.81 262 THR B C 1
ATOM 5059 O O . THR B 1 262 ? -5.102 -13.422 -17.312 1 94.81 262 THR B O 1
ATOM 5062 N N . ALA B 1 263 ? -3.623 -14.672 -18.406 1 95.25 263 ALA B N 1
ATOM 5063 C CA . ALA B 1 263 ? -4.316 -14.578 -19.688 1 95.25 263 ALA B CA 1
ATOM 5064 C C . ALA B 1 263 ? -5.707 -15.203 -19.609 1 95.25 263 ALA B C 1
ATOM 5066 O O . ALA B 1 263 ? -6.668 -14.672 -20.172 1 95.25 263 ALA B O 1
ATOM 5067 N N . ALA B 1 264 ? -5.789 -16.312 -18.953 1 92.81 264 ALA B N 1
ATOM 5068 C CA . ALA B 1 264 ? -7.082 -16.969 -18.781 1 92.81 264 ALA B CA 1
ATOM 5069 C C . ALA B 1 264 ? -8.062 -16.078 -18.031 1 92.81 264 ALA B C 1
ATOM 5071 O O . ALA B 1 264 ? -9.234 -15.969 -18.422 1 92.81 264 ALA B O 1
ATOM 5072 N N . LYS B 1 265 ? -7.566 -15.445 -17.016 1 86.62 265 LYS B N 1
ATOM 5073 C CA . LYS B 1 265 ? -8.398 -14.531 -16.234 1 86.62 265 LYS B CA 1
ATOM 5074 C C . LYS B 1 265 ? -8.891 -13.367 -17.094 1 86.62 265 LYS B C 1
ATOM 5076 O O . LYS B 1 265 ? -9.992 -12.859 -16.891 1 86.62 265 LYS B O 1
ATOM 5081 N N . MET B 1 266 ? -8.062 -13.031 -18.094 1 84.19 266 MET B N 1
ATOM 5082 C CA . MET B 1 266 ? -8.406 -11.93 -18.984 1 84.19 266 MET B CA 1
ATOM 5083 C C . MET B 1 266 ? -9.242 -12.438 -20.156 1 84.19 266 MET B C 1
ATOM 5085 O O . MET B 1 266 ? -9.609 -11.656 -21.047 1 84.19 266 MET B O 1
ATOM 5089 N N . GLY B 1 267 ? -9.461 -13.758 -20.266 1 84.81 267 GLY B N 1
ATOM 5090 C CA . GLY B 1 267 ? -10.266 -14.344 -21.312 1 84.81 267 GLY B CA 1
ATOM 5091 C C . GLY B 1 267 ? -9.5 -14.57 -22.609 1 84.81 267 GLY B C 1
ATOM 5092 O O . GLY B 1 267 ? -10.094 -14.844 -23.641 1 84.81 267 GLY B O 1
ATOM 5093 N N . ARG B 1 268 ? -8.289 -14.375 -22.547 1 92.88 268 ARG B N 1
ATOM 5094 C CA . ARG B 1 268 ? -7.445 -14.602 -23.719 1 92.88 268 ARG B CA 1
ATOM 5095 C C . ARG B 1 268 ? -7.047 -16.062 -23.828 1 92.88 268 ARG B C 1
ATOM 5097 O O . ARG B 1 268 ? -5.895 -16.422 -23.578 1 92.88 268 ARG B O 1
ATOM 5104 N N . GLU B 1 269 ? -7.895 -16.859 -24.312 1 93.06 269 GLU B N 1
ATOM 5105 C CA . GLU B 1 269 ? -7.754 -18.312 -24.328 1 93.06 269 GLU B CA 1
ATOM 5106 C C . GLU B 1 269 ? -6.504 -18.719 -25.094 1 93.06 269 GLU B C 1
ATOM 5108 O O . GLU B 1 269 ? -5.742 -19.578 -24.641 1 93.06 269 GLU B O 1
ATOM 5113 N N . GLY B 1 270 ? -6.32 -18.156 -26.234 1 96.81 270 GLY B N 1
ATOM 5114 C CA . GLY B 1 270 ? -5.156 -18.5 -27.031 1 96.81 270 GLY B CA 1
ATOM 5115 C C . GLY B 1 270 ? -3.846 -18.297 -26.297 1 96.81 270 GLY B C 1
ATOM 5116 O O . GLY B 1 270 ? -3.006 -19.203 -26.25 1 96.81 270 GLY B O 1
ATOM 5117 N N . ASP B 1 271 ? -3.678 -17.109 -25.688 1 96.69 271 ASP B N 1
ATOM 5118 C CA . ASP B 1 271 ? -2.479 -16.797 -24.922 1 96.69 271 ASP B CA 1
ATOM 5119 C C . ASP B 1 271 ? -2.324 -17.75 -23.734 1 96.69 271 ASP B C 1
ATOM 5121 O O . ASP B 1 271 ? -1.213 -18.188 -23.422 1 96.69 271 ASP B O 1
ATOM 5125 N N . ALA B 1 272 ? -3.41 -18.062 -23.094 1 97.19 272 ALA B N 1
ATOM 5126 C CA . ALA B 1 272 ? -3.393 -18.938 -21.922 1 97.19 272 ALA B CA 1
ATOM 5127 C C . ALA B 1 272 ? -2.896 -20.328 -22.297 1 97.19 272 ALA B C 1
ATOM 5129 O O . ALA B 1 272 ? -1.97 -20.859 -21.672 1 97.19 272 ALA B O 1
ATOM 5130 N N . LEU B 1 273 ? -3.482 -20.906 -23.344 1 97.06 273 LEU B N 1
ATOM 5131 C CA . LEU B 1 273 ? -3.143 -22.266 -23.734 1 97.06 273 LEU B CA 1
ATOM 5132 C C . LEU B 1 273 ? -1.727 -22.328 -24.297 1 97.06 273 LEU B C 1
ATOM 5134 O O . LEU B 1 273 ? -1.015 -23.312 -24.094 1 97.06 273 LEU B O 1
ATOM 5138 N N . ARG B 1 274 ? -1.323 -21.297 -25.016 1 97.38 274 ARG B N 1
ATOM 5139 C CA . ARG B 1 274 ? 0.053 -21.234 -25.5 1 97.38 274 ARG B CA 1
ATOM 5140 C C . ARG B 1 274 ? 1.04 -21.219 -24.328 1 97.38 274 ARG B C 1
ATOM 5142 O O . ARG B 1 274 ? 2.094 -21.859 -24.391 1 97.38 274 ARG B O 1
ATOM 5149 N N . GLY B 1 275 ? 0.747 -20.438 -23.328 1 97.75 275 GLY B N 1
ATOM 5150 C CA . GLY B 1 275 ? 1.587 -20.406 -22.141 1 97.75 275 GLY B CA 1
ATOM 5151 C C . GLY B 1 275 ? 1.726 -21.766 -21.484 1 97.75 275 GLY B C 1
ATOM 5152 O O . GLY B 1 275 ? 2.824 -22.156 -21.078 1 97.75 275 GLY B O 1
ATOM 5153 N N . VAL B 1 276 ? 0.656 -22.5 -21.375 1 97.25 276 VAL B N 1
ATOM 5154 C CA . VAL B 1 276 ? 0.668 -23.844 -20.781 1 97.25 276 VAL B CA 1
ATOM 5155 C C . VAL B 1 276 ? 1.538 -24.766 -21.641 1 97.25 276 VAL B C 1
ATOM 5157 O O . VAL B 1 276 ? 2.357 -25.516 -21.109 1 97.25 276 VAL B O 1
ATOM 5160 N N . ASP B 1 277 ? 1.365 -24.656 -22.922 1 97.25 277 ASP B N 1
ATOM 5161 C CA . ASP B 1 277 ? 2.121 -25.516 -23.828 1 97.25 277 ASP B CA 1
ATOM 5162 C C . ASP B 1 277 ? 3.621 -25.266 -23.703 1 97.25 277 ASP B C 1
ATOM 5164 O O . ASP B 1 277 ? 4.414 -26.203 -23.656 1 97.25 277 ASP B O 1
ATOM 5168 N N . GLN B 1 278 ? 3.986 -24.016 -23.703 1 97.06 278 GLN B N 1
ATOM 5169 C CA . GLN B 1 278 ? 5.391 -23.656 -23.547 1 97.06 278 GLN B CA 1
ATOM 5170 C C . GLN B 1 278 ? 5.957 -24.188 -22.234 1 97.06 278 GLN B C 1
ATOM 5172 O O . GLN B 1 278 ? 7.066 -24.719 -22.188 1 97.06 278 GLN B O 1
ATOM 5177 N N . ALA B 1 279 ? 5.207 -24.031 -21.188 1 96.88 279 ALA B N 1
ATOM 5178 C CA . ALA B 1 279 ? 5.641 -24.484 -19.875 1 96.88 279 ALA B CA 1
ATOM 5179 C C . ALA B 1 279 ? 5.781 -26 -19.844 1 96.88 279 ALA B C 1
ATOM 5181 O O . ALA B 1 279 ? 6.75 -26.531 -19.281 1 96.88 279 ALA B O 1
ATOM 5182 N N . LEU B 1 280 ? 4.816 -26.703 -20.391 1 95 280 LEU B N 1
ATOM 5183 C CA . LEU B 1 280 ? 4.867 -28.156 -20.422 1 95 280 LEU B CA 1
ATOM 5184 C C . LEU B 1 280 ? 6.074 -28.641 -21.234 1 95 280 LEU B C 1
ATOM 5186 O O . LEU B 1 280 ? 6.73 -29.609 -20.844 1 95 280 LEU B O 1
ATOM 5190 N N . GLY B 1 281 ? 6.312 -28.016 -22.391 1 95.69 281 GLY B N 1
ATOM 5191 C CA . GLY B 1 281 ? 7.512 -28.328 -23.156 1 95.69 281 GLY B CA 1
ATOM 5192 C C . GLY B 1 281 ? 8.789 -28.203 -22.344 1 95.69 281 GLY B C 1
ATOM 5193 O O . GLY B 1 281 ? 9.641 -29.078 -22.375 1 95.69 281 GLY B O 1
ATOM 5194 N N . MET B 1 282 ? 8.891 -27.141 -21.578 1 95.69 282 MET B N 1
ATOM 5195 C CA . MET B 1 282 ? 10.062 -26.906 -20.719 1 95.69 282 MET B CA 1
ATOM 5196 C C . MET B 1 282 ? 10.133 -27.938 -19.594 1 95.69 282 MET B C 1
ATOM 5198 O O . MET B 1 282 ? 11.203 -28.453 -19.281 1 95.69 282 MET B O 1
ATOM 5202 N N . ALA B 1 283 ? 9.016 -28.234 -18.969 1 93.62 283 ALA B N 1
ATOM 5203 C CA . ALA B 1 283 ? 8.969 -29.188 -17.859 1 93.62 283 ALA B CA 1
ATOM 5204 C C . ALA B 1 283 ? 9.477 -30.562 -18.297 1 93.62 283 ALA B C 1
ATOM 5206 O O . ALA B 1 283 ? 10.188 -31.234 -17.531 1 93.62 283 ALA B O 1
ATOM 5207 N N . ARG B 1 284 ? 9.172 -30.922 -19.453 1 92.25 284 ARG B N 1
ATOM 5208 C CA . ARG B 1 284 ? 9.586 -32.219 -19.969 1 92.25 284 ARG B CA 1
ATOM 5209 C C . ARG B 1 284 ? 11.078 -32.25 -20.266 1 92.25 284 ARG B C 1
ATOM 5211 O O . ARG B 1 284 ? 11.711 -33.312 -20.203 1 92.25 284 ARG B O 1
ATOM 5218 N N . ALA B 1 285 ? 11.609 -31.141 -20.562 1 91.69 285 ALA B N 1
ATOM 5219 C CA . ALA B 1 285 ? 13.023 -31.031 -20.906 1 91.69 285 ALA B CA 1
ATOM 5220 C C . ALA B 1 285 ? 13.891 -30.922 -19.641 1 91.69 285 ALA B C 1
ATOM 5222 O O . ALA B 1 285 ? 15.094 -31.172 -19.688 1 91.69 285 ALA B O 1
ATOM 5223 N N . LEU B 1 286 ? 13.289 -30.562 -18.531 1 91.06 286 LEU B N 1
ATOM 5224 C CA . LEU B 1 286 ? 14.031 -30.391 -17.281 1 91.06 286 LEU B CA 1
ATOM 5225 C C . LEU B 1 286 ? 14.43 -31.75 -16.703 1 91.06 286 LEU B C 1
ATOM 5227 O O . LEU B 1 286 ? 13.664 -32.719 -16.797 1 91.06 286 LEU B O 1
ATOM 5231 N N . PRO B 1 287 ? 15.664 -31.781 -16.188 1 83.94 287 PRO B N 1
ATOM 5232 C CA . PRO B 1 287 ? 16.031 -33.031 -15.5 1 83.94 287 PRO B CA 1
ATOM 5233 C C . PRO B 1 287 ? 15.062 -33.406 -14.383 1 83.94 287 PRO B C 1
ATOM 5235 O O . PRO B 1 287 ? 14.523 -32.5 -13.711 1 83.94 287 PRO B O 1
ATOM 5238 N N . ALA B 1 288 ? 14.961 -34.688 -14.195 1 76.31 288 ALA B N 1
ATOM 5239 C CA . ALA B 1 288 ? 14.07 -35.188 -13.156 1 76.31 288 ALA B CA 1
ATOM 5240 C C . ALA B 1 288 ? 14.484 -34.688 -11.781 1 76.31 288 ALA B C 1
ATOM 5242 O O . ALA B 1 288 ? 15.672 -34.656 -11.453 1 76.31 288 ALA B O 1
ATOM 5243 N N . GLY B 1 289 ? 13.656 -34.156 -11.102 1 72.31 289 GLY B N 1
ATOM 5244 C CA . GLY B 1 289 ? 13.93 -33.719 -9.742 1 72.31 289 GLY B CA 1
ATOM 5245 C C . GLY B 1 289 ? 14.258 -32.25 -9.648 1 72.31 289 GLY B C 1
ATOM 5246 O O . GLY B 1 289 ? 14.383 -31.703 -8.547 1 72.31 289 GLY B O 1
ATOM 5247 N N . SER B 1 290 ? 14.469 -31.672 -10.758 1 77.25 290 SER B N 1
ATOM 5248 C CA . SER B 1 290 ? 14.781 -30.25 -10.734 1 77.25 290 SER B CA 1
ATOM 5249 C C . SER B 1 290 ? 13.547 -29.422 -10.391 1 77.25 290 SER B C 1
ATOM 5251 O O . SER B 1 290 ? 12.438 -29.734 -10.844 1 77.25 290 SER B O 1
ATOM 5253 N N . ALA B 1 291 ? 13.75 -28.641 -9.273 1 79 291 ALA B N 1
ATOM 5254 C CA . ALA B 1 291 ? 12.633 -27.75 -8.938 1 79 291 ALA B CA 1
ATOM 5255 C C . ALA B 1 291 ? 13.141 -26.422 -8.375 1 79 291 ALA B C 1
ATOM 5257 O O . ALA B 1 291 ? 14.102 -26.391 -7.605 1 79 291 ALA B O 1
ATOM 5258 N N . HIS B 1 292 ? 12.625 -25.406 -8.977 1 85.19 292 HIS B N 1
ATOM 5259 C CA . HIS B 1 292 ? 12.891 -24.125 -8.344 1 85.19 292 HIS B CA 1
ATOM 5260 C C . HIS B 1 292 ? 12.32 -24.078 -6.926 1 85.19 292 HIS B C 1
ATOM 5262 O O . HIS B 1 292 ? 11.172 -24.484 -6.703 1 85.19 292 HIS B O 1
ATOM 5268 N N . PRO B 1 293 ? 13.055 -23.609 -6.008 1 87.19 293 PRO B N 1
ATOM 5269 C CA . PRO B 1 293 ? 12.641 -23.734 -4.605 1 87.19 293 PRO B CA 1
ATOM 5270 C C . PRO B 1 293 ? 11.336 -23 -4.309 1 87.19 293 PRO B C 1
ATOM 5272 O O . PRO B 1 293 ? 10.602 -23.375 -3.398 1 87.19 293 PRO B O 1
ATOM 5275 N N . TRP B 1 294 ? 11.008 -21.922 -5.012 1 92.94 294 TRP B N 1
ATOM 5276 C CA . TRP B 1 294 ? 9.797 -21.156 -4.75 1 92.94 294 TRP B CA 1
ATOM 5277 C C . TRP B 1 294 ? 8.594 -21.766 -5.453 1 92.94 294 TRP B C 1
ATOM 5279 O O . TRP B 1 294 ? 7.555 -22 -4.832 1 92.94 294 TRP B O 1
ATOM 5289 N N . THR B 1 295 ? 8.789 -22.078 -6.699 1 91.94 295 THR B N 1
ATOM 5290 C CA . THR B 1 295 ? 7.66 -22.391 -7.562 1 91.94 295 THR B CA 1
ATOM 5291 C C . THR B 1 295 ? 7.453 -23.891 -7.668 1 91.94 295 THR B C 1
ATOM 5293 O O . THR B 1 295 ? 6.375 -24.359 -8.062 1 91.94 295 THR B O 1
ATOM 5296 N N . LEU B 1 296 ? 8.555 -24.688 -7.484 1 91.06 296 LEU B N 1
ATOM 5297 C CA . LEU B 1 296 ? 8.57 -26.141 -7.664 1 91.06 296 LEU B CA 1
ATOM 5298 C C . LEU B 1 296 ? 8.055 -26.516 -9.047 1 91.06 296 LEU B C 1
ATOM 5300 O O . LEU B 1 296 ? 7.266 -27.453 -9.188 1 91.06 296 LEU B O 1
ATOM 5304 N N . PHE B 1 297 ? 8.508 -25.734 -9.977 1 93.62 297 PHE B N 1
ATOM 5305 C CA . PHE B 1 297 ? 8.109 -25.969 -11.359 1 93.62 297 PHE B CA 1
ATOM 5306 C C . PHE B 1 297 ? 8.547 -27.359 -11.82 1 93.62 297 PHE B C 1
ATOM 5308 O O . PHE B 1 297 ? 9.688 -27.766 -11.578 1 93.62 297 PHE B O 1
ATOM 5315 N N . GLY B 1 298 ? 7.695 -27.984 -12.516 1 91.19 298 GLY B N 1
ATOM 5316 C CA . GLY B 1 298 ? 7.852 -29.312 -13.109 1 91.19 298 GLY B CA 1
ATOM 5317 C C . GLY B 1 298 ? 6.605 -29.797 -13.812 1 91.19 298 GLY B C 1
ATOM 5318 O O . GLY B 1 298 ? 5.645 -29.031 -13.984 1 91.19 298 GLY B O 1
ATOM 5319 N N . THR B 1 299 ? 6.621 -31 -14.164 1 89.38 299 THR B N 1
ATOM 5320 C CA . THR B 1 299 ? 5.512 -31.547 -14.945 1 89.38 299 THR B CA 1
ATOM 5321 C C . THR B 1 299 ? 4.23 -31.562 -14.117 1 89.38 299 THR B C 1
ATOM 5323 O O . THR B 1 299 ? 3.172 -31.156 -14.594 1 89.38 299 THR B O 1
ATOM 5326 N N . ALA B 1 300 ? 4.352 -31.984 -12.906 1 88.5 300 ALA B N 1
ATOM 5327 C CA . ALA B 1 300 ? 3.172 -32.062 -12.055 1 88.5 300 ALA B CA 1
ATOM 5328 C C . ALA B 1 300 ? 2.562 -30.672 -11.852 1 88.5 300 ALA B C 1
ATOM 5330 O O . ALA B 1 300 ? 1.342 -30.5 -11.922 1 88.5 300 ALA B O 1
ATOM 5331 N N . ASN B 1 301 ? 3.355 -29.719 -11.555 1 90 301 ASN B N 1
ATOM 5332 C CA . ASN B 1 301 ? 2.893 -28.344 -11.367 1 90 301 ASN B CA 1
ATOM 5333 C C . ASN B 1 301 ? 2.254 -27.797 -12.641 1 90 301 ASN B C 1
ATOM 5335 O O . ASN B 1 301 ? 1.24 -27.094 -12.578 1 90 301 ASN B O 1
ATOM 5339 N N . ALA B 1 302 ? 2.873 -28.062 -13.773 1 92.12 302 ALA B N 1
ATOM 5340 C CA . ALA B 1 302 ? 2.34 -27.594 -15.055 1 92.12 302 ALA B CA 1
ATOM 5341 C C . ALA B 1 302 ? 0.979 -28.219 -15.344 1 92.12 302 ALA B C 1
ATOM 5343 O O . ALA B 1 302 ? 0.061 -27.531 -15.805 1 92.12 302 ALA B O 1
ATOM 5344 N N . ASP B 1 303 ? 0.882 -29.469 -15.047 1 91.88 303 ASP B N 1
ATOM 5345 C CA . ASP B 1 303 ? -0.387 -30.172 -15.242 1 91.88 303 ASP B CA 1
ATOM 5346 C C . ASP B 1 303 ? -1.478 -29.578 -14.352 1 91.88 303 ASP B C 1
ATOM 5348 O O . ASP B 1 303 ? -2.602 -29.344 -14.797 1 91.88 303 ASP B O 1
ATOM 5352 N N . MET B 1 304 ? -1.122 -29.359 -13.188 1 91.62 304 MET B N 1
ATOM 5353 C CA . MET B 1 304 ? -2.084 -28.781 -12.258 1 91.62 304 MET B CA 1
ATOM 5354 C C . MET B 1 304 ? -2.525 -27.391 -12.719 1 91.62 304 MET B C 1
ATOM 5356 O O . MET B 1 304 ? -3.705 -27.047 -12.633 1 91.62 304 MET B O 1
ATOM 5360 N N . THR B 1 305 ? -1.524 -26.609 -13.102 1 93.75 305 THR B N 1
ATOM 5361 C CA . THR B 1 305 ? -1.835 -25.266 -13.547 1 93.75 305 THR B CA 1
ATOM 5362 C C . THR B 1 305 ? -2.725 -25.281 -14.789 1 93.75 305 THR B C 1
ATOM 5364 O O . THR B 1 305 ? -3.578 -24.422 -14.969 1 93.75 305 THR B O 1
ATOM 5367 N N . SER B 1 306 ? -2.572 -26.328 -15.602 1 95 306 SER B N 1
ATOM 5368 C CA . SER B 1 306 ? -3.439 -26.484 -16.766 1 95 306 SER B CA 1
ATOM 5369 C C . SER B 1 306 ? -4.902 -26.625 -16.359 1 95 306 SER B C 1
ATOM 5371 O O . SER B 1 306 ? -5.789 -26.062 -17 1 95 306 SER B O 1
ATOM 5373 N N . VAL B 1 307 ? -5.117 -27.359 -15.312 1 95.38 307 VAL B N 1
ATOM 5374 C CA . VAL B 1 307 ? -6.473 -27.5 -14.789 1 95.38 307 VAL B CA 1
ATOM 5375 C C . VAL B 1 307 ? -7.004 -26.141 -14.352 1 95.38 307 VAL B C 1
ATOM 5377 O O . VAL B 1 307 ? -8.125 -25.766 -14.711 1 95.38 307 VAL B O 1
ATOM 5380 N N . SER B 1 308 ? -6.176 -25.406 -13.672 1 95.06 308 SER B N 1
ATOM 5381 C CA . SER B 1 308 ? -6.559 -24.094 -13.195 1 95.06 308 SER B CA 1
ATOM 5382 C C . SER B 1 308 ? -6.914 -23.156 -14.352 1 95.06 308 SER B C 1
ATOM 5384 O O . SER B 1 308 ? -7.891 -22.406 -14.281 1 95.06 308 SER B O 1
ATOM 5386 N N . VAL B 1 309 ? -6.133 -23.188 -15.383 1 96.44 309 VAL B N 1
ATOM 5387 C CA . VAL B 1 309 ? -6.336 -22.344 -16.547 1 96.44 309 VAL B CA 1
ATOM 5388 C C . VAL B 1 309 ? -7.684 -22.672 -17.203 1 96.44 309 VAL B C 1
ATOM 5390 O O . VAL B 1 309 ? -8.453 -21.766 -17.531 1 96.44 309 VAL B O 1
ATOM 5393 N N . LEU B 1 310 ? -8 -23.922 -17.281 1 96.19 310 LEU B N 1
ATOM 5394 C CA . LEU B 1 310 ? -9.234 -24.359 -17.922 1 96.19 310 LEU B CA 1
ATOM 5395 C C . LEU B 1 310 ? -10.445 -23.969 -17.078 1 96.19 310 LEU B C 1
ATOM 5397 O O . LEU B 1 310 ? -11.484 -23.578 -17.625 1 96.19 310 LEU B O 1
ATOM 5401 N N . VAL B 1 311 ? -10.281 -24.109 -15.812 1 93.69 311 VAL B N 1
ATOM 5402 C CA . VAL B 1 311 ? -11.359 -23.688 -14.922 1 93.69 311 VAL B CA 1
ATOM 5403 C C . VAL B 1 311 ? -11.586 -22.172 -15.062 1 93.69 311 VAL B C 1
ATOM 5405 O O . VAL B 1 311 ? -12.727 -21.719 -15.133 1 93.69 311 VAL B O 1
ATOM 5408 N N . GLU B 1 312 ? -10.453 -21.422 -15.125 1 89.06 312 GLU B N 1
ATOM 5409 C CA . GLU B 1 312 ? -10.547 -19.969 -15.273 1 89.06 312 GLU B CA 1
ATOM 5410 C C . GLU B 1 312 ? -11.219 -19.594 -16.594 1 89.06 312 GLU B C 1
ATOM 5412 O O . GLU B 1 312 ? -11.938 -18.594 -16.672 1 89.06 312 GLU B O 1
ATOM 5417 N N . LEU B 1 313 ? -11.07 -20.438 -17.578 1 89.88 313 LEU B N 1
ATOM 5418 C CA . LEU B 1 313 ? -11.656 -20.219 -18.891 1 89.88 313 LEU B CA 1
ATOM 5419 C C . LEU B 1 313 ? -13.094 -20.734 -18.953 1 89.88 313 LEU B C 1
ATOM 5421 O O . LEU B 1 313 ? -13.742 -20.656 -19.984 1 89.88 313 LEU B O 1
ATOM 5425 N N . ARG B 1 314 ? -13.562 -21.344 -17.875 1 87.81 314 ARG B N 1
ATOM 5426 C CA . ARG B 1 314 ? -14.906 -21.891 -17.734 1 87.81 314 ARG B CA 1
ATOM 5427 C C . ARG B 1 314 ? -15.117 -23.062 -18.688 1 87.81 314 ARG B C 1
ATOM 5429 O O . ARG B 1 314 ? -16.172 -23.188 -19.312 1 87.81 314 ARG B O 1
ATOM 5436 N N . LYS B 1 315 ? -14.141 -23.688 -18.875 1 93.5 315 LYS B N 1
ATOM 5437 C CA . LYS B 1 315 ? -14.195 -24.938 -19.625 1 93.5 315 LYS B CA 1
ATOM 5438 C C . LYS B 1 315 ? -14.125 -26.141 -18.703 1 93.5 315 LYS B C 1
ATOM 5440 O O . LYS B 1 315 ? -13.164 -26.922 -18.75 1 93.5 315 LYS B O 1
ATOM 5445 N N . SER B 1 316 ? -15.18 -26.266 -17.969 1 93.25 316 SER B N 1
ATOM 5446 C CA . SER B 1 316 ? -15.219 -27.203 -16.844 1 93.25 316 SER B CA 1
ATOM 5447 C C . SER B 1 316 ? -15.047 -28.641 -17.344 1 93.25 316 SER B C 1
ATOM 5449 O O . SER B 1 316 ? -14.375 -29.453 -16.688 1 93.25 316 SER B O 1
ATOM 5451 N N . GLY B 1 317 ? -15.68 -29.016 -18.406 1 94.75 317 GLY B N 1
ATOM 5452 C CA . GLY B 1 317 ? -15.5 -30.359 -18.938 1 94.75 317 GLY B CA 1
ATOM 5453 C C . GLY B 1 317 ? -14.047 -30.688 -19.234 1 94.75 317 GLY B C 1
ATOM 5454 O O . GLY B 1 317 ? -13.539 -31.719 -18.781 1 94.75 317 GLY B O 1
ATOM 5455 N N . ASN B 1 318 ? -13.398 -29.797 -19.953 1 95.44 318 ASN B N 1
ATOM 5456 C CA . ASN B 1 318 ? -11.984 -29.953 -20.266 1 95.44 318 ASN B CA 1
ATOM 5457 C C . ASN B 1 318 ? -11.125 -29.969 -19 1 95.44 318 ASN B C 1
ATOM 5459 O O . ASN B 1 318 ? -10.133 -30.688 -18.938 1 95.44 318 ASN B O 1
ATOM 5463 N N . ALA B 1 319 ? -11.445 -29.141 -18.047 1 96 319 ALA B N 1
ATOM 5464 C CA . ALA B 1 319 ? -10.711 -29.047 -16.797 1 96 319 ALA B CA 1
ATOM 5465 C C . ALA B 1 319 ? -10.75 -30.375 -16.031 1 96 319 ALA B C 1
ATOM 5467 O O . ALA B 1 319 ? -9.719 -30.859 -15.57 1 96 319 ALA B O 1
ATOM 5468 N N . LEU B 1 320 ? -11.938 -30.953 -15.961 1 95.88 320 LEU B N 1
ATOM 5469 C CA . LEU B 1 320 ? -12.102 -32.219 -15.242 1 95.88 320 LEU B CA 1
ATOM 5470 C C . LEU B 1 320 ? -11.422 -33.344 -15.984 1 95.88 320 LEU B C 1
ATOM 5472 O O . LEU B 1 320 ? -10.891 -34.281 -15.367 1 95.88 320 LEU B O 1
ATOM 5476 N N . GLU B 1 321 ? -11.492 -33.281 -17.266 1 95.69 321 GLU B N 1
ATOM 5477 C CA . GLU B 1 321 ? -10.75 -34.25 -18.047 1 95.69 321 GLU B CA 1
ATOM 5478 C C . GLU B 1 321 ? -9.25 -34.156 -17.812 1 95.69 321 GLU B C 1
ATOM 5480 O O . GLU B 1 321 ? -8.562 -35.156 -17.609 1 95.69 321 GLU B O 1
ATOM 5485 N N . ALA B 1 322 ? -8.703 -32.969 -17.891 1 94.25 322 ALA B N 1
ATOM 5486 C CA . ALA B 1 322 ? -7.289 -32.719 -17.641 1 94.25 322 ALA B CA 1
ATOM 5487 C C . ALA B 1 322 ? -6.895 -33.156 -16.234 1 94.25 322 ALA B C 1
ATOM 5489 O O . ALA B 1 322 ? -5.781 -33.656 -16.016 1 94.25 322 ALA B O 1
ATOM 5490 N N . ALA B 1 323 ? -7.766 -33 -15.281 1 94.12 323 ALA B N 1
ATOM 5491 C CA . ALA B 1 323 ? -7.508 -33.344 -13.891 1 94.12 323 ALA B CA 1
ATOM 5492 C C . ALA B 1 323 ? -7.281 -34.844 -13.742 1 94.12 323 ALA B C 1
ATOM 5494 O O . ALA B 1 323 ? -6.566 -35.281 -12.836 1 94.12 323 ALA B O 1
ATOM 5495 N N . THR B 1 324 ? -7.891 -35.625 -14.609 1 91.81 324 THR B N 1
ATOM 5496 C CA . THR B 1 324 ? -7.742 -37.062 -14.531 1 91.81 324 THR B CA 1
ATOM 5497 C C . THR B 1 324 ? -6.305 -37.5 -14.812 1 91.81 324 THR B C 1
ATOM 5499 O O . THR B 1 324 ? -5.871 -38.562 -14.414 1 91.81 324 THR B O 1
ATOM 5502 N N . ALA B 1 325 ? -5.621 -36.656 -15.445 1 87.44 325 ALA B N 1
ATOM 5503 C CA . ALA B 1 325 ? -4.234 -36.969 -15.805 1 87.44 325 ALA B CA 1
ATOM 5504 C C . ALA B 1 325 ? -3.277 -36.5 -14.695 1 87.44 325 ALA B C 1
ATOM 5506 O O . ALA B 1 325 ? -2.102 -36.875 -14.703 1 87.44 325 ALA B O 1
ATOM 5507 N N . VAL B 1 326 ? -3.727 -35.781 -13.727 1 90.62 326 VAL B N 1
ATOM 5508 C CA . VAL B 1 326 ? -2.873 -35.25 -12.664 1 90.62 326 VAL B CA 1
ATOM 5509 C C . VAL B 1 326 ? -2.781 -36.25 -11.523 1 90.62 326 VAL B C 1
ATOM 5511 O O . VAL B 1 326 ? -3.801 -36.781 -11.062 1 90.62 326 VAL B O 1
ATOM 5514 N N . ASP B 1 327 ? -1.6 -36.562 -11.133 1 89.69 327 ASP B N 1
ATOM 5515 C CA . ASP B 1 327 ? -1.37 -37.312 -9.906 1 89.69 327 ASP B CA 1
ATOM 5516 C C . ASP B 1 327 ? -1.115 -36.406 -8.719 1 89.69 327 ASP B C 1
ATOM 5518 O O . ASP B 1 327 ? -0.005 -35.875 -8.555 1 89.69 327 ASP B O 1
ATOM 5522 N N . PRO B 1 328 ? -2.09 -36.219 -7.863 1 86.25 328 PRO B N 1
ATOM 5523 C CA . PRO B 1 328 ? -1.921 -35.281 -6.762 1 86.25 328 PRO B CA 1
ATOM 5524 C C . PRO B 1 328 ? -0.738 -35.625 -5.859 1 86.25 328 PRO B C 1
ATOM 5526 O O . PRO B 1 328 ? -0.114 -34.719 -5.281 1 86.25 328 PRO B O 1
ATOM 5529 N N . ASP B 1 329 ? -0.373 -36.875 -5.77 1 84.88 329 ASP B N 1
ATOM 5530 C CA . ASP B 1 329 ? 0.709 -37.312 -4.887 1 84.88 329 ASP B CA 1
ATOM 5531 C C . ASP B 1 329 ? 2.072 -36.938 -5.48 1 84.88 329 ASP B C 1
ATOM 5533 O O . ASP B 1 329 ? 3.084 -36.969 -4.777 1 84.88 329 ASP B O 1
ATOM 5537 N N . ALA B 1 330 ? 2.068 -36.688 -6.738 1 85.12 330 ALA B N 1
ATOM 5538 C CA . ALA B 1 330 ? 3.311 -36.312 -7.402 1 85.12 330 ALA B CA 1
ATOM 5539 C C . ALA B 1 330 ? 3.59 -34.812 -7.219 1 85.12 330 ALA B C 1
ATOM 5541 O O . ALA B 1 330 ? 4.699 -34.344 -7.496 1 85.12 330 ALA B O 1
ATOM 5542 N N . VAL B 1 331 ? 2.668 -34.094 -6.695 1 84.25 331 VAL B N 1
ATOM 5543 C CA . VAL B 1 331 ? 2.859 -32.656 -6.426 1 84.25 331 VAL B CA 1
ATOM 5544 C C . VAL B 1 331 ? 3.605 -32.469 -5.109 1 84.25 331 VAL B C 1
ATOM 5546 O O . VAL B 1 331 ? 3.098 -32.844 -4.043 1 84.25 331 VAL B O 1
ATOM 5549 N N . PRO B 1 332 ? 4.727 -31.969 -5.191 1 85.06 332 PRO B N 1
ATOM 5550 C CA . PRO B 1 332 ? 5.566 -31.938 -3.992 1 85.06 332 PRO B CA 1
ATOM 5551 C C . PRO B 1 332 ? 5.074 -30.938 -2.945 1 85.06 332 PRO B C 1
ATOM 5553 O O . PRO B 1 332 ? 5.426 -31.047 -1.768 1 85.06 332 PRO B O 1
ATOM 5556 N N . SER B 1 333 ? 4.312 -30.031 -3.248 1 93.12 333 SER B N 1
ATOM 5557 C CA . SER B 1 333 ? 3.824 -29.031 -2.312 1 93.12 333 SER B CA 1
ATOM 5558 C C . SER B 1 333 ? 2.447 -29.391 -1.773 1 93.12 333 SER B C 1
ATOM 5560 O O . SER B 1 333 ? 1.512 -29.609 -2.545 1 93.12 333 SER B O 1
ATOM 5562 N N . VAL B 1 334 ? 2.316 -29.422 -0.476 1 95 334 VAL B N 1
ATOM 5563 C CA . VAL B 1 334 ? 1.05 -29.734 0.175 1 95 334 VAL B CA 1
ATOM 5564 C C . VAL B 1 334 ? 0.008 -28.672 -0.179 1 95 334 VAL B C 1
ATOM 5566 O O . VAL B 1 334 ? -1.131 -29.016 -0.518 1 95 334 VAL B O 1
ATOM 5569 N N . ASP B 1 335 ? 0.443 -27.484 -0.099 1 94 335 ASP B N 1
ATOM 5570 C CA . ASP B 1 335 ? -0.456 -26.391 -0.433 1 94 335 ASP B CA 1
ATOM 5571 C C . ASP B 1 335 ? -0.958 -26.5 -1.87 1 94 335 ASP B C 1
ATOM 5573 O O . ASP B 1 335 ? -2.143 -26.297 -2.139 1 94 335 ASP B O 1
ATOM 5577 N N . ARG B 1 336 ? -0.096 -26.812 -2.77 1 92.44 336 ARG B N 1
ATOM 5578 C CA . ARG B 1 336 ? -0.47 -26.938 -4.176 1 92.44 336 ARG B CA 1
ATOM 5579 C C . ARG B 1 336 ? -1.354 -28.156 -4.414 1 92.44 336 ARG B C 1
ATOM 5581 O O . ARG B 1 336 ? -2.242 -28.125 -5.27 1 92.44 336 ARG B O 1
ATOM 5588 N N . ARG B 1 337 ? -1.104 -29.203 -3.684 1 94.25 337 ARG B N 1
ATOM 5589 C CA . ARG B 1 337 ? -1.978 -30.359 -3.756 1 94.25 337 ARG B CA 1
ATOM 5590 C C . ARG B 1 337 ? -3.402 -30.016 -3.348 1 94.25 337 ARG B C 1
ATOM 5592 O O . ARG B 1 337 ? -4.363 -30.422 -4.004 1 94.25 337 ARG B O 1
ATOM 5599 N N . ALA B 1 338 ? -3.49 -29.281 -2.312 1 95.75 338 ALA B N 1
ATOM 5600 C CA . ALA B 1 338 ? -4.809 -28.828 -1.877 1 95.75 338 ALA B CA 1
ATOM 5601 C C . ALA B 1 338 ? -5.465 -27.953 -2.938 1 95.75 338 ALA B C 1
ATOM 5603 O O . ALA B 1 338 ? -6.664 -28.078 -3.197 1 95.75 338 ALA B O 1
ATOM 5604 N N . ARG B 1 339 ? -4.688 -27.156 -3.555 1 93.12 339 ARG B N 1
ATOM 5605 C CA . ARG B 1 339 ? -5.199 -26.219 -4.543 1 93.12 339 ARG B CA 1
ATOM 5606 C C . ARG B 1 339 ? -5.715 -26.938 -5.781 1 93.12 339 ARG B C 1
ATOM 5608 O O . ARG B 1 339 ? -6.68 -26.5 -6.41 1 93.12 339 ARG B O 1
ATOM 5615 N N . VAL B 1 340 ? -5.059 -27.984 -6.18 1 92.94 340 VAL B N 1
ATOM 5616 C CA . VAL B 1 340 ? -5.543 -28.75 -7.328 1 92.94 340 VAL B CA 1
ATOM 5617 C C . VAL B 1 340 ? -6.953 -29.266 -7.047 1 92.94 340 VAL B C 1
ATOM 5619 O O . VAL B 1 340 ? -7.836 -29.188 -7.906 1 92.94 340 VAL B O 1
ATOM 5622 N N . TRP B 1 341 ? -7.152 -29.766 -5.895 1 96.19 341 TRP B N 1
ATOM 5623 C CA . TRP B 1 341 ? -8.469 -30.281 -5.527 1 96.19 341 TRP B CA 1
ATOM 5624 C C . TRP B 1 341 ? -9.492 -29.156 -5.461 1 96.19 341 TRP B C 1
ATOM 5626 O O . TRP B 1 341 ? -10.664 -29.359 -5.785 1 96.19 341 TRP B O 1
ATOM 5636 N N . LEU B 1 342 ? -9.016 -28.062 -5.051 1 96.31 342 LEU B N 1
ATOM 5637 C CA . LEU B 1 342 ? -9.914 -26.906 -5.07 1 96.31 342 LEU B CA 1
ATOM 5638 C C . LEU B 1 342 ? -10.336 -26.578 -6.496 1 96.31 342 LEU B C 1
ATOM 5640 O O . LEU B 1 342 ? -11.508 -26.281 -6.75 1 96.31 342 LEU B O 1
ATOM 5644 N N . GLU B 1 343 ? -9.375 -26.609 -7.391 1 95.19 343 GLU B N 1
ATOM 5645 C CA . GLU B 1 343 ? -9.695 -26.328 -8.789 1 95.19 343 GLU B CA 1
ATOM 5646 C C . GLU B 1 343 ? -10.641 -27.375 -9.359 1 95.19 343 GLU B C 1
ATOM 5648 O O . GLU B 1 343 ? -11.547 -27.047 -10.133 1 95.19 343 GLU B O 1
ATOM 5653 N N . VAL B 1 344 ? -10.461 -28.578 -8.992 1 96.5 344 VAL B N 1
ATOM 5654 C CA . VAL B 1 344 ? -11.359 -29.656 -9.398 1 96.5 344 VAL B CA 1
ATOM 5655 C C . VAL B 1 344 ? -12.758 -29.391 -8.844 1 96.5 344 VAL B C 1
ATOM 5657 O O . VAL B 1 344 ? -13.75 -29.516 -9.562 1 96.5 344 VAL B O 1
ATOM 5660 N N . ALA B 1 345 ? -12.82 -29.031 -7.648 1 97.31 345 ALA B N 1
ATOM 5661 C CA . ALA B 1 345 ? -14.102 -28.719 -7.023 1 97.31 345 ALA B CA 1
ATOM 5662 C C . ALA B 1 345 ? -14.812 -27.594 -7.781 1 97.31 345 ALA B C 1
ATOM 5664 O O . ALA B 1 345 ? -16.031 -27.656 -8.008 1 97.31 345 ALA B O 1
ATOM 5665 N N . ARG B 1 346 ? -14.062 -26.641 -8.086 1 94.62 346 ARG B N 1
ATOM 5666 C CA . ARG B 1 346 ? -14.625 -25.516 -8.844 1 94.62 346 ARG B CA 1
ATOM 5667 C C . ARG B 1 346 ? -15.109 -25.984 -10.219 1 94.62 346 ARG B C 1
ATOM 5669 O O . ARG B 1 346 ? -16.125 -25.484 -10.719 1 94.62 346 ARG B O 1
ATOM 5676 N N . GLY B 1 347 ? -14.359 -26.891 -10.836 1 95.44 347 GLY B N 1
ATOM 5677 C CA . GLY B 1 347 ? -14.812 -27.469 -12.078 1 95.44 347 GLY B CA 1
ATOM 5678 C C . GLY B 1 347 ? -16.172 -28.141 -11.961 1 95.44 347 GLY B C 1
ATOM 5679 O O . GLY B 1 347 ? -17.047 -27.938 -12.797 1 95.44 347 GLY B O 1
ATOM 5680 N N . TYR B 1 348 ? -16.375 -28.906 -10.906 1 97 348 TYR B N 1
ATOM 5681 C CA . TYR B 1 348 ? -17.641 -29.562 -10.633 1 97 348 TYR B CA 1
ATOM 5682 C C . TYR B 1 348 ? -18.734 -28.547 -10.375 1 97 348 TYR B C 1
ATOM 5684 O O . TYR B 1 348 ? -19.875 -28.703 -10.844 1 97 348 TYR B O 1
ATOM 5692 N N . GLU B 1 349 ? -18.359 -27.562 -9.617 1 93.88 349 GLU B N 1
ATOM 5693 C CA . GLU B 1 349 ? -19.328 -26.5 -9.312 1 93.88 349 GLU B CA 1
ATOM 5694 C C . GLU B 1 349 ? -19.828 -25.844 -10.586 1 93.88 349 GLU B C 1
ATOM 5696 O O . GLU B 1 349 ? -21.031 -25.547 -10.711 1 93.88 349 GLU B O 1
ATOM 5701 N N . GLN B 1 350 ? -18.969 -25.594 -11.508 1 89.31 350 GLN B N 1
ATOM 5702 C CA . GLN B 1 350 ? -19.328 -24.953 -12.766 1 89.31 350 GLN B CA 1
ATOM 5703 C C . GLN B 1 350 ? -20.297 -25.828 -13.562 1 89.31 350 GLN B C 1
ATOM 5705 O O . GLN B 1 350 ? -21.094 -25.297 -14.352 1 89.31 350 GLN B O 1
ATOM 5710 N N . GLN B 1 351 ? -20.312 -27.094 -13.305 1 94.5 351 GLN B N 1
ATOM 5711 C CA . GLN B 1 351 ? -21.234 -28.031 -13.938 1 94.5 351 GLN B CA 1
ATOM 5712 C C . GLN B 1 351 ? -22.469 -28.281 -13.062 1 94.5 351 GLN B C 1
ATOM 5714 O O . GLN B 1 351 ? -23.297 -29.125 -13.375 1 94.5 351 GLN B O 1
ATOM 5719 N N . ARG B 1 352 ? -22.484 -27.688 -11.93 1 91.56 352 ARG B N 1
ATOM 5720 C CA . ARG B 1 352 ? -23.531 -27.844 -10.93 1 91.56 352 ARG B CA 1
ATOM 5721 C C . ARG B 1 352 ? -23.594 -29.281 -10.422 1 91.56 352 ARG B C 1
ATOM 5723 O O . ARG B 1 352 ? -24.688 -29.781 -10.109 1 91.56 352 ARG B O 1
ATOM 5730 N N . ASP B 1 353 ? -22.516 -29.875 -10.539 1 96 353 ASP B N 1
ATOM 5731 C CA . ASP B 1 353 ? -22.359 -31.172 -9.898 1 96 353 ASP B CA 1
ATOM 5732 C C . ASP B 1 353 ? -21.922 -31.016 -8.438 1 96 353 ASP B C 1
ATOM 5734 O O . ASP B 1 353 ? -20.734 -31.109 -8.125 1 96 353 ASP B O 1
ATOM 5738 N N . TRP B 1 354 ? -22.875 -30.969 -7.578 1 94.75 354 TRP B N 1
ATOM 5739 C CA . TRP B 1 354 ? -22.625 -30.594 -6.188 1 94.75 354 TRP B CA 1
ATOM 5740 C C . TRP B 1 354 ? -22.016 -31.75 -5.414 1 94.75 354 TRP B C 1
ATOM 5742 O O . TRP B 1 354 ? -21.234 -31.547 -4.48 1 94.75 354 TRP B O 1
ATOM 5752 N N . ILE B 1 355 ? -22.344 -32.938 -5.801 1 95.94 355 ILE B N 1
ATOM 5753 C CA . ILE B 1 355 ? -21.766 -34.094 -5.152 1 95.94 355 ILE B CA 1
ATOM 5754 C C . ILE B 1 355 ? -20.25 -34.125 -5.41 1 95.94 355 ILE B C 1
ATOM 5756 O O . ILE B 1 355 ? -19.469 -34.312 -4.484 1 95.94 355 ILE B O 1
ATOM 5760 N N . GLY B 1 356 ? -19.875 -33.906 -6.68 1 97.12 356 GLY B N 1
ATOM 5761 C CA . GLY B 1 356 ? -18.469 -33.844 -7.02 1 97.12 356 GLY B CA 1
ATOM 5762 C C . GLY B 1 356 ? -17.75 -32.688 -6.34 1 97.12 356 GLY B C 1
ATOM 5763 O O . GLY B 1 356 ? -16.625 -32.844 -5.859 1 97.12 356 GLY B O 1
ATOM 5764 N N . ALA B 1 357 ? -18.375 -31.578 -6.27 1 97.5 357 ALA B N 1
ATOM 5765 C CA . ALA B 1 357 ? -17.797 -30.375 -5.68 1 97.5 357 ALA B CA 1
ATOM 5766 C C . ALA B 1 357 ? -17.516 -30.578 -4.195 1 97.5 357 ALA B C 1
ATOM 5768 O O . ALA B 1 357 ? -16.422 -30.25 -3.713 1 97.5 357 ALA B O 1
ATOM 5769 N N . VAL B 1 358 ? -18.469 -31.109 -3.5 1 97.12 358 VAL B N 1
ATOM 5770 C CA . VAL B 1 358 ? -18.297 -31.328 -2.066 1 97.12 358 VAL B CA 1
ATOM 5771 C C . VAL B 1 358 ? -17.188 -32.344 -1.822 1 97.12 358 VAL B C 1
ATOM 5773 O O . VAL B 1 358 ? -16.359 -32.156 -0.931 1 97.12 358 VAL B O 1
ATOM 5776 N N . GLY B 1 359 ? -17.203 -33.406 -2.59 1 97.56 359 GLY B N 1
ATOM 5777 C CA . GLY B 1 359 ? -16.172 -34.406 -2.451 1 97.56 359 GLY B CA 1
ATOM 5778 C C . GLY B 1 359 ? -14.773 -33.875 -2.676 1 97.56 359 GLY B C 1
ATOM 5779 O O . GLY B 1 359 ? -13.859 -34.125 -1.886 1 97.56 359 GLY B O 1
ATOM 5780 N N . ALA B 1 360 ? -14.594 -33.125 -3.717 1 97.75 360 ALA B N 1
ATOM 5781 C CA . ALA B 1 360 ? -13.297 -32.531 -4.055 1 97.75 360 ALA B CA 1
ATOM 5782 C C . ALA B 1 360 ? -12.859 -31.516 -3.006 1 97.75 360 ALA B C 1
ATOM 5784 O O . ALA B 1 360 ? -11.695 -31.5 -2.6 1 97.75 360 ALA B O 1
ATOM 5785 N N . LEU B 1 361 ? -13.727 -30.672 -2.555 1 97.75 361 LEU B N 1
ATOM 5786 C CA . LEU B 1 361 ? -13.383 -29.672 -1.554 1 97.75 361 LEU B CA 1
ATOM 5787 C C . LEU B 1 361 ? -13.039 -30.328 -0.222 1 97.75 361 LEU B C 1
ATOM 5789 O O . LEU B 1 361 ? -12.164 -29.844 0.503 1 97.75 361 LEU B O 1
ATOM 5793 N N . LYS B 1 362 ? -13.781 -31.391 0.123 1 97.81 362 LYS B N 1
ATOM 5794 C CA . LYS B 1 362 ? -13.461 -32.156 1.319 1 97.81 362 LYS B CA 1
ATOM 5795 C C . LYS B 1 362 ? -12.039 -32.719 1.25 1 97.81 362 LYS B C 1
ATOM 5797 O O . LYS B 1 362 ? -11.305 -32.688 2.236 1 97.81 362 LYS B O 1
ATOM 5802 N N . THR B 1 363 ? -11.742 -33.25 0.103 1 97.38 363 THR B N 1
ATOM 5803 C CA . THR B 1 363 ? -10.398 -33.781 -0.098 1 97.38 363 THR B CA 1
ATOM 5804 C C . THR B 1 363 ? -9.359 -32.688 0.036 1 97.38 363 THR B C 1
ATOM 5806 O O . THR B 1 363 ? -8.336 -32.875 0.701 1 97.38 363 THR B O 1
ATOM 5809 N N . ALA B 1 364 ? -9.562 -31.516 -0.597 1 97.62 364 ALA B N 1
ATOM 5810 C CA . ALA B 1 364 ? -8.664 -30.359 -0.492 1 97.62 364 ALA B CA 1
ATOM 5811 C C . ALA B 1 364 ? -8.445 -29.969 0.967 1 97.62 364 ALA B C 1
ATOM 5813 O O . ALA B 1 364 ? -7.305 -29.766 1.393 1 97.62 364 ALA B O 1
ATOM 5814 N N . THR B 1 365 ? -9.555 -29.922 1.712 1 97.44 365 THR B N 1
ATOM 5815 C CA . THR B 1 365 ? -9.516 -29.547 3.119 1 97.44 365 THR B CA 1
ATOM 5816 C C . THR B 1 365 ? -8.75 -30.578 3.939 1 97.44 365 THR B C 1
ATOM 5818 O O . THR B 1 365 ? -8.047 -30.219 4.891 1 97.44 365 THR B O 1
ATOM 5821 N N . GLY B 1 366 ? -8.922 -31.812 3.557 1 97 366 GLY B N 1
ATOM 5822 C CA . GLY B 1 366 ? -8.18 -32.875 4.207 1 97 366 GLY B CA 1
ATOM 5823 C C . GLY B 1 366 ? -6.684 -32.781 3.99 1 97 366 GLY B C 1
ATOM 5824 O O . GLY B 1 366 ? -5.898 -33.156 4.863 1 97 366 GLY B O 1
ATOM 5825 N N . VAL B 1 367 ? -6.273 -32.281 2.865 1 96.31 367 VAL B N 1
ATOM 5826 C CA . VAL B 1 367 ? -4.859 -32.125 2.545 1 96.31 367 VAL B CA 1
ATOM 5827 C C . VAL B 1 367 ? -4.273 -31 3.385 1 96.31 367 VAL B C 1
ATOM 5829 O O . VAL B 1 367 ? -3.23 -31.156 4.02 1 96.31 367 VAL B O 1
ATOM 5832 N N . SER B 1 368 ? -4.965 -29.859 3.443 1 97 368 SER B N 1
ATOM 5833 C CA . SER B 1 368 ? -4.562 -28.734 4.27 1 97 368 SER B CA 1
ATOM 5834 C C . SER B 1 368 ? -5.762 -27.875 4.652 1 97 368 SER B C 1
ATOM 5836 O O . SER B 1 368 ? -6.223 -27.047 3.859 1 97 368 SER B O 1
ATOM 5838 N N . ALA B 1 369 ? -6.141 -28.016 5.805 1 96.19 369 ALA B N 1
ATOM 5839 C CA . ALA B 1 369 ? -7.281 -27.25 6.309 1 96.19 369 ALA B CA 1
ATOM 5840 C C . ALA B 1 369 ? -6.953 -25.766 6.387 1 96.19 369 ALA B C 1
ATOM 5842 O O . ALA B 1 369 ? -7.793 -24.922 6.062 1 96.19 369 ALA B O 1
ATOM 5843 N N . GLU B 1 370 ? -5.77 -25.438 6.742 1 95.31 370 GLU B N 1
ATOM 5844 C CA . GLU B 1 370 ? -5.359 -24.047 6.844 1 95.31 370 GLU B CA 1
ATOM 5845 C C . GLU B 1 370 ? -5.406 -23.344 5.484 1 95.31 370 GLU B C 1
ATOM 5847 O O . GLU B 1 370 ? -5.961 -22.25 5.355 1 95.31 370 GLU B O 1
ATOM 5852 N N . SER B 1 371 ? -4.812 -24.016 4.469 1 95.44 371 SER B N 1
ATOM 5853 C CA . SER B 1 371 ? -4.781 -23.422 3.137 1 95.44 371 SER B CA 1
ATOM 5854 C C . SER B 1 371 ? -6.188 -23.172 2.611 1 95.44 371 SER B C 1
ATOM 5856 O O . SER B 1 371 ? -6.453 -22.109 2.027 1 95.44 371 SER B O 1
ATOM 5858 N N . MET B 1 372 ? -7.066 -24.094 2.871 1 94.69 372 MET B N 1
ATOM 5859 C CA . MET B 1 372 ? -8.43 -23.969 2.354 1 94.69 372 MET B CA 1
ATOM 5860 C C . MET B 1 372 ? -9.227 -22.938 3.146 1 94.69 372 MET B C 1
ATOM 5862 O O . MET B 1 372 ? -10.055 -22.219 2.586 1 94.69 372 MET B O 1
ATOM 5866 N N . SER B 1 373 ? -8.93 -22.844 4.418 1 92.06 373 SER B N 1
ATOM 5867 C CA . SER B 1 373 ? -9.633 -21.859 5.246 1 92.06 373 SER B CA 1
ATOM 5868 C C . SER B 1 373 ? -9.211 -20.438 4.91 1 92.06 373 SER B C 1
ATOM 5870 O O . SER B 1 373 ? -9.984 -19.5 5.086 1 92.06 373 SER B O 1
ATOM 5872 N N . CYS B 1 374 ? -8.039 -20.297 4.395 1 89.56 374 CYS B N 1
ATOM 5873 C CA . CYS B 1 374 ? -7.508 -18.984 4.086 1 89.56 374 CYS B CA 1
ATOM 5874 C C . CYS B 1 374 ? -7.859 -18.578 2.658 1 89.56 374 CYS B C 1
ATOM 5876 O O . CYS B 1 374 ? -7.875 -17.375 2.336 1 89.56 374 CYS B O 1
ATOM 5878 N N . HIS B 1 375 ? -8.156 -19.516 1.837 1 89.88 375 HIS B N 1
ATOM 5879 C CA . HIS B 1 375 ? -8.391 -19.25 0.421 1 89.88 375 HIS B CA 1
ATOM 5880 C C . HIS B 1 375 ? -9.828 -18.797 0.171 1 89.88 375 HIS B C 1
ATOM 5882 O O . HIS B 1 375 ? -10.766 -19.547 0.441 1 89.88 375 HIS B O 1
ATOM 5888 N N . PRO B 1 376 ? -10.039 -17.672 -0.406 1 82.75 376 PRO B N 1
ATOM 5889 C CA . PRO B 1 376 ? -11.398 -17.141 -0.57 1 82.75 376 PRO B CA 1
ATOM 5890 C C . PRO B 1 376 ? -12.266 -18.031 -1.472 1 82.75 376 PRO B C 1
ATOM 5892 O O . PRO B 1 376 ? -13.461 -18.188 -1.219 1 82.75 376 PRO B O 1
ATOM 5895 N N . LEU B 1 377 ? -11.719 -18.594 -2.486 1 85.06 377 LEU B N 1
ATOM 5896 C CA . LEU B 1 377 ? -12.5 -19.438 -3.391 1 85.06 377 LEU B CA 1
ATOM 5897 C C . LEU B 1 377 ? -13.008 -20.688 -2.674 1 85.06 377 LEU B C 1
ATOM 5899 O O . LEU B 1 377 ? -14.094 -21.172 -2.969 1 85.06 377 LEU B O 1
ATOM 5903 N N . SER B 1 378 ? -12.18 -21.156 -1.808 1 91 378 SER B N 1
ATOM 5904 C CA . SER B 1 378 ? -12.594 -22.312 -1.001 1 91 378 SER B CA 1
ATOM 5905 C C . SER B 1 378 ? -13.758 -21.953 -0.088 1 91 378 SER B C 1
ATOM 5907 O O . SER B 1 378 ? -14.766 -22.656 -0.042 1 91 378 SER B O 1
ATOM 5909 N N . ARG B 1 379 ? -13.633 -20.891 0.564 1 84.88 379 ARG B N 1
ATOM 5910 C CA . ARG B 1 379 ? -14.68 -20.438 1.479 1 84.88 379 ARG B CA 1
ATOM 5911 C C . ARG B 1 379 ? -15.977 -20.141 0.727 1 84.88 379 ARG B C 1
ATOM 5913 O O . ARG B 1 379 ? -17.062 -20.5 1.178 1 84.88 379 ARG B O 1
ATOM 5920 N N . ASN B 1 380 ? -15.805 -19.5 -0.38 1 80.19 380 ASN B N 1
ATOM 5921 C CA . ASN B 1 380 ? -16.969 -19.188 -1.197 1 80.19 380 ASN B CA 1
ATOM 5922 C C . ASN B 1 380 ? -17.672 -20.453 -1.68 1 80.19 380 ASN B C 1
ATOM 5924 O O . ASN B 1 380 ? -18.906 -20.516 -1.689 1 80.19 380 ASN B O 1
ATOM 5928 N N . LEU B 1 381 ? -16.906 -21.328 -2.094 1 88.06 381 LEU B N 1
ATOM 5929 C CA . LEU B 1 381 ? -17.469 -22.594 -2.578 1 88.06 381 LEU B CA 1
ATOM 5930 C C . LEU B 1 381 ? -18.188 -23.328 -1.455 1 88.06 381 LEU B C 1
ATOM 5932 O O . LEU B 1 381 ? -19.25 -23.906 -1.672 1 88.06 381 LEU B O 1
ATOM 5936 N N . ALA B 1 382 ? -17.625 -23.328 -0.298 1 88.75 382 ALA B N 1
ATOM 5937 C CA . ALA B 1 382 ? -18.281 -23.953 0.85 1 88.75 382 ALA B CA 1
ATOM 5938 C C . ALA B 1 382 ? -19.641 -23.328 1.124 1 88.75 382 ALA B C 1
ATOM 5940 O O . ALA B 1 382 ? -20.625 -24.016 1.383 1 88.75 382 ALA B O 1
ATOM 5941 N N . ALA B 1 383 ? -19.641 -22.062 1.065 1 81 383 ALA B N 1
ATOM 5942 C CA . ALA B 1 383 ? -20.906 -21.344 1.259 1 81 383 ALA B CA 1
ATOM 5943 C C . ALA B 1 383 ? -21.906 -21.703 0.173 1 81 383 ALA B C 1
ATOM 5945 O O . ALA B 1 383 ? -23.094 -21.891 0.457 1 81 383 ALA B O 1
ATOM 5946 N N . GLU B 1 384 ? -21.453 -21.781 -1.022 1 81.19 384 GLU B N 1
ATOM 5947 C CA . GLU B 1 384 ? -22.297 -22.141 -2.164 1 81.19 384 GLU B CA 1
ATOM 5948 C C . GLU B 1 384 ? -22.875 -23.531 -2.01 1 81.19 384 GLU B C 1
ATOM 5950 O O . GLU B 1 384 ? -24.031 -23.781 -2.377 1 81.19 384 GLU B O 1
ATOM 5955 N N . LEU B 1 385 ? -22.156 -24.406 -1.52 1 89.19 385 LEU B N 1
ATOM 5956 C CA . LEU B 1 385 ? -22.594 -25.781 -1.319 1 89.19 385 LEU B CA 1
ATOM 5957 C C . LEU B 1 385 ? -23.719 -25.844 -0.298 1 89.19 385 LEU B C 1
ATOM 5959 O O . LEU B 1 385 ? -24.656 -26.641 -0.451 1 89.19 385 LEU B O 1
ATOM 5963 N N . VAL B 1 386 ? -23.625 -25.016 0.677 1 83.56 386 VAL B N 1
ATOM 5964 C CA . VAL B 1 386 ? -24.672 -24.984 1.694 1 83.56 386 VAL B CA 1
ATOM 5965 C C . VAL B 1 386 ? -25.953 -24.391 1.102 1 83.56 386 VAL B C 1
ATOM 5967 O O . VAL B 1 386 ? -27.062 -24.891 1.365 1 83.56 386 VAL B O 1
ATOM 5970 N N . THR B 1 387 ? -25.75 -23.453 0.31 1 79.88 387 THR B N 1
ATOM 5971 C CA . THR B 1 387 ? -26.891 -22.703 -0.215 1 79.88 387 THR B CA 1
ATOM 5972 C C . THR B 1 387 ? -27.547 -23.469 -1.365 1 79.88 387 THR B C 1
ATOM 5974 O O . THR B 1 387 ? -28.781 -23.516 -1.457 1 79.88 387 THR B O 1
ATOM 5977 N N . ASN B 1 388 ? -26.766 -24.172 -2.205 1 82.94 388 ASN B N 1
ATOM 5978 C CA . ASN B 1 388 ? -27.297 -24.672 -3.465 1 82.94 388 ASN B CA 1
ATOM 5979 C C . ASN B 1 388 ? -27.109 -26.188 -3.586 1 82.94 388 ASN B C 1
ATOM 5981 O O . ASN B 1 388 ? -27.625 -26.812 -4.523 1 82.94 388 ASN B O 1
ATOM 5985 N N . GLY B 1 389 ? -26.422 -26.781 -2.729 1 87.31 389 GLY B N 1
ATOM 5986 C CA . GLY B 1 389 ? -26.031 -28.172 -2.873 1 87.31 389 GLY B CA 1
ATOM 5987 C C . GLY B 1 389 ? -27.203 -29.125 -2.791 1 87.31 389 GLY B C 1
ATOM 5988 O O . GLY B 1 389 ? -27.125 -30.25 -3.307 1 87.31 389 GLY B O 1
ATOM 5989 N N . GLY B 1 390 ? -28.312 -28.688 -2.102 1 88.5 390 GLY B N 1
ATOM 5990 C CA . GLY B 1 390 ? -29.453 -29.578 -1.947 1 88.5 390 GLY B CA 1
ATOM 5991 C C . GLY B 1 390 ? -29.344 -30.484 -0.738 1 88.5 390 GLY B C 1
ATOM 5992 O O . GLY B 1 390 ? -28.359 -30.438 -0.006 1 88.5 390 GLY B O 1
ATOM 5993 N N . ARG B 1 391 ? -30.312 -31.344 -0.537 1 89 391 ARG B N 1
ATOM 5994 C CA . ARG B 1 391 ? -30.453 -32.156 0.669 1 89 391 ARG B CA 1
ATOM 5995 C C . ARG B 1 391 ? -29.406 -33.25 0.708 1 89 391 ARG B C 1
ATOM 5997 O O . ARG B 1 391 ? -28.938 -33.656 1.782 1 89 391 ARG B O 1
ATOM 6004 N N . MET B 1 392 ? -29.047 -33.719 -0.442 1 91 392 MET B N 1
ATOM 6005 C CA . MET B 1 392 ? -28.141 -34.844 -0.547 1 91 392 MET B CA 1
ATOM 6006 C C . MET B 1 392 ? -26.781 -34.531 0.041 1 91 392 MET B C 1
ATOM 6008 O O . MET B 1 392 ? -26.109 -35.375 0.603 1 91 392 MET B O 1
ATOM 6012 N N . VAL B 1 393 ? -26.312 -33.25 -0.113 1 93.06 393 VAL B N 1
ATOM 6013 C CA . VAL B 1 393 ? -24.953 -32.906 0.331 1 93.06 393 VAL B CA 1
ATOM 6014 C C . VAL B 1 393 ? -25.031 -31.938 1.509 1 93.06 393 VAL B C 1
ATOM 6016 O O . VAL B 1 393 ? -24.016 -31.438 1.974 1 93.06 393 VAL B O 1
ATOM 6019 N N . GLU B 1 394 ? -26.172 -31.719 2.008 1 91.12 394 GLU B N 1
ATOM 6020 C CA . GLU B 1 394 ? -26.422 -30.672 3 1 91.12 394 GLU B CA 1
ATOM 6021 C C . GLU B 1 394 ? -25.547 -30.875 4.234 1 91.12 394 GLU B C 1
ATOM 6023 O O . GLU B 1 394 ? -24.891 -29.938 4.695 1 91.12 394 GLU B O 1
ATOM 6028 N N . ARG B 1 395 ? -25.547 -32.062 4.746 1 93.06 395 ARG B N 1
ATOM 6029 C CA . ARG B 1 395 ? -24.797 -32.344 5.965 1 93.06 395 ARG B CA 1
ATOM 6030 C C . ARG B 1 395 ? -23.312 -32.094 5.75 1 93.06 395 ARG B C 1
ATOM 6032 O O . ARG B 1 395 ? -22.672 -31.406 6.539 1 93.06 395 ARG B O 1
ATOM 6039 N N . ASP B 1 396 ? -22.797 -32.688 4.695 1 94.25 396 ASP B N 1
ATOM 6040 C CA . ASP B 1 396 ? -21.375 -32.531 4.391 1 94.25 396 ASP B CA 1
ATOM 6041 C C . ASP B 1 396 ? -21.031 -31.062 4.113 1 94.25 396 ASP B C 1
ATOM 6043 O O . ASP B 1 396 ? -19.969 -30.578 4.516 1 94.25 396 ASP B O 1
ATOM 6047 N N . ALA B 1 397 ? -21.891 -30.391 3.445 1 92.81 397 ALA B N 1
ATOM 6048 C CA . ALA B 1 397 ? -21.672 -28.984 3.121 1 92.81 397 ALA B CA 1
ATOM 6049 C C . ALA B 1 397 ? -21.594 -28.141 4.387 1 92.81 397 ALA B C 1
ATOM 6051 O O . ALA B 1 397 ? -20.734 -27.266 4.508 1 92.81 397 ALA B O 1
ATOM 6052 N N . ARG B 1 398 ? -22.406 -28.422 5.316 1 89.88 398 ARG B N 1
ATOM 6053 C CA . ARG B 1 398 ? -22.438 -27.656 6.562 1 89.88 398 ARG B CA 1
ATOM 6054 C C . ARG B 1 398 ? -21.203 -27.938 7.398 1 89.88 398 ARG B C 1
ATOM 6056 O O . ARG B 1 398 ? -20.641 -27.016 8.008 1 89.88 398 ARG B O 1
ATOM 6063 N N . VAL B 1 399 ? -20.812 -29.156 7.402 1 93.12 399 VAL B N 1
ATOM 6064 C CA . VAL B 1 399 ? -19.609 -29.531 8.141 1 93.12 399 VAL B CA 1
ATOM 6065 C C . VAL B 1 399 ? -18.391 -28.828 7.531 1 93.12 399 VAL B C 1
ATOM 6067 O O . VAL B 1 399 ? -17.578 -28.25 8.258 1 93.12 399 VAL B O 1
ATOM 6070 N N . LEU B 1 400 ? -18.312 -28.828 6.234 1 94.12 400 LEU B N 1
ATOM 6071 C CA . LEU B 1 400 ? -17.219 -28.188 5.531 1 94.12 400 LEU B CA 1
ATOM 6072 C C . LEU B 1 400 ? -17.219 -26.672 5.766 1 94.12 400 LEU B C 1
ATOM 6074 O O . LEU B 1 400 ? -16.156 -26.078 5.98 1 94.12 400 LEU B O 1
ATOM 6078 N N . ALA B 1 401 ? -18.328 -26.109 5.684 1 87.75 401 ALA B N 1
ATOM 6079 C CA . ALA B 1 401 ? -18.453 -24.672 5.938 1 87.75 401 ALA B CA 1
ATOM 6080 C C . ALA B 1 401 ? -17.969 -24.312 7.34 1 87.75 401 ALA B C 1
ATOM 6082 O O . ALA B 1 401 ? -17.25 -23.344 7.523 1 87.75 401 ALA B O 1
ATOM 6083 N N . GLY B 1 402 ? -18.328 -25.125 8.281 1 87.5 402 GLY B N 1
ATOM 6084 C CA . GLY B 1 402 ? -17.859 -24.938 9.641 1 87.5 402 GLY B CA 1
ATOM 6085 C C . GLY B 1 402 ? -16.359 -25.047 9.773 1 87.5 402 GLY B C 1
ATOM 6086 O O . GLY B 1 402 ? -15.719 -24.219 10.445 1 87.5 402 GLY B O 1
ATOM 6087 N N . GLN B 1 403 ? -15.852 -26.031 9.102 1 91.19 403 GLN B N 1
ATOM 6088 C CA . GLN B 1 403 ? -14.406 -26.25 9.133 1 91.19 403 GLN B CA 1
ATOM 6089 C C . GLN B 1 403 ? -13.664 -25.078 8.508 1 91.19 403 GLN B C 1
ATOM 6091 O O . GLN B 1 403 ? -12.547 -24.75 8.922 1 91.19 403 GLN B O 1
ATOM 6096 N N . LEU B 1 404 ? -14.281 -24.469 7.551 1 89.75 404 LEU B N 1
ATOM 6097 C CA . LEU B 1 404 ? -13.609 -23.406 6.793 1 89.75 404 LEU B CA 1
ATOM 6098 C C . LEU B 1 404 ? -13.984 -22.031 7.32 1 89.75 404 LEU B C 1
ATOM 6100 O O . LEU B 1 404 ? -13.625 -21.016 6.727 1 89.75 404 LEU B O 1
ATOM 6104 N N . GLY B 1 405 ? -14.734 -22.047 8.398 1 79 405 GLY B N 1
ATOM 6105 C CA . GLY B 1 405 ? -15.055 -20.797 9.086 1 79 405 GLY B CA 1
ATOM 6106 C C . GLY B 1 405 ? -16.125 -19.984 8.383 1 79 405 GLY B C 1
ATOM 6107 O O . GLY B 1 405 ? -16.109 -18.75 8.43 1 79 405 GLY B O 1
ATOM 6108 N N . VAL B 1 406 ? -16.875 -20.641 7.648 1 74.94 406 VAL B N 1
ATOM 6109 C CA . VAL B 1 406 ? -17.953 -19.984 6.934 1 74.94 406 VAL B CA 1
ATOM 6110 C C . VAL B 1 406 ? -19.266 -20.188 7.684 1 74.94 406 VAL B C 1
ATOM 6112 O O . VAL B 1 406 ? -19.547 -21.281 8.188 1 74.94 406 VAL B O 1
ATOM 6115 N N . THR B 1 407 ? -19.938 -19.094 8.164 1 61.12 407 THR B N 1
ATOM 6116 C CA . THR B 1 407 ? -21.219 -19.25 8.867 1 61.12 407 THR B CA 1
ATOM 6117 C C . THR B 1 407 ? -22.312 -19.703 7.91 1 61.12 407 THR B C 1
ATOM 6119 O O . THR B 1 407 ? -22.453 -19.156 6.82 1 61.12 407 THR B O 1
ATOM 6122 N N . ALA B 1 408 ? -22.781 -20.844 8.18 1 51.72 408 ALA B N 1
ATOM 6123 C CA . ALA B 1 408 ? -23.906 -21.406 7.453 1 51.72 408 ALA B CA 1
ATOM 6124 C C . ALA B 1 408 ? -25.219 -20.734 7.871 1 51.72 408 ALA B C 1
ATOM 6126 O O . ALA B 1 408 ? -25.344 -20.281 9.008 1 51.72 408 ALA B O 1
#

Foldseek 3Di:
DPDLLVVCPPPALLCLLVVLCVVVPHQLQQLCVQLPHHSVVSVCSNVVVDPPDQPVSLVSSCVSSVPPDSCSRHPVPPNPCVVVQQAADPLVVLLLCLLPPDDPDADAQPDFLVVLLVLLLVLLLQLFAPLQNLVRSSVSLSVSSNNLVNQLVHDDDQRNLSSLLSNLSSLLVVLVSCPSNHDLVSNQSSLVSSCVSLVSNVDLLSNLSSLLSNLVSCLVNPNLVVSLVSLVVSLVSLVVPCVPDLSSLQSNLLSLLSNLLSCLLVLNNVSNVVSLVSSQVSQVVHDPPDANSNQGRHNLSSLLSVLSSCLSNLVLVVSLVSLVVHDLVVRSGLLSSLVSLQSNLSSCVSVVNLVSNLVSLVVSCVSHVNSLLNDSSSLVSLVVCCVRVDDVCNVSSCVSNVSSVHDD/DPDLLVVCPPPALLCLLVVLCVVVPHQLQQLCVQLPHHSVVSVCSNVVVDPPDQPVSLVSSCVSSVPPDSCSRHPVPPNPCVVVQQAADPLVVLLLCLLPPDDPDADAQPDFLVVLLVLLLVLLLQLFAPLQNLVRSSVSLSVSSNNLVNQLVHDDDQRNLSSLLSNLSSLLVVLVSCPSNHDLVSNQSSLVSSCVSLVSNVDLLSNLSSLLSNLVSCLVNPNLVVSLVSLVVSLVSLVVPCVPDLSSLQSNLVSLLSNLLSCLLVLNNVSNVVSLVSSQVSQVVHDPPDANSNQGRHNLSSLLSVLSSCLSNLVLVVSLVSLVVHDLVPRSGLLSSLVSLLSNLSSCVSVVNLVSNLVSLVVSCVSHVNSLLNDSSSLVSLVVCCVRVDDVCNVSSCVSNVSSVHDD

Sequence (816 aa):
MPNPHDELAGRSIGERIQMIRTRTGKSRAVIAGLVGRSDVWLRDIEKGRSQAPGLEMLLRLGQALGVRDLTEITGDHELLVGLSRRAGHPVVPAIREAIESVDLAPVASPIDPTELQARVDRAWAIWHRSKTPRADAGAMLPELIRDGRRAVRTLDGQERRTAAAALSGAYALSEQVLAWVADAPLLWLAADRCMSAAEIADEPITLAGASWVVGNVWRATSREEEAYRLTQDAVALLEPRLASDSEAQALWGACHLHSAITAAKMGREGDALRGVDQALGMARALPAGSAHPWTLFGTANADMTSVSVLVELRKSGNALEAATAVDPDAVPSVDRRARVWLEVARGYEQQRDWIGAVGALKTATGVSAESMSCHPLSRNLAAELVTNGGRMVERDARVLAGQLGVTAMPNPHDELAGRSIGERIQMIRTRTGKSRAVIAGLVGRSDVWLRDIEKGRSQAPGLEMLLRLGQALGVRDLTEITGDHELLVGLSRRAGHPVVPAIREAIESVDLAPVASPIDPTELQARVDRAWAIWHRSKTPRADAGAMLPELIRDGRRAVRTLDGQERRTAAAALSGAYALSEQVLAWVADAPLLWLAADRCMSAAEIADEPITLAGASWVVGNVWRATSREEEAYRLTQDAVALLEPRLASDSEAQALWGACHLHSAITAAKMGREGDALRGVDQALGMARALPAGSAHPWTLFGTANADMTSVSVLVELRKSGNALEAATAVDPDAVPSVDRRARVWLEVARGYEQQRDWIGAVGALKTATGVSAESMSCHPLSRNLAAELVTNGGRMVERDARVLAGQLGVTA

Solvent-accessible surface area (backbone atoms only — not comparable to full-atom values): 40153 Å² total; per-residue (Å²): 127,83,57,73,74,63,73,48,60,94,45,49,42,21,42,25,44,42,51,48,29,57,74,70,68,49,52,51,53,57,44,16,46,72,62,74,42,47,39,67,56,44,49,28,23,30,69,61,74,35,74,68,64,53,68,69,51,41,36,43,47,24,50,62,59,64,46,56,44,60,47,67,34,42,31,83,48,35,65,41,49,68,66,59,53,42,39,71,51,91,48,51,63,55,40,48,49,42,69,69,58,82,74,95,74,74,64,78,49,88,66,51,36,68,56,51,32,52,51,39,51,48,36,41,51,38,34,27,62,33,55,45,27,47,67,61,26,36,66,50,43,31,61,50,41,46,51,23,54,34,26,40,70,59,43,60,74,68,55,16,22,44,14,15,39,25,31,16,51,41,23,43,51,46,31,64,51,33,55,55,34,49,58,67,53,60,42,51,48,28,25,50,49,8,35,53,25,8,61,63,32,65,38,65,64,45,40,31,52,24,32,49,43,36,23,51,54,29,42,75,69,74,32,38,70,61,19,35,51,46,23,51,51,31,37,60,63,34,55,88,39,47,88,83,30,69,59,37,41,26,49,38,24,43,30,27,41,52,31,8,43,38,26,12,70,70,64,36,54,69,61,13,54,50,21,41,50,54,18,42,57,45,28,70,69,46,62,88,84,57,52,34,78,87,76,48,27,32,55,53,48,44,48,44,49,47,25,44,28,26,37,56,60,66,34,28,69,60,17,51,57,51,45,70,73,51,59,62,85,68,35,78,28,36,54,57,36,19,47,46,26,40,43,49,12,49,19,26,46,74,69,66,34,42,67,56,18,52,54,27,38,51,52,13,34,69,53,15,48,53,57,35,36,39,32,60,69,48,37,51,48,29,51,45,29,52,74,67,35,48,78,89,37,31,66,62,20,46,52,50,14,53,73,32,69,36,89,127,126,83,59,73,72,63,75,48,60,95,43,51,42,21,42,25,43,42,51,48,29,56,73,70,68,48,52,51,53,57,44,16,46,71,61,75,43,47,40,68,55,42,50,28,23,31,70,62,73,36,75,70,63,53,68,69,51,42,38,44,48,27,52,61,58,64,49,59,44,61,46,67,35,41,28,82,50,34,66,36,49,69,66,59,53,44,37,72,49,90,48,51,63,55,41,48,49,39,68,69,57,81,75,94,74,73,63,79,48,88,66,53,34,67,57,50,33,52,52,39,52,49,35,42,52,37,33,27,64,33,56,44,24,47,65,62,25,36,68,50,44,30,60,51,41,47,52,23,54,32,26,40,70,61,44,58,72,68,54,16,22,45,14,16,40,26,32,16,50,40,23,45,50,45,31,64,51,33,56,54,34,49,58,69,53,60,43,51,48,28,24,50,49,8,37,54,24,9,60,62,31,64,38,65,64,46,39,31,50,22,32,50,43,36,23,52,53,30,41,75,68,74,32,37,70,61,19,35,51,45,22,49,52,30,37,61,62,32,55,89,40,46,86,81,29,70,59,36,38,28,50,38,23,44,28,27,42,51,34,9,44,40,26,12,70,72,63,37,55,69,59,14,53,49,20,43,49,54,18,43,57,44,28,69,70,47,61,88,84,58,52,32,77,87,75,48,27,32,54,53,47,43,47,45,48,49,25,44,29,27,37,56,58,67,34,29,70,61,16,52,55,51,45,70,73,52,58,62,85,67,36,76,28,38,56,58,36,18,46,45,26,40,41,47,12,50,19,25,45,73,68,67,33,43,68,55,17,52,52,27,39,50,52,14,34,69,55,17,48,54,60,36,38,35,32,61,69,47,37,50,49,28,51,46,30,51,74,67,35,47,80,90,37,31,68,63,22,46,53,50,14,53,73,34,70,36,88,124

Radius of gyration: 27.6 Å; Cα contacts (8 Å, |Δi|>4): 1385; chains: 2; bounding box: 76×74×54 Å